Protein AF-0000000079093722 (afdb_homodimer)

Radius of gyration: 37.06 Å; Cα contacts (8 Å, |Δi|>4): 1617; chains: 2; bounding box: 80×133×93 Å

Foldseek 3Di:
DPPVPDPPPPDPDDVPDPPVVVVVPPPVDDPPVCVVVVPDPPDPPVVVVVVCLVVVLCVPVVSVVCCVVVNPVVSPPPPCPVLPDVPPPVVSVVVVVVVVVVVVVVVVCVFKVKFKEKEWEKEQAQCFDPDPVSRDHIDTFKIKMKMKIKGDPDPFKIKMKIKIKMDGPHDIWIKIKIWIWGDDPQKTKIWMWMDIPFKTKTKMKIKGAPDPFKIKIKMKMWMAGPVVRDIKIKIKIKIKGDDDPFKIKMWIWIDTPVWIKIKIKIFGDDPNHTAKIWMFMDIPPKTKIKIKGKDADVVFRKIKIWMWMDTPQWIKTKIKIKTDLEPFKIKIKMWIAIPPQGKIKIKIWMGGHRYIYMYIYTQHRHPVSNVRSCCVVPVVVVVVVVVCCVPPCVVVVCVVSVVVYCCVVVVVVVVVVVVVVVD/DDPPPDPPPPDPDPVPDPPVVVVVPPVVPDPPVCVVVVNDPPDPPVVVVVVCLVVVLCVPVVSVVCCVPVNPVVSPPPPQVVLPPVPPPVSSVVVVVVVVVVVVVVVVCVFKVKFKEKEWEKEQAQCFDPDPVSRDHIDTFKIKMKMKIKGDPDPFKIKMKIKIKMDGPHDIWIKIKIWIWGDDPQKTKIWMWMDIPFKTKTKMKIKGDPDPFKIKIKMKMWMAGPVVRDIKIKIKIKIKGDDDPFKIKMWIWIDTPVWIKIKIKIFGDDPNHTAKIWMFMDIPPKTKIKIKGKDADPVFRKIKIWMWMDTPQWIKTKIKIKTDLEPFKIKIKMWIAIPPQGKIKIKIWMGGHRYIYMYIYTQHRHPVSNVRSCCVVPVVVVVVVVVCCVPPCVVVVCVVSVVVYCCVVVVVVVVVVVVVVVD

Organism: Trichostrongylus colubriformis (NCBI:txid6319)

Sequence (846 aa):
NSVLSDMSVSSGSSLCGDHDQDLLLDEEEDIDFYAILNVPKDVSNRILCLLADRFLALLDPKKRAIYDALGVQGLDTQGWELVSRSANPENIRREYDFLQRLKEQELMLQRIHPASGFVVKTSCAGLFPEDPDDRYPPQLIGIAITQSVDCAMTDADRIGLIGRVKAGNGRGDGSVSVLWKKNAGKFHVENTFTASSDVLNLSCRLSRPLYTRAAIIIQPSIQYFPMQETFAPALSLIYSMRLRVRWQGSIILNLTPAGSALTTTLVHTENNQPKAVINFTLSPTNSNVRLVYFVRNPERDAFTESALQLSMFGVTPSIHFERRLSRFSRIGCALHFSFPSCMLSARFKLKTGQSSFEWHVVLCDDREALARSTIYGVVVPVVLFHLATKVVFRRWYDRFTSLFDDHSHDREVDTVKQEEAGRNSVLSDMSVSSGSSLCGDHDQDLLLDEEEDIDFYAILNVPKDVSNRILCLLADRFLALLDPKKRAIYDALGVQGLDTQGWELVSRSANPENIRREYDFLQRLKEQELMLQRIHPASGFVVKTSCAGLFPEDPDDRYPPQLIGIAITQSVDCAMTDADRIGLIGRVKAGNGRGDGSVSVLWKKNAGKFHVENTFTASSDVLNLSCRLSRPLYTRAAIIIQPSIQYFPMQETFAPALSLIYSMRLRVRWQGSIILNLTPAGSALTTTLVHTENNQPKAVINFTLSPTNSNVRLVYFVRNPERDAFTESALQLSMFGVTPSIHFERRLSRFSRIGCALHFSFPSCMLSARFKLKTGQSSFEWHVVLCDDREALARSTIYGVVVPVVLFHLATKVVFRRWYDRFTSLFDDHSHDREVDTVKQEEAGR

pLDDT: mean 71.66, std 21.74, range [17.41, 96.56]

Nearest PDB structures (foldseek):
  6ehc-assembly1_A  TM=3.561E-01  e=3.187E-03  Vibrio cholerae O395
  6ehb-assembly1_C  TM=3.870E-01  e=4.705E-03  Vibrio cholerae O395
  4fqe-assembly1_A  TM=3.759E-01  e=5.259E-03  Dickeya dadantii 3937
  1uyn-assembly1_X  TM=2.803E-01  e=1.656E-01  Neisseria meningitidis
  6ehc-assembly1_A  TM=3.559E-01  e=3.471E-03  Vibrio cholerae O395

Secondary structure (DSSP, 8-state):
--------------S--GGGHHHHHHS-S---HHHHHT--TT--HHHHHHHHHHHHHHHSHHHHHHHHHH-GGGG--GGGSTT-SS--HHHHHHHHHHHHHHHHHHHHHHHB--EEEEEEEEE-GGGS-SSGGG----EEEEEEEEEEEEEE-SSSEEEEEEEEEEEETTEEEEEEEEEEEEEETTEEEEEEEEEESS-EEEEEEEEEEEETTEEEEEEEEEEEETTTTEEEEEEEEEEEEE-SSSEEEEEEEEE-SS-EEEEEEEEEEETTEEEEEEEEEE-SS--EEEEEEEEEETTTTEEEEEEEEEETTEEEEEEEEEEE-SSSEEEEEEEEEEBTTTEEEEEEEEEETTEEEEEEEEEE-SSTTHHHHHIIIIIHHHHHHHHIIIIITHHHHHHHHHHHS-THHHHHHHHHHHHHHT-/--------------S--GGGGTHHHH--S---HHHHTT--TT--HHHHHHHHHHHHHHHSHHHHHHHHHH-GGGS--GGGSTT-SS-SHHHHHHHHHHHHHHHHHHHHHHHB--EEEEEEEEE-GGGS-SSGGG----EEEEEEEEEEEEEE-SSSEEEEEEEEEEEETTEEEEEEEEEEEEEETTEEEEEEEEEESS-EEEEEEEEEEEETTEEEEEEEEEEEETTTTEEEEEEEEEEEEE-SSSEEEEEEEEE-SS-EEEEEEEEEEETTEEEEEEEEEE-SS--EEEEEEEEEETTTTEEEEEEEEEETTEEEEEEEEEEE-SSSEEEEEEEEEEBTTTEEEEEEEEEETTEEEEEEEEEE--STTHHHHHIIIIIHHHHHHHHIIIIITHHHHHHHHHHHS-THHHHHHHHHHHHHHT-

Structure (mmCIF, N/CA/C/O backbone):
data_AF-0000000079093722-model_v1
#
loop_
_entity.id
_entity.type
_entity.pdbx_description
1 polymer 'DnaJ subfamily C member 11'
#
loop_
_atom_site.group_PDB
_atom_site.id
_atom_site.type_symbol
_atom_site.label_atom_id
_atom_site.label_alt_id
_atom_site.label_comp_id
_atom_site.label_asym_id
_atom_site.label_entity_id
_atom_site.label_seq_id
_atom_site.pdbx_PDB_ins_code
_atom_site.Cartn_x
_atom_site.Cartn_y
_atom_site.Cartn_z
_atom_site.occupancy
_atom_site.B_iso_or_equiv
_atom_site.auth_seq_id
_atom_site.auth_comp_id
_atom_site.auth_asym_id
_atom_site.auth_atom_id
_atom_site.pdbx_PDB_model_num
ATOM 1 N N . ASN A 1 1 ? 24.719 92.938 55.5 1 17.77 1 ASN A N 1
ATOM 2 C CA . ASN A 1 1 ? 24.641 92.438 54.156 1 17.77 1 ASN A CA 1
ATOM 3 C C . ASN A 1 1 ? 24.297 90.938 54.156 1 17.77 1 ASN A C 1
ATOM 5 O O . ASN A 1 1 ? 23.391 90.5 53.406 1 17.77 1 ASN A O 1
ATOM 9 N N . SER A 1 2 ? 25.25 89.938 54.438 1 20.56 2 SER A N 1
ATOM 10 C CA . SER A 1 2 ? 25.547 88.812 53.562 1 20.56 2 SER A CA 1
ATOM 11 C C . SER A 1 2 ? 24.656 87.625 53.906 1 20.56 2 SER A C 1
ATOM 13 O O . SER A 1 2 ? 25.031 86.75 54.719 1 20.56 2 SER A O 1
ATOM 15 N N . VAL A 1 3 ? 23.438 87.688 54.156 1 23.62 3 VAL A N 1
ATOM 16 C CA . VAL A 1 3 ? 22.344 86.875 54.656 1 23.62 3 VAL A CA 1
ATOM 17 C C . VAL A 1 3 ? 22.062 85.75 53.719 1 23.62 3 VAL A C 1
ATOM 19 O O . VAL A 1 3 ? 21.016 85.688 53.031 1 23.62 3 VAL A O 1
ATOM 22 N N . LEU A 1 4 ? 22.969 85.5 52.781 1 23.31 4 LEU A N 1
ATOM 23 C CA . LEU A 1 4 ? 22.641 84.562 51.688 1 23.31 4 LEU A CA 1
ATOM 24 C C . LEU A 1 4 ? 22.234 83.188 52.188 1 23.31 4 LEU A C 1
ATOM 26 O O . LEU A 1 4 ? 23.094 82.438 52.562 1 23.31 4 LEU A O 1
ATOM 30 N N . SER A 1 5 ? 21.344 83.125 53.156 1 22.7 5 SER A N 1
ATOM 31 C CA . SER A 1 5 ? 20.875 81.938 53.875 1 22.7 5 SER A CA 1
ATOM 32 C C . SER A 1 5 ? 20.5 80.812 52.906 1 22.7 5 SER A C 1
ATOM 34 O O . SER A 1 5 ? 19.781 81 51.938 1 22.7 5 SER A O 1
ATOM 36 N N . ASP A 1 6 ? 21.234 79.688 52.906 1 23.55 6 ASP A N 1
ATOM 37 C CA . ASP A 1 6 ? 21.5 78.5 52.094 1 23.55 6 ASP A CA 1
ATOM 38 C C . ASP A 1 6 ? 20.297 77.625 52.031 1 23.55 6 ASP A C 1
ATOM 40 O O . ASP A 1 6 ? 19.828 77.125 53.062 1 23.55 6 ASP A O 1
ATOM 44 N N . MET A 1 7 ? 19.203 77.938 51.344 1 21.92 7 MET A N 1
ATOM 45 C CA . MET A 1 7 ? 17.953 77.188 51.156 1 21.92 7 MET A CA 1
ATOM 46 C C . MET A 1 7 ? 18.234 75.75 50.75 1 21.92 7 MET A C 1
ATOM 48 O O . MET A 1 7 ? 18.688 75.438 49.656 1 21.92 7 MET A O 1
ATOM 52 N N . SER A 1 8 ? 18.656 74.812 51.625 1 23.27 8 SER A N 1
ATOM 53 C CA . SER A 1 8 ? 19.016 73.438 51.375 1 23.27 8 SER A CA 1
ATOM 54 C C . SER A 1 8 ? 17.844 72.625 50.781 1 23.27 8 SER A C 1
ATOM 56 O O . SER A 1 8 ? 16.734 72.688 51.344 1 23.27 8 SER A O 1
ATOM 58 N N . VAL A 1 9 ? 17.703 72.5 49.5 1 24.59 9 VAL A N 1
ATOM 59 C CA . VAL A 1 9 ? 16.734 71.812 48.625 1 24.59 9 VAL A CA 1
ATOM 60 C C . VAL A 1 9 ? 16.547 70.375 49.094 1 24.59 9 VAL A C 1
ATOM 62 O O . VAL A 1 9 ? 17.531 69.625 49.188 1 24.59 9 VAL A O 1
ATOM 65 N N . SER A 1 10 ? 15.68 70.125 50.031 1 24 10 SER A N 1
ATOM 66 C CA . SER A 1 10 ? 15.281 68.812 50.594 1 24 10 SER A CA 1
ATOM 67 C C . SER A 1 10 ? 15.086 67.812 49.469 1 24 10 SER A C 1
ATOM 69 O O . SER A 1 10 ? 14.523 68.062 48.438 1 24 10 SER A O 1
ATOM 71 N N . SER A 1 11 ? 15.852 66.688 49.406 1 25.22 11 SER A N 1
ATOM 72 C CA . SER A 1 11 ? 16.062 65.562 48.531 1 25.22 11 SER A CA 1
ATOM 73 C C . SER A 1 11 ? 14.758 64.812 48.312 1 25.22 11 SER A C 1
ATOM 75 O O . SER A 1 11 ? 14.023 64.5 49.25 1 25.22 11 SER A O 1
ATOM 77 N N . GLY A 1 12 ? 14.008 64.938 47.188 1 23.73 12 GLY A N 1
ATOM 78 C CA . GLY A 1 12 ? 12.781 64.375 46.656 1 23.73 12 GLY A CA 1
ATOM 79 C C . GLY A 1 12 ? 12.68 62.906 46.812 1 23.73 12 GLY A C 1
ATOM 80 O O . GLY A 1 12 ? 13.586 62.156 46.406 1 23.73 12 GLY A O 1
ATOM 81 N N . SER A 1 13 ? 12.102 62.406 47.906 1 26.27 13 SER A N 1
ATOM 82 C CA . SER A 1 13 ? 11.789 61.031 48.312 1 26.27 13 SER A CA 1
ATOM 83 C C . SER A 1 13 ? 11.203 60.25 47.156 1 26.27 13 SER A C 1
ATOM 85 O O . SER A 1 13 ? 10.234 60.688 46.531 1 26.27 13 SER A O 1
ATOM 87 N N . SER A 1 14 ? 11.984 59.531 46.406 1 27.42 14 SER A N 1
ATOM 88 C CA . SER A 1 14 ? 11.789 58.656 45.25 1 27.42 14 SER A CA 1
ATOM 89 C C . SER A 1 14 ? 10.633 57.688 45.5 1 27.42 14 SER A C 1
ATOM 91 O O . SER A 1 14 ? 10.633 56.938 46.469 1 27.42 14 SER A O 1
ATOM 93 N N . LEU A 1 15 ? 9.406 58 45.25 1 27.7 15 LEU A N 1
ATOM 94 C CA . LEU A 1 15 ? 8.117 57.312 45.281 1 27.7 15 LEU A CA 1
ATOM 95 C C . LEU A 1 15 ? 8.258 55.875 44.844 1 27.7 15 LEU A C 1
ATOM 97 O O . LEU A 1 15 ? 7.27 55.125 44.781 1 27.7 15 LEU A O 1
ATOM 101 N N . CYS A 1 16 ? 9.32 55.469 44.094 1 30.95 16 CYS A N 1
ATOM 102 C CA . CYS A 1 16 ? 9.398 54.094 43.656 1 30.95 16 CYS A CA 1
ATOM 103 C C . CYS A 1 16 ? 9.711 53.156 44.844 1 30.95 16 CYS A C 1
ATOM 105 O O . CYS A 1 16 ? 10.82 52.625 44.938 1 30.95 16 CYS A O 1
ATOM 107 N N . GLY A 1 17 ? 9.289 53.469 45.969 1 28.39 17 GLY A N 1
ATOM 108 C CA . GLY A 1 17 ? 9.703 52.562 47.062 1 28.39 17 GLY A CA 1
ATOM 109 C C . GLY A 1 17 ? 9.266 51.125 46.812 1 28.39 17 GLY A C 1
ATOM 110 O O . GLY A 1 17 ? 8.391 50.875 46 1 28.39 17 GLY A O 1
ATOM 111 N N . ASP A 1 18 ? 9.945 50.188 47.406 1 33.53 18 ASP A N 1
ATOM 112 C CA . ASP A 1 18 ? 9.891 48.75 47.344 1 33.53 18 ASP A CA 1
ATOM 113 C C . ASP A 1 18 ? 8.453 48.25 47.469 1 33.53 18 ASP A C 1
ATOM 115 O O . ASP A 1 18 ? 8.148 47.094 47.094 1 33.53 18 ASP A O 1
ATOM 119 N N . HIS A 1 19 ? 7.566 48.906 48.312 1 32.84 19 HIS A N 1
ATOM 120 C CA . HIS A 1 19 ? 6.238 48.438 48.719 1 32.84 19 HIS A CA 1
ATOM 121 C C . HIS A 1 19 ? 5.242 48.594 47.562 1 32.84 19 HIS A C 1
ATOM 123 O O . HIS A 1 19 ? 4.082 48.188 47.688 1 32.84 19 HIS A O 1
ATOM 129 N N . ASP A 1 20 ? 5.469 49.438 46.656 1 33.47 20 ASP A N 1
ATOM 130 C CA . ASP A 1 20 ? 4.453 49.812 45.688 1 33.47 20 ASP A CA 1
ATOM 131 C C . ASP A 1 20 ? 4.301 48.688 44.625 1 33.47 20 ASP A C 1
ATOM 133 O O . ASP A 1 20 ? 3.459 48.812 43.719 1 33.47 20 ASP A O 1
ATOM 137 N N . GLN A 1 21 ? 5.199 47.75 44.562 1 34.62 21 GLN A N 1
ATOM 138 C CA . GLN A 1 21 ? 5.066 46.625 43.625 1 34.62 21 GLN A CA 1
ATOM 139 C C . GLN A 1 21 ? 3.852 45.75 43.969 1 34.62 21 GLN A C 1
ATOM 141 O O . GLN A 1 21 ? 3.238 45.156 43.094 1 34.62 21 GLN A O 1
ATOM 146 N N . ASP A 1 22 ? 3.582 45.562 45.344 1 34.34 22 ASP A N 1
ATOM 147 C CA . ASP A 1 22 ? 2.541 44.656 45.812 1 34.34 22 ASP A CA 1
ATOM 148 C C . ASP A 1 22 ? 1.151 45.25 45.562 1 34.34 22 ASP A C 1
ATOM 150 O O . ASP A 1 22 ? 0.151 44.531 45.625 1 34.34 22 ASP A O 1
ATOM 154 N N . LEU A 1 23 ? 0.981 46.562 45.594 1 33.16 23 LEU A N 1
ATOM 155 C CA . LEU A 1 23 ? -0.346 47.156 45.469 1 33.16 23 LEU A CA 1
ATOM 156 C C . LEU A 1 23 ? -0.92 46.969 44.062 1 33.16 23 LEU A C 1
ATOM 158 O O . LEU A 1 23 ? -2.139 47 43.906 1 33.16 23 LEU A O 1
ATOM 162 N N . LEU A 1 24 ? -0.077 47 43.031 1 34.91 24 LEU A N 1
ATOM 163 C CA . LEU A 1 24 ? -0.658 46.969 41.719 1 34.91 24 LEU A CA 1
ATOM 164 C C . LEU A 1 24 ? -1.3 45.625 41.406 1 34.91 24 LEU A C 1
ATOM 166 O O . LEU A 1 24 ? -2.199 45.531 40.594 1 34.91 24 LEU A O 1
ATOM 170 N N . LEU A 1 25 ? -0.828 44.562 42.031 1 35.34 25 LEU A N 1
ATOM 171 C CA . LEU A 1 25 ? -1.316 43.219 41.75 1 35.34 25 LEU A CA 1
ATOM 172 C C . LEU A 1 25 ? -2.617 42.938 42.5 1 35.34 25 LEU A C 1
ATOM 174 O O . LEU A 1 25 ? -3.35 42 42.156 1 35.34 25 LEU A O 1
ATOM 178 N N . ASP A 1 26 ? -2.809 43.5 43.719 1 34.81 26 ASP A N 1
ATOM 179 C CA . ASP A 1 26 ? -3.906 43 44.562 1 34.81 26 ASP A CA 1
ATOM 180 C C . ASP A 1 26 ? -5.25 43.531 44.031 1 34.81 26 ASP A C 1
ATOM 182 O O . ASP A 1 26 ? -6.281 42.875 44.219 1 34.81 26 ASP A O 1
ATOM 186 N N . GLU A 1 27 ? -5.469 44.875 43.844 1 34.78 27 GLU A N 1
ATOM 187 C CA . GLU A 1 27 ? -6.797 45.344 43.5 1 34.78 27 GLU A CA 1
ATOM 188 C C . GLU A 1 27 ? -7.012 45.312 41.969 1 34.78 27 GLU A C 1
ATOM 190 O O . GLU A 1 27 ? -6.801 46.312 41.281 1 34.78 27 GLU A O 1
ATOM 195 N N . GLU A 1 28 ? -6.707 44.25 41.281 1 37.97 28 GLU A N 1
ATOM 196 C CA . GLU A 1 28 ? -6.699 43.75 39.938 1 37.97 28 GLU A CA 1
ATOM 197 C C . GLU A 1 28 ? -8.008 44.062 39.219 1 37.97 28 GLU A C 1
ATOM 199 O O . GLU A 1 28 ? -8.102 43.906 38 1 37.97 28 GLU A O 1
ATOM 204 N N . GLU A 1 29 ? -9.078 44.5 40.031 1 38.5 29 GLU A N 1
ATOM 205 C CA . GLU A 1 29 ? -10.43 44.594 39.5 1 38.5 29 GLU A CA 1
ATOM 206 C C . GLU A 1 29 ? -10.578 45.812 38.594 1 38.5 29 GLU A C 1
ATOM 208 O O . GLU A 1 29 ? -11.195 45.75 37.531 1 38.5 29 GLU A O 1
ATOM 213 N N . ASP A 1 30 ? -10.508 47.219 39.188 1 37.91 30 ASP A N 1
ATOM 214 C CA . ASP A 1 30 ? -11.062 48.406 38.594 1 37.91 30 ASP A CA 1
ATOM 215 C C . ASP A 1 30 ? -9.984 49.219 37.844 1 37.91 30 ASP A C 1
ATOM 217 O O . ASP A 1 30 ? -9.938 50.438 37.938 1 37.91 30 ASP A O 1
ATOM 221 N N . ILE A 1 31 ? -8.883 48.719 37.438 1 40.59 31 ILE A N 1
ATOM 222 C CA . ILE A 1 31 ? -7.938 49.625 36.781 1 40.59 31 ILE A CA 1
ATOM 223 C C . ILE A 1 31 ? -8.523 50.125 35.469 1 40.59 31 ILE A C 1
ATOM 225 O O . ILE A 1 31 ? -8.828 49.312 34.594 1 40.59 31 ILE A O 1
ATOM 229 N N . ASP A 1 32 ? -9.156 51.375 35.5 1 45.38 32 ASP A N 1
ATOM 230 C CA . ASP A 1 32 ? -9.672 52.094 34.344 1 45.38 32 ASP A CA 1
ATOM 231 C C . ASP A 1 32 ? -8.547 52.469 33.375 1 45.38 32 ASP A C 1
ATOM 233 O O . ASP A 1 32 ? -7.77 53.375 33.625 1 45.38 32 ASP A O 1
ATOM 237 N N . PHE A 1 33 ? -8.18 51.594 32.469 1 47.91 33 PHE A N 1
ATOM 238 C CA . PHE A 1 33 ? -7.117 51.719 31.484 1 47.91 33 PHE A CA 1
ATOM 239 C C . PHE A 1 33 ? -7.195 53.094 30.797 1 47.91 33 PHE A C 1
ATOM 241 O O . PHE A 1 33 ? -6.168 53.688 30.469 1 47.91 33 PHE A O 1
ATOM 248 N N . TYR A 1 34 ? -8.281 53.594 30.734 1 54.06 34 TYR A N 1
ATOM 249 C CA . TYR A 1 34 ? -8.422 54.906 30.109 1 54.06 34 TYR A CA 1
ATOM 250 C C . TYR A 1 34 ? -7.746 56 30.938 1 54.06 34 TYR A C 1
ATOM 252 O O . TYR A 1 34 ? -7.148 56.906 30.391 1 54.06 34 TYR A O 1
ATOM 260 N N . ALA A 1 35 ? -7.879 55.812 32.188 1 55.19 35 ALA A N 1
ATOM 261 C CA . ALA A 1 35 ? -7.328 56.812 33.094 1 55.19 35 ALA A CA 1
ATOM 262 C C . ALA A 1 35 ? -5.801 56.75 33.094 1 55.19 35 ALA A C 1
ATOM 264 O O . ALA A 1 35 ? -5.137 57.781 33.156 1 55.19 35 ALA A O 1
ATOM 265 N N . ILE A 1 36 ? -5.312 55.5 32.969 1 50.59 36 ILE A N 1
ATOM 266 C CA . ILE A 1 36 ? -3.861 55.375 33.031 1 50.59 36 ILE A CA 1
ATOM 267 C C . ILE A 1 36 ? -3.244 55.938 31.734 1 50.59 36 ILE A C 1
ATOM 269 O O . ILE A 1 36 ? -2.17 56.531 31.766 1 50.59 36 ILE A O 1
ATOM 273 N N . LEU A 1 37 ? -3.98 55.719 30.641 1 53.5 37 LEU A N 1
ATOM 274 C CA . LEU A 1 37 ? -3.471 56.219 29.359 1 53.5 37 LEU A CA 1
ATOM 275 C C . LEU A 1 37 ? -3.887 57.656 29.125 1 53.5 37 LEU A C 1
ATOM 277 O O . LEU A 1 37 ? -3.439 58.281 28.172 1 53.5 37 LEU A O 1
ATOM 281 N N . ASN A 1 38 ? -4.57 58.281 30.156 1 48.69 38 ASN A N 1
ATOM 282 C CA . ASN A 1 38 ? -5.082 59.656 30.078 1 48.69 38 ASN A CA 1
ATOM 283 C C . ASN A 1 38 ? -5.766 59.906 28.734 1 48.69 38 ASN A C 1
ATOM 285 O O . ASN A 1 38 ? -5.496 60.938 28.094 1 48.69 38 ASN A O 1
ATOM 289 N N . VAL A 1 39 ? -6.211 58.906 28.125 1 51.97 39 VAL A N 1
ATOM 290 C CA . VAL A 1 39 ? -7.012 59.094 26.922 1 51.97 39 VAL A CA 1
ATOM 291 C C . VAL A 1 39 ? -8.5 59.094 27.281 1 51.97 39 VAL A C 1
ATOM 293 O O . VAL A 1 39 ? -8.914 58.375 28.188 1 51.97 39 VAL A O 1
ATOM 296 N N . PRO A 1 40 ? -9.18 60.188 26.859 1 51.16 40 PRO A N 1
ATOM 297 C CA . PRO A 1 40 ? -10.617 60.188 27.141 1 51.16 40 PRO A CA 1
ATOM 298 C C . PRO A 1 40 ? -11.305 58.938 26.609 1 51.16 40 PRO A C 1
ATOM 300 O O . PRO A 1 40 ? -10.812 58.312 25.656 1 51.16 40 PRO A O 1
ATOM 303 N N . LYS A 1 41 ? -12.164 58.156 27.281 1 53.88 41 LYS A N 1
ATOM 304 C CA . LYS A 1 41 ? -12.945 56.969 26.922 1 53.88 41 LYS A CA 1
ATOM 305 C C . LYS A 1 41 ? -13.523 57.094 25.516 1 53.88 41 LYS A C 1
ATOM 307 O O . LYS A 1 41 ? -13.758 56.094 24.844 1 53.88 41 LYS A O 1
ATOM 312 N N . ASP A 1 42 ? -13.773 58.375 24.891 1 48.69 42 ASP A N 1
ATOM 313 C CA . ASP A 1 42 ? -14.359 58.656 23.578 1 48.69 42 ASP A CA 1
ATOM 314 C C . ASP A 1 42 ? -13.273 58.844 22.516 1 48.69 42 ASP A C 1
ATOM 316 O O . ASP A 1 42 ? -13.5 59.531 21.516 1 48.69 42 ASP A O 1
ATOM 320 N N . VAL A 1 43 ? -12.102 58.531 22.719 1 49.12 43 VAL A N 1
ATOM 321 C CA . VAL A 1 43 ? -11.07 58.781 21.719 1 49.12 43 VAL A CA 1
ATOM 322 C C . VAL A 1 43 ? -11.289 57.875 20.5 1 49.12 43 VAL A C 1
ATOM 324 O O . VAL A 1 43 ? -11.727 56.75 20.641 1 49.12 43 VAL A O 1
ATOM 327 N N . SER A 1 44 ? -11.352 58.469 19.25 1 49.09 44 SER A N 1
ATOM 328 C CA . SER A 1 44 ? -11.562 57.719 18.016 1 49.09 44 SER A CA 1
ATOM 329 C C . SER A 1 44 ? -10.555 56.594 17.875 1 49.09 44 SER A C 1
ATOM 331 O O . SER A 1 44 ? -9.438 56.688 18.375 1 49.09 44 SER A O 1
ATOM 333 N N . ASN A 1 45 ? -10.875 55.312 17.469 1 49.66 45 ASN A N 1
ATOM 334 C CA . ASN A 1 45 ? -10.117 54.062 17.281 1 49.66 45 ASN A CA 1
ATOM 335 C C . ASN A 1 45 ? -8.82 54.312 16.516 1 49.66 45 ASN A C 1
ATOM 337 O O . ASN A 1 45 ? -7.824 53.625 16.734 1 49.66 45 ASN A O 1
ATOM 341 N N . ARG A 1 46 ? -8.867 55.344 15.797 1 51.59 46 ARG A N 1
ATOM 342 C CA . ARG A 1 46 ? -7.699 55.625 14.969 1 51.59 46 ARG A CA 1
ATOM 343 C C . ARG A 1 46 ? -6.539 56.156 15.812 1 51.59 46 ARG A C 1
ATOM 345 O O . ARG A 1 46 ? -5.387 55.75 15.602 1 51.59 46 ARG A O 1
ATOM 352 N N . ILE A 1 47 ? -6.832 57 16.641 1 49.19 47 ILE A N 1
ATOM 353 C CA . ILE A 1 47 ? -5.77 57.594 17.438 1 49.19 47 ILE A CA 1
ATOM 354 C C . ILE A 1 47 ? -5.238 56.594 18.438 1 49.19 47 ILE A C 1
ATOM 356 O O . ILE A 1 47 ? -4.035 56.531 18.688 1 49.19 47 ILE A O 1
ATOM 360 N N . LEU A 1 48 ? -6.125 55.719 18.984 1 53.06 48 LEU A N 1
ATOM 361 C CA . LEU A 1 48 ? -5.703 54.656 19.875 1 53.06 48 LEU A CA 1
ATOM 362 C C . LEU A 1 48 ? -4.793 53.656 19.156 1 53.06 48 LEU A C 1
ATOM 364 O O . LEU A 1 48 ? -3.809 53.188 19.719 1 53.06 48 LEU A O 1
ATOM 368 N N . CYS A 1 49 ? -5.195 53.375 17.891 1 50.03 49 CYS A N 1
ATOM 369 C CA . CYS A 1 49 ? -4.352 52.531 17.062 1 50.03 49 CYS A CA 1
ATOM 370 C C . CYS A 1 49 ? -2.988 53.156 16.828 1 50.03 49 CYS A C 1
ATOM 372 O O . CYS A 1 49 ? -1.963 52.469 16.859 1 50.03 49 CYS A O 1
ATOM 374 N N . LEU A 1 50 ? -2.955 54.438 16.562 1 51 50 LEU A N 1
ATOM 375 C CA . LEU A 1 50 ? -1.688 55.125 16.328 1 51 50 LEU A CA 1
ATOM 376 C C . LEU A 1 50 ? -0.847 55.156 17.609 1 51 50 LEU A C 1
ATOM 378 O O . LEU A 1 50 ? 0.371 54.969 17.547 1 51 50 LEU A O 1
ATOM 382 N N . LEU A 1 51 ? -1.433 55.312 18.672 1 51.22 51 LEU A N 1
ATOM 383 C CA . LEU A 1 51 ? -0.706 55.375 19.938 1 51.22 51 LEU A CA 1
ATOM 384 C C . LEU A 1 51 ? -0.26 53.969 20.359 1 51.22 51 LEU A C 1
ATOM 386 O O . LEU A 1 51 ? 0.841 53.781 20.891 1 51.22 51 LEU A O 1
ATOM 390 N N . ALA A 1 52 ? -1.169 52.938 20.109 1 52.59 52 ALA A N 1
ATOM 391 C CA . ALA A 1 52 ? -0.839 51.562 20.359 1 52.59 52 ALA A CA 1
ATOM 392 C C . ALA A 1 52 ? 0.349 51.094 19.516 1 52.59 52 ALA A C 1
ATOM 394 O O . ALA A 1 52 ? 1.244 50.406 20.016 1 52.59 52 ALA A O 1
ATOM 395 N N . ASP A 1 53 ? 0.299 51.406 18.25 1 52.38 53 ASP A N 1
ATOM 396 C CA . ASP A 1 53 ? 1.425 51.094 17.375 1 52.38 53 ASP A CA 1
ATOM 397 C C . ASP A 1 53 ? 2.725 51.688 17.922 1 52.38 53 ASP A C 1
ATOM 399 O O . ASP A 1 53 ? 3.77 51.031 17.891 1 52.38 53 ASP A O 1
ATOM 403 N N . ARG A 1 54 ? 2.639 52.812 18.312 1 51 54 ARG A N 1
ATOM 404 C CA . ARG A 1 54 ? 3.844 53.469 18.797 1 51 54 ARG A CA 1
ATOM 405 C C . ARG A 1 54 ? 4.234 52.969 20.172 1 51 54 ARG A C 1
ATOM 407 O O . ARG A 1 54 ? 5.422 52.875 20.5 1 51 54 ARG A O 1
ATOM 414 N N . PHE A 1 55 ? 3.281 52.625 20.953 1 52.56 55 PHE A N 1
ATOM 415 C CA . PHE A 1 55 ? 3.572 52.094 22.281 1 52.56 55 PHE A CA 1
ATOM 416 C C . PHE A 1 55 ? 4.145 50.688 22.203 1 52.56 55 PHE A C 1
ATOM 418 O O . PHE A 1 55 ? 5.102 50.344 22.906 1 52.56 55 PHE A O 1
ATOM 425 N N . LEU A 1 56 ? 3.48 49.781 21.438 1 54.66 56 LEU A N 1
ATOM 426 C CA . LEU A 1 56 ? 3.982 48.438 21.219 1 54.66 56 LEU A CA 1
ATOM 427 C C . LEU A 1 56 ? 5.406 48.469 20.672 1 54.66 56 LEU A C 1
ATOM 429 O O . LEU A 1 56 ? 6.199 47.562 20.953 1 54.66 56 LEU A O 1
ATOM 433 N N . ALA A 1 57 ? 5.707 49.438 19.969 1 50.59 57 ALA A N 1
ATOM 434 C CA . ALA A 1 57 ? 7.082 49.625 19.516 1 50.59 57 ALA A CA 1
ATOM 435 C C . ALA A 1 57 ? 8.008 49.969 20.688 1 50.59 57 ALA A C 1
ATOM 437 O O . ALA A 1 57 ? 9.188 49.625 20.656 1 50.59 57 ALA A O 1
ATOM 438 N N . LEU A 1 58 ? 7.496 50.562 21.734 1 48.94 58 LEU A N 1
ATOM 439 C CA . LEU A 1 58 ? 8.352 50.938 22.844 1 48.94 58 LEU A CA 1
ATOM 440 C C . LEU A 1 58 ? 8.477 49.812 23.859 1 48.94 58 LEU A C 1
ATOM 442 O O . LEU A 1 58 ? 9.43 49.781 24.641 1 48.94 58 LEU A O 1
ATOM 446 N N . LEU A 1 59 ? 7.492 48.938 23.922 1 52.88 59 LEU A N 1
ATOM 447 C CA . LEU A 1 59 ? 7.512 47.844 24.891 1 52.88 59 LEU A CA 1
ATOM 448 C C . LEU A 1 59 ? 8.531 46.781 24.5 1 52.88 59 LEU A C 1
ATOM 450 O O . LEU A 1 59 ? 9.094 46.125 25.359 1 52.88 59 LEU A O 1
ATOM 454 N N . ASP A 1 60 ? 8.727 46.375 23.188 1 47.53 60 ASP A N 1
ATOM 455 C CA . ASP A 1 60 ? 9.805 45.5 22.781 1 47.53 60 ASP A CA 1
ATOM 456 C C . ASP A 1 60 ? 11.164 46.188 22.906 1 47.53 60 ASP A C 1
ATOM 458 O O . ASP A 1 60 ? 11.391 47.219 22.281 1 47.53 60 ASP A O 1
ATOM 462 N N . PRO A 1 61 ? 11.789 45.812 23.875 1 50.66 61 PRO A N 1
ATOM 463 C CA . PRO A 1 61 ? 13.117 46.438 23.984 1 50.66 61 PRO A CA 1
ATOM 464 C C . PRO A 1 61 ? 13.852 46.5 22.656 1 50.66 61 PRO A C 1
ATOM 466 O O . PRO A 1 61 ? 14.578 47.469 22.391 1 50.66 61 PRO A O 1
ATOM 469 N N . LYS A 1 62 ? 13.703 45.469 21.812 1 49.41 62 LYS A N 1
ATOM 470 C CA . LYS A 1 62 ? 14.375 45.5 20.516 1 49.41 62 LYS A CA 1
ATOM 471 C C . LYS A 1 62 ? 13.766 46.594 19.609 1 49.41 62 LYS A C 1
ATOM 473 O O . LYS A 1 62 ? 14.484 47.344 18.969 1 49.41 62 LYS A O 1
ATOM 478 N N . LYS A 1 63 ? 12.508 46.562 19.594 1 54.16 63 LYS A N 1
ATOM 479 C CA . LYS A 1 63 ? 11.93 47.625 18.781 1 54.16 63 LYS A CA 1
ATOM 480 C C . LYS A 1 63 ? 12.172 49 19.406 1 54.16 63 LYS A C 1
ATOM 482 O O . LYS A 1 63 ? 12.344 49.969 18.688 1 54.16 63 LYS A O 1
ATOM 487 N N . ARG A 1 64 ? 12.266 48.875 20.703 1 51.41 64 ARG A N 1
ATOM 488 C CA . ARG A 1 64 ? 12.656 50.094 21.375 1 51.41 64 ARG A CA 1
ATOM 489 C C . ARG A 1 64 ? 14.086 50.5 21.016 1 51.41 64 ARG A C 1
ATOM 491 O O . ARG A 1 64 ? 14.359 51.688 20.734 1 51.41 64 ARG A O 1
ATOM 498 N N . ALA A 1 65 ? 14.977 49.469 21.062 1 49.62 65 ALA A N 1
ATOM 499 C CA . ALA A 1 65 ? 16.359 49.75 20.656 1 49.62 65 ALA A CA 1
ATOM 500 C C . ALA A 1 65 ? 16.422 50.156 19.188 1 49.62 65 ALA A C 1
ATOM 502 O O . ALA A 1 65 ? 17.172 51.062 18.828 1 49.62 65 ALA A O 1
ATOM 503 N N . ILE A 1 66 ? 15.719 49.469 18.328 1 46.06 66 ILE A N 1
ATOM 504 C CA . ILE A 1 66 ? 15.695 49.844 16.922 1 46.06 66 ILE A CA 1
ATOM 505 C C . ILE A 1 66 ? 15.062 51.219 16.766 1 46.06 66 ILE A C 1
ATOM 507 O O . ILE A 1 66 ? 15.547 52.062 15.992 1 46.06 66 ILE A O 1
ATOM 511 N N . TYR A 1 67 ? 14 51.312 17.453 1 46.91 67 TYR A N 1
ATOM 512 C CA . TYR A 1 67 ? 13.398 52.625 17.438 1 46.91 67 TYR A CA 1
ATOM 513 C C . TYR A 1 67 ? 14.383 53.688 17.953 1 46.91 67 TYR A C 1
ATOM 515 O O . TYR A 1 67 ? 14.484 54.781 17.391 1 46.91 67 TYR A O 1
ATOM 523 N N . ASP A 1 68 ? 14.984 53.312 19.078 1 49.03 68 ASP A N 1
ATOM 524 C CA . ASP A 1 68 ? 15.969 54.25 19.625 1 49.03 68 ASP A CA 1
ATOM 525 C C . ASP A 1 68 ? 17.109 54.469 18.625 1 49.03 68 ASP A C 1
ATOM 527 O O . ASP A 1 68 ? 17.672 55.562 18.562 1 49.03 68 ASP A O 1
ATOM 531 N N . ALA A 1 69 ? 17.422 53.375 17.844 1 45.34 69 ALA A N 1
ATOM 532 C CA . ALA A 1 69 ? 18.547 53.5 16.906 1 45.34 69 ALA A CA 1
ATOM 533 C C . ALA A 1 69 ? 18.047 54 15.547 1 45.34 69 ALA A C 1
ATOM 535 O O . ALA A 1 69 ? 18.672 54.875 14.938 1 45.34 69 ALA A O 1
ATOM 536 N N . LEU A 1 70 ? 17 53.312 14.852 1 44.53 70 LEU A N 1
ATOM 537 C CA . LEU A 1 70 ? 16.688 53.594 13.453 1 44.53 70 LEU A CA 1
ATOM 538 C C . LEU A 1 70 ? 15.406 54.406 13.336 1 44.53 70 LEU A C 1
ATOM 540 O O . LEU A 1 70 ? 15.055 54.875 12.242 1 44.53 70 LEU A O 1
ATOM 544 N N . GLY A 1 71 ? 14.953 54.844 14.219 1 36.25 71 GLY A N 1
ATOM 545 C CA . GLY A 1 71 ? 13.781 55.688 14.25 1 36.25 71 GLY A CA 1
ATOM 546 C C . GLY A 1 71 ? 12.508 55 13.82 1 36.25 71 GLY A C 1
ATOM 547 O O . GLY A 1 71 ? 12.453 53.75 13.828 1 36.25 71 GLY A O 1
ATOM 548 N N . VAL A 1 72 ? 11.312 55.625 13.367 1 41.47 72 VAL A N 1
ATOM 549 C CA . VAL A 1 72 ? 9.953 55.219 13.016 1 41.47 72 VAL A CA 1
ATOM 550 C C . VAL A 1 72 ? 9.992 54.344 11.766 1 41.47 72 VAL A C 1
ATOM 552 O O . VAL A 1 72 ? 9.164 53.438 11.617 1 41.47 72 VAL A O 1
ATOM 555 N N . GLN A 1 73 ? 10.734 54.531 10.703 1 42.62 73 GLN A N 1
ATOM 556 C CA . GLN A 1 73 ? 10.82 53.844 9.406 1 42.62 73 GLN A CA 1
ATOM 557 C C . GLN A 1 73 ? 11.18 52.375 9.578 1 42.62 73 GLN A C 1
ATOM 559 O O . GLN A 1 73 ? 10.812 51.531 8.75 1 42.62 73 GLN A O 1
ATOM 564 N N . GLY A 1 74 ? 12.023 51.875 10.367 1 38.44 74 GLY A N 1
ATOM 565 C CA . GLY A 1 74 ? 12.398 50.531 10.672 1 38.44 74 GLY A CA 1
ATOM 566 C C . GLY A 1 74 ? 11.25 49.688 11.219 1 38.44 74 GLY A C 1
ATOM 567 O O . GLY A 1 74 ? 11.32 48.469 11.227 1 38.44 74 GLY A O 1
ATOM 568 N N . LEU A 1 75 ? 10.305 50.219 11.891 1 37.59 75 LEU A N 1
ATOM 569 C CA . LEU A 1 75 ? 9.156 49.594 12.516 1 37.59 75 LEU A CA 1
ATOM 570 C C . LEU A 1 75 ? 8.109 49.188 11.477 1 37.59 75 LEU A C 1
ATOM 572 O O . LEU A 1 75 ? 7.164 48.469 11.781 1 37.59 75 LEU A O 1
ATOM 576 N N . ASP A 1 76 ? 7.895 49.781 10.25 1 34.78 76 ASP A N 1
ATOM 577 C CA . ASP A 1 76 ? 6.816 49.562 9.289 1 34.78 76 ASP A CA 1
ATOM 578 C C . ASP A 1 76 ? 6.895 48.188 8.648 1 34.78 76 ASP A C 1
ATOM 580 O O . ASP A 1 76 ? 6.09 47.844 7.773 1 34.78 76 ASP A O 1
ATOM 584 N N . THR A 1 77 ? 8.039 47.438 8.492 1 32.66 77 THR A N 1
ATOM 585 C CA . THR A 1 77 ? 7.922 46.156 7.785 1 32.66 77 THR A CA 1
ATOM 586 C C . THR A 1 77 ? 7.121 45.156 8.609 1 32.66 77 THR A C 1
ATOM 588 O O . THR A 1 77 ? 7.559 44.75 9.68 1 32.66 77 THR A O 1
ATOM 591 N N . GLN A 1 78 ? 5.785 45.188 8.586 1 33.44 78 GLN A N 1
ATOM 592 C CA . GLN A 1 78 ? 4.625 44.594 9.258 1 33.44 78 GLN A CA 1
ATOM 593 C C . GLN A 1 78 ? 4.793 43.094 9.461 1 33.44 78 GLN A C 1
ATOM 595 O O . GLN A 1 78 ? 4.039 42.469 10.211 1 33.44 78 GLN A O 1
ATOM 600 N N . GLY A 1 79 ? 5.277 42.188 8.477 1 31.84 79 GLY A N 1
ATOM 601 C CA . GLY A 1 79 ? 5.254 40.75 8.477 1 31.84 79 GLY A CA 1
ATOM 602 C C . GLY A 1 79 ? 5.988 40.125 9.656 1 31.84 79 GLY A C 1
ATOM 603 O O . GLY A 1 79 ? 6.195 38.938 9.711 1 31.84 79 GLY A O 1
ATOM 604 N N . TRP A 1 80 ? 6.719 40.75 10.445 1 28.67 80 TRP A N 1
ATOM 605 C CA . TRP A 1 80 ? 7.641 40.25 11.461 1 28.67 80 TRP A CA 1
ATOM 606 C C . TRP A 1 80 ? 6.887 39.812 12.703 1 28.67 80 TRP A C 1
ATOM 608 O O . TRP A 1 80 ? 7.5 39.344 13.68 1 28.67 80 TRP A O 1
ATOM 618 N N . GLU A 1 81 ? 5.707 40.219 12.969 1 30.84 81 GLU A N 1
ATOM 619 C CA . GLU A 1 81 ? 5.125 40.125 14.305 1 30.84 81 GLU A CA 1
ATOM 620 C C . GLU A 1 81 ? 4.934 38.688 14.742 1 30.84 81 GLU A C 1
ATOM 622 O O . GLU A 1 81 ? 5.043 38.375 15.93 1 30.84 81 GLU A O 1
ATOM 627 N N . LEU A 1 82 ? 4.238 37.781 13.992 1 30.73 82 LEU A N 1
ATOM 628 C CA . LEU A 1 82 ? 3.914 36.438 14.5 1 30.73 82 LEU A CA 1
ATOM 629 C C . LEU A 1 82 ? 5.18 35.688 14.883 1 30.73 82 LEU A C 1
ATOM 631 O O . LEU A 1 82 ? 5.109 34.594 15.477 1 30.73 82 LEU A O 1
ATOM 635 N N . VAL A 1 83 ? 6.379 35.906 14.359 1 30.61 83 VAL A N 1
ATOM 636 C CA . VAL A 1 83 ? 7.707 35.438 14.727 1 30.61 83 VAL A CA 1
ATOM 637 C C . VAL A 1 83 ? 8.117 36.031 16.062 1 30.61 83 VAL A C 1
ATOM 639 O O . VAL A 1 83 ? 9.25 35.844 16.531 1 30.61 83 VAL A O 1
ATOM 642 N N . SER A 1 84 ? 7.406 36.875 16.641 1 31.98 84 SER A N 1
ATOM 643 C CA . SER A 1 84 ? 7.984 37.688 17.688 1 31.98 84 SER A CA 1
ATOM 644 C C . SER A 1 84 ? 8.391 36.875 18.891 1 31.98 84 SER A C 1
ATOM 646 O O . SER A 1 84 ? 9.188 37.312 19.734 1 31.98 84 SER A O 1
ATOM 648 N N . ARG A 1 85 ? 7.66 36.094 19.469 1 36.22 85 ARG A N 1
ATOM 649 C CA . ARG A 1 85 ? 8.156 35.625 20.766 1 36.22 85 ARG A CA 1
ATOM 650 C C . ARG A 1 85 ? 9.453 34.875 20.609 1 36.22 85 ARG A C 1
ATOM 652 O O . ARG A 1 85 ? 10.352 34.969 21.438 1 36.22 85 ARG A O 1
ATOM 659 N N . SER A 1 86 ? 9.578 33.562 20.25 1 36.03 86 SER A N 1
ATOM 660 C CA . SER A 1 86 ? 10.93 33 20.266 1 36.03 86 SER A CA 1
ATOM 661 C C . SER A 1 86 ? 11.852 33.781 19.312 1 36.03 86 SER A C 1
ATOM 663 O O . SER A 1 86 ? 11.68 33.719 18.094 1 36.03 86 SER A O 1
ATOM 665 N N . ALA A 1 87 ? 12.211 34.969 19.672 1 38.5 87 ALA A N 1
ATOM 666 C CA . ALA A 1 87 ? 12.648 36.188 18.984 1 38.5 87 ALA A CA 1
ATOM 667 C C . ALA A 1 87 ? 13.656 35.875 17.891 1 38.5 87 ALA A C 1
ATOM 669 O O . ALA A 1 87 ? 14.188 36.781 17.234 1 38.5 87 ALA A O 1
ATOM 670 N N . ASN A 1 88 ? 14.5 34.875 18.125 1 36.34 88 ASN A N 1
ATOM 671 C CA . ASN A 1 88 ? 15.555 34.688 17.125 1 36.34 88 ASN A CA 1
ATOM 672 C C . ASN A 1 88 ? 14.977 34.469 15.742 1 36.34 88 ASN A C 1
ATOM 674 O O . ASN A 1 88 ? 14.055 33.656 15.57 1 36.34 88 ASN A O 1
ATOM 678 N N . PRO A 1 89 ? 14.984 35.562 14.922 1 40.5 89 PRO A N 1
ATOM 679 C CA . PRO A 1 89 ? 14.555 35.438 13.531 1 40.5 89 PRO A CA 1
ATOM 680 C C . PRO A 1 89 ? 14.703 34.031 12.977 1 40.5 89 PRO A C 1
ATOM 682 O O . PRO A 1 89 ? 13.883 33.594 12.164 1 40.5 89 PRO A O 1
ATOM 685 N N . GLU A 1 90 ? 15.664 33.406 13.57 1 45.69 90 GLU A N 1
ATOM 686 C CA . GLU A 1 90 ? 15.898 32.062 13.047 1 45.69 90 GLU A CA 1
ATOM 687 C C . GLU A 1 90 ? 14.773 31.109 13.438 1 45.69 90 GLU A C 1
ATOM 689 O O . GLU A 1 90 ? 14.352 30.266 12.641 1 45.69 90 GLU A O 1
ATOM 694 N N . ASN A 1 91 ? 14.344 31.469 14.695 1 48.53 91 ASN A N 1
ATOM 695 C CA . ASN A 1 91 ? 13.281 30.578 15.164 1 48.53 91 ASN A CA 1
ATOM 696 C C . ASN A 1 91 ? 11.969 30.859 14.445 1 48.53 91 ASN A C 1
ATOM 698 O O . ASN A 1 91 ? 11.227 29.922 14.117 1 48.53 91 ASN A O 1
ATOM 702 N N . ILE A 1 92 ? 11.719 32.156 14.242 1 45.22 92 ILE A N 1
ATOM 703 C CA . ILE A 1 92 ? 10.516 32.531 13.508 1 45.22 92 ILE A CA 1
ATOM 704 C C . ILE A 1 92 ? 10.57 31.922 12.102 1 45.22 92 ILE A C 1
ATOM 706 O O . ILE A 1 92 ? 9.562 31.406 11.602 1 45.22 92 ILE A O 1
ATOM 710 N N . ARG A 1 93 ? 11.766 32.062 11.609 1 48.31 93 ARG A N 1
ATOM 711 C CA . ARG A 1 93 ? 11.938 31.484 10.281 1 48.31 93 ARG A CA 1
ATOM 712 C C . ARG A 1 93 ? 11.711 29.984 10.305 1 48.31 93 ARG A C 1
ATOM 714 O O . ARG A 1 93 ? 11.086 29.422 9.406 1 48.31 93 ARG A O 1
ATOM 721 N N . ARG A 1 94 ? 12.18 29.5 11.391 1 55.59 94 ARG A N 1
ATOM 722 C CA . ARG A 1 94 ? 12.016 28.062 11.508 1 55.59 94 ARG A CA 1
ATOM 723 C C . ARG A 1 94 ? 10.547 27.688 11.711 1 55.59 94 ARG A C 1
ATOM 725 O O . ARG A 1 94 ? 10.07 26.703 11.141 1 55.59 94 ARG A O 1
ATOM 732 N N . GLU A 1 95 ? 9.938 28.5 12.508 1 51.94 95 GLU A N 1
ATOM 733 C CA . GLU A 1 95 ? 8.523 28.234 12.734 1 51.94 95 GLU A CA 1
ATOM 734 C C . GLU A 1 95 ? 7.707 28.453 11.469 1 51.94 95 GLU A C 1
ATOM 736 O O . GLU A 1 95 ? 6.777 27.703 11.18 1 51.94 95 GLU A O 1
ATOM 741 N N . TYR A 1 96 ? 8.094 29.531 10.797 1 49.94 96 TYR A N 1
ATOM 742 C CA . TYR A 1 96 ? 7.402 29.797 9.539 1 49.94 96 TYR A CA 1
ATOM 743 C C . TYR A 1 96 ? 7.641 28.656 8.547 1 49.94 96 TYR A C 1
ATOM 745 O O . TYR A 1 96 ? 6.715 28.234 7.852 1 49.94 96 TYR A O 1
ATOM 753 N N . ASP A 1 97 ? 8.852 28.234 8.562 1 56.44 97 ASP A N 1
ATOM 754 C CA . ASP A 1 97 ? 9.172 27.125 7.664 1 56.44 97 ASP A CA 1
ATOM 755 C C . ASP A 1 97 ? 8.398 25.875 8.047 1 56.44 97 ASP A C 1
ATOM 757 O O . ASP A 1 97 ? 7.941 25.125 7.18 1 56.44 97 ASP A O 1
ATOM 761 N N . PHE A 1 98 ? 8.281 25.906 9.328 1 56.47 98 PHE A N 1
ATOM 762 C CA . PHE A 1 98 ? 7.535 24.75 9.812 1 56.47 98 PHE A CA 1
ATOM 763 C C . PHE A 1 98 ? 6.066 24.844 9.422 1 56.47 98 PHE A C 1
ATOM 765 O O . PHE A 1 98 ? 5.477 23.859 8.953 1 56.47 98 PHE A O 1
ATOM 772 N N . LEU A 1 99 ? 5.629 26.031 9.609 1 57.72 99 LEU A N 1
ATOM 773 C CA . LEU A 1 99 ? 4.223 26.219 9.258 1 57.72 99 LEU A CA 1
ATOM 774 C C . LEU A 1 99 ? 4.004 26.062 7.762 1 57.72 99 LEU A C 1
ATOM 776 O O . LEU A 1 99 ? 2.98 25.531 7.332 1 57.72 99 LEU A O 1
ATOM 780 N N . GLN A 1 100 ? 4.973 26.594 7.082 1 56.53 100 GLN A N 1
ATOM 781 C CA . GLN A 1 100 ? 4.875 26.438 5.633 1 56.53 100 GLN A CA 1
ATOM 782 C C . GLN A 1 100 ? 4.945 24.969 5.223 1 56.53 100 GLN A C 1
ATOM 784 O O . GLN A 1 100 ? 4.234 24.547 4.316 1 56.53 100 GLN A O 1
ATOM 789 N N . ARG A 1 101 ? 5.773 24.312 5.918 1 61.09 101 ARG A N 1
ATOM 790 C CA . ARG A 1 101 ? 5.871 22.891 5.621 1 61.09 101 ARG A CA 1
ATOM 791 C C . ARG A 1 101 ? 4.574 22.156 5.969 1 61.09 101 ARG A C 1
ATOM 793 O O . ARG A 1 101 ? 4.133 21.281 5.227 1 61.09 101 ARG A O 1
ATOM 800 N N . LEU A 1 102 ? 4.062 22.719 7.062 1 60.72 102 LEU A N 1
ATOM 801 C CA . LEU A 1 102 ? 2.807 22.094 7.473 1 60.72 102 LEU A CA 1
ATOM 802 C C . LEU A 1 102 ? 1.702 22.391 6.461 1 60.72 102 LEU A C 1
ATOM 804 O O . LEU A 1 102 ? 0.893 21.516 6.152 1 60.72 102 LEU A O 1
ATOM 808 N N . LYS A 1 103 ? 1.721 23.594 6.09 1 59.38 103 LYS A N 1
ATOM 809 C CA . LYS A 1 103 ? 0.731 23.969 5.086 1 59.38 103 LYS A CA 1
ATOM 810 C C . LYS A 1 103 ? 0.954 23.203 3.783 1 59.38 103 LYS A C 1
ATOM 812 O O . LYS A 1 103 ? -0.001 22.734 3.16 1 59.38 103 LYS A O 1
ATOM 817 N N . GLU A 1 104 ? 2.152 23.062 3.502 1 61.41 104 GLU A N 1
ATOM 818 C CA . GLU A 1 104 ? 2.477 22.359 2.262 1 61.41 104 GLU A CA 1
ATOM 819 C C . GLU A 1 104 ? 2.109 20.875 2.35 1 61.41 104 GLU A C 1
ATOM 821 O O . GLU A 1 104 ? 1.597 20.312 1.388 1 61.41 104 GLU A O 1
ATOM 826 N N . GLN A 1 105 ? 2.344 20.422 3.443 1 62.03 105 GLN A N 1
ATOM 827 C CA . GLN A 1 105 ? 1.991 19.016 3.619 1 62.03 105 GLN A CA 1
ATOM 828 C C . GLN A 1 105 ? 0.479 18.812 3.572 1 62.03 105 GLN A C 1
ATOM 830 O O . GLN A 1 105 ? -0.006 17.828 3.018 1 62.03 105 GLN A O 1
ATOM 835 N N . GLU A 1 106 ? -0.144 19.703 4.199 1 61.84 106 GLU A N 1
ATOM 836 C CA . GLU A 1 106 ? -1.6 19.609 4.156 1 61.84 106 GLU A CA 1
ATOM 837 C C . GLU A 1 106 ? -2.117 19.75 2.727 1 61.84 106 GLU A C 1
ATOM 839 O O . GLU A 1 106 ? -3.039 19.031 2.322 1 61.84 106 GLU A O 1
ATOM 844 N N . LEU A 1 107 ? -1.433 20.641 2.133 1 61.03 107 LEU A N 1
ATOM 845 C CA . LEU A 1 107 ? -1.864 20.812 0.751 1 61.03 107 LEU A CA 1
ATOM 846 C C . LEU A 1 107 ? -1.588 19.562 -0.067 1 61.03 107 LEU A C 1
ATOM 848 O O . LEU A 1 107 ? -2.396 19.172 -0.915 1 61.03 107 LEU A O 1
ATOM 852 N N . MET A 1 108 ? -0.538 19.031 0.302 1 62.25 108 MET A N 1
ATOM 853 C CA . MET A 1 108 ? -0.209 17.797 -0.41 1 62.25 108 MET A CA 1
ATOM 854 C C . MET A 1 108 ? -1.223 16.703 -0.098 1 62.25 108 MET A C 1
ATOM 856 O O . MET A 1 108 ? -1.691 16 -1.002 1 62.25 108 MET A O 1
ATOM 860 N N . LEU A 1 109 ? -1.529 16.656 1.149 1 63.84 109 LEU A N 1
ATOM 861 C CA . LEU A 1 109 ? -2.469 15.609 1.549 1 63.84 109 LEU A CA 1
ATOM 862 C C . LEU A 1 109 ? -3.855 15.883 0.976 1 63.84 109 LEU A C 1
ATOM 864 O O . LEU A 1 109 ? -4.598 14.945 0.67 1 63.84 109 LEU A O 1
ATOM 868 N N . GLN A 1 110 ? -4.09 17.125 0.871 1 61.78 110 GLN A N 1
ATOM 869 C CA . GLN A 1 110 ? -5.395 17.453 0.308 1 61.78 110 GLN A CA 1
ATOM 870 C C . GLN A 1 110 ? -5.438 17.172 -1.189 1 61.78 110 GLN A C 1
ATOM 872 O O . GLN A 1 110 ? -6.484 16.797 -1.724 1 61.78 110 GLN A O 1
ATOM 877 N N . ARG A 1 111 ? -4.293 17.203 -1.716 1 63.47 111 ARG A N 1
ATOM 878 C CA . ARG A 1 111 ? -4.262 16.969 -3.154 1 63.47 111 ARG A CA 1
ATOM 879 C C . ARG A 1 111 ? -4.109 15.484 -3.461 1 63.47 111 ARG A C 1
ATOM 881 O O . ARG A 1 111 ? -4.77 14.961 -4.359 1 63.47 111 ARG A O 1
ATOM 888 N N . ILE A 1 112 ? -3.205 15.008 -2.672 1 63.44 112 ILE A N 1
ATOM 889 C CA . ILE A 1 112 ? -2.98 13.578 -2.871 1 63.44 112 ILE A CA 1
ATOM 890 C C . ILE A 1 112 ? -3.494 12.805 -1.66 1 63.44 112 ILE A C 1
ATOM 892 O O . ILE A 1 112 ? -3 12.977 -0.545 1 63.44 112 ILE A O 1
ATOM 896 N N . HIS A 1 113 ? -4.609 12.211 -1.703 1 69.56 113 HIS A N 1
ATOM 897 C CA . HIS A 1 113 ? -5.203 11.391 -0.65 1 69.56 113 HIS A CA 1
ATOM 898 C C . HIS A 1 113 ? -4.793 9.93 -0.79 1 69.56 113 HIS A C 1
ATOM 900 O O . HIS A 1 113 ? -5.543 9.125 -1.345 1 69.56 113 HIS A O 1
ATOM 906 N N . PRO A 1 114 ? -3.623 9.68 -0.289 1 75.12 114 PRO A N 1
ATOM 907 C CA . PRO A 1 114 ? -3.217 8.273 -0.379 1 75.12 114 PRO A CA 1
ATOM 908 C C . PRO A 1 114 ? -3.877 7.398 0.683 1 75.12 114 PRO A C 1
ATOM 910 O O . PRO A 1 114 ? -4.109 7.855 1.806 1 75.12 114 PRO A O 1
ATOM 913 N N . ALA A 1 115 ? -4.418 6.305 0.302 1 81.38 115 ALA A N 1
ATOM 914 C CA . ALA A 1 115 ? -4.977 5.316 1.218 1 81.38 115 ALA A CA 1
ATOM 915 C C . ALA A 1 115 ? -4.395 3.932 0.951 1 81.38 115 ALA A C 1
ATOM 917 O O . ALA A 1 115 ? -4.105 3.582 -0.196 1 81.38 115 ALA A O 1
ATOM 918 N N . SER A 1 116 ? -4.129 3.305 2.055 1 85.56 116 SER A N 1
ATOM 919 C CA . SER A 1 116 ? -3.586 1.957 1.911 1 85.56 116 SER A CA 1
ATOM 920 C C . SER A 1 116 ? -4.324 0.966 2.803 1 85.56 116 SER A C 1
ATOM 922 O O . SER A 1 116 ? -4.84 1.337 3.861 1 85.56 116 SER A O 1
ATOM 924 N N . GLY A 1 117 ? -4.492 -0.199 2.291 1 88.75 117 GLY A N 1
ATOM 925 C CA . GLY A 1 117 ? -5.094 -1.302 3.021 1 88.75 117 GLY A CA 1
ATOM 926 C C . GLY A 1 117 ? -4.262 -2.57 2.982 1 88.75 117 GLY A C 1
ATOM 927 O O . GLY A 1 117 ? -3.734 -2.939 1.932 1 88.75 117 GLY A O 1
ATOM 928 N N . PHE A 1 118 ? -4.094 -3.094 4.207 1 90.31 118 PHE A N 1
ATOM 929 C CA . PHE A 1 118 ? -3.355 -4.344 4.348 1 90.31 118 PHE A CA 1
ATOM 930 C C . PHE A 1 118 ? -4.211 -5.41 5.016 1 90.31 118 PHE A C 1
ATOM 932 O O . PHE A 1 118 ? -4.762 -5.184 6.098 1 90.31 118 PHE A O 1
ATOM 939 N N . VAL A 1 119 ? -4.324 -6.578 4.336 1 92.31 119 VAL A N 1
ATOM 940 C CA . VAL A 1 119 ? -5.133 -7.676 4.859 1 92.31 119 VAL A CA 1
ATOM 941 C C . VAL A 1 119 ? -4.293 -8.953 4.926 1 92.31 119 VAL A C 1
ATOM 943 O O . VAL A 1 119 ? -3.645 -9.328 3.945 1 92.31 119 VAL A O 1
ATOM 946 N N . VAL A 1 120 ? -4.285 -9.578 6.062 1 91.69 120 VAL A N 1
ATOM 947 C CA . VAL A 1 120 ? -3.617 -10.859 6.25 1 91.69 120 VAL A CA 1
ATOM 948 C C . VAL A 1 120 ? -4.633 -11.914 6.688 1 91.69 120 VAL A C 1
ATOM 950 O O . VAL A 1 120 ? -5.461 -11.664 7.562 1 91.69 120 VAL A O 1
ATOM 953 N N . LYS A 1 121 ? -4.543 -13.023 6.055 1 91.12 121 LYS A N 1
ATOM 954 C CA . LYS A 1 121 ? -5.422 -14.141 6.395 1 91.12 121 LYS A CA 1
ATOM 955 C C . LYS A 1 121 ? -4.621 -15.336 6.898 1 91.12 121 LYS A C 1
ATOM 957 O O . LYS A 1 121 ? -3.717 -15.812 6.215 1 91.12 121 LYS A O 1
ATOM 962 N N . THR A 1 122 ? -4.949 -15.781 8.109 1 88.69 122 THR A N 1
ATOM 963 C CA . THR A 1 122 ? -4.293 -16.922 8.727 1 88.69 122 THR A CA 1
ATOM 964 C C . THR A 1 122 ? -5.32 -17.984 9.133 1 88.69 122 THR A C 1
ATOM 966 O O . THR A 1 122 ? -6.434 -17.656 9.539 1 88.69 122 THR A O 1
ATOM 969 N N . SER A 1 123 ? -4.953 -19.172 8.953 1 87.62 123 SER A N 1
ATOM 970 C CA . SER A 1 123 ? -5.805 -20.266 9.391 1 87.62 123 SER A CA 1
ATOM 971 C C . SER A 1 123 ? -5.258 -20.922 10.648 1 87.62 123 SER A C 1
ATOM 973 O O . SER A 1 123 ? -4.113 -21.375 10.672 1 87.62 123 SER A O 1
ATOM 975 N N . CYS A 1 124 ? -6.051 -20.969 11.727 1 84.62 124 CYS A N 1
ATOM 976 C CA . CYS A 1 124 ? -5.707 -21.656 12.961 1 84.62 124 CYS A CA 1
ATOM 977 C C . CYS A 1 124 ? -6.613 -22.859 13.195 1 84.62 124 CYS A C 1
ATOM 979 O O . CYS A 1 124 ? -6.781 -23.297 14.328 1 84.62 124 CYS A O 1
ATOM 981 N N . ALA A 1 125 ? -7.211 -23.25 12.156 1 78 125 ALA A N 1
ATOM 982 C CA . ALA A 1 125 ? -8.156 -24.359 12.289 1 78 125 ALA A CA 1
ATOM 983 C C . ALA A 1 125 ? -7.438 -25.641 12.703 1 78 125 ALA A C 1
ATOM 985 O O . ALA A 1 125 ? -8.031 -26.516 13.352 1 78 125 ALA A O 1
ATOM 986 N N . GLY A 1 126 ? -6.25 -25.766 12.469 1 76 126 GLY A N 1
ATOM 987 C CA . GLY A 1 126 ? -5.539 -27 12.766 1 76 126 GLY A CA 1
ATOM 988 C C . GLY A 1 126 ? -5.07 -27.078 14.203 1 76 126 GLY A C 1
ATOM 989 O O . GLY A 1 126 ? -4.629 -28.141 14.656 1 76 126 GLY A O 1
ATOM 990 N N . LEU A 1 127 ? -5.25 -26.125 14.984 1 77.44 127 LEU A N 1
ATOM 991 C CA . LEU A 1 127 ? -4.719 -26.125 16.344 1 77.44 127 LEU A CA 1
ATOM 992 C C . LEU A 1 127 ? -5.691 -26.781 17.312 1 77.44 127 LEU A C 1
ATOM 994 O O . LEU A 1 127 ? -5.297 -27.219 18.406 1 77.44 127 LEU A O 1
ATOM 998 N N . PHE A 1 128 ? -6.934 -27.016 16.812 1 75.31 128 PHE A N 1
ATOM 999 C CA . PHE A 1 128 ? -7.91 -27.281 17.859 1 75.31 128 PHE A CA 1
ATOM 1000 C C . PHE A 1 128 ? -8.438 -28.719 17.75 1 75.31 128 PHE A C 1
ATOM 1002 O O . PHE A 1 128 ? -9.203 -29.172 18.609 1 75.31 128 PHE A O 1
ATOM 1009 N N . PRO A 1 129 ? -7.984 -29.422 16.688 1 72.25 129 PRO A N 1
ATOM 1010 C CA . PRO A 1 129 ? -8.492 -30.797 16.672 1 72.25 129 PRO A CA 1
ATOM 1011 C C . PRO A 1 129 ? -8.062 -31.594 17.906 1 72.25 129 PRO A C 1
ATOM 1013 O O . PRO A 1 129 ? -7.059 -31.266 18.547 1 72.25 129 PRO A O 1
ATOM 1016 N N . GLU A 1 130 ? -8.992 -32.5 18.281 1 70.94 130 GLU A N 1
ATOM 1017 C CA . GLU A 1 130 ? -8.805 -33.312 19.484 1 70.94 130 GLU A CA 1
ATOM 1018 C C . GLU A 1 130 ? -7.609 -34.25 19.344 1 70.94 130 GLU A C 1
ATOM 1020 O O . GLU A 1 130 ? -6.852 -34.438 20.297 1 70.94 130 GLU A O 1
ATOM 1025 N N . ASP A 1 131 ? -7.434 -34.656 18.156 1 73.81 131 ASP A N 1
ATOM 1026 C CA . ASP A 1 131 ? -6.316 -35.562 17.953 1 73.81 131 ASP A CA 1
ATOM 1027 C C . ASP A 1 131 ? -5.016 -34.812 17.719 1 73.81 131 ASP A C 1
ATOM 1029 O O . ASP A 1 131 ? -4.934 -33.969 16.812 1 73.81 131 ASP A O 1
ATOM 1033 N N . PRO A 1 132 ? -4.145 -34.969 18.594 1 74.5 132 PRO A N 1
ATOM 1034 C CA . PRO A 1 132 ? -2.877 -34.219 18.5 1 74.5 132 PRO A CA 1
ATOM 1035 C C . PRO A 1 132 ? -2.152 -34.5 17.188 1 74.5 132 PRO A C 1
ATOM 1037 O O . PRO A 1 132 ? -1.375 -33.656 16.719 1 74.5 132 PRO A O 1
ATOM 1040 N N . ASP A 1 133 ? -2.449 -35.625 16.5 1 72.75 133 ASP A N 1
ATOM 1041 C CA . ASP A 1 133 ? -1.744 -35.906 15.266 1 72.75 133 ASP A CA 1
ATOM 1042 C C . ASP A 1 133 ? -2.248 -35.062 14.117 1 72.75 133 ASP A C 1
ATOM 1044 O O . ASP A 1 133 ? -1.529 -34.812 13.141 1 72.75 133 ASP A O 1
ATOM 1048 N N . ASP A 1 134 ? -3.443 -34.5 14.344 1 70.75 134 ASP A N 1
ATOM 1049 C CA . ASP A 1 134 ? -4.02 -33.719 13.266 1 70.75 134 ASP A CA 1
ATOM 1050 C C . ASP A 1 134 ? -3.734 -32.25 13.461 1 70.75 134 ASP A C 1
ATOM 1052 O O . ASP A 1 134 ? -4.113 -31.406 12.625 1 70.75 134 ASP A O 1
ATOM 1056 N N . ARG A 1 135 ? -2.975 -31.984 14.484 1 75.69 135 ARG A N 1
ATOM 1057 C CA . ARG A 1 135 ? -2.756 -30.562 14.758 1 75.69 135 ARG A CA 1
ATOM 1058 C C . ARG A 1 135 ? -1.633 -30.016 13.891 1 75.69 135 ARG A C 1
ATOM 1060 O O . ARG A 1 135 ? -0.615 -30.672 13.68 1 75.69 135 ARG A O 1
ATOM 1067 N N . TYR A 1 136 ? -1.991 -29.062 13.141 1 75.44 136 TYR A N 1
ATOM 1068 C CA . TYR A 1 136 ? -0.975 -28.375 12.359 1 75.44 136 TYR A CA 1
ATOM 1069 C C . TYR A 1 136 ? -0.858 -26.922 12.773 1 75.44 136 TYR A C 1
ATOM 1071 O O . TYR A 1 136 ? -1.807 -26.344 13.312 1 75.44 136 TYR A O 1
ATOM 1079 N N . PRO A 1 137 ? 0.3 -26.453 12.727 1 77.81 137 PRO A N 1
ATOM 1080 C CA . PRO A 1 137 ? 0.505 -25.062 13.109 1 77.81 137 PRO A CA 1
ATOM 1081 C C . PRO A 1 137 ? -0.247 -24.078 12.203 1 77.81 137 PRO A C 1
ATOM 1083 O O . PRO A 1 137 ? -0.705 -24.469 11.125 1 77.81 137 PRO A O 1
ATOM 1086 N N . PRO A 1 138 ? -0.471 -22.906 12.719 1 82.5 138 PRO A N 1
ATOM 1087 C CA . PRO A 1 138 ? -1.155 -21.891 11.906 1 82.5 138 PRO A CA 1
ATOM 1088 C C . PRO A 1 138 ? -0.444 -21.625 10.586 1 82.5 138 PRO A C 1
ATOM 1090 O O . PRO A 1 138 ? 0.788 -21.656 10.523 1 82.5 138 PRO A O 1
ATOM 1093 N N . GLN A 1 139 ? -1.354 -21.422 9.586 1 82.44 139 GLN A N 1
ATOM 1094 C CA . GLN A 1 139 ? -0.814 -21.203 8.242 1 82.44 139 GLN A CA 1
ATOM 1095 C C . GLN A 1 139 ? -1.275 -19.875 7.676 1 82.44 139 GLN A C 1
ATOM 1097 O O . GLN A 1 139 ? -2.395 -19.422 7.945 1 82.44 139 GLN A O 1
ATOM 1102 N N . LEU A 1 140 ? -0.377 -19.328 7.039 1 84.12 140 LEU A N 1
ATOM 1103 C CA . LEU A 1 140 ? -0.718 -18.109 6.305 1 84.12 140 LEU A CA 1
ATOM 1104 C C . LEU A 1 140 ? -1.383 -18.438 4.977 1 84.12 140 LEU A C 1
ATOM 1106 O O . LEU A 1 140 ? -0.764 -19.062 4.105 1 84.12 140 LEU A O 1
ATOM 1110 N N . ILE A 1 141 ? -2.627 -18.031 4.852 1 83.5 141 ILE A N 1
ATOM 1111 C CA . ILE A 1 141 ? -3.426 -18.422 3.691 1 83.5 141 ILE A CA 1
ATOM 1112 C C . ILE A 1 141 ? -3.322 -17.344 2.615 1 83.5 141 ILE A C 1
ATOM 1114 O O . ILE A 1 141 ? -3.307 -17.641 1.421 1 83.5 141 ILE A O 1
ATOM 1118 N N . GLY A 1 142 ? -3.338 -16.172 3.107 1 88.75 142 GLY A N 1
ATOM 1119 C CA . GLY A 1 142 ? -3.348 -15.148 2.076 1 88.75 142 GLY A CA 1
ATOM 1120 C C . GLY A 1 142 ? -2.963 -13.773 2.598 1 88.75 142 GLY A C 1
ATOM 1121 O O . GLY A 1 142 ? -3.094 -13.5 3.791 1 88.75 142 GLY A O 1
ATOM 1122 N N . ILE A 1 143 ? -2.42 -13.023 1.682 1 90.38 143 ILE A N 1
ATOM 1123 C CA . ILE A 1 143 ? -2.068 -11.633 1.948 1 90.38 143 ILE A CA 1
ATOM 1124 C C . ILE A 1 143 ? -2.545 -10.75 0.797 1 90.38 143 ILE A C 1
ATOM 1126 O O . ILE A 1 143 ? -2.463 -11.141 -0.369 1 90.38 143 ILE A O 1
ATOM 1130 N N . ALA A 1 144 ? -3.154 -9.617 1.138 1 92.94 144 ALA A N 1
ATOM 1131 C CA . ALA A 1 144 ? -3.623 -8.672 0.124 1 92.94 144 ALA A CA 1
ATOM 1132 C C . ALA A 1 144 ? -3.283 -7.234 0.512 1 92.94 144 ALA A C 1
ATOM 1134 O O . ALA A 1 144 ? -3.377 -6.863 1.684 1 92.94 144 ALA A O 1
ATOM 1135 N N . ILE A 1 145 ? -2.846 -6.488 -0.401 1 92.62 145 ILE A N 1
ATOM 1136 C CA . ILE A 1 145 ? -2.561 -5.07 -0.199 1 92.62 145 ILE A CA 1
ATOM 1137 C C . ILE A 1 145 ? -3.281 -4.242 -1.259 1 92.62 145 ILE A C 1
ATOM 1139 O O . ILE A 1 145 ? -3.334 -4.629 -2.43 1 92.62 145 ILE A O 1
ATOM 1143 N N . THR A 1 146 ? -3.865 -3.229 -0.814 1 90.94 146 THR A N 1
ATOM 1144 C CA . THR A 1 146 ? -4.527 -2.279 -1.702 1 90.94 146 THR A CA 1
ATOM 1145 C C . THR A 1 146 ? -4.0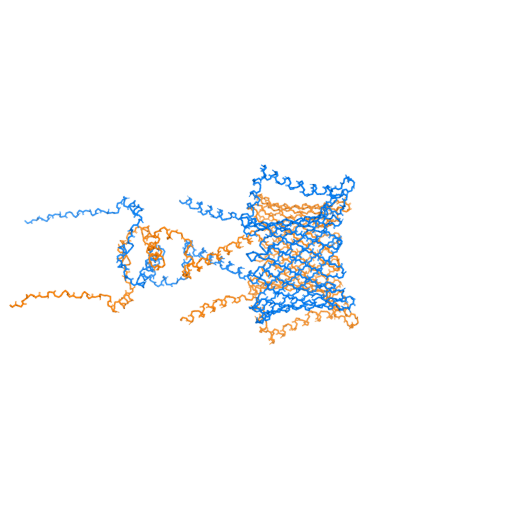08 -0.864 -1.466 1 90.94 146 THR A C 1
ATOM 1147 O O . THR A 1 146 ? -3.777 -0.465 -0.323 1 90.94 146 THR A O 1
ATOM 1150 N N . GLN A 1 147 ? -3.746 -0.204 -2.502 1 85.5 147 GLN A N 1
ATOM 1151 C CA . GLN A 1 147 ? -3.303 1.186 -2.441 1 85.5 147 GLN A CA 1
ATOM 1152 C C . GLN A 1 147 ? -4.109 2.062 -3.393 1 85.5 147 GLN A C 1
ATOM 1154 O O . GLN A 1 147 ? -4.41 1.656 -4.52 1 85.5 147 GLN A O 1
ATOM 1159 N N . SER A 1 148 ? -4.492 3.109 -2.871 1 86.44 148 SER A N 1
ATOM 1160 C CA . SER A 1 148 ? -5.266 4.023 -3.707 1 86.44 148 SER A CA 1
ATOM 1161 C C . SER A 1 148 ? -4.789 5.461 -3.541 1 86.44 148 SER A C 1
ATOM 1163 O O . SER A 1 148 ? -4.328 5.848 -2.465 1 86.44 148 SER A O 1
ATOM 1165 N N . VAL A 1 149 ? -4.766 6.242 -4.664 1 80.06 149 VAL A N 1
ATOM 1166 C CA . VAL A 1 149 ? -4.422 7.66 -4.676 1 80.06 149 VAL A CA 1
ATOM 1167 C C . VAL A 1 149 ? -5.469 8.438 -5.469 1 80.06 149 VAL A C 1
ATOM 1169 O O . VAL A 1 149 ? -5.918 7.988 -6.523 1 80.06 149 VAL A O 1
ATOM 1172 N N . ASP A 1 150 ? -5.891 9.461 -4.844 1 79.19 150 ASP A N 1
ATOM 1173 C CA . ASP A 1 150 ? -6.863 10.336 -5.496 1 79.19 150 ASP A CA 1
ATOM 1174 C C . ASP A 1 150 ? -6.312 11.75 -5.648 1 79.19 150 ASP A C 1
ATOM 1176 O O . ASP A 1 150 ? -5.801 12.328 -4.691 1 79.19 150 ASP A O 1
ATOM 1180 N N . CYS A 1 151 ? -6.297 12.266 -6.883 1 73.75 151 CYS A N 1
ATOM 1181 C CA . CYS A 1 151 ? -5.801 13.609 -7.156 1 73.75 151 CYS A CA 1
ATOM 1182 C C . CYS A 1 151 ? -6.895 14.484 -7.754 1 73.75 151 CYS A C 1
ATOM 1184 O O . CYS A 1 151 ? -7.555 14.086 -8.719 1 73.75 151 CYS A O 1
ATOM 1186 N N . ALA A 1 152 ? -7.156 15.523 -7.062 1 73.25 152 ALA A N 1
ATOM 1187 C CA . ALA A 1 152 ? -8.094 16.5 -7.613 1 73.25 152 ALA A CA 1
ATOM 1188 C C . ALA A 1 152 ? -7.406 17.406 -8.625 1 73.25 152 ALA A C 1
ATOM 1190 O O . ALA A 1 152 ? -6.473 18.141 -8.273 1 73.25 152 ALA A O 1
ATOM 1191 N N . MET A 1 153 ? -7.746 17.281 -9.961 1 68.62 153 MET A N 1
ATOM 1192 C CA . MET A 1 153 ? -7.156 18.125 -11 1 68.62 153 MET A CA 1
ATOM 1193 C C . MET A 1 153 ? -7.855 19.484 -11.07 1 68.62 153 MET A C 1
ATOM 1195 O O . MET A 1 153 ? -7.199 20.516 -11.141 1 68.62 153 MET A O 1
ATOM 1199 N N . THR A 1 154 ? -9.055 19.344 -11.188 1 70.88 154 THR A N 1
ATOM 1200 C CA . THR A 1 154 ? -9.891 20.547 -11.164 1 70.88 154 THR A CA 1
ATOM 1201 C C . THR A 1 154 ? -11.047 20.375 -10.188 1 70.88 154 THR A C 1
ATOM 1203 O O . THR A 1 154 ? -11.141 19.359 -9.484 1 70.88 154 THR A O 1
ATOM 1206 N N . ASP A 1 155 ? -11.711 21.391 -10 1 68.62 155 ASP A N 1
ATOM 1207 C CA . ASP A 1 155 ? -12.867 21.297 -9.117 1 68.62 155 ASP A CA 1
ATOM 1208 C C . ASP A 1 155 ? -13.906 20.328 -9.68 1 68.62 155 ASP A C 1
ATOM 1210 O O . ASP A 1 155 ? -14.672 19.719 -8.922 1 68.62 155 ASP A O 1
ATOM 1214 N N . ALA A 1 156 ? -13.766 20.078 -10.961 1 76.88 156 ALA A N 1
ATOM 1215 C CA . ALA A 1 156 ? -14.797 19.234 -11.57 1 76.88 156 ALA A CA 1
ATOM 1216 C C . ALA A 1 156 ? -14.234 17.859 -11.922 1 76.88 156 ALA A C 1
ATOM 1218 O O . ALA A 1 156 ? -14.992 16.891 -12.047 1 76.88 156 ALA A O 1
ATOM 1219 N N . ASP A 1 157 ? -12.961 17.859 -12.078 1 81.06 157 ASP A N 1
ATOM 1220 C CA . ASP A 1 157 ? -12.367 16.594 -12.516 1 81.06 157 ASP A CA 1
ATOM 1221 C C . ASP A 1 157 ? -11.43 16.031 -11.453 1 81.06 157 ASP A C 1
ATOM 1223 O O . ASP A 1 157 ? -10.594 16.75 -10.898 1 81.06 157 ASP A O 1
ATOM 1227 N N . ARG A 1 158 ? -11.719 14.789 -11.094 1 82.5 158 ARG A N 1
ATOM 1228 C CA . ARG A 1 158 ? -10.852 14.047 -10.188 1 82.5 158 ARG A CA 1
ATOM 1229 C C . ARG A 1 158 ? -10.352 12.758 -10.836 1 82.5 158 ARG A C 1
ATOM 1231 O O . ARG A 1 158 ? -11.109 12.078 -11.531 1 82.5 158 ARG A O 1
ATOM 1238 N N . ILE A 1 159 ? -9.109 12.5 -10.633 1 83.19 159 ILE A N 1
ATOM 1239 C CA . ILE A 1 159 ? -8.516 11.273 -11.172 1 83.19 159 ILE A CA 1
ATOM 1240 C C . ILE A 1 159 ? -7.93 10.453 -10.031 1 83.19 159 ILE A C 1
ATOM 1242 O O . ILE A 1 159 ? -7.332 11 -9.102 1 83.19 159 ILE A O 1
ATOM 1246 N N . GLY A 1 160 ? -8.289 9.188 -10.102 1 84.56 160 GLY A N 1
ATOM 1247 C CA . GLY A 1 160 ? -7.785 8.289 -9.086 1 84.56 160 GLY A CA 1
ATOM 1248 C C . GLY A 1 160 ? -7.117 7.051 -9.656 1 84.56 160 GLY A C 1
ATOM 1249 O O . GLY A 1 160 ? -7.41 6.648 -10.789 1 84.56 160 GLY A O 1
ATOM 1250 N N . LEU A 1 161 ? -6.152 6.574 -8.93 1 84.75 161 LEU A N 1
ATOM 1251 C CA . LEU A 1 161 ? -5.469 5.324 -9.25 1 84.75 161 LEU A CA 1
ATOM 1252 C C . LEU A 1 161 ? -5.555 4.344 -8.086 1 84.75 161 LEU A C 1
ATOM 1254 O O . LEU A 1 161 ? -5.328 4.715 -6.938 1 84.75 161 LEU A O 1
ATOM 1258 N N . ILE A 1 162 ? -5.984 3.109 -8.453 1 89.31 162 ILE A N 1
ATOM 1259 C CA . ILE A 1 162 ? -6.094 2.078 -7.426 1 89.31 162 ILE A CA 1
ATOM 1260 C C . ILE A 1 162 ? -5.305 0.841 -7.852 1 89.31 162 ILE A C 1
ATOM 1262 O O . ILE A 1 162 ? -5.434 0.376 -8.984 1 89.31 162 ILE A O 1
ATOM 1266 N N . GLY A 1 163 ? -4.484 0.387 -6.953 1 89.38 163 GLY A N 1
ATOM 1267 C CA . GLY A 1 163 ? -3.775 -0.869 -7.137 1 89.38 163 GLY A CA 1
ATOM 1268 C C . GLY A 1 163 ? -4.098 -1.898 -6.07 1 89.38 163 GLY A C 1
ATOM 1269 O O . GLY A 1 163 ? -4.168 -1.571 -4.887 1 89.38 163 GLY A O 1
ATOM 1270 N N . ARG A 1 164 ? -4.359 -3.127 -6.602 1 91.62 164 ARG A N 1
ATOM 1271 C CA . ARG A 1 164 ? -4.656 -4.219 -5.684 1 91.62 164 ARG A CA 1
ATOM 1272 C C . ARG A 1 164 ? -3.877 -5.477 -6.055 1 91.62 164 ARG A C 1
ATOM 1274 O O . ARG A 1 164 ? -3.779 -5.824 -7.234 1 91.62 164 ARG A O 1
ATOM 1281 N N . VAL A 1 165 ? -3.326 -6.074 -5.055 1 93.31 165 VAL A N 1
ATOM 1282 C CA . VAL A 1 165 ? -2.619 -7.336 -5.254 1 93.31 165 VAL A CA 1
ATOM 1283 C C . VAL A 1 165 ? -2.982 -8.312 -4.137 1 93.31 165 VAL A C 1
ATOM 1285 O O . VAL A 1 165 ? -3.074 -7.926 -2.971 1 93.31 165 VAL A O 1
ATOM 1288 N N . LYS A 1 166 ? -3.246 -9.508 -4.555 1 91.44 166 LYS A N 1
ATOM 1289 C CA . LYS A 1 166 ? -3.57 -10.57 -3.605 1 91.44 166 LYS A CA 1
ATOM 1290 C C . LYS A 1 166 ? -2.775 -11.836 -3.9 1 91.44 166 LYS A C 1
ATOM 1292 O O . LYS A 1 166 ? -2.553 -12.18 -5.062 1 91.44 166 LYS A O 1
ATOM 1297 N N . ALA A 1 167 ? -2.285 -12.391 -2.879 1 90.69 167 ALA A N 1
ATOM 1298 C CA . ALA A 1 167 ? -1.564 -13.656 -2.975 1 90.69 167 ALA A CA 1
ATOM 1299 C C . ALA A 1 167 ? -2.082 -14.664 -1.95 1 90.69 167 ALA A C 1
ATOM 1301 O O . ALA A 1 167 ? -2.355 -14.305 -0.803 1 90.69 167 ALA A O 1
ATOM 1302 N N . GLY A 1 168 ? -2.355 -15.844 -2.467 1 85.38 168 GLY A N 1
ATOM 1303 C CA . GLY A 1 168 ? -2.787 -16.906 -1.582 1 85.38 168 GLY A CA 1
ATOM 1304 C C . GLY A 1 168 ? -2.365 -18.281 -2.057 1 85.38 168 GLY A C 1
ATOM 1305 O O . GLY A 1 168 ? -2.629 -18.656 -3.201 1 85.38 168 GLY A O 1
ATOM 1306 N N . ASN A 1 169 ? -1.844 -19.031 -1.177 1 79.56 169 ASN A N 1
ATOM 1307 C CA . ASN A 1 169 ? -1.45 -20.406 -1.452 1 79.56 169 ASN A CA 1
ATOM 1308 C C . ASN A 1 169 ? -0.755 -20.531 -2.805 1 79.56 169 ASN A C 1
ATOM 1310 O O . ASN A 1 169 ? -1.088 -21.406 -3.6 1 79.56 169 ASN A O 1
ATOM 1314 N N . GLY A 1 170 ? 0.042 -19.656 -3.129 1 80.12 170 GLY A N 1
ATOM 1315 C CA . GLY A 1 170 ? 0.829 -19.734 -4.348 1 80.12 170 GLY A CA 1
ATOM 1316 C C . GLY A 1 170 ? 0.167 -19.047 -5.531 1 80.12 170 GLY A C 1
ATOM 1317 O O . GLY A 1 170 ? 0.782 -18.891 -6.586 1 80.12 170 GLY A O 1
ATOM 1318 N N . ARG A 1 171 ? -1.03 -18.766 -5.461 1 85.94 171 ARG A N 1
ATOM 1319 C CA . ARG A 1 171 ? -1.71 -18.062 -6.543 1 85.94 171 ARG A CA 1
ATOM 1320 C C . ARG A 1 171 ? -1.783 -16.562 -6.254 1 85.94 171 ARG A C 1
ATOM 1322 O O . ARG A 1 171 ? -1.849 -16.156 -5.094 1 85.94 171 ARG A O 1
ATOM 1329 N N . GLY A 1 172 ? -1.577 -15.906 -7.223 1 87.81 172 GLY A N 1
ATOM 1330 C CA . GLY A 1 172 ? -1.627 -14.461 -7.07 1 87.81 172 GLY A CA 1
ATOM 1331 C C . GLY A 1 172 ? -2.426 -13.773 -8.156 1 87.81 172 GLY A C 1
ATOM 1332 O O . GLY A 1 172 ? -2.467 -14.242 -9.297 1 87.81 172 GLY A O 1
ATOM 1333 N N . ASP A 1 173 ? -3.131 -12.68 -7.723 1 88.19 173 ASP A N 1
ATOM 1334 C CA . ASP A 1 173 ? -3.9 -11.844 -8.641 1 88.19 173 ASP A CA 1
ATOM 1335 C C . ASP A 1 173 ? -3.676 -10.359 -8.352 1 88.19 173 ASP A C 1
ATOM 1337 O O . ASP A 1 173 ? -3.559 -9.953 -7.195 1 88.19 173 ASP A O 1
ATOM 1341 N N . GLY A 1 174 ? -3.424 -9.695 -9.43 1 88.25 174 GLY A N 1
ATOM 1342 C CA . GLY A 1 174 ? -3.227 -8.258 -9.305 1 88.25 174 GLY A CA 1
ATOM 1343 C C . GLY A 1 174 ? -4.027 -7.461 -10.312 1 88.25 174 GLY A C 1
ATOM 1344 O O . GLY A 1 174 ? -4.309 -7.941 -11.414 1 88.25 174 GLY A O 1
ATOM 1345 N N . SER A 1 175 ? -4.488 -6.266 -9.812 1 90.44 175 SER A N 1
ATOM 1346 C CA . SER A 1 175 ? -5.227 -5.395 -10.727 1 90.44 175 SER A CA 1
ATOM 1347 C C . SER A 1 175 ? -4.859 -3.93 -10.5 1 90.44 175 SER A C 1
ATOM 1349 O O . SER A 1 175 ? -4.418 -3.555 -9.414 1 90.44 175 SER A O 1
ATOM 1351 N N . VAL A 1 176 ? -4.957 -3.207 -11.664 1 89.69 176 VAL A N 1
ATOM 1352 C CA . VAL A 1 176 ? -4.77 -1.761 -11.641 1 89.69 176 VAL A CA 1
ATOM 1353 C C . VAL A 1 176 ? -6.004 -1.068 -12.211 1 89.69 176 VAL A C 1
ATOM 1355 O O . VAL A 1 176 ? -6.516 -1.468 -13.258 1 89.69 176 VAL A O 1
ATOM 1358 N N . SER A 1 177 ? -6.422 -0.065 -11.422 1 92.94 177 SER A N 1
ATOM 1359 C CA . SER A 1 177 ? -7.629 0.636 -11.852 1 92.94 177 SER A CA 1
ATOM 1360 C C . SER A 1 177 ? -7.402 2.143 -11.914 1 92.94 177 SER A C 1
ATOM 1362 O O . SER A 1 177 ? -6.77 2.715 -11.023 1 92.94 177 SER A O 1
ATOM 1364 N N . VAL A 1 178 ? -7.855 2.734 -13.016 1 90.19 178 VAL A N 1
ATOM 1365 C CA . VAL A 1 178 ? -7.863 4.184 -13.18 1 90.19 178 VAL A CA 1
ATOM 1366 C C . VAL A 1 178 ? -9.297 4.703 -13.117 1 90.19 178 VAL A C 1
ATOM 1368 O O . VAL A 1 178 ? -10.188 4.16 -13.773 1 90.19 178 VAL A O 1
ATOM 1371 N N . LEU A 1 179 ? -9.398 5.66 -12.25 1 91.81 179 LEU A N 1
ATOM 1372 C CA . LEU A 1 179 ? -10.727 6.238 -12.062 1 91.81 179 LEU A CA 1
ATOM 1373 C C . LEU A 1 179 ? -10.742 7.711 -12.469 1 91.81 179 LEU A C 1
ATOM 1375 O O . LEU A 1 179 ? -9.828 8.461 -12.117 1 91.81 179 LEU A O 1
ATOM 1379 N N . TRP A 1 180 ? -11.648 8.07 -13.305 1 92.38 180 TRP A N 1
ATOM 1380 C CA . TRP A 1 180 ? -11.875 9.461 -13.703 1 92.38 180 TRP A CA 1
ATOM 1381 C C . TRP A 1 180 ? -13.289 9.906 -13.328 1 92.38 180 TRP A C 1
ATOM 1383 O O . TRP A 1 180 ? -14.273 9.367 -13.844 1 92.38 180 TRP A O 1
ATOM 1393 N N . LYS A 1 181 ? -13.344 10.867 -12.461 1 89.38 181 LYS A N 1
ATOM 1394 C CA . LYS A 1 181 ? -14.625 11.422 -12.023 1 89.38 181 LYS A CA 1
ATOM 1395 C C . LYS A 1 181 ? -14.828 12.836 -12.555 1 89.38 181 LYS A C 1
ATOM 1397 O O . LYS A 1 181 ? -13.914 13.656 -12.516 1 89.38 181 LYS A O 1
ATOM 1402 N N . LYS A 1 182 ? -15.977 13.086 -13.102 1 88.88 182 LYS A N 1
ATOM 1403 C CA . LYS A 1 182 ? -16.328 14.406 -13.617 1 88.88 182 LYS A CA 1
ATOM 1404 C C . LYS A 1 182 ? -17.703 14.844 -13.117 1 88.88 182 LYS A C 1
ATOM 1406 O O . LYS A 1 182 ? -18.672 14.078 -13.188 1 88.88 182 LYS A O 1
ATOM 1411 N N . ASN A 1 183 ? -17.719 15.992 -12.562 1 84.56 183 ASN A N 1
ATOM 1412 C CA . ASN A 1 183 ? -18.984 16.594 -12.141 1 84.56 183 ASN A CA 1
ATOM 1413 C C . ASN A 1 183 ? -19.453 17.656 -13.125 1 84.56 183 ASN A C 1
ATOM 1415 O O . ASN A 1 183 ? -18.812 18.703 -13.266 1 84.56 183 ASN A O 1
ATOM 1419 N N . ALA A 1 184 ? -20.328 17.25 -13.93 1 80.62 184 ALA A N 1
ATOM 1420 C CA . ALA A 1 184 ? -20.875 18.172 -14.914 1 80.62 184 ALA A CA 1
ATOM 1421 C C . ALA A 1 184 ? -22.25 18.688 -14.492 1 80.62 184 ALA A C 1
ATOM 1423 O O . ALA A 1 184 ? -23.281 18.188 -14.961 1 80.62 184 ALA A O 1
ATOM 1424 N N . GLY A 1 185 ? -22.344 19.672 -13.688 1 79.75 185 GLY A N 1
ATOM 1425 C CA . GLY A 1 185 ? -23.609 20.25 -13.281 1 79.75 185 GLY A CA 1
ATOM 1426 C C . GLY A 1 185 ? -24.5 19.266 -12.531 1 79.75 185 GLY A C 1
ATOM 1427 O O . GLY A 1 185 ? -24.188 18.891 -11.406 1 79.75 185 GLY A O 1
ATOM 1428 N N . LYS A 1 186 ? -25.531 18.781 -13.391 1 78.31 186 LYS A N 1
ATOM 1429 C CA . LYS A 1 186 ? -26.5 17.891 -12.758 1 78.31 186 LYS A CA 1
ATOM 1430 C C . LYS A 1 186 ? -26.109 16.422 -12.93 1 78.31 186 LYS A C 1
ATOM 1432 O O . LYS A 1 186 ? -26.688 15.539 -12.297 1 78.31 186 LYS A O 1
ATOM 1437 N N . PHE A 1 187 ? -25.094 16.203 -13.781 1 86.5 187 PHE A N 1
ATOM 1438 C CA . PHE A 1 187 ? -24.656 14.836 -14.023 1 86.5 187 PHE A CA 1
ATOM 1439 C C . PHE A 1 187 ? -23.297 14.578 -13.398 1 86.5 187 PHE A C 1
ATOM 1441 O O . PHE A 1 187 ? -22.422 15.453 -13.406 1 86.5 187 PHE A O 1
ATOM 1448 N N . HIS A 1 188 ? -23.359 13.461 -12.688 1 89.62 188 HIS A N 1
ATOM 1449 C CA . HIS A 1 188 ? -22.062 12.969 -12.203 1 89.62 188 HIS A CA 1
ATOM 1450 C C . HIS A 1 188 ? -21.625 11.727 -12.977 1 89.62 188 HIS A C 1
ATOM 1452 O O . HIS A 1 188 ? -22.375 10.766 -13.094 1 89.62 188 HIS A O 1
ATOM 1458 N N . VAL A 1 189 ? -20.453 11.852 -13.547 1 92.12 189 VAL A N 1
ATOM 1459 C CA . VAL A 1 189 ? -19.953 10.742 -14.359 1 92.12 189 VAL A CA 1
ATOM 1460 C C . VAL A 1 189 ? -18.656 10.219 -13.742 1 92.12 189 VAL A C 1
ATOM 1462 O O . VAL A 1 189 ? -17.781 11 -13.344 1 92.12 189 VAL A O 1
ATOM 1465 N N . GLU A 1 190 ? -18.625 8.891 -13.625 1 92.94 190 GLU A N 1
ATOM 1466 C CA . GLU A 1 190 ? -17.438 8.211 -13.164 1 92.94 190 GLU A CA 1
ATOM 1467 C C . GLU A 1 190 ? -17.016 7.102 -14.125 1 92.94 190 GLU A C 1
ATOM 1469 O O . GLU A 1 190 ? -17.781 6.156 -14.359 1 92.94 190 GLU A O 1
ATOM 1474 N N . ASN A 1 191 ? -15.867 7.219 -14.664 1 94.94 191 ASN A N 1
ATOM 1475 C CA . ASN A 1 191 ? -15.312 6.191 -15.531 1 94.94 191 ASN A CA 1
ATOM 1476 C C . ASN A 1 191 ? -14.18 5.426 -14.844 1 94.94 191 ASN A C 1
ATOM 1478 O O . ASN A 1 191 ? -13.344 6.023 -14.172 1 94.94 191 ASN A O 1
ATOM 1482 N N . THR A 1 192 ? -14.32 4.125 -15.008 1 95.19 192 THR A N 1
ATOM 1483 C CA . THR A 1 192 ? -13.289 3.287 -14.414 1 95.19 192 THR A CA 1
ATOM 1484 C C . THR A 1 192 ? -12.75 2.287 -15.43 1 95.19 192 THR A C 1
ATOM 1486 O O . THR A 1 192 ? -13.516 1.643 -16.141 1 95.19 192 THR A O 1
ATOM 1489 N N . PHE A 1 193 ? -11.469 2.252 -15.539 1 94.94 193 PHE A N 1
ATOM 1490 C CA . PHE A 1 193 ? -10.773 1.241 -16.328 1 94.94 193 PHE A CA 1
ATOM 1491 C C . PHE A 1 193 ? -9.891 0.376 -15.43 1 94.94 193 PHE A C 1
ATOM 1493 O O . PHE A 1 193 ? -9.031 0.89 -14.719 1 94.94 193 PHE A O 1
ATOM 1500 N N . THR A 1 194 ? -10.203 -0.901 -15.445 1 92.81 194 THR A N 1
ATOM 1501 C CA . THR A 1 194 ? -9.43 -1.834 -14.633 1 92.81 194 THR A CA 1
ATOM 1502 C C . THR A 1 194 ? -8.734 -2.867 -15.516 1 92.81 194 THR A C 1
ATOM 1504 O O . THR A 1 194 ? -9.359 -3.488 -16.375 1 92.81 194 THR A O 1
ATOM 1507 N N . ALA A 1 195 ? -7.508 -2.986 -15.273 1 89.31 195 ALA A N 1
ATOM 1508 C CA . ALA A 1 195 ? -6.715 -3.98 -15.992 1 89.31 195 ALA A CA 1
ATOM 1509 C C . ALA A 1 195 ? -6.137 -5.02 -15.031 1 89.31 195 ALA A C 1
ATOM 1511 O O . ALA A 1 195 ? -5.5 -4.664 -14.039 1 89.31 195 ALA A O 1
ATOM 1512 N N . SER A 1 196 ? -6.492 -6.176 -15.273 1 87.44 196 SER A N 1
ATOM 1513 C CA . SER A 1 196 ? -5.895 -7.309 -14.578 1 87.44 196 SER A CA 1
ATOM 1514 C C . SER A 1 196 ? -5.203 -8.258 -15.555 1 87.44 196 SER A C 1
ATOM 1516 O O . SER A 1 196 ? -5.184 -8.008 -16.766 1 87.44 196 SER A O 1
ATOM 1518 N N . SER A 1 197 ? -4.508 -9.242 -15.102 1 79.56 197 SER A N 1
ATOM 1519 C CA . SER A 1 197 ? -3.766 -10.156 -15.961 1 79.56 197 SER A CA 1
ATOM 1520 C C . SER A 1 197 ? -4.695 -10.883 -16.922 1 79.56 197 SER A C 1
ATOM 1522 O O . SER A 1 197 ? -4.355 -11.078 -18.094 1 79.56 197 SER A O 1
ATOM 1524 N N . ASP A 1 198 ? -5.91 -11.141 -16.453 1 81.69 198 ASP A N 1
ATOM 1525 C CA . ASP A 1 198 ? -6.746 -11.984 -17.297 1 81.69 198 ASP A CA 1
ATOM 1526 C C . ASP A 1 198 ? -7.98 -11.227 -17.781 1 81.69 198 ASP A C 1
ATOM 1528 O O . ASP A 1 198 ? -8.688 -11.695 -18.688 1 81.69 198 ASP A O 1
ATOM 1532 N N . VAL A 1 199 ? -8.258 -10.117 -17.234 1 86.25 199 VAL A N 1
ATOM 1533 C CA . VAL A 1 199 ? -9.516 -9.477 -17.578 1 86.25 199 VAL A CA 1
ATOM 1534 C C . VAL A 1 199 ? -9.312 -7.965 -17.672 1 86.25 199 VAL A C 1
ATOM 1536 O O . VAL A 1 199 ? -8.555 -7.379 -16.906 1 86.25 199 VAL A O 1
ATOM 1539 N N . LEU A 1 200 ? -9.859 -7.406 -18.719 1 90.44 200 LEU A N 1
ATOM 1540 C CA . LEU A 1 200 ? -9.984 -5.957 -18.844 1 90.44 200 LEU A CA 1
ATOM 1541 C C . LEU A 1 200 ? -11.43 -5.516 -18.609 1 90.44 200 LEU A C 1
ATOM 1543 O O . LEU A 1 200 ? -12.359 -6.086 -19.188 1 90.44 200 LEU A O 1
ATOM 1547 N N . ASN A 1 201 ? -11.531 -4.578 -17.703 1 93.44 201 ASN A N 1
ATOM 1548 C CA . ASN A 1 201 ? -12.875 -4.117 -17.344 1 93.44 201 ASN A CA 1
ATOM 1549 C C . ASN A 1 201 ? -13.023 -2.615 -17.578 1 93.44 201 ASN A C 1
ATOM 1551 O O . ASN A 1 201 ? -12.188 -1.83 -17.125 1 93.44 201 ASN A O 1
ATOM 1555 N N . LEU A 1 202 ? -13.984 -2.221 -18.312 1 95.56 202 LEU A N 1
ATOM 1556 C CA . LEU A 1 202 ? -14.383 -0.828 -18.484 1 95.56 202 LEU A CA 1
ATOM 1557 C C . LEU A 1 202 ? -15.781 -0.582 -17.938 1 95.56 202 LEU A C 1
ATOM 1559 O O . LEU A 1 202 ? -16.719 -1.329 -18.234 1 95.56 202 LEU A O 1
ATOM 1563 N N . SER A 1 203 ? -15.883 0.33 -17.078 1 95.44 203 SER A N 1
ATOM 1564 C CA . SER A 1 203 ? -17.172 0.641 -16.469 1 95.44 203 SER A CA 1
ATOM 1565 C C . SER A 1 203 ? -17.422 2.146 -16.422 1 95.44 203 SER A C 1
ATOM 1567 O O . SER A 1 203 ? -16.469 2.928 -16.281 1 95.44 203 SER A O 1
ATOM 1569 N N . CYS A 1 204 ? -18.609 2.521 -16.609 1 96 204 CYS A N 1
ATOM 1570 C CA . CYS A 1 204 ? -19.047 3.91 -16.516 1 96 204 CYS A CA 1
ATOM 1571 C C . CYS A 1 204 ? -20.25 4.043 -15.586 1 96 204 CYS A C 1
ATOM 1573 O O . CYS A 1 204 ? -21.156 3.211 -15.617 1 96 204 CYS A O 1
ATOM 1575 N N . ARG A 1 205 ? -20.172 4.945 -14.719 1 93.88 205 ARG A N 1
ATOM 1576 C CA . ARG A 1 205 ? -21.266 5.207 -13.789 1 93.88 205 ARG A CA 1
ATOM 1577 C C . ARG A 1 205 ? -21.844 6.605 -13.992 1 93.88 205 ARG A C 1
ATOM 1579 O O . ARG A 1 205 ? -21.141 7.602 -13.82 1 93.88 205 ARG A O 1
ATOM 1586 N N . LEU A 1 206 ? -23.094 6.66 -14.414 1 93.38 206 LEU A N 1
ATOM 1587 C CA . LEU A 1 206 ? -23.812 7.914 -14.602 1 93.38 206 LEU A CA 1
ATOM 1588 C C . LEU A 1 206 ? -24.875 8.086 -13.523 1 93.38 206 LEU A C 1
ATOM 1590 O O . LEU A 1 206 ? -25.703 7.195 -13.297 1 93.38 206 LEU A O 1
ATOM 1594 N N . SER A 1 207 ? -24.797 9.18 -12.82 1 91.12 207 SER A N 1
ATOM 1595 C CA . SER A 1 207 ? -25.766 9.461 -11.766 1 91.12 207 SER A CA 1
ATOM 1596 C C . SER A 1 207 ? -26.453 10.805 -11.992 1 91.12 207 SER A C 1
ATOM 1598 O O . SER A 1 207 ? -25.812 11.766 -12.414 1 91.12 207 SER A O 1
ATOM 1600 N N . ARG A 1 208 ? -27.734 10.812 -11.836 1 88.56 208 ARG A N 1
ATOM 1601 C CA . ARG A 1 208 ? -28.531 12.039 -11.953 1 88.56 208 ARG A CA 1
ATOM 1602 C C . ARG A 1 208 ? -29.625 12.094 -10.883 1 88.56 208 ARG A C 1
ATOM 1604 O O . ARG A 1 208 ? -30.391 11.141 -10.727 1 88.56 208 ARG A O 1
ATOM 1611 N N . PRO A 1 209 ? -29.578 13.133 -10.18 1 85.44 209 PRO A N 1
ATOM 1612 C CA . PRO A 1 209 ? -30.703 13.312 -9.25 1 85.44 209 PRO A CA 1
ATOM 1613 C C . PRO A 1 209 ? -31.984 13.766 -9.945 1 85.44 209 PRO A C 1
ATOM 1615 O O . PRO A 1 209 ? -31.938 14.648 -10.805 1 85.44 209 PRO A O 1
ATOM 1618 N N . LEU A 1 210 ? -33.062 13.008 -10.078 1 78.81 210 LEU A N 1
ATOM 1619 C CA . LEU A 1 210 ? -34.312 13.352 -10.719 1 78.81 210 LEU A CA 1
ATOM 1620 C C . LEU A 1 210 ? -35.094 14.391 -9.898 1 78.81 210 LEU A C 1
ATOM 1622 O O . LEU A 1 210 ? -35.562 15.391 -10.445 1 78.81 210 LEU A O 1
ATOM 1626 N N . TYR A 1 211 ? -35.344 14.039 -8.648 1 75.56 211 TYR A N 1
ATOM 1627 C CA . TYR A 1 211 ? -35.969 14.953 -7.715 1 75.56 211 TYR A CA 1
ATOM 1628 C C . TYR A 1 211 ? -35.188 15.078 -6.43 1 75.56 211 TYR A C 1
ATOM 1630 O O . TYR A 1 211 ? -34.094 14.492 -6.305 1 75.56 211 TYR A O 1
ATOM 1638 N N . THR A 1 212 ? -35.594 15.938 -5.57 1 72.5 212 THR A N 1
ATOM 1639 C CA . THR A 1 212 ? -34.938 16.109 -4.281 1 72.5 212 THR A CA 1
ATOM 1640 C C . THR A 1 212 ? -34.938 14.812 -3.486 1 72.5 212 THR A C 1
ATOM 1642 O O . THR A 1 212 ? -34.125 14.633 -2.59 1 72.5 212 THR A O 1
ATOM 1645 N N . ARG A 1 213 ? -35.75 13.836 -3.977 1 79.38 213 ARG A N 1
ATOM 1646 C CA . ARG A 1 213 ? -35.875 12.656 -3.129 1 79.38 213 ARG A CA 1
ATOM 1647 C C . ARG A 1 213 ? -35.469 11.391 -3.881 1 79.38 213 ARG A C 1
ATOM 1649 O O . ARG A 1 213 ? -35.531 10.289 -3.338 1 79.38 213 ARG A O 1
ATOM 1656 N N . ALA A 1 214 ? -35.188 11.547 -5.16 1 85.69 214 ALA A N 1
ATOM 1657 C CA . ALA A 1 214 ? -34.875 10.328 -5.902 1 85.69 214 ALA A CA 1
ATOM 1658 C C . ALA A 1 214 ? -33.656 10.516 -6.785 1 85.69 214 ALA A C 1
ATOM 1660 O O . ALA A 1 214 ? -33.344 11.641 -7.203 1 85.69 214 ALA A O 1
ATOM 1661 N N . ALA A 1 215 ? -32.938 9.5 -6.891 1 89.44 215 ALA A N 1
ATOM 1662 C CA . ALA A 1 215 ? -31.766 9.5 -7.758 1 89.44 215 ALA A CA 1
ATOM 1663 C C . ALA A 1 215 ? -31.688 8.211 -8.578 1 89.44 215 ALA A C 1
ATOM 1665 O O . ALA A 1 215 ? -32.125 7.152 -8.133 1 89.44 215 ALA A O 1
ATOM 1666 N N . ILE A 1 216 ? -31.266 8.375 -9.781 1 91.69 216 ILE A N 1
ATOM 1667 C CA . ILE A 1 216 ? -31.078 7.223 -10.656 1 91.69 216 ILE A CA 1
ATOM 1668 C C . ILE A 1 216 ? -29.609 7.117 -11.062 1 91.69 216 ILE A C 1
ATOM 1670 O O . ILE A 1 216 ? -28.938 8.133 -11.297 1 91.69 216 ILE A O 1
ATOM 1674 N N . ILE A 1 217 ? -29.141 5.922 -10.992 1 94.06 217 ILE A N 1
ATOM 1675 C CA . ILE A 1 217 ? -27.766 5.652 -11.391 1 94.06 217 ILE A CA 1
ATOM 1676 C C . ILE A 1 217 ? -27.734 4.551 -12.445 1 94.06 217 ILE A C 1
ATOM 1678 O O . ILE A 1 217 ? -28.344 3.49 -12.258 1 94.06 217 ILE A O 1
ATOM 1682 N N . ILE A 1 218 ? -27.141 4.785 -13.531 1 95.44 218 ILE A N 1
ATOM 1683 C CA . ILE A 1 218 ? -26.938 3.811 -14.602 1 95.44 218 ILE A CA 1
ATOM 1684 C C . ILE A 1 218 ? -25.453 3.477 -14.711 1 95.44 218 ILE A C 1
ATOM 1686 O O . ILE A 1 218 ? -24.609 4.375 -14.805 1 95.44 218 ILE A O 1
ATOM 1690 N N . GLN A 1 219 ? -25.203 2.188 -14.719 1 96.12 219 GLN A N 1
ATOM 1691 C CA . GLN A 1 219 ? -23.797 1.766 -14.734 1 96.12 219 GLN A CA 1
ATOM 1692 C C . GLN A 1 219 ? -23.578 0.654 -15.758 1 96.12 219 GLN A C 1
ATOM 1694 O O . GLN A 1 219 ? -23.594 -0.529 -15.414 1 96.12 219 GLN A O 1
ATOM 1699 N N . PRO A 1 220 ? -23.25 1.021 -16.953 1 95.69 220 PRO A N 1
ATOM 1700 C CA . PRO A 1 220 ? -22.844 0.013 -17.938 1 95.69 220 PRO A CA 1
ATOM 1701 C C . PRO A 1 220 ? -21.391 -0.421 -17.75 1 95.69 220 PRO A C 1
ATOM 1703 O O . PRO A 1 220 ? -20.547 0.385 -17.344 1 95.69 220 PRO A O 1
ATOM 1706 N N . SER A 1 221 ? -21.188 -1.727 -17.938 1 95.19 221 SER A N 1
ATOM 1707 C CA . SER A 1 221 ? -19.828 -2.244 -17.859 1 95.19 221 SER A CA 1
ATOM 1708 C C . SER A 1 221 ? -19.578 -3.32 -18.906 1 95.19 221 SER A C 1
ATOM 1710 O O . SER A 1 221 ? -20.516 -3.998 -19.344 1 95.19 221 SER A O 1
ATOM 1712 N N . ILE A 1 222 ? -18.328 -3.324 -19.391 1 95.12 222 ILE A N 1
ATOM 1713 C CA . ILE A 1 222 ? -17.922 -4.34 -20.359 1 95.12 222 ILE A CA 1
ATOM 1714 C C . ILE A 1 222 ? -16.609 -4.984 -19.922 1 95.12 222 ILE A C 1
ATOM 1716 O O . ILE A 1 222 ? -15.672 -4.289 -19.516 1 95.12 222 ILE A O 1
ATOM 1720 N N . GLN A 1 223 ? -16.625 -6.293 -19.875 1 92.5 223 GLN A N 1
ATOM 1721 C CA . GLN A 1 223 ? -15.438 -7.059 -19.531 1 92.5 223 GLN A CA 1
ATOM 1722 C C . GLN A 1 223 ? -14.906 -7.809 -20.75 1 92.5 223 GLN A C 1
ATOM 1724 O O . GLN A 1 223 ? -15.688 -8.383 -21.516 1 92.5 223 GLN A O 1
ATOM 1729 N N . TYR A 1 224 ? -13.648 -7.602 -21.016 1 91.88 224 TYR A N 1
ATOM 1730 C CA . TYR A 1 224 ? -12.984 -8.289 -22.109 1 91.88 224 TYR A CA 1
ATOM 1731 C C . TYR A 1 224 ? -11.969 -9.297 -21.594 1 91.88 224 TYR A C 1
ATOM 1733 O O . TYR A 1 224 ? -11.125 -8.961 -20.766 1 91.88 224 TYR A O 1
ATOM 1741 N N . PHE A 1 225 ? -12.133 -10.547 -22.094 1 87.12 225 PHE A N 1
ATOM 1742 C CA . PHE A 1 225 ? -11.188 -11.609 -21.781 1 87.12 225 PHE A CA 1
ATOM 1743 C C . PHE A 1 225 ? -10.266 -11.875 -22.969 1 87.12 225 PHE A C 1
ATOM 1745 O O . PHE A 1 225 ? -10.641 -12.586 -23.906 1 87.12 225 PHE A O 1
ATOM 1752 N N . PRO A 1 226 ? -9.109 -11.438 -22.891 1 80.62 226 PRO A N 1
ATOM 1753 C CA . PRO A 1 226 ? -8.211 -11.57 -24.031 1 80.62 226 PRO A CA 1
ATOM 1754 C C . PRO A 1 226 ? -7.898 -13.023 -24.375 1 80.62 226 PRO A C 1
ATOM 1756 O O . PRO A 1 226 ? -7.684 -13.352 -25.547 1 80.62 226 PRO A O 1
ATOM 1759 N N . MET A 1 227 ? -7.824 -13.844 -23.391 1 80.12 227 MET A N 1
ATOM 1760 C CA . MET A 1 227 ? -7.492 -15.242 -23.656 1 80.12 227 MET A CA 1
ATOM 1761 C C . MET A 1 227 ? -8.633 -15.938 -24.391 1 80.12 227 MET A C 1
ATOM 1763 O O . MET A 1 227 ? -8.406 -16.703 -25.328 1 80.12 227 MET A O 1
ATOM 1767 N N . GLN A 1 228 ? -9.805 -15.602 -24.062 1 82.12 228 GLN A N 1
ATOM 1768 C CA . GLN A 1 228 ? -10.969 -16.234 -24.688 1 82.12 228 GLN A CA 1
ATOM 1769 C C . GLN A 1 228 ? -11.531 -15.375 -25.797 1 82.12 228 GLN A C 1
ATOM 1771 O O . GLN A 1 228 ? -12.336 -15.844 -26.609 1 82.12 228 GLN A O 1
ATOM 1776 N N . GLU A 1 229 ? -11.039 -14.203 -25.938 1 83.69 229 GLU A N 1
ATOM 1777 C CA . GLU A 1 229 ? -11.516 -13.25 -26.938 1 83.69 229 GLU A CA 1
ATOM 1778 C C . GLU A 1 229 ? -13.023 -13.07 -26.859 1 83.69 229 GLU A C 1
ATOM 1780 O O . GLU A 1 229 ? -13.719 -13.148 -27.875 1 83.69 229 GLU A O 1
ATOM 1785 N N . THR A 1 230 ? -13.531 -13.047 -25.672 1 88.12 230 THR A N 1
ATOM 1786 C CA . THR A 1 230 ? -14.961 -12.867 -25.469 1 88.12 230 THR A CA 1
ATOM 1787 C C . THR A 1 230 ? -15.234 -11.578 -24.688 1 88.12 230 THR A C 1
ATOM 1789 O O . THR A 1 230 ? -14.383 -11.102 -23.938 1 88.12 230 THR A O 1
ATOM 1792 N N . PHE A 1 231 ? -16.391 -11.031 -25.062 1 91.06 231 PHE A N 1
ATOM 1793 C CA . PHE A 1 231 ? -16.859 -9.852 -24.359 1 91.06 231 PHE A CA 1
ATOM 1794 C C . PHE A 1 231 ? -18.062 -10.188 -23.484 1 91.06 231 PHE A C 1
ATOM 1796 O O . PHE A 1 231 ? -18.906 -11.008 -23.859 1 91.06 231 PHE A O 1
ATOM 1803 N N . ALA A 1 232 ? -18.094 -9.734 -22.281 1 91.81 232 ALA A N 1
ATOM 1804 C CA . ALA A 1 232 ? -19.219 -9.898 -21.359 1 91.81 232 ALA A CA 1
ATOM 1805 C C . ALA A 1 232 ? -19.781 -8.547 -20.938 1 91.81 232 ALA A C 1
ATOM 1807 O O . ALA A 1 232 ? -19.297 -7.941 -19.969 1 91.81 232 ALA A O 1
ATOM 1808 N N . PRO A 1 233 ? -20.844 -8.094 -21.641 1 93.56 233 PRO A N 1
ATOM 1809 C CA . PRO A 1 233 ? -21.469 -6.836 -21.25 1 93.56 233 PRO A CA 1
ATOM 1810 C C . PRO A 1 233 ? -22.344 -6.984 -20.016 1 93.56 233 PRO A C 1
ATOM 1812 O O . PRO A 1 233 ? -22.906 -8.055 -19.766 1 93.56 233 PRO A O 1
ATOM 1815 N N . ALA A 1 234 ? -22.312 -6.008 -19.156 1 94.5 234 ALA A N 1
ATOM 1816 C CA . ALA A 1 234 ? -23.156 -5.973 -17.953 1 94.5 234 ALA A CA 1
ATOM 1817 C C . ALA A 1 234 ? -23.781 -4.598 -17.75 1 94.5 234 ALA A C 1
ATOM 1819 O O . ALA A 1 234 ? -23.219 -3.588 -18.203 1 94.5 234 ALA A O 1
ATOM 1820 N N . LEU A 1 235 ? -24.953 -4.551 -17.234 1 95.75 235 LEU A N 1
ATOM 1821 C CA . LEU A 1 235 ? -25.672 -3.307 -16.953 1 95.75 235 LEU A CA 1
ATOM 1822 C C . LEU A 1 235 ? -26.281 -3.334 -15.562 1 95.75 235 LEU A C 1
ATOM 1824 O O . LEU A 1 235 ? -26.953 -4.305 -15.195 1 95.75 235 LEU A O 1
ATOM 1828 N N . SER A 1 236 ? -26.016 -2.354 -14.82 1 95.12 236 SER A N 1
ATOM 1829 C CA . SER A 1 236 ? -26.609 -2.188 -13.5 1 95.12 236 SER A CA 1
ATOM 1830 C C . SER A 1 236 ? -27.438 -0.911 -13.422 1 95.12 236 SER A C 1
ATOM 1832 O O . SER A 1 236 ? -26.969 0.167 -13.781 1 95.12 236 SER A O 1
ATOM 1834 N N . LEU A 1 237 ? -28.625 -1.054 -13.07 1 96.06 237 LEU A N 1
ATOM 1835 C CA . LEU A 1 237 ? -29.547 0.068 -12.852 1 96.06 237 LEU A CA 1
ATOM 1836 C C . LEU A 1 237 ? -29.875 0.218 -11.375 1 96.06 237 LEU A C 1
ATOM 1838 O O . LEU A 1 237 ? -30.312 -0.742 -10.734 1 96.06 237 LEU A O 1
ATOM 1842 N N . ILE A 1 238 ? -29.625 1.348 -10.859 1 94.44 238 ILE A N 1
ATOM 1843 C CA . ILE A 1 238 ? -29.891 1.601 -9.453 1 94.44 238 ILE A CA 1
ATOM 1844 C C . ILE A 1 238 ? -30.891 2.752 -9.305 1 94.44 238 ILE A C 1
ATOM 1846 O O . ILE A 1 238 ? -30.703 3.816 -9.906 1 94.44 238 ILE A O 1
ATOM 1850 N N . TYR A 1 239 ? -31.906 2.527 -8.617 1 94.06 239 TYR A N 1
ATOM 1851 C CA . TYR A 1 239 ? -32.906 3.543 -8.273 1 94.06 239 TYR A CA 1
ATOM 1852 C C . TYR A 1 239 ? -33 3.717 -6.762 1 94.06 239 TYR A C 1
ATOM 1854 O O . TYR A 1 239 ? -33.219 2.748 -6.031 1 94.06 239 TYR A O 1
ATOM 1862 N N . SER A 1 240 ? -32.75 4.93 -6.297 1 91.19 240 SER A N 1
ATOM 1863 C CA . SER A 1 240 ? -32.812 5.23 -4.871 1 91.19 240 SER A CA 1
ATOM 1864 C C . SER A 1 240 ? -33.844 6.32 -4.598 1 91.19 240 SER A C 1
ATOM 1866 O O . SER A 1 240 ? -34 7.266 -5.375 1 91.19 240 SER A O 1
ATOM 1868 N N . MET A 1 241 ? -34.625 6.094 -3.547 1 89.12 241 MET A N 1
ATOM 1869 C CA . MET A 1 241 ? -35.656 7.055 -3.18 1 89.12 241 MET A CA 1
ATOM 1870 C C . MET A 1 241 ? -35.781 7.184 -1.663 1 89.12 241 MET A C 1
ATOM 1872 O O . MET A 1 241 ? -35.656 6.191 -0.942 1 89.12 241 MET A O 1
ATOM 1876 N N . ARG A 1 242 ? -35.938 8.383 -1.28 1 86.12 242 ARG A N 1
ATOM 1877 C CA . ARG A 1 242 ? -36.281 8.625 0.123 1 86.12 242 ARG A CA 1
ATOM 1878 C C . ARG A 1 242 ? -37.781 8.5 0.366 1 86.12 242 ARG A C 1
ATOM 1880 O O . ARG A 1 242 ? -38.562 9.258 -0.207 1 86.12 242 ARG A O 1
ATOM 1887 N N . LEU A 1 243 ? -38.125 7.441 1.003 1 82.56 243 LEU A N 1
ATOM 1888 C CA . LEU A 1 243 ? -39.531 7.18 1.234 1 82.56 243 LEU A CA 1
ATOM 1889 C C . LEU A 1 243 ? -40.094 8.102 2.316 1 82.56 243 LEU A C 1
ATOM 1891 O O . LEU A 1 243 ? -41.094 8.773 2.109 1 82.56 243 LEU A O 1
ATOM 1895 N N . ARG A 1 244 ? -39.531 8.008 3.459 1 82.44 244 ARG A N 1
ATOM 1896 C CA . ARG A 1 244 ? -39.875 8.891 4.574 1 82.44 244 ARG A CA 1
ATOM 1897 C C . ARG A 1 244 ? -38.594 9.516 5.164 1 82.44 244 ARG A C 1
ATOM 1899 O O . ARG A 1 244 ? -37.5 9.328 4.633 1 82.44 244 ARG A O 1
ATOM 1906 N N . VAL A 1 245 ? -38.75 10.328 6.152 1 78.25 245 VAL A N 1
ATOM 1907 C CA . VAL A 1 245 ? -37.656 11.078 6.742 1 78.25 245 VAL A CA 1
ATOM 1908 C C . VAL A 1 245 ? -36.625 10.109 7.297 1 78.25 245 VAL A C 1
ATOM 1910 O O . VAL A 1 245 ? -35.406 10.359 7.195 1 78.25 245 VAL A O 1
ATOM 1913 N N . ARG A 1 246 ? -37.062 8.938 7.703 1 85.69 246 ARG A N 1
ATOM 1914 C CA . ARG A 1 246 ? -36.094 8.031 8.336 1 85.69 246 ARG A CA 1
ATOM 1915 C C . ARG A 1 246 ? -35.938 6.754 7.523 1 85.69 246 ARG A C 1
ATOM 1917 O O . ARG A 1 246 ? -35.219 5.84 7.934 1 85.69 246 ARG A O 1
ATOM 1924 N N . TRP A 1 247 ? -36.719 6.645 6.371 1 88.94 247 TRP A N 1
ATOM 1925 C CA . TRP A 1 247 ? -36.625 5.434 5.559 1 88.94 247 TRP A CA 1
ATOM 1926 C C . TRP A 1 247 ? -36.156 5.75 4.148 1 88.94 247 TRP A C 1
ATOM 1928 O O . TRP A 1 247 ? -36.625 6.695 3.52 1 88.94 247 TRP A O 1
ATOM 1938 N N . GLN A 1 248 ? -35.125 5.047 3.793 1 90.81 248 GLN A N 1
ATOM 1939 C CA . GLN A 1 248 ? -34.625 5.148 2.43 1 90.81 248 GLN A CA 1
ATOM 1940 C C . GLN A 1 248 ? -34.656 3.795 1.728 1 90.81 248 GLN A C 1
ATOM 1942 O O . GLN A 1 248 ? -34.375 2.764 2.346 1 90.81 248 GLN A O 1
ATOM 1947 N N . GLY A 1 249 ? -35.125 3.805 0.541 1 91.88 249 GLY A N 1
ATOM 1948 C CA . GLY A 1 249 ? -35.188 2.584 -0.247 1 91.88 249 GLY A CA 1
ATOM 1949 C C . GLY A 1 249 ? -34.375 2.67 -1.544 1 91.88 249 GLY A C 1
ATOM 1950 O O . GLY A 1 249 ? -34.281 3.748 -2.129 1 91.88 249 GLY A O 1
ATOM 1951 N N . SER A 1 250 ? -33.812 1.557 -1.835 1 93.75 250 SER A N 1
ATOM 1952 C CA . SER A 1 250 ? -33.125 1.472 -3.111 1 93.75 250 SER A CA 1
ATOM 1953 C C . SER A 1 250 ? -33.375 0.136 -3.799 1 93.75 250 SER A C 1
ATOM 1955 O O . SER A 1 250 ? -33.594 -0.879 -3.133 1 93.75 250 SER A O 1
ATOM 1957 N N . ILE A 1 251 ? -33.5 0.197 -5.129 1 95.69 251 ILE A N 1
ATOM 1958 C CA . ILE A 1 251 ? -33.625 -0.992 -5.961 1 95.69 251 ILE A CA 1
ATOM 1959 C C . ILE A 1 251 ? -32.469 -1.06 -6.961 1 95.69 251 ILE A C 1
ATOM 1961 O O . ILE A 1 251 ? -32.188 -0.085 -7.664 1 95.69 251 ILE A O 1
ATOM 1965 N N . ILE A 1 252 ? -31.844 -2.168 -6.922 1 95.19 252 ILE A N 1
ATOM 1966 C CA . ILE A 1 252 ? -30.719 -2.373 -7.82 1 95.19 252 ILE A CA 1
ATOM 1967 C C . ILE A 1 252 ? -31 -3.549 -8.75 1 95.19 252 ILE A C 1
ATOM 1969 O O . ILE A 1 252 ? -31.266 -4.664 -8.297 1 95.19 252 ILE A O 1
ATOM 1973 N N . LEU A 1 253 ? -30.969 -3.311 -9.992 1 96.19 253 LEU A N 1
ATOM 1974 C CA . LEU A 1 253 ? -31.125 -4.34 -11.016 1 96.19 253 LEU A CA 1
ATOM 1975 C C . LEU A 1 253 ? -29.797 -4.578 -11.742 1 96.19 253 LEU A C 1
ATOM 1977 O O . LEU A 1 253 ? -29.25 -3.662 -12.352 1 96.19 253 LEU A O 1
ATOM 1981 N N . ASN A 1 254 ? -29.328 -5.809 -11.625 1 94.44 254 ASN A N 1
ATOM 1982 C CA . ASN A 1 254 ? -28.109 -6.203 -12.32 1 94.44 254 ASN A CA 1
ATOM 1983 C C . ASN A 1 254 ? -28.406 -7.18 -13.453 1 94.44 254 ASN A C 1
ATOM 1985 O O . ASN A 1 254 ? -28.938 -8.266 -13.219 1 94.44 254 ASN A O 1
ATOM 1989 N N . LEU A 1 255 ? -28 -6.758 -14.656 1 94 255 LEU A N 1
ATOM 1990 C CA . LEU A 1 255 ? -28.188 -7.594 -15.836 1 94 255 LEU A CA 1
ATOM 1991 C C . LEU A 1 255 ? -26.844 -8.062 -16.375 1 94 255 LEU A C 1
ATOM 1993 O O . LEU A 1 255 ? -26.047 -7.254 -16.859 1 94 255 LEU A O 1
ATOM 1997 N N . THR A 1 256 ? -26.5 -9.266 -16.188 1 89.06 256 THR A N 1
ATOM 1998 C CA . THR A 1 256 ? -25.297 -9.891 -16.734 1 89.06 256 THR A CA 1
ATOM 1999 C C . THR A 1 256 ? -25.656 -11.109 -17.578 1 89.06 256 THR A C 1
ATOM 2001 O O . THR A 1 256 ? -26.75 -11.672 -17.438 1 89.06 256 THR A O 1
ATOM 2004 N N . PRO A 1 257 ? -24.766 -11.484 -18.5 1 86.12 257 PRO A N 1
ATOM 2005 C CA . PRO A 1 257 ? -25.031 -12.68 -19.297 1 86.12 257 PRO A CA 1
ATOM 2006 C C . PRO A 1 257 ? -25.109 -13.953 -18.453 1 86.12 257 PRO A C 1
ATOM 2008 O O . PRO A 1 257 ? -25.797 -14.898 -18.828 1 86.12 257 PRO A O 1
ATOM 2011 N N . ALA A 1 258 ? -24.375 -13.953 -17.375 1 80.69 258 ALA A N 1
ATOM 2012 C CA . ALA A 1 258 ? -24.375 -15.141 -16.516 1 80.69 258 ALA A CA 1
ATOM 2013 C C . ALA A 1 258 ? -25.656 -15.211 -15.695 1 80.69 258 ALA A C 1
ATOM 2015 O O . ALA A 1 258 ? -26.078 -16.297 -15.273 1 80.69 258 ALA A O 1
ATOM 2016 N N . GLY A 1 259 ? -26.297 -14.055 -15.43 1 83.75 259 GLY A N 1
ATOM 2017 C CA . GLY A 1 259 ? -27.531 -14.047 -14.656 1 83.75 259 GLY A CA 1
ATOM 2018 C C . GLY A 1 259 ? -27.938 -12.664 -14.195 1 83.75 259 GLY A C 1
ATOM 2019 O O . GLY A 1 259 ? -27.094 -11.773 -14.055 1 83.75 259 GLY A O 1
ATOM 2020 N N . SER A 1 260 ? -29.203 -12.516 -14.172 1 89.81 260 SER A N 1
ATOM 2021 C CA . SER A 1 260 ? -29.766 -11.258 -13.68 1 89.81 260 SER A CA 1
ATOM 2022 C C . SER A 1 260 ? -30.125 -11.352 -12.203 1 89.81 260 SER A C 1
ATOM 2024 O O . SER A 1 260 ? -30.438 -12.438 -11.711 1 89.81 260 SER A O 1
ATOM 2026 N N . ALA A 1 261 ? -29.875 -10.258 -11.461 1 93.19 261 ALA A N 1
ATOM 2027 C CA . ALA A 1 261 ? -30.188 -10.219 -10.039 1 93.19 261 ALA A CA 1
ATOM 2028 C C . ALA A 1 261 ? -30.891 -8.914 -9.672 1 93.19 261 ALA A C 1
ATOM 2030 O O . ALA A 1 261 ? -30.578 -7.855 -10.227 1 93.19 261 ALA A O 1
ATOM 2031 N N . LEU A 1 262 ? -31.859 -9.047 -8.836 1 95.12 262 LEU A N 1
ATOM 2032 C CA . LEU A 1 262 ? -32.594 -7.895 -8.305 1 95.12 262 LEU A CA 1
ATOM 2033 C C . LEU A 1 262 ? -32.406 -7.785 -6.797 1 95.12 262 LEU A C 1
ATOM 2035 O O . LEU A 1 262 ? -32.625 -8.758 -6.066 1 95.12 262 LEU A O 1
ATOM 2039 N N . THR A 1 263 ? -31.922 -6.676 -6.336 1 95.19 263 THR A N 1
ATOM 2040 C CA . THR A 1 263 ? -31.719 -6.438 -4.914 1 95.19 263 THR A CA 1
ATOM 2041 C C . THR A 1 263 ? -32.5 -5.219 -4.445 1 95.19 263 THR A C 1
ATOM 2043 O O . THR A 1 263 ? -32.406 -4.148 -5.047 1 95.19 263 THR A O 1
ATOM 2046 N N . THR A 1 264 ? -33.25 -5.41 -3.465 1 96.25 264 THR A N 1
ATOM 2047 C CA . THR A 1 264 ? -33.969 -4.32 -2.818 1 96.25 264 THR A CA 1
ATOM 2048 C C . THR A 1 264 ? -33.438 -4.059 -1.419 1 96.25 264 THR A C 1
ATOM 2050 O O . THR A 1 264 ? -33.281 -4.988 -0.622 1 96.25 264 THR A O 1
ATOM 2053 N N . THR A 1 265 ? -33.094 -2.846 -1.183 1 95.25 265 THR A N 1
ATOM 2054 C CA . THR A 1 265 ? -32.5 -2.473 0.104 1 95.25 265 THR A CA 1
ATOM 2055 C C . THR A 1 265 ? -33.375 -1.426 0.8 1 95.25 265 THR A C 1
ATOM 2057 O O . THR A 1 265 ? -33.844 -0.486 0.164 1 95.25 265 THR A O 1
ATOM 2060 N N . LEU A 1 266 ? -33.625 -1.628 2.047 1 94.69 266 LEU A N 1
ATOM 2061 C CA . LEU A 1 266 ? -34.312 -0.679 2.918 1 94.69 266 LEU A CA 1
ATOM 2062 C C . LEU A 1 266 ? -33.406 -0.274 4.086 1 94.69 266 LEU A C 1
ATOM 2064 O O . LEU A 1 266 ? -32.844 -1.134 4.773 1 94.69 266 LEU A O 1
ATOM 2068 N N . VAL A 1 267 ? -33.25 0.979 4.266 1 93.31 267 VAL A N 1
ATOM 2069 C CA . VAL A 1 267 ? -32.406 1.483 5.328 1 93.31 267 VAL A CA 1
ATOM 2070 C C . VAL A 1 267 ? -33.219 2.395 6.254 1 93.31 267 VAL A C 1
ATOM 2072 O O . VAL A 1 267 ? -33.906 3.307 5.793 1 93.31 267 VAL A O 1
ATOM 2075 N N . HIS A 1 268 ? -33.094 2.125 7.477 1 93.38 268 HIS A N 1
ATOM 2076 C CA . HIS A 1 268 ? -33.656 2.986 8.508 1 93.38 268 HIS A CA 1
ATOM 2077 C C . HIS A 1 268 ? -32.594 3.82 9.188 1 93.38 268 HIS A C 1
ATOM 2079 O O . HIS A 1 268 ? -31.641 3.271 9.75 1 93.38 268 HIS A O 1
ATOM 2085 N N . THR A 1 269 ? -32.688 5.098 9.078 1 88.19 269 THR A N 1
ATOM 2086 C CA . THR A 1 269 ? -31.641 5.973 9.617 1 88.19 269 THR A CA 1
ATOM 2087 C C . THR A 1 269 ? -32.156 6.703 10.859 1 88.19 269 THR A C 1
ATOM 2089 O O . THR A 1 269 ? -33.344 6.984 10.977 1 88.19 269 THR A O 1
ATOM 2092 N N . GLU A 1 270 ? -31.203 6.746 11.844 1 83.06 270 GLU A N 1
ATOM 2093 C CA . GLU A 1 270 ? -31.406 7.582 13.023 1 83.06 270 GLU A CA 1
ATOM 2094 C C . GLU A 1 270 ? -30.266 8.57 13.195 1 83.06 270 GLU A C 1
ATOM 2096 O O . GLU A 1 270 ? -29.094 8.18 13.25 1 83.06 270 GLU A O 1
ATOM 2101 N N . ASN A 1 271 ? -30.422 9.828 13.336 1 78.81 271 ASN A N 1
ATOM 2102 C CA . ASN A 1 271 ? -29.406 10.875 13.445 1 78.81 271 ASN A CA 1
ATOM 2103 C C . ASN A 1 271 ? -28.422 10.82 12.289 1 78.81 271 ASN A C 1
ATOM 2105 O O . ASN A 1 271 ? -27.203 10.859 12.492 1 78.81 271 ASN A O 1
ATOM 2109 N N . ASN A 1 272 ? -28.891 10.578 11.133 1 76 272 ASN A N 1
ATOM 2110 C CA . ASN A 1 272 ? -28.125 10.562 9.891 1 76 272 ASN A CA 1
ATOM 2111 C C . ASN A 1 272 ? -27.172 9.383 9.836 1 76 272 ASN A C 1
ATOM 2113 O O . ASN A 1 272 ? -26.188 9.414 9.086 1 76 272 ASN A O 1
ATOM 2117 N N . GLN A 1 273 ? -27.391 8.438 10.727 1 83.5 273 GLN A N 1
ATOM 2118 C CA . GLN A 1 273 ? -26.641 7.191 10.68 1 83.5 273 GLN A CA 1
ATOM 2119 C C . GLN A 1 273 ? -27.562 5.984 10.578 1 83.5 273 GLN A C 1
ATOM 2121 O O . GLN A 1 273 ? -28.688 6.016 11.094 1 83.5 273 GLN A O 1
ATOM 2126 N N . PRO A 1 274 ? -27.141 5.051 9.906 1 86.25 274 PRO A N 1
ATOM 2127 C CA . PRO A 1 274 ? -28 3.881 9.734 1 86.25 274 PRO A CA 1
ATOM 2128 C C . PRO A 1 274 ? -28.203 3.098 11.023 1 86.25 274 PRO A C 1
ATOM 2130 O O . PRO A 1 274 ? -27.25 2.859 11.766 1 86.25 274 PRO A O 1
ATOM 2133 N N . LYS A 1 275 ? -29.438 2.74 11.375 1 89.81 275 LYS A N 1
ATOM 2134 C CA . LYS A 1 275 ? -29.797 1.924 12.531 1 89.81 275 LYS A CA 1
ATOM 2135 C C . LYS A 1 275 ? -30.125 0.493 12.117 1 89.81 275 LYS A C 1
ATOM 2137 O O . LYS A 1 275 ? -29.719 -0.462 12.781 1 89.81 275 LYS A O 1
ATOM 2142 N N . ALA A 1 276 ? -30.844 0.407 11.023 1 93.62 276 ALA A N 1
ATOM 2143 C CA . ALA A 1 276 ? -31.203 -0.915 10.516 1 93.62 276 ALA A CA 1
ATOM 2144 C C . ALA A 1 276 ? -31.188 -0.943 8.992 1 93.62 276 ALA A C 1
ATOM 2146 O O . ALA A 1 276 ? -31.594 0.022 8.336 1 93.62 276 ALA A O 1
ATOM 2147 N N . VAL A 1 277 ? -30.688 -2.023 8.469 1 95.25 277 VAL A N 1
ATOM 2148 C CA . VAL A 1 277 ? -30.625 -2.217 7.027 1 95.25 277 VAL A CA 1
ATOM 2149 C C . VAL A 1 277 ? -31.188 -3.592 6.664 1 95.25 277 VAL A C 1
ATOM 2151 O O . VAL A 1 277 ? -30.797 -4.602 7.262 1 95.25 277 VAL A O 1
ATOM 2154 N N . ILE A 1 278 ? -32.031 -3.619 5.742 1 95.31 278 ILE A N 1
ATOM 2155 C CA . ILE A 1 278 ? -32.594 -4.859 5.223 1 95.31 278 ILE A CA 1
ATOM 2156 C C . ILE A 1 278 ? -32.312 -4.965 3.723 1 95.31 278 ILE A C 1
ATOM 2158 O O . ILE A 1 278 ? -32.625 -4.051 2.961 1 95.31 278 ILE A O 1
ATOM 2162 N N . ASN A 1 279 ? -31.766 -6.051 3.355 1 95.88 279 ASN A N 1
ATOM 2163 C CA . ASN A 1 279 ? -31.469 -6.316 1.953 1 95.88 279 ASN A CA 1
ATOM 2164 C C . ASN A 1 279 ? -32.125 -7.613 1.478 1 95.88 279 ASN A C 1
ATOM 2166 O O . ASN A 1 279 ? -31.953 -8.664 2.102 1 95.88 279 ASN A O 1
ATOM 2170 N N . PHE A 1 280 ? -32.875 -7.484 0.434 1 95.88 280 PHE A N 1
ATOM 2171 C CA . PHE A 1 280 ? -33.5 -8.633 -0.22 1 95.88 280 PHE A CA 1
ATOM 2172 C C . PHE A 1 280 ? -32.938 -8.812 -1.629 1 95.88 280 PHE A C 1
ATOM 2174 O O . PHE A 1 280 ? -33.094 -7.938 -2.479 1 95.88 280 PHE A O 1
ATOM 2181 N N . THR A 1 281 ? -32.312 -9.93 -1.847 1 95.06 281 THR A N 1
ATOM 2182 C CA . THR A 1 281 ? -31.734 -10.195 -3.158 1 95.06 281 THR A CA 1
ATOM 2183 C C . THR A 1 281 ? -32.406 -11.414 -3.803 1 95.06 281 THR A C 1
ATOM 2185 O O . THR A 1 281 ? -32.469 -12.477 -3.191 1 95.06 281 THR A O 1
ATOM 2188 N N . LEU A 1 282 ? -32.875 -11.203 -5.016 1 92.88 282 LEU A N 1
ATOM 2189 C CA . LEU A 1 282 ? -33.469 -12.281 -5.812 1 92.88 282 LEU A CA 1
ATOM 2190 C C . LEU A 1 282 ? -32.594 -12.609 -7.012 1 92.88 282 LEU A C 1
ATOM 2192 O O . LEU A 1 282 ? -32.312 -11.742 -7.844 1 92.88 282 LEU A O 1
ATOM 2196 N N . SER A 1 283 ? -32.031 -13.758 -7.016 1 90.38 283 SER A N 1
ATOM 2197 C CA . SER A 1 283 ? -31.266 -14.289 -8.133 1 90.38 283 SER A CA 1
ATOM 2198 C C . SER A 1 283 ? -31.516 -15.773 -8.336 1 90.38 283 SER A C 1
ATOM 2200 O O . SER A 1 283 ? -31.984 -16.469 -7.426 1 90.38 283 SER A O 1
ATOM 2202 N N . PRO A 1 284 ? -31.266 -16.234 -9.516 1 84.88 284 PRO A N 1
ATOM 2203 C CA . PRO A 1 284 ? -31.5 -17.656 -9.758 1 84.88 284 PRO A CA 1
ATOM 2204 C C . PRO A 1 284 ? -30.547 -18.562 -8.961 1 84.88 284 PRO A C 1
ATOM 2206 O O . PRO A 1 284 ? -30.938 -19.672 -8.57 1 84.88 284 PRO A O 1
ATOM 2209 N N . THR A 1 285 ? -29.406 -18.047 -8.648 1 82.38 285 THR A N 1
ATOM 2210 C CA . THR A 1 285 ? -28.422 -18.922 -8.031 1 82.38 285 THR A CA 1
ATOM 2211 C C . THR A 1 285 ? -28.281 -18.594 -6.543 1 82.38 285 THR A C 1
ATOM 2213 O O . THR A 1 285 ? -27.984 -19.484 -5.738 1 82.38 285 THR A O 1
ATOM 2216 N N . ASN A 1 286 ? -28.391 -17.359 -6.102 1 82.31 286 ASN A N 1
ATOM 2217 C CA . ASN A 1 286 ? -28.078 -17 -4.723 1 82.31 286 ASN A CA 1
ATOM 2218 C C . ASN A 1 286 ? -29.109 -16.031 -4.152 1 82.31 286 ASN A C 1
ATOM 2220 O O . ASN A 1 286 ? -28.797 -14.859 -3.914 1 82.31 286 ASN A O 1
ATOM 2224 N N . SER A 1 287 ? -30.328 -16.422 -3.977 1 90.31 287 SER A N 1
ATOM 2225 C CA . SER A 1 287 ? -31.297 -15.578 -3.299 1 90.31 287 SER A CA 1
ATOM 2226 C C . SER A 1 287 ? -31.062 -15.539 -1.794 1 90.31 287 SER A C 1
ATOM 2228 O O . SER A 1 287 ? -30.812 -16.578 -1.175 1 90.31 287 SER A O 1
ATOM 2230 N N . ASN A 1 288 ? -30.938 -14.328 -1.264 1 93.81 288 ASN A N 1
ATOM 2231 C CA . ASN A 1 288 ? -30.672 -14.211 0.165 1 93.81 288 ASN A CA 1
ATOM 2232 C C . ASN A 1 288 ? -31.328 -12.969 0.758 1 93.81 288 ASN A C 1
ATOM 2234 O O . ASN A 1 288 ? -31.75 -12.078 0.023 1 93.81 288 ASN A O 1
ATOM 2238 N N . VAL A 1 289 ? -31.5 -13.07 2.061 1 95.06 289 VAL A N 1
ATOM 2239 C CA . VAL A 1 289 ? -31.984 -11.953 2.859 1 95.06 289 VAL A CA 1
ATOM 2240 C C . VAL A 1 289 ? -30.953 -11.594 3.928 1 95.06 289 VAL A C 1
ATOM 2242 O O . VAL A 1 289 ? -30.453 -12.477 4.641 1 95.06 289 VAL A O 1
ATOM 2245 N N . ARG A 1 290 ? -30.625 -10.344 3.951 1 95.88 290 ARG A N 1
ATOM 2246 C CA . ARG A 1 290 ? -29.641 -9.875 4.926 1 95.88 290 ARG A CA 1
ATOM 2247 C C . ARG A 1 290 ? -30.234 -8.797 5.828 1 95.88 290 ARG A C 1
ATOM 2249 O O . ARG A 1 290 ? -30.812 -7.824 5.348 1 95.88 290 ARG A O 1
ATOM 2256 N N . LEU A 1 291 ? -30.062 -9.031 7.098 1 96.38 291 LEU A N 1
ATOM 2257 C CA . LEU A 1 291 ? -30.5 -8.086 8.117 1 96.38 291 LEU A CA 1
ATOM 2258 C C . LEU A 1 291 ? -29.328 -7.562 8.93 1 96.38 291 LEU A C 1
ATOM 2260 O O . LEU A 1 291 ? -28.5 -8.344 9.406 1 96.38 291 LEU A O 1
ATOM 2264 N N . VAL A 1 292 ? -29.219 -6.281 9.008 1 95.81 292 VAL A N 1
ATOM 2265 C CA . VAL A 1 292 ? -28.141 -5.668 9.773 1 95.81 292 VAL A CA 1
ATOM 2266 C C . VAL A 1 292 ? -28.719 -4.688 10.789 1 95.81 292 VAL A C 1
ATOM 2268 O O . VAL A 1 292 ? -29.609 -3.895 10.461 1 95.81 292 VAL A O 1
ATOM 2271 N N . TYR A 1 293 ? -28.266 -4.73 12.016 1 95 293 TYR A N 1
ATOM 2272 C CA . TYR A 1 293 ? -28.688 -3.838 13.086 1 95 293 TYR A CA 1
ATOM 2273 C C . TYR A 1 293 ? -27.5 -3.201 13.781 1 95 293 TYR A C 1
ATOM 2275 O O . TYR A 1 293 ? -26.516 -3.881 14.086 1 95 293 TYR A O 1
ATOM 2283 N N . PHE A 1 294 ? -27.625 -1.873 13.984 1 93.12 294 PHE A N 1
ATOM 2284 C CA . PHE A 1 294 ? -26.531 -1.123 14.594 1 93.12 294 PHE A CA 1
ATOM 2285 C C . PHE A 1 294 ? -26.922 -0.615 15.977 1 93.12 294 PHE A C 1
ATOM 2287 O O . PHE A 1 294 ? -28.016 -0.069 16.156 1 93.12 294 PHE A O 1
ATOM 2294 N N . VAL A 1 295 ? -26.078 -0.884 16.938 1 90.62 295 VAL A N 1
ATOM 2295 C CA . VAL A 1 295 ? -26.203 -0.288 18.266 1 90.62 295 VAL A CA 1
ATOM 2296 C C . VAL A 1 295 ? -25.016 0.625 18.531 1 90.62 295 VAL A C 1
ATOM 2298 O O . VAL A 1 295 ? -23.859 0.179 18.5 1 90.62 295 VAL A O 1
ATOM 2301 N N . ARG A 1 296 ? -25.312 1.881 18.719 1 89.31 296 ARG A N 1
ATOM 2302 C CA . ARG A 1 296 ? -24.234 2.852 18.891 1 89.31 296 ARG A CA 1
ATOM 2303 C C . ARG A 1 296 ? -24.234 3.42 20.312 1 89.31 296 ARG A C 1
ATOM 2305 O O . ARG A 1 296 ? -25.297 3.66 20.875 1 89.31 296 ARG A O 1
ATOM 2312 N N . ASN A 1 297 ? -23.016 3.451 20.828 1 85.94 297 ASN A N 1
ATOM 2313 C CA . ASN A 1 297 ? -22.781 4.125 22.109 1 85.94 297 ASN A CA 1
ATOM 2314 C C . ASN A 1 297 ? -22 5.418 21.922 1 85.94 297 ASN A C 1
ATOM 2316 O O . ASN A 1 297 ? -20.781 5.383 21.734 1 85.94 297 ASN A O 1
ATOM 2320 N N . PRO A 1 298 ? -22.516 6.547 21.953 1 79.25 298 PRO A N 1
ATOM 2321 C CA . PRO A 1 298 ? -21.844 7.82 21.688 1 79.25 298 PRO A CA 1
ATOM 2322 C C . PRO A 1 298 ? -20.828 8.188 22.766 1 79.25 298 PRO A C 1
ATOM 2324 O O . PRO A 1 298 ? -19.891 8.945 22.516 1 79.25 298 PRO A O 1
ATOM 2327 N N . GLU A 1 299 ? -20.922 7.652 23.969 1 74.19 299 GLU A N 1
ATOM 2328 C CA . GLU A 1 299 ? -19.969 8.016 25.031 1 74.19 299 GLU A CA 1
ATOM 2329 C C . GLU A 1 299 ? -18.578 7.484 24.719 1 74.19 299 GLU A C 1
ATOM 2331 O O . GLU A 1 299 ? -17.594 8.195 24.891 1 74.19 299 GLU A O 1
ATOM 2336 N N . ARG A 1 300 ? -18.609 6.398 24.25 1 70.56 300 ARG A N 1
ATOM 2337 C CA . ARG A 1 300 ? -17.312 5.793 23.969 1 70.56 300 ARG A CA 1
ATOM 2338 C C . ARG A 1 300 ? -17.031 5.781 22.469 1 70.56 300 ARG A C 1
ATOM 2340 O O . ARG A 1 300 ? -16.031 5.211 22.031 1 70.56 300 ARG A O 1
ATOM 2347 N N . ASP A 1 301 ? -17.766 6.387 21.688 1 81.62 301 ASP A N 1
ATOM 2348 C CA . ASP A 1 301 ? -17.656 6.363 20.219 1 81.62 301 ASP A CA 1
ATOM 2349 C C . ASP A 1 301 ? -17.484 4.938 19.703 1 81.62 301 ASP A C 1
ATOM 2351 O O . ASP A 1 301 ? -16.562 4.664 18.938 1 81.62 301 ASP A O 1
ATOM 2355 N N . ALA A 1 302 ? -18.266 4.125 20.25 1 86.62 302 ALA A N 1
ATOM 2356 C CA . ALA A 1 302 ? -18.234 2.715 19.859 1 86.62 302 ALA A CA 1
ATOM 2357 C C . ALA A 1 302 ? -19.562 2.285 19.25 1 86.62 302 ALA A C 1
ATOM 2359 O O . ALA A 1 302 ? -20.594 2.895 19.516 1 86.62 302 ALA A O 1
ATOM 2360 N N . PHE A 1 303 ? -19.438 1.396 18.297 1 88.44 303 PHE A N 1
ATOM 2361 C CA . PHE A 1 303 ? -20.672 0.832 17.766 1 88.44 303 PHE A CA 1
ATOM 2362 C C . PHE A 1 303 ? -20.547 -0.674 17.562 1 88.44 303 PHE A C 1
ATOM 2364 O O . PHE A 1 303 ? -19.438 -1.196 17.469 1 88.44 303 PHE A O 1
ATOM 2371 N N . THR A 1 304 ? -21.656 -1.28 17.75 1 91.69 304 THR A N 1
ATOM 2372 C CA . THR A 1 304 ? -21.781 -2.717 17.531 1 91.69 304 THR A CA 1
ATOM 2373 C C . THR A 1 304 ? -22.766 -3.008 16.406 1 91.69 304 THR A C 1
ATOM 2375 O O . THR A 1 304 ? -23.859 -2.434 16.359 1 91.69 304 THR A O 1
ATOM 2378 N N . GLU A 1 305 ? -22.312 -3.762 15.445 1 94.38 305 GLU A N 1
ATOM 2379 C CA . GLU A 1 305 ? -23.125 -4.168 14.297 1 94.38 305 GLU A CA 1
ATOM 2380 C C . GLU A 1 305 ? -23.438 -5.656 14.352 1 94.38 305 GLU A C 1
ATOM 2382 O O . GLU A 1 305 ? -22.531 -6.492 14.438 1 94.38 305 GLU A O 1
ATOM 2387 N N . SER A 1 306 ? -24.641 -5.992 14.414 1 95.19 306 SER A N 1
ATOM 2388 C CA . SER A 1 306 ? -25.109 -7.375 14.312 1 95.19 306 SER A CA 1
ATOM 2389 C C . SER A 1 306 ? -25.766 -7.641 12.969 1 95.19 306 SER A C 1
ATOM 2391 O O . SER A 1 306 ? -26.625 -6.867 12.523 1 95.19 306 SER A O 1
ATOM 2393 N N . ALA A 1 307 ? -25.281 -8.609 12.305 1 96.44 307 ALA A N 1
ATOM 2394 C CA . ALA A 1 307 ? -25.797 -8.93 10.969 1 96.44 307 ALA A CA 1
ATOM 2395 C C . ALA A 1 307 ? -26.219 -10.391 10.875 1 96.44 307 ALA A C 1
ATOM 2397 O O . ALA A 1 307 ? -25.609 -11.258 11.523 1 96.44 307 ALA A O 1
ATOM 2398 N N . LEU A 1 308 ? -27.281 -10.641 10.172 1 95.5 308 LEU A N 1
ATOM 2399 C CA . LEU A 1 308 ? -27.797 -11.977 9.898 1 95.5 308 LEU A CA 1
ATOM 2400 C C . LEU A 1 308 ? -28.125 -12.133 8.414 1 95.5 308 LEU A C 1
ATOM 2402 O O . LEU A 1 308 ? -28.859 -11.312 7.848 1 95.5 308 LEU A O 1
ATOM 2406 N N . GLN A 1 309 ? -27.547 -13.078 7.832 1 95.19 309 GLN A N 1
ATOM 2407 C CA . GLN A 1 309 ? -27.828 -13.391 6.438 1 95.19 309 GLN A CA 1
ATOM 2408 C C . GLN A 1 309 ? -28.484 -14.766 6.301 1 95.19 309 GLN A C 1
ATOM 2410 O O . GLN A 1 309 ? -27.953 -15.758 6.797 1 95.19 309 GLN A O 1
ATOM 2415 N N . LEU A 1 310 ? -29.641 -14.758 5.691 1 94.25 310 LEU A N 1
ATOM 2416 C CA . LEU A 1 310 ? -30.391 -15.984 5.453 1 94.25 310 LEU A CA 1
ATOM 2417 C C . LEU A 1 310 ? -30.375 -16.359 3.975 1 94.25 310 LEU A C 1
ATOM 2419 O O . LEU A 1 310 ? -30.719 -15.539 3.121 1 94.25 310 LEU A O 1
ATOM 2423 N N . SER A 1 311 ? -29.844 -17.359 3.691 1 90.69 311 SER A N 1
ATOM 2424 C CA . SER A 1 311 ? -29.859 -17.906 2.338 1 90.69 311 SER A CA 1
ATOM 2425 C C . SER A 1 311 ? -30.656 -19.203 2.273 1 90.69 311 SER A C 1
ATOM 2427 O O . SER A 1 311 ? -31.062 -19.734 3.307 1 90.69 311 SER A O 1
ATOM 2429 N N . MET A 1 312 ? -30.875 -19.672 1.027 1 87.75 312 MET A N 1
ATOM 2430 C CA . MET A 1 312 ? -31.656 -20.906 0.845 1 87.75 312 MET A CA 1
ATOM 2431 C C . MET A 1 312 ? -30.938 -22.094 1.481 1 87.75 312 MET A C 1
ATOM 2433 O O . MET A 1 312 ? -31.594 -23.031 1.945 1 87.75 312 MET A O 1
ATOM 2437 N N . PHE A 1 313 ? -29.594 -21.906 1.607 1 85.5 313 PHE A N 1
ATOM 2438 C CA . PHE A 1 313 ? -28.859 -23.094 2.037 1 85.5 313 PHE A CA 1
ATOM 2439 C C . PHE A 1 313 ? -28.109 -22.828 3.338 1 85.5 313 PHE A C 1
ATOM 2441 O O . PHE A 1 313 ? -27.297 -23.641 3.773 1 85.5 313 PHE A O 1
ATOM 2448 N N . GLY A 1 314 ? -28.375 -21.703 3.922 1 88.31 314 GLY A N 1
ATOM 2449 C CA . GLY A 1 314 ? -27.625 -21.531 5.152 1 88.31 314 GLY A CA 1
ATOM 2450 C C . GLY A 1 314 ? -27.891 -20.203 5.828 1 88.31 314 GLY A C 1
ATOM 2451 O O . GLY A 1 314 ? -28.609 -19.359 5.293 1 88.31 314 GLY A O 1
ATOM 2452 N N . VAL A 1 315 ? -27.453 -20.188 7.102 1 91.62 315 VAL A N 1
ATOM 2453 C CA . VAL A 1 315 ? -27.547 -18.969 7.918 1 91.62 315 VAL A CA 1
ATOM 2454 C C . VAL A 1 315 ? -26.156 -18.531 8.336 1 91.62 315 VAL A C 1
ATOM 2456 O O . VAL A 1 315 ? -25.312 -19.359 8.695 1 91.62 315 VAL A O 1
ATOM 2459 N N . THR A 1 316 ? -25.922 -17.25 8.172 1 93.44 316 THR A N 1
ATOM 2460 C CA . THR A 1 316 ? -24.609 -16.703 8.508 1 93.44 316 THR A CA 1
ATOM 2461 C C . THR A 1 316 ? -24.734 -15.516 9.453 1 93.44 316 THR A C 1
ATOM 2463 O O . THR A 1 316 ? -24.766 -14.359 9.016 1 93.44 316 THR A O 1
ATOM 2466 N N . PRO A 1 317 ? -24.688 -15.742 10.734 1 92.88 317 PRO A N 1
ATOM 2467 C CA . PRO A 1 317 ? -24.656 -14.625 11.688 1 92.88 317 PRO A CA 1
ATOM 2468 C C . PRO A 1 317 ? -23.266 -14.023 11.844 1 92.88 317 PRO A C 1
ATOM 2470 O O . PRO A 1 317 ? -22.266 -14.727 11.703 1 92.88 317 PRO A O 1
ATOM 2473 N N . SER A 1 318 ? -23.281 -12.734 12 1 95.19 318 SER A N 1
ATOM 2474 C CA . SER A 1 318 ? -22.016 -12.039 12.234 1 95.19 318 SER A CA 1
ATOM 2475 C C . SER A 1 318 ? -22.203 -10.867 13.195 1 95.19 318 SER A C 1
ATOM 2477 O O . SER A 1 318 ? -23.281 -10.281 13.266 1 95.19 318 SER A O 1
ATOM 2479 N N . ILE A 1 319 ? -21.156 -10.633 13.977 1 93.75 319 ILE A N 1
ATOM 2480 C CA . ILE A 1 319 ? -21.141 -9.5 14.891 1 93.75 319 ILE A CA 1
ATOM 2481 C C . ILE A 1 319 ? -19.828 -8.719 14.734 1 93.75 319 ILE A C 1
ATOM 2483 O O . ILE A 1 319 ? -18.766 -9.312 14.586 1 93.75 319 ILE A O 1
ATOM 2487 N N . HIS A 1 320 ? -20 -7.441 14.641 1 94.25 320 HIS A N 1
ATOM 2488 C CA . HIS A 1 320 ? -18.859 -6.551 14.469 1 94.25 320 HIS A CA 1
ATOM 2489 C C . HIS A 1 320 ? -18.844 -5.449 15.523 1 94.25 320 HIS A C 1
ATOM 2491 O O . HIS A 1 320 ? -19.875 -4.801 15.758 1 94.25 320 HIS A O 1
ATOM 2497 N N . PHE A 1 321 ? -17.703 -5.301 16.172 1 91.25 321 PHE A N 1
ATOM 2498 C CA . PHE A 1 321 ? -17.516 -4.262 17.188 1 91.25 321 PHE A CA 1
ATOM 2499 C C . PHE A 1 321 ? -16.375 -3.332 16.797 1 91.25 321 PHE A C 1
ATOM 2501 O O . PHE A 1 321 ? -15.344 -3.783 16.297 1 91.25 321 PHE A O 1
ATOM 2508 N N . GLU A 1 322 ? -16.625 -2.033 16.891 1 90.69 322 GLU A N 1
ATOM 2509 C CA . GLU A 1 322 ? -15.586 -1.045 16.625 1 90.69 322 GLU A CA 1
ATOM 2510 C C . GLU A 1 322 ? -15.57 0.056 17.672 1 90.69 322 GLU A C 1
ATOM 2512 O O . GLU A 1 322 ? -16.625 0.496 18.141 1 90.69 322 GLU A O 1
ATOM 2517 N N . ARG A 1 323 ? -14.352 0.467 18.078 1 85.81 323 ARG A N 1
ATOM 2518 C CA . ARG A 1 323 ? -14.203 1.528 19.062 1 85.81 323 ARG A CA 1
ATOM 2519 C C . ARG A 1 323 ? -13.031 2.441 18.719 1 85.81 323 ARG A C 1
ATOM 2521 O O . ARG A 1 323 ? -12.039 1.993 18.141 1 85.81 323 ARG A O 1
ATOM 2528 N N . ARG A 1 324 ? -13.281 3.67 19.078 1 80 324 ARG A N 1
ATOM 2529 C CA . ARG A 1 324 ? -12.195 4.633 18.891 1 80 324 ARG A CA 1
ATOM 2530 C C . ARG A 1 324 ? -11.156 4.504 20 1 80 324 ARG A C 1
ATOM 2532 O O . ARG A 1 324 ? -11.5 4.441 21.188 1 80 324 ARG A O 1
ATOM 2539 N N . LEU A 1 325 ? -9.953 4.215 19.688 1 70.69 325 LEU A N 1
ATOM 2540 C CA . LEU A 1 325 ? -8.859 4.113 20.641 1 70.69 325 LEU A CA 1
ATOM 2541 C C . LEU A 1 325 ? -8.195 5.469 20.859 1 70.69 325 LEU A C 1
ATOM 2543 O O . LEU A 1 325 ? -7.914 5.848 22 1 70.69 325 LEU A O 1
ATOM 2547 N N . SER A 1 326 ? -7.883 6.102 19.703 1 67.5 326 SER A N 1
ATOM 2548 C CA . SER A 1 326 ? -7.281 7.43 19.734 1 67.5 326 SER A CA 1
ATOM 2549 C C . SER A 1 326 ? -7.895 8.352 18.688 1 67.5 326 SER A C 1
ATOM 2551 O O . SER A 1 326 ? -8.789 7.938 17.938 1 67.5 326 SER A O 1
ATOM 2553 N N . ARG A 1 327 ? -7.465 9.516 18.719 1 63.22 327 ARG A N 1
ATOM 2554 C CA . ARG A 1 327 ? -8 10.484 17.766 1 63.22 327 ARG A CA 1
ATOM 2555 C C . ARG A 1 327 ? -7.75 10.023 16.328 1 63.22 327 ARG A C 1
ATOM 2557 O O . ARG A 1 327 ? -8.547 10.305 15.438 1 63.22 327 ARG A O 1
ATOM 2564 N N . PHE A 1 328 ? -6.746 9.219 16.219 1 66.19 328 PHE A N 1
ATOM 2565 C CA . PHE A 1 328 ? -6.418 8.875 14.836 1 66.19 328 PHE A CA 1
ATOM 2566 C C . PHE A 1 328 ? -6.492 7.367 14.617 1 66.19 328 PHE A C 1
ATOM 2568 O O . PHE A 1 328 ? -6.207 6.879 13.516 1 66.19 328 PHE A O 1
ATOM 2575 N N . SER A 1 329 ? -6.898 6.688 15.656 1 74.25 329 SER A N 1
ATOM 2576 C CA . SER A 1 329 ? -6.895 5.234 15.5 1 74.25 329 SER A CA 1
ATOM 2577 C C . SER A 1 329 ? -8.203 4.625 15.984 1 74.25 329 SER A C 1
ATOM 2579 O O . SER A 1 329 ? -8.797 5.098 16.953 1 74.25 329 SER A O 1
ATOM 2581 N N . ARG A 1 330 ? -8.625 3.719 15.234 1 82.94 330 ARG A N 1
ATOM 2582 C CA . ARG A 1 330 ? -9.812 2.932 15.562 1 82.94 330 ARG A CA 1
ATOM 2583 C C . ARG A 1 330 ? -9.5 1.439 15.531 1 82.94 330 ARG A C 1
ATOM 2585 O O . ARG A 1 330 ? -8.711 0.98 14.711 1 82.94 330 ARG A O 1
ATOM 2592 N N . ILE A 1 331 ? -10.109 0.771 16.531 1 85.38 331 ILE A N 1
ATOM 2593 C CA . ILE A 1 331 ? -9.914 -0.673 16.594 1 85.38 331 ILE A CA 1
ATOM 2594 C C . ILE A 1 331 ? -11.258 -1.38 16.484 1 85.38 331 ILE A C 1
ATOM 2596 O O . ILE A 1 331 ? -12.273 -0.878 16.984 1 85.38 331 ILE A O 1
ATOM 2600 N N . GLY A 1 332 ? -11.203 -2.422 15.727 1 90.19 332 GLY A N 1
ATOM 2601 C CA . GLY A 1 332 ? -12.422 -3.197 15.547 1 90.19 332 GLY A CA 1
ATOM 2602 C C . GLY A 1 332 ? -12.188 -4.695 15.57 1 90.19 332 GLY A C 1
ATOM 2603 O O . GLY A 1 332 ? -11.07 -5.156 15.305 1 90.19 332 GLY A O 1
ATOM 2604 N N . CYS A 1 333 ? -13.203 -5.434 16.031 1 90.5 333 CYS A N 1
ATOM 2605 C CA . CYS A 1 333 ? -13.219 -6.895 16.031 1 90.5 333 CYS A CA 1
ATOM 2606 C C . CYS A 1 333 ? -14.547 -7.422 15.492 1 90.5 333 CYS A C 1
ATOM 2608 O O . CYS A 1 333 ? -15.602 -6.84 15.758 1 90.5 333 CYS A O 1
ATOM 2610 N N . ALA A 1 334 ? -14.438 -8.453 14.688 1 94.06 334 ALA A N 1
ATOM 2611 C CA . ALA A 1 334 ? -15.633 -9.055 14.109 1 94.06 334 ALA A CA 1
ATOM 2612 C C . ALA A 1 334 ? -15.586 -10.578 14.195 1 94.06 334 ALA A C 1
ATOM 2614 O O . ALA A 1 334 ? -14.508 -11.172 14.125 1 94.06 334 ALA A O 1
ATOM 2615 N N . LEU A 1 335 ? -16.719 -11.195 14.484 1 92.56 335 LEU A N 1
ATOM 2616 C CA . LEU A 1 335 ? -16.891 -12.641 14.484 1 92.56 335 LEU A CA 1
ATOM 2617 C C . LEU A 1 335 ? -17.922 -13.07 13.438 1 92.56 335 LEU A C 1
ATOM 2619 O O . LEU A 1 335 ? -18.984 -12.461 13.32 1 92.56 335 LEU A O 1
ATOM 2623 N N . HIS A 1 336 ? -17.531 -14.023 12.664 1 92.38 336 HIS A N 1
ATOM 2624 C CA . HIS A 1 336 ? -18.391 -14.539 11.609 1 92.38 336 HIS A CA 1
ATOM 2625 C C . HIS A 1 336 ? -18.594 -16.047 11.742 1 92.38 336 HIS A C 1
ATOM 2627 O O . HIS A 1 336 ? -17.625 -16.781 12 1 92.38 336 HIS A O 1
ATOM 2633 N N . PHE A 1 337 ? -19.828 -16.453 11.664 1 90.81 337 PHE A N 1
ATOM 2634 C CA . PHE A 1 337 ? -20.172 -17.859 11.711 1 90.81 337 PHE A CA 1
ATOM 2635 C C . PHE A 1 337 ? -21.047 -18.25 10.523 1 90.81 337 PHE A C 1
ATOM 2637 O O . PHE A 1 337 ? -21.906 -17.469 10.109 1 90.81 337 PHE A O 1
ATOM 2644 N N . SER A 1 338 ? -20.719 -19.375 9.898 1 89.69 338 SER A N 1
ATOM 2645 C CA . SER A 1 338 ? -21.531 -19.859 8.781 1 89.69 338 SER A CA 1
ATOM 2646 C C . SER A 1 338 ? -22.062 -21.25 9.062 1 89.69 338 SER A C 1
ATOM 2648 O O . SER A 1 338 ? -21.328 -22.125 9.516 1 89.69 338 SER A O 1
ATOM 2650 N N . PHE A 1 339 ? -23.344 -21.422 8.93 1 87.94 339 PHE A N 1
ATOM 2651 C CA . PHE A 1 339 ? -24.031 -22.703 9.047 1 87.94 339 PHE A CA 1
ATOM 2652 C C . PHE A 1 339 ? -24.656 -23.109 7.723 1 87.94 339 PHE A C 1
ATOM 2654 O O . PHE A 1 339 ? -25.328 -22.297 7.074 1 87.94 339 PHE A O 1
ATOM 2661 N N . PRO A 1 340 ? -24.391 -24.297 7.109 1 86.69 340 PRO A N 1
ATOM 2662 C CA . PRO A 1 340 ? -24 -25.562 7.754 1 86.69 340 PRO A CA 1
ATOM 2663 C C . PRO A 1 340 ? -22.516 -25.844 7.637 1 86.69 340 PRO A C 1
ATOM 2665 O O . PRO A 1 340 ? -22.016 -26.828 8.195 1 86.69 340 PRO A O 1
ATOM 2668 N N . SER A 1 341 ? -21.719 -25.047 6.926 1 81.94 341 SER A N 1
ATOM 2669 C CA . SER A 1 341 ? -20.281 -25.297 6.785 1 81.94 341 SER A CA 1
ATOM 2670 C C . SER A 1 341 ? -19.562 -25.188 8.125 1 81.94 341 SER A C 1
ATOM 2672 O O . SER A 1 341 ? -18.484 -25.75 8.312 1 81.94 341 SER A O 1
ATOM 2674 N N . CYS A 1 342 ? -20.125 -24.562 9.102 1 82.5 342 CYS A N 1
ATOM 2675 C CA . CYS A 1 342 ? -19.594 -24.359 10.445 1 82.5 342 CYS A CA 1
ATOM 2676 C C . CYS A 1 342 ? -18.219 -23.719 10.391 1 82.5 342 CYS A C 1
ATOM 2678 O O . CYS A 1 342 ? -17.266 -24.203 11.023 1 82.5 342 CYS A O 1
ATOM 2680 N N . MET A 1 343 ? -18.188 -22.75 9.57 1 86.88 343 MET A N 1
ATOM 2681 C CA . MET A 1 343 ? -16.953 -21.984 9.484 1 86.88 343 MET A CA 1
ATOM 2682 C C . MET A 1 343 ? -16.984 -20.812 10.461 1 86.88 343 MET A C 1
ATOM 2684 O O . MET A 1 343 ? -17.953 -20.047 10.484 1 86.88 343 MET A O 1
ATOM 2688 N N . LEU A 1 344 ? -16.047 -20.812 11.328 1 88.44 344 LEU A N 1
ATOM 2689 C CA . LEU A 1 344 ? -15.914 -19.719 12.281 1 88.44 344 LEU A CA 1
ATOM 2690 C C . LEU A 1 344 ? -14.648 -18.906 12.008 1 88.44 344 LEU A C 1
ATOM 2692 O O . LEU A 1 344 ? -13.57 -19.484 11.828 1 88.44 344 LEU A O 1
ATOM 2696 N N . SER A 1 345 ? -14.836 -17.688 11.836 1 90.81 345 SER A N 1
ATOM 2697 C CA . SER A 1 345 ? -13.688 -16.828 11.57 1 90.81 345 SER A CA 1
ATOM 2698 C C . SER A 1 345 ? -13.75 -15.547 12.391 1 90.81 345 SER A C 1
ATOM 2700 O O . SER A 1 345 ? -14.836 -15.086 12.758 1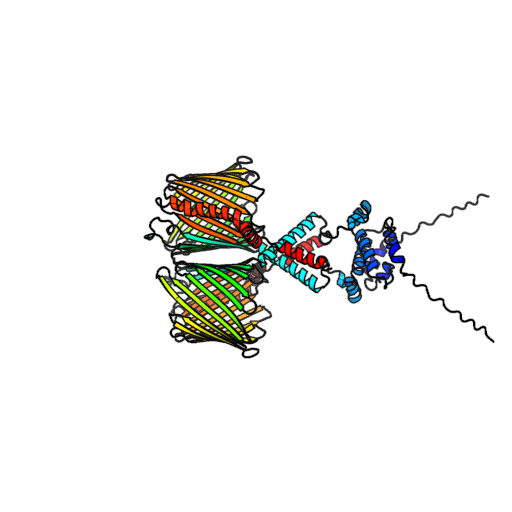 90.81 345 SER A O 1
ATOM 2702 N N . ALA A 1 346 ? -12.594 -15.031 12.719 1 91.62 346 ALA A N 1
ATOM 2703 C CA . ALA A 1 346 ? -12.438 -13.773 13.438 1 91.62 346 ALA A CA 1
ATOM 2704 C C . ALA A 1 346 ? -11.648 -12.766 12.609 1 91.62 346 ALA A C 1
ATOM 2706 O O . ALA A 1 346 ? -10.719 -13.133 11.891 1 91.62 346 ALA A O 1
ATOM 2707 N N . ARG A 1 347 ? -12.086 -11.586 12.695 1 92.81 347 ARG A N 1
ATOM 2708 C CA . ARG A 1 347 ? -11.422 -10.508 11.977 1 92.81 347 ARG A CA 1
ATOM 2709 C C . ARG A 1 347 ? -11.047 -9.367 12.914 1 92.81 347 ARG A C 1
ATOM 2711 O O . ARG A 1 347 ? -11.883 -8.891 13.68 1 92.81 347 ARG A O 1
ATOM 2718 N N . PHE A 1 348 ? -9.805 -8.984 12.875 1 91.62 348 PHE A N 1
ATOM 2719 C CA . PHE A 1 348 ? -9.32 -7.84 13.641 1 91.62 348 PHE A CA 1
ATOM 2720 C C . PHE A 1 348 ? -8.922 -6.695 12.711 1 91.62 348 PHE A C 1
ATOM 2722 O O . PHE A 1 348 ? -8.188 -6.902 11.742 1 91.62 348 PHE A O 1
ATOM 2729 N N . LYS A 1 349 ? -9.445 -5.547 13.055 1 91.5 349 LYS A N 1
ATOM 2730 C CA . LYS A 1 349 ? -9.195 -4.402 12.188 1 91.5 349 LYS A CA 1
ATOM 2731 C C . LYS A 1 349 ? -8.602 -3.232 12.977 1 91.5 349 LYS A C 1
ATOM 2733 O O . LYS A 1 349 ? -9.039 -2.949 14.094 1 91.5 349 LYS A O 1
ATOM 2738 N N . LEU A 1 350 ? -7.594 -2.652 12.453 1 84.81 350 LEU A N 1
ATOM 2739 C CA . LEU A 1 350 ? -6.965 -1.452 12.992 1 84.81 350 LEU A CA 1
ATOM 2740 C C . LEU A 1 350 ? -6.848 -0.372 11.922 1 84.81 350 LEU A C 1
ATOM 2742 O O . LEU A 1 350 ? -6.273 -0.605 10.859 1 84.81 350 LEU A O 1
ATOM 2746 N N . LYS A 1 351 ? -7.473 0.697 12.211 1 83.12 351 LYS A N 1
ATOM 2747 C CA . LYS A 1 351 ? -7.398 1.824 11.289 1 83.12 351 LYS A CA 1
ATOM 2748 C C . LYS A 1 351 ? -6.605 2.98 11.891 1 83.12 351 LYS A C 1
ATOM 2750 O O . LYS A 1 351 ? -6.918 3.445 12.992 1 83.12 351 LYS A O 1
ATOM 2755 N N . THR A 1 352 ? -5.621 3.447 11.211 1 76.19 352 THR A N 1
ATOM 2756 C CA . THR A 1 352 ? -4.801 4.574 11.656 1 76.19 352 THR A CA 1
ATOM 2757 C C . THR A 1 352 ? -4.586 5.562 10.516 1 76.19 352 THR A C 1
ATOM 2759 O O . THR A 1 352 ? -3.941 5.238 9.516 1 76.19 352 THR A O 1
ATOM 2762 N N . GLY A 1 353 ? -5.074 6.68 10.633 1 72.81 353 GLY A N 1
ATOM 2763 C CA . GLY A 1 353 ? -4.953 7.68 9.578 1 72.81 353 GLY A CA 1
ATOM 2764 C C . GLY A 1 353 ? -5.543 7.234 8.258 1 72.81 353 GLY A C 1
ATOM 2765 O O . GLY A 1 353 ? -6.738 6.945 8.172 1 72.81 353 GLY A O 1
ATOM 2766 N N . GLN A 1 354 ? -4.602 7.082 7.309 1 74.88 354 GLN A N 1
ATOM 2767 C CA . GLN A 1 354 ? -5.062 6.707 5.977 1 74.88 354 GLN A CA 1
ATOM 2768 C C . GLN A 1 354 ? -4.727 5.254 5.664 1 74.88 354 GLN A C 1
ATOM 2770 O O . GLN A 1 354 ? -4.93 4.789 4.539 1 74.88 354 GLN A O 1
ATOM 2775 N N . SER A 1 355 ? -4.352 4.562 6.668 1 79.06 355 SER A N 1
ATOM 2776 C CA . SER A 1 355 ? -3.998 3.158 6.477 1 79.06 355 SER A CA 1
ATOM 2777 C C . SER A 1 355 ? -4.871 2.246 7.328 1 79.06 355 SER A C 1
ATOM 2779 O O . SER A 1 355 ? -5.281 2.621 8.43 1 79.06 355 SER A O 1
ATOM 2781 N N . SER A 1 356 ? -5.227 1.193 6.734 1 87.75 356 SER A N 1
ATOM 2782 C CA . SER A 1 356 ? -6.016 0.192 7.449 1 87.75 356 SER A CA 1
ATOM 2783 C C . SER A 1 356 ? -5.32 -1.165 7.441 1 87.75 356 SER A C 1
ATOM 2785 O O . SER A 1 356 ? -4.719 -1.557 6.438 1 87.75 356 SER A O 1
ATOM 2787 N N . PHE A 1 357 ? -5.391 -1.831 8.617 1 87.31 357 PHE A N 1
ATOM 2788 C CA . PHE A 1 357 ? -4.824 -3.162 8.781 1 87.31 357 PHE A CA 1
ATOM 2789 C C . PHE A 1 357 ? -5.887 -4.148 9.25 1 87.31 357 PHE A C 1
ATOM 2791 O O . PHE A 1 357 ? -6.57 -3.906 10.25 1 87.31 357 PHE A O 1
ATOM 2798 N N . GLU A 1 358 ? -5.973 -5.172 8.508 1 93.75 358 GLU A N 1
ATOM 2799 C CA . GLU A 1 358 ? -6.953 -6.191 8.867 1 93.75 358 GLU A CA 1
ATOM 2800 C C . GLU A 1 358 ? -6.305 -7.566 8.984 1 93.75 358 GLU A C 1
ATOM 2802 O O . GLU A 1 358 ? -5.473 -7.938 8.148 1 93.75 358 GLU A O 1
ATOM 2807 N N . TRP A 1 359 ? -6.641 -8.266 10.008 1 92.75 359 TRP A N 1
ATOM 2808 C CA . TRP A 1 359 ? -6.195 -9.641 10.234 1 92.75 359 TRP A CA 1
ATOM 2809 C C . TRP A 1 359 ? -7.379 -10.594 10.297 1 92.75 359 TRP A C 1
ATOM 2811 O O . TRP A 1 359 ? -8.18 -10.539 11.242 1 92.75 359 TRP A O 1
ATOM 2821 N N . HIS A 1 360 ? -7.457 -11.406 9.305 1 94.38 360 HIS A N 1
ATOM 2822 C CA . HIS A 1 360 ? -8.5 -12.422 9.25 1 94.38 360 HIS A CA 1
ATOM 2823 C C . HIS A 1 360 ? -7.984 -13.766 9.75 1 94.38 360 HIS A C 1
ATOM 2825 O O . HIS A 1 360 ? -7.031 -14.312 9.195 1 94.38 360 HIS A O 1
ATOM 2831 N N . VAL A 1 361 ? -8.609 -14.328 10.75 1 91.25 361 VAL A N 1
ATOM 2832 C CA . VAL A 1 361 ? -8.211 -15.602 11.328 1 91.25 361 VAL A CA 1
ATOM 2833 C C . VAL A 1 361 ? -9.344 -16.609 11.188 1 91.25 361 VAL A C 1
ATOM 2835 O O . VAL A 1 361 ? -10.438 -16.406 11.719 1 91.25 361 VAL A O 1
ATOM 2838 N N . VAL A 1 362 ? -9.039 -17.656 10.516 1 89.5 362 VAL A N 1
ATOM 2839 C CA . VAL A 1 362 ? -10.008 -18.75 10.414 1 89.5 362 VAL A CA 1
ATOM 2840 C C . VAL A 1 362 ? -9.812 -19.719 11.578 1 89.5 362 VAL A C 1
ATOM 2842 O O . VAL A 1 362 ? -8.734 -20.281 11.742 1 89.5 362 VAL A O 1
ATOM 2845 N N . LEU A 1 363 ? -10.805 -19.938 12.367 1 85.94 363 LEU A N 1
ATOM 2846 C CA . LEU A 1 363 ? -10.688 -20.734 13.578 1 85.94 363 LEU A CA 1
ATOM 2847 C C . LEU A 1 363 ? -11.211 -22.156 13.344 1 85.94 363 LEU A C 1
ATOM 2849 O O . LEU A 1 363 ? -10.734 -23.109 13.961 1 85.94 363 LEU A O 1
ATOM 2853 N N . CYS A 1 364 ? -12.219 -22.25 12.562 1 83.38 364 CYS A N 1
ATOM 2854 C CA . CYS A 1 364 ? -12.781 -23.594 12.359 1 83.38 364 CYS A CA 1
ATOM 2855 C C . CYS A 1 364 ? -13.297 -23.75 10.93 1 83.38 364 CYS A C 1
ATOM 2857 O O . CYS A 1 364 ? -13.805 -22.797 10.336 1 83.38 364 CYS A O 1
ATOM 2859 N N . ASP A 1 365 ? -13.172 -24.984 10.43 1 77.25 365 ASP A N 1
ATOM 2860 C CA . ASP A 1 365 ? -13.703 -25.281 9.109 1 77.25 365 ASP A CA 1
ATOM 2861 C C . ASP A 1 365 ? -14.484 -26.594 9.109 1 77.25 365 ASP A C 1
ATOM 2863 O O . ASP A 1 365 ? -14.953 -27.047 8.07 1 77.25 365 ASP A O 1
ATOM 2867 N N . ASP A 1 366 ? -14.539 -27.125 10.328 1 78.94 366 ASP A N 1
ATOM 2868 C CA . ASP A 1 366 ? -15.227 -28.406 10.375 1 78.94 366 ASP A CA 1
ATOM 2869 C C . ASP A 1 366 ? -16.25 -28.453 11.508 1 78.94 366 ASP A C 1
ATOM 2871 O O . ASP A 1 366 ? -16.125 -27.703 12.492 1 78.94 366 ASP A O 1
ATOM 2875 N N . ARG A 1 367 ? -17.297 -29.328 11.359 1 76.94 367 ARG A N 1
ATOM 2876 C CA . ARG A 1 367 ? -18.391 -29.453 12.305 1 76.94 367 ARG A CA 1
ATOM 2877 C C . ARG A 1 367 ? -17.938 -30.109 13.594 1 76.94 367 ARG A C 1
ATOM 2879 O O . ARG A 1 367 ? -18.391 -29.75 14.68 1 76.94 367 ARG A O 1
ATOM 2886 N N . GLU A 1 368 ? -16.938 -30.938 13.406 1 75.56 368 GLU A N 1
ATOM 2887 C CA . GLU A 1 368 ? -16.531 -31.703 14.578 1 75.56 368 GLU A CA 1
ATOM 2888 C C . GLU A 1 368 ? -15.711 -30.859 15.539 1 75.56 368 GLU A C 1
ATOM 2890 O O . GLU A 1 368 ? -15.75 -31.062 16.75 1 75.56 368 GLU A O 1
ATOM 2895 N N . ALA A 1 369 ? -15.062 -29.875 15.055 1 76.62 369 ALA A N 1
ATOM 2896 C CA . ALA A 1 369 ? -14.172 -29.078 15.898 1 76.62 369 ALA A CA 1
ATOM 2897 C C . ALA A 1 369 ? -14.805 -27.734 16.266 1 76.62 369 ALA A C 1
ATOM 2899 O O . ALA A 1 369 ? -14.141 -26.859 16.812 1 76.62 369 ALA A O 1
ATOM 2900 N N . LEU A 1 370 ? -16.047 -27.688 16.047 1 78 370 LEU A N 1
ATOM 2901 C CA . LEU A 1 370 ? -16.688 -26.391 16.266 1 78 370 LEU A CA 1
ATOM 2902 C C . LEU A 1 370 ? -16.703 -26.031 17.75 1 78 370 LEU A C 1
ATOM 2904 O O . LEU A 1 370 ? -16.391 -24.906 18.109 1 78 370 LEU A O 1
ATOM 2908 N N . ALA A 1 371 ? -17.062 -26.938 18.516 1 76 371 ALA A N 1
ATOM 2909 C CA . ALA A 1 371 ? -17.156 -26.641 19.938 1 76 371 ALA A CA 1
ATOM 2910 C C . ALA A 1 371 ? -15.805 -26.281 20.531 1 76 371 ALA A C 1
ATOM 2912 O O . ALA A 1 371 ? -15.672 -25.297 21.234 1 76 371 ALA A O 1
ATOM 2913 N N . ARG A 1 372 ? -14.883 -27.016 20.156 1 78.31 372 ARG A N 1
ATOM 2914 C CA . ARG A 1 372 ? -13.555 -26.766 20.703 1 78.31 372 ARG A CA 1
ATOM 2915 C C . ARG A 1 372 ? -12.977 -25.469 20.156 1 78.31 372 ARG A C 1
ATOM 2917 O O . ARG A 1 372 ? -12.328 -24.719 20.891 1 78.31 372 ARG A O 1
ATOM 2924 N N . SER A 1 373 ? -13.273 -25.281 18.969 1 77.5 373 SER A N 1
ATOM 2925 C CA . SER A 1 373 ? -12.75 -24.062 18.375 1 77.5 373 SER A CA 1
ATOM 2926 C C . SER A 1 373 ? -13.414 -22.828 18.953 1 77.5 373 SER A C 1
ATOM 2928 O O . SER A 1 373 ? -12.781 -21.781 19.109 1 77.5 373 SER A O 1
ATOM 2930 N N . THR A 1 374 ? -14.602 -22.938 19.266 1 77.94 374 THR A N 1
ATOM 2931 C CA . THR A 1 374 ? -15.297 -21.797 19.844 1 77.94 374 THR A CA 1
ATOM 2932 C C . THR A 1 374 ? -14.805 -21.531 21.266 1 77.94 374 THR A C 1
ATOM 2934 O O . THR A 1 374 ? -14.594 -20.375 21.641 1 77.94 374 THR A O 1
ATOM 2937 N N . ILE A 1 375 ? -14.586 -22.547 21.891 1 75.12 375 ILE A N 1
ATOM 2938 C CA . ILE A 1 375 ? -14.172 -22.391 23.281 1 75.12 375 ILE A CA 1
ATOM 2939 C C . ILE A 1 375 ? -12.727 -21.891 23.328 1 75.12 375 ILE A C 1
ATOM 2941 O O . ILE A 1 375 ? -12.438 -20.875 23.938 1 75.12 375 ILE A O 1
ATOM 2945 N N . TYR A 1 376 ? -11.945 -22.578 22.625 1 74.69 376 TYR A N 1
ATOM 2946 C CA . TYR A 1 376 ? -10.531 -22.25 22.734 1 74.69 376 TYR A CA 1
ATOM 2947 C C . TYR A 1 376 ? -10.156 -2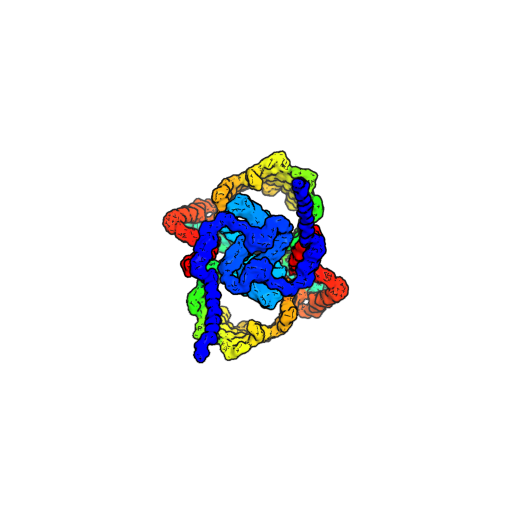1.094 21.828 1 74.69 376 TYR A C 1
ATOM 2949 O O . TYR A 1 376 ? -9.195 -20.359 22.094 1 74.69 376 TYR A O 1
ATOM 2957 N N . GLY A 1 377 ? -10.922 -20.953 20.844 1 74.12 377 GLY A N 1
ATOM 2958 C CA . GLY A 1 377 ? -10.555 -19.922 19.891 1 74.12 377 GLY A CA 1
ATOM 2959 C C . GLY A 1 377 ? -11.172 -18.562 20.219 1 74.12 377 GLY A C 1
ATOM 2960 O O . GLY A 1 377 ? -10.594 -17.531 19.922 1 74.12 377 GLY A O 1
ATOM 2961 N N . VAL A 1 378 ? -12.32 -18.609 20.812 1 77.69 378 VAL A N 1
ATOM 2962 C CA . VAL A 1 378 ? -13.008 -17.344 21.031 1 77.69 378 VAL A CA 1
ATOM 2963 C C . VAL A 1 378 ? -13.188 -17.109 22.531 1 77.69 378 VAL A C 1
ATOM 2965 O O . VAL A 1 378 ? -12.695 -16.125 23.078 1 77.69 378 VAL A O 1
ATOM 2968 N N . VAL A 1 379 ? -13.664 -18.109 23.234 1 75.81 379 VAL A N 1
ATOM 2969 C CA . VAL A 1 379 ? -14.062 -17.906 24.625 1 75.81 379 VAL A CA 1
ATOM 2970 C C . VAL A 1 379 ? -12.828 -17.75 25.5 1 75.81 379 VAL A C 1
ATOM 2972 O O . VAL A 1 379 ? -12.734 -16.797 26.297 1 75.81 379 VAL A O 1
ATOM 2975 N N . VAL A 1 380 ? -11.922 -18.547 25.266 1 74.81 380 VAL A N 1
ATOM 2976 C CA . VAL A 1 380 ? -10.742 -18.531 26.141 1 74.81 380 VAL A CA 1
ATOM 2977 C C . VAL A 1 380 ? -9.969 -17.234 25.938 1 74.81 380 VAL A C 1
ATOM 2979 O O . VAL A 1 380 ? -9.633 -16.547 26.906 1 74.81 380 VAL A O 1
ATOM 2982 N N . PRO A 1 381 ? -9.773 -16.906 24.719 1 76.19 381 PRO A N 1
ATOM 2983 C CA . PRO A 1 381 ? -9.039 -15.656 24.562 1 76.19 381 PRO A CA 1
ATOM 2984 C C . PRO A 1 381 ? -9.812 -14.445 25.078 1 76.19 381 PRO A C 1
ATOM 2986 O O . PRO A 1 381 ? -9.219 -13.523 25.641 1 76.19 381 PRO A O 1
ATOM 2989 N N . VAL A 1 382 ? -11.023 -14.445 24.953 1 75.31 382 VAL A N 1
ATOM 2990 C CA . VAL A 1 382 ? -11.82 -13.32 25.422 1 75.31 382 VAL A CA 1
ATOM 2991 C C . VAL A 1 382 ? -11.828 -13.289 26.953 1 75.31 382 VAL A C 1
ATOM 2993 O O . VAL A 1 382 ? -11.672 -12.219 27.562 1 75.31 382 VAL A O 1
ATOM 2996 N N . VAL A 1 383 ? -11.953 -14.438 27.562 1 72.44 383 VAL A N 1
ATOM 2997 C CA . VAL A 1 383 ? -11.961 -14.523 29.016 1 72.44 383 VAL A CA 1
ATOM 2998 C C . VAL A 1 383 ? -10.578 -14.172 29.562 1 72.44 383 VAL A C 1
ATOM 3000 O O . VAL A 1 383 ? -10.461 -13.438 30.547 1 72.44 383 VAL A O 1
ATOM 3003 N N . LEU A 1 384 ? -9.641 -14.617 28.859 1 66.94 384 LEU A N 1
ATOM 3004 C CA . LEU A 1 384 ? -8.281 -14.305 29.281 1 66.94 384 LEU A CA 1
ATOM 3005 C C . LEU A 1 384 ? -8.008 -12.805 29.172 1 66.94 384 LEU A C 1
ATOM 3007 O O . LEU A 1 384 ? -7.336 -12.227 30.031 1 66.94 384 LEU A O 1
ATOM 3011 N N . PHE A 1 385 ? -8.578 -12.297 28.234 1 69.81 385 PHE A N 1
ATOM 3012 C CA . PHE A 1 385 ? -8.391 -10.859 28.062 1 69.81 385 PHE A CA 1
ATOM 3013 C C . PHE A 1 385 ? -9.133 -10.07 29.125 1 69.81 385 PHE A C 1
ATOM 3015 O O . PHE A 1 385 ? -8.594 -9.102 29.672 1 69.81 385 PHE A O 1
ATOM 3022 N N . HIS A 1 386 ? -10.234 -10.477 29.438 1 67.5 386 HIS A N 1
ATOM 3023 C CA . HIS A 1 386 ? -11 -9.797 30.484 1 67.5 386 HIS A CA 1
ATOM 3024 C C . HIS A 1 386 ? -10.359 -9.969 31.844 1 67.5 386 HIS A C 1
ATOM 3026 O O . HIS A 1 386 ? -10.336 -9.039 32.656 1 67.5 386 HIS A O 1
ATOM 3032 N N . LEU A 1 387 ? -9.883 -11.109 32.062 1 64.44 387 LEU A N 1
ATOM 3033 C CA . LEU A 1 387 ? -9.211 -11.375 33.344 1 64.44 387 LEU A CA 1
ATOM 3034 C C . LEU A 1 387 ? -7.898 -10.602 33.438 1 64.44 387 LEU A C 1
ATOM 3036 O O . LEU A 1 387 ? -7.555 -10.07 34.469 1 64.44 387 LEU A O 1
ATOM 3040 N N . ALA A 1 388 ? -7.227 -10.664 32.281 1 61 388 ALA A N 1
ATOM 3041 C CA . ALA A 1 388 ? -5.953 -9.945 32.281 1 61 388 ALA A CA 1
ATOM 3042 C C . ALA A 1 388 ? -6.168 -8.445 32.438 1 61 388 ALA A C 1
ATOM 3044 O O . ALA A 1 388 ? -5.371 -7.777 33.125 1 61 388 ALA A O 1
ATOM 3045 N N . THR A 1 389 ? -7.113 -7.922 31.766 1 59.41 389 THR A N 1
ATOM 3046 C CA . THR A 1 389 ? -7.391 -6.496 31.906 1 59.41 389 THR A CA 1
ATOM 3047 C C . THR A 1 389 ? -7.82 -6.16 33.312 1 59.41 389 THR A C 1
ATOM 3049 O O . THR A 1 389 ? -7.523 -5.078 33.844 1 59.41 389 THR A O 1
ATOM 3052 N N . LYS A 1 390 ? -8.625 -6.984 33.906 1 56.88 390 LYS A N 1
ATOM 3053 C CA . LYS A 1 390 ? -9.055 -6.723 35.281 1 56.88 390 LYS A CA 1
ATOM 3054 C C . LYS A 1 390 ? -7.898 -6.926 36.281 1 56.88 390 LYS A C 1
ATOM 3056 O O . LYS A 1 390 ? -7.785 -6.199 37.25 1 56.88 390 LYS A O 1
ATOM 3061 N N . VAL A 1 391 ? -7.316 -7.953 36.156 1 53.91 391 VAL A N 1
ATOM 3062 C CA . VAL A 1 391 ? -6.293 -8.227 37.156 1 53.91 391 VAL A CA 1
ATOM 3063 C C . VAL A 1 391 ? -5.016 -7.465 36.812 1 53.91 391 VAL A C 1
ATOM 3065 O O . VAL A 1 391 ? -4.434 -6.793 37.656 1 53.91 391 VAL A O 1
ATOM 3068 N N . VAL A 1 392 ? -4.305 -8 35.938 1 50.72 392 VAL A N 1
ATOM 3069 C CA . VAL A 1 392 ? -2.912 -7.621 35.719 1 50.72 392 VAL A CA 1
ATOM 3070 C C . VAL A 1 392 ? -2.85 -6.305 34.969 1 50.72 392 VAL A C 1
ATOM 3072 O O . VAL A 1 392 ? -2.053 -5.422 35.281 1 50.72 392 VAL A O 1
ATOM 3075 N N . PHE A 1 393 ? -3.332 -6.145 33.656 1 51.12 393 PHE A N 1
ATOM 3076 C CA . PHE A 1 393 ? -2.781 -5.348 32.562 1 51.12 393 PHE A CA 1
ATOM 3077 C C . PHE A 1 393 ? -3.436 -3.973 32.5 1 51.12 393 PHE A C 1
ATOM 3079 O O . PHE A 1 393 ? -3.615 -3.404 31.422 1 51.12 393 PHE A O 1
ATOM 3086 N N . ARG A 1 394 ? -4.164 -3.619 33.406 1 52.66 394 ARG A N 1
ATOM 3087 C CA . ARG A 1 394 ? -4.492 -2.199 33.344 1 52.66 394 ARG A CA 1
ATOM 3088 C C . ARG A 1 394 ? -3.277 -1.377 32.938 1 52.66 394 ARG A C 1
ATOM 3090 O O . ARG A 1 394 ? -3.393 -0.462 32.125 1 52.66 394 ARG A O 1
ATOM 3097 N N . ARG A 1 395 ? -2.264 -1.75 33.562 1 53.38 395 ARG A N 1
ATOM 3098 C CA . ARG A 1 395 ? -1.069 -0.964 33.281 1 53.38 395 ARG A CA 1
ATOM 3099 C C . ARG A 1 395 ? -0.613 -1.173 31.844 1 53.38 395 ARG A C 1
ATOM 3101 O O . ARG A 1 395 ? -0.209 -0.222 31.172 1 53.38 395 ARG A O 1
ATOM 3108 N N . TRP A 1 396 ? -0.645 -2.396 31.516 1 52.16 396 TRP A N 1
ATOM 3109 C CA . TRP A 1 396 ? -0.182 -2.664 30.156 1 52.16 396 TRP A CA 1
ATOM 3110 C C . TRP A 1 396 ? -1.152 -2.092 29.141 1 52.16 396 TRP A C 1
ATOM 3112 O O . TRP A 1 396 ? -0.732 -1.561 28.109 1 52.16 396 TRP A O 1
ATOM 3122 N N . TYR A 1 397 ? -2.34 -2.244 29.469 1 54.97 397 TYR A N 1
ATOM 3123 C CA . TYR A 1 397 ? -3.328 -1.635 28.594 1 54.97 397 TYR A CA 1
ATOM 3124 C C . TYR A 1 397 ? -3.121 -0.128 28.5 1 54.97 397 TYR A C 1
ATOM 3126 O O . TYR A 1 397 ? -3.205 0.449 27.406 1 54.97 397 TYR A O 1
ATOM 3134 N N . ASP A 1 398 ? -2.879 0.433 29.641 1 56.59 398 ASP A N 1
ATOM 3135 C CA . ASP A 1 398 ? -2.619 1.869 29.609 1 56.59 398 ASP A CA 1
ATOM 3136 C C . ASP A 1 398 ? -1.345 2.182 28.828 1 56.59 398 ASP A C 1
ATOM 3138 O O . ASP A 1 398 ? -1.282 3.178 28.109 1 56.59 398 ASP A O 1
ATOM 3142 N N . ARG A 1 399 ? -0.458 1.312 28.938 1 55.78 399 ARG A N 1
ATOM 3143 C CA . ARG A 1 399 ? 0.779 1.536 28.203 1 55.78 399 ARG A CA 1
ATOM 3144 C C . ARG A 1 399 ? 0.563 1.343 26.703 1 55.78 399 ARG A C 1
ATOM 3146 O O . ARG A 1 399 ? 1.111 2.09 25.891 1 55.78 399 ARG A O 1
ATOM 3153 N N . PHE A 1 400 ? -0.173 0.388 26.469 1 55.22 400 PHE A N 1
ATOM 3154 C CA . PHE A 1 400 ? -0.457 0.14 25.062 1 55.22 400 PHE A CA 1
ATOM 3155 C C . PHE A 1 400 ? -1.261 1.286 24.469 1 55.22 400 PHE A C 1
ATOM 3157 O O . PHE A 1 400 ? -0.989 1.722 23.344 1 55.22 400 PHE A O 1
ATOM 3164 N N . THR A 1 401 ? -2.213 1.622 25.219 1 56.28 401 THR A N 1
ATOM 3165 C CA . THR A 1 401 ? -3.02 2.734 24.734 1 56.28 401 THR A CA 1
ATOM 3166 C C . THR A 1 401 ? -2.203 4.023 24.703 1 56.28 401 THR A C 1
ATOM 3168 O O . THR A 1 401 ? -2.473 4.918 23.906 1 56.28 401 THR A O 1
ATOM 3171 N N . SER A 1 402 ? -1.323 4.02 25.688 1 55.25 402 SER A N 1
ATOM 3172 C CA . SER A 1 402 ? -0.48 5.211 25.703 1 55.25 402 SER A CA 1
ATOM 3173 C C . SER A 1 402 ? 0.401 5.285 24.453 1 55.25 402 SER A C 1
ATOM 3175 O O . SER A 1 402 ? 0.81 6.371 24.047 1 55.25 402 SER A O 1
ATOM 3177 N N . LEU A 1 403 ? 0.643 4.129 24.016 1 54.28 403 LEU A N 1
ATOM 3178 C CA . LEU A 1 403 ? 1.471 4.082 22.812 1 54.28 403 LEU A CA 1
ATOM 3179 C C . LEU A 1 403 ? 0.779 4.781 21.656 1 54.28 403 LEU A C 1
ATOM 3181 O O . LEU A 1 403 ? 1.443 5.32 20.766 1 54.28 403 LEU A O 1
ATOM 3185 N N . PHE A 1 404 ? -0.447 4.57 21.797 1 52.97 404 PHE A N 1
ATOM 3186 C CA . PHE A 1 404 ? -1.212 5.191 20.719 1 52.97 404 PHE A CA 1
ATOM 3187 C C . PHE A 1 404 ? -1.687 6.582 21.125 1 52.97 404 PHE A C 1
ATOM 3189 O O . PHE A 1 404 ? -2.203 7.332 20.297 1 52.97 404 PHE A O 1
ATOM 3196 N N . ASP A 1 405 ? -1.762 6.781 22.484 1 50.56 405 ASP A N 1
ATOM 3197 C CA . ASP A 1 405 ? -2.178 8.094 22.969 1 50.56 405 ASP A CA 1
ATOM 3198 C C . ASP A 1 405 ? -1.05 9.109 22.828 1 50.56 405 ASP A C 1
ATOM 3200 O O . ASP A 1 405 ? 0.127 8.766 22.953 1 50.56 405 ASP A O 1
ATOM 3204 N N . ASP A 1 406 ? -1.145 9.945 21.938 1 47.38 406 ASP A N 1
ATOM 3205 C CA . ASP A 1 406 ? -0.286 11.102 21.703 1 47.38 406 ASP A CA 1
ATOM 3206 C C . ASP A 1 406 ? 0.038 11.82 23.016 1 47.38 406 ASP A C 1
ATOM 3208 O O . ASP A 1 406 ? -0.76 12.617 23.5 1 47.38 406 ASP A O 1
ATOM 3212 N N . HIS A 1 407 ? 0.583 11.141 23.922 1 45.78 407 HIS A N 1
ATOM 3213 C CA . HIS A 1 407 ? 0.927 12.008 25.047 1 45.78 407 HIS A CA 1
ATOM 3214 C C . HIS A 1 407 ? 1.855 13.133 24.609 1 45.78 407 HIS A C 1
ATOM 3216 O O . HIS A 1 407 ? 2.51 13.766 25.438 1 45.78 407 HIS A O 1
ATOM 3222 N N . SER A 1 408 ? 1.988 13.195 23.406 1 44.28 408 SER A N 1
ATOM 3223 C CA . SER A 1 408 ? 2.889 14.273 23.016 1 44.28 408 SER A CA 1
ATOM 3224 C C . SER A 1 408 ? 2.408 15.617 23.547 1 44.28 408 SER A C 1
ATOM 3226 O O . SER A 1 408 ? 3.221 16.5 23.844 1 44.28 408 SER A O 1
ATOM 3228 N N . HIS A 1 409 ? 1.141 15.727 23.609 1 41.97 409 HIS A N 1
ATOM 3229 C CA . HIS A 1 409 ? 0.681 16.969 24.203 1 41.97 409 HIS A CA 1
ATOM 3230 C C . HIS A 1 409 ? 1.145 17.094 25.656 1 41.97 409 HIS A C 1
ATOM 3232 O O . HIS A 1 409 ? 1.524 18.188 26.094 1 41.97 409 HIS A O 1
ATOM 3238 N N . ASP A 1 410 ? 1.126 15.992 26.234 1 45.56 410 ASP A N 1
ATOM 3239 C CA . ASP A 1 410 ? 1.504 16.109 27.641 1 45.56 410 ASP A CA 1
ATOM 3240 C C . ASP A 1 410 ? 3.01 16.312 27.797 1 45.56 410 ASP A C 1
ATOM 3242 O O . ASP A 1 410 ? 3.459 17.047 28.672 1 45.56 410 ASP A O 1
ATOM 3246 N N . ARG A 1 411 ? 3.713 15.781 26.875 1 46.84 411 ARG A N 1
ATOM 3247 C CA . ARG A 1 411 ? 5.152 15.992 26.984 1 46.84 411 ARG A CA 1
ATOM 3248 C C . ARG A 1 411 ? 5.527 17.406 26.547 1 46.84 411 ARG A C 1
ATOM 3250 O O . ARG A 1 411 ? 6.418 18.031 27.141 1 46.84 411 ARG A O 1
ATOM 3257 N N . GLU A 1 412 ? 4.945 17.797 25.5 1 43.31 412 GLU A N 1
ATOM 3258 C CA . GLU A 1 412 ? 5.207 19.188 25.156 1 43.31 412 GLU A CA 1
ATOM 3259 C C . GLU A 1 412 ? 4.723 20.141 26.25 1 43.31 412 GLU A C 1
ATOM 3261 O O . GLU A 1 412 ? 5.387 21.125 26.562 1 43.31 412 GLU A O 1
ATOM 3266 N N . VAL A 1 413 ? 3.611 19.766 26.797 1 42.25 413 VAL A N 1
ATOM 3267 C CA . VAL A 1 413 ? 3.154 20.578 27.922 1 42.25 413 VAL A CA 1
ATOM 3268 C C . VAL A 1 413 ? 4.129 20.422 29.094 1 42.25 413 VAL A C 1
ATOM 3270 O O . VAL A 1 413 ? 4.438 21.391 29.781 1 42.25 413 VAL A O 1
ATOM 3273 N N . ASP A 1 414 ? 4.633 19.297 29.188 1 45.31 414 ASP A N 1
ATOM 3274 C CA . ASP A 1 414 ? 5.574 19.125 30.297 1 45.31 414 ASP A CA 1
ATOM 3275 C C . ASP A 1 414 ? 6.902 19.828 30 1 45.31 414 ASP A C 1
ATOM 3277 O O . ASP A 1 414 ? 7.504 20.438 30.875 1 45.31 414 ASP A O 1
ATOM 3281 N N . THR A 1 415 ? 7.355 19.625 28.781 1 44.44 415 THR A N 1
ATOM 3282 C CA . THR A 1 415 ? 8.57 20.375 28.453 1 44.44 415 THR A CA 1
ATOM 3283 C C . THR A 1 415 ? 8.344 21.875 28.594 1 44.44 415 THR A C 1
ATOM 3285 O O . THR A 1 415 ? 9.219 22.594 29.062 1 44.44 415 THR A O 1
ATOM 3288 N N . VAL A 1 416 ? 7.242 22.281 28.172 1 41.72 416 VAL A N 1
ATOM 3289 C CA . VAL A 1 416 ? 6.898 23.688 28.359 1 41.72 416 VAL A CA 1
ATOM 3290 C C . VAL A 1 416 ? 6.758 24 29.844 1 41.72 416 VAL A C 1
ATOM 3292 O O . VAL A 1 416 ? 7.223 25.047 30.312 1 41.72 416 VAL A O 1
ATOM 3295 N N . LYS A 1 417 ? 6.156 23.109 30.562 1 44.16 417 LYS A N 1
ATOM 3296 C CA . LYS A 1 417 ? 6.059 23.297 32 1 44.16 417 LYS A CA 1
ATOM 3297 C C . LYS A 1 417 ? 7.438 23.25 32.656 1 44.16 417 LYS A C 1
ATOM 3299 O O . LYS A 1 417 ? 7.727 24.016 33.562 1 44.16 417 LYS A O 1
ATOM 3304 N N . GLN A 1 418 ? 8.164 22.297 32.25 1 44.53 418 GLN A N 1
ATOM 3305 C CA . GLN A 1 418 ? 9.5 22.25 32.844 1 44.53 418 GLN A CA 1
ATOM 3306 C C . GLN A 1 418 ? 10.312 23.484 32.469 1 44.53 418 GLN A C 1
ATOM 3308 O O . GLN A 1 418 ? 11.086 23.984 33.281 1 44.53 418 GLN A O 1
ATOM 3313 N N . GLU A 1 419 ? 10.227 23.766 31.266 1 40.53 419 GLU A N 1
ATOM 3314 C CA . GLU A 1 419 ? 10.922 25 30.891 1 40.53 419 GLU A CA 1
ATOM 3315 C C . GLU A 1 419 ? 10.359 26.203 31.641 1 40.53 419 GLU A C 1
ATOM 3317 O O . GLU A 1 419 ? 11.102 27.109 32 1 40.53 419 GLU A O 1
ATOM 3322 N N . GLU A 1 420 ? 9.117 26.172 31.938 1 39.12 420 GLU A N 1
ATOM 3323 C CA . GLU A 1 420 ? 8.516 27.219 32.75 1 39.12 420 GLU A CA 1
ATOM 3324 C C . GLU A 1 420 ? 8.922 27.094 34.219 1 39.12 420 GLU A C 1
ATOM 3326 O O . GLU A 1 420 ? 9.07 28.109 34.906 1 39.12 420 GLU A O 1
ATOM 3331 N N . ALA A 1 421 ? 8.977 25.891 34.656 1 43.94 421 ALA A N 1
ATOM 3332 C CA . ALA A 1 421 ? 9.391 25.719 36.062 1 43.94 421 ALA A CA 1
ATOM 3333 C C . ALA A 1 421 ? 10.867 26.047 36.219 1 43.94 421 ALA A C 1
ATOM 3335 O O . ALA A 1 421 ? 11.289 26.469 37.312 1 43.94 421 ALA A O 1
ATOM 3336 N N . GLY A 1 422 ? 11.578 25.719 35.25 1 39 422 GLY A N 1
ATOM 3337 C CA . GLY A 1 422 ? 12.977 26.047 35.406 1 39 422 GLY A CA 1
ATOM 3338 C C . GLY A 1 422 ? 13.25 27.531 35.312 1 39 422 GLY A C 1
ATOM 3339 O O . GLY A 1 422 ? 14.398 27.969 35.438 1 39 422 GLY A O 1
ATOM 3340 N N . ARG A 1 423 ? 12.32 28.312 35.031 1 33.09 423 ARG A N 1
ATOM 3341 C CA . ARG A 1 423 ? 12.508 29.75 35.188 1 33.09 423 ARG A CA 1
ATOM 3342 C C . ARG A 1 423 ? 12.055 30.234 36.562 1 33.09 423 ARG A C 1
ATOM 3344 O O . ARG A 1 423 ? 11.008 29.812 37.062 1 33.09 423 ARG A O 1
ATOM 3351 N N . ASN B 1 1 ? -38.625 97.062 36.188 1 17.41 1 ASN B N 1
ATOM 3352 C CA . ASN B 1 1 ? -37.625 97 35.125 1 17.41 1 ASN B CA 1
ATOM 3353 C C . ASN B 1 1 ? -36.781 95.75 35.219 1 17.41 1 ASN B C 1
ATOM 3355 O O . ASN B 1 1 ? -36.75 95.062 36.281 1 17.41 1 ASN B O 1
ATOM 3359 N N . SER B 1 2 ? -35.531 95.562 34.469 1 19.53 2 SER B N 1
ATOM 3360 C CA . SER B 1 2 ? -34.938 94.75 33.375 1 19.53 2 SER B CA 1
ATOM 3361 C C . SER B 1 2 ? -33.906 93.812 33.906 1 19.53 2 SER B C 1
ATOM 3363 O O . SER B 1 2 ? -33.562 92.812 33.219 1 19.53 2 SER B O 1
ATOM 3365 N N . VAL B 1 3 ? -33.062 94 34.812 1 23.36 3 VAL B N 1
ATOM 3366 C CA . VAL B 1 3 ? -31.641 93.688 34.594 1 23.36 3 VAL B CA 1
ATOM 3367 C C . VAL B 1 3 ? -31.375 92.25 34.875 1 23.36 3 VAL B C 1
ATOM 3369 O O . VAL B 1 3 ? -30.828 91.875 35.906 1 23.36 3 VAL B O 1
ATOM 3372 N N . LEU B 1 4 ? -32.406 91.438 35.125 1 24.78 4 LEU B N 1
ATOM 3373 C CA . LEU B 1 4 ? -32.125 90.062 35.5 1 24.78 4 LEU B CA 1
ATOM 3374 C C . LEU B 1 4 ? -31.203 89.438 34.469 1 24.78 4 LEU B C 1
ATOM 3376 O O . LEU B 1 4 ? -31.625 89.125 33.344 1 24.78 4 LEU B O 1
ATOM 3380 N N . SER B 1 5 ? -29.969 90 34.25 1 22.75 5 SER B N 1
ATOM 3381 C CA . SER B 1 5 ? -28.875 89.75 33.312 1 22.75 5 SER B CA 1
ATOM 3382 C C . SER B 1 5 ? -28.484 88.312 33.219 1 22.75 5 SER B C 1
ATOM 3384 O O . SER B 1 5 ? -28.156 87.688 34.25 1 22.75 5 SER B O 1
ATOM 3386 N N . ASP B 1 6 ? -28.969 87.562 32.312 1 23.23 6 ASP B N 1
ATOM 3387 C CA . ASP B 1 6 ? -29.062 86.188 31.812 1 23.23 6 ASP B CA 1
ATOM 3388 C C . ASP B 1 6 ? -27.688 85.625 31.5 1 23.23 6 ASP B C 1
ATOM 3390 O O . ASP B 1 6 ? -27 86.125 30.609 1 23.23 6 ASP B O 1
ATOM 3394 N N . MET B 1 7 ? -26.859 85.375 32.469 1 22.72 7 MET B N 1
ATOM 3395 C CA . MET B 1 7 ? -25.484 84.938 32.312 1 22.72 7 MET B CA 1
ATOM 3396 C C . MET B 1 7 ? -25.391 83.75 31.391 1 22.72 7 MET B C 1
ATOM 3398 O O . MET B 1 7 ? -25.828 82.625 31.766 1 22.72 7 MET B O 1
ATOM 3402 N N . SER B 1 8 ? -25.516 83.812 30.047 1 22.86 8 SER B N 1
ATOM 3403 C CA . SER B 1 8 ? -25.547 82.812 28.984 1 22.86 8 SER B CA 1
ATOM 3404 C C . SER B 1 8 ? -24.25 82 28.922 1 22.86 8 SER B C 1
ATOM 3406 O O . SER B 1 8 ? -23.156 82.562 28.844 1 22.86 8 SER B O 1
ATOM 3408 N N . VAL B 1 9 ? -24.141 80.938 29.594 1 25.69 9 VAL B N 1
ATOM 3409 C CA . VAL B 1 9 ? -23.047 79.938 29.734 1 25.69 9 VAL B CA 1
ATOM 3410 C C . VAL B 1 9 ? -22.516 79.562 28.359 1 25.69 9 VAL B C 1
ATOM 3412 O O . VAL B 1 9 ? -23.281 79.125 27.5 1 25.69 9 VAL B O 1
ATOM 3415 N N . SER B 1 10 ? -21.547 80.312 27.812 1 23.88 10 SER B N 1
ATOM 3416 C CA . SER B 1 10 ? -20.891 80.188 26.516 1 23.88 10 SER B CA 1
ATOM 3417 C C . SER B 1 10 ? -20.484 78.75 26.25 1 23.88 10 SER B C 1
ATOM 3419 O O . SER B 1 10 ? -20.047 78 27.141 1 23.88 10 SER B O 1
ATOM 3421 N N . SER B 1 11 ? -20.969 78.062 25.219 1 25.06 11 SER B N 1
ATOM 3422 C CA . SER B 1 11 ? -20.938 76.75 24.578 1 25.06 11 SER B CA 1
ATOM 3423 C C . SER B 1 11 ? -19.5 76.312 24.312 1 25.06 11 SER B C 1
ATOM 3425 O O . SER B 1 11 ? -18.703 77.062 23.766 1 25.06 11 SER B O 1
ATOM 3427 N N . GLY B 1 12 ? -18.875 75.5 25.141 1 24.16 12 GLY B N 1
ATOM 3428 C CA . GLY B 1 12 ? -17.547 74.875 25.188 1 24.16 12 GLY B CA 1
ATOM 3429 C C . GLY B 1 12 ? -17.078 74.375 23.844 1 24.16 12 GLY B C 1
ATOM 3430 O O . GLY B 1 12 ? -17.797 73.625 23.188 1 24.16 12 GLY B O 1
ATOM 3431 N N . SER B 1 13 ? -16.344 75.188 23.078 1 26.22 13 SER B N 1
ATOM 3432 C CA . SER B 1 13 ? -15.711 75 21.781 1 26.22 13 SER B CA 1
ATOM 3433 C C . SER B 1 13 ? -15 73.688 21.703 1 26.22 13 SER B C 1
ATOM 3435 O O . SER B 1 13 ? -14.195 73.312 22.562 1 26.22 13 SER B O 1
ATOM 3437 N N . SER B 1 14 ? -15.633 72.625 21.203 1 28.22 14 SER B N 1
ATOM 3438 C CA . SER B 1 14 ? -15.289 71.25 20.922 1 28.22 14 SER B CA 1
ATOM 3439 C C . SER B 1 14 ? -13.945 71.188 20.203 1 28.22 14 SER B C 1
ATOM 3441 O O . SER B 1 14 ? -13.773 71.75 19.109 1 28.22 14 SER B O 1
ATOM 3443 N N . LEU B 1 15 ? -12.852 71.188 20.891 1 27.72 15 LEU B N 1
ATOM 3444 C CA . LEU B 1 15 ? -11.445 71.188 20.5 1 27.72 15 LEU B CA 1
ATOM 3445 C C . LEU B 1 15 ? -11.219 70.125 19.406 1 27.72 15 LEU B C 1
ATOM 3447 O O . LEU B 1 15 ? -10.086 69.938 18.953 1 27.72 15 LEU B O 1
ATOM 3451 N N . CYS B 1 16 ? -12.055 69.062 19.219 1 31.7 16 CYS B N 1
ATOM 3452 C CA . CYS B 1 16 ? -11.781 68.125 18.156 1 31.7 16 CYS B CA 1
ATOM 3453 C C . CYS B 1 16 ? -12.023 68.75 16.781 1 31.7 16 CYS B C 1
ATOM 3455 O O . CYS B 1 16 ? -13.07 68.562 16.172 1 31.7 16 CYS B O 1
ATOM 3457 N N . GLY B 1 17 ? -11.727 69.938 16.625 1 28.55 17 GLY B N 1
ATOM 3458 C CA . GLY B 1 17 ? -12 70.5 15.32 1 28.55 17 GLY B CA 1
ATOM 3459 C C . GLY B 1 17 ? -11.266 69.812 14.195 1 28.55 17 GLY B C 1
ATOM 3460 O O . GLY B 1 17 ? -10.328 69.062 14.438 1 28.55 17 GLY B O 1
ATOM 3461 N N . ASP B 1 18 ? -11.727 69.875 13.008 1 33.47 18 ASP B N 1
ATOM 3462 C CA . ASP B 1 18 ? -11.359 69.25 11.734 1 33.47 18 ASP B CA 1
ATOM 3463 C C . ASP B 1 18 ? -9.859 69.375 11.492 1 33.47 18 ASP B C 1
ATOM 3465 O O . ASP B 1 18 ? -9.312 68.625 10.664 1 33.47 18 ASP B O 1
ATOM 3469 N N . HIS B 1 19 ? -9.141 70.438 11.961 1 32.81 19 HIS B N 1
ATOM 3470 C CA . HIS B 1 19 ? -7.766 70.812 11.609 1 32.81 19 HIS B CA 1
ATOM 3471 C C . HIS B 1 19 ? -6.766 69.938 12.359 1 32.81 19 HIS B C 1
ATOM 3473 O O . HIS B 1 19 ? -5.555 70.062 12.156 1 32.81 19 HIS B O 1
ATOM 3479 N N . ASP B 1 20 ? -7.109 69.375 13.438 1 33.44 20 ASP B N 1
ATOM 3480 C CA . ASP B 1 20 ? -6.125 68.75 14.32 1 33.44 20 ASP B CA 1
ATOM 3481 C C . ASP B 1 20 ? -5.656 67.438 13.773 1 33.44 20 ASP B C 1
ATOM 3483 O O . ASP B 1 20 ? -4.789 66.812 14.367 1 33.44 20 ASP B O 1
ATOM 3487 N N . GLN B 1 21 ? -6.277 66.875 12.758 1 34.78 21 GLN B N 1
ATOM 3488 C CA . GLN B 1 21 ? -5.84 65.625 12.109 1 34.78 21 GLN B CA 1
ATOM 3489 C C . GLN B 1 21 ? -4.488 65.812 11.43 1 34.78 21 GLN B C 1
ATOM 3491 O O . GLN B 1 21 ? -3.703 64.875 11.336 1 34.78 21 GLN B O 1
ATOM 3496 N N . ASP B 1 22 ? -4.262 67 10.773 1 34.44 22 ASP B N 1
ATOM 3497 C CA . ASP B 1 22 ? -3.092 67.312 9.953 1 34.44 22 ASP B CA 1
ATOM 3498 C C . ASP B 1 22 ? -1.844 67.5 10.812 1 34.44 22 ASP B C 1
ATOM 3500 O O . ASP B 1 22 ? -0.722 67.5 10.305 1 34.44 22 ASP B O 1
ATOM 3504 N N . LEU B 1 23 ? -1.973 68 12.031 1 33 23 LEU B N 1
ATOM 3505 C CA . LEU B 1 23 ? -0.792 68.375 12.82 1 33 23 LEU B CA 1
ATOM 3506 C C . LEU B 1 23 ? -0.057 67.125 13.273 1 33 23 LEU B C 1
ATOM 3508 O O . LEU B 1 23 ? 1.141 67.125 13.562 1 33 23 LEU B O 1
ATOM 3512 N N . LEU B 1 24 ? -0.792 66 13.562 1 35.38 24 LEU B N 1
ATOM 3513 C CA . LEU B 1 24 ? -0.073 64.875 14.141 1 35.38 24 LEU B CA 1
ATOM 3514 C C . LEU B 1 24 ? 0.867 64.25 13.109 1 35.38 24 LEU B C 1
ATOM 3516 O O . LEU B 1 24 ? 1.829 63.562 13.477 1 35.38 24 LEU B O 1
ATOM 3520 N N . LEU B 1 25 ? 0.584 64.375 11.828 1 35.28 25 LEU B N 1
ATOM 3521 C CA . LEU B 1 25 ? 1.365 63.75 10.773 1 35.28 25 LEU B CA 1
ATOM 3522 C C . LEU B 1 25 ? 2.627 64.562 10.469 1 35.28 25 LEU B C 1
ATOM 3524 O O . LEU B 1 25 ? 3.576 64 9.883 1 35.28 25 LEU B O 1
ATOM 3528 N N . ASP B 1 26 ? 2.551 65.875 10.516 1 34.94 26 ASP B N 1
ATOM 3529 C CA . ASP B 1 26 ? 3.65 66.625 9.906 1 34.94 26 ASP B CA 1
ATOM 3530 C C . ASP B 1 26 ? 4.91 66.562 10.766 1 34.94 26 ASP B C 1
ATOM 3532 O O . ASP B 1 26 ? 6.027 66.625 10.242 1 34.94 26 ASP B O 1
ATOM 3536 N N . GLU B 1 27 ? 4.887 67 12.078 1 35 27 GLU B N 1
ATOM 3537 C CA . GLU B 1 27 ? 6.141 67.062 12.82 1 35 27 GLU B CA 1
ATOM 3538 C C . GLU B 1 27 ? 6.508 65.688 13.422 1 35 27 GLU B C 1
ATOM 3540 O O . GLU B 1 27 ? 6.148 65.438 14.57 1 35 27 GLU B O 1
ATOM 3545 N N . GLU B 1 28 ? 6.535 64.625 12.711 1 38.31 28 GLU B N 1
ATOM 3546 C CA . GLU B 1 28 ? 6.805 63.219 12.758 1 38.31 28 GLU B CA 1
ATOM 3547 C C . GLU B 1 28 ? 8.055 62.906 13.578 1 38.31 28 GLU B C 1
ATOM 3549 O O . GLU B 1 28 ? 8.344 61.75 13.891 1 38.31 28 GLU B O 1
ATOM 3554 N N . GLU B 1 29 ? 8.945 64 13.805 1 38.47 29 GLU B N 1
ATOM 3555 C CA . GLU B 1 29 ? 10.297 63.812 14.312 1 38.47 29 GLU B CA 1
ATOM 3556 C C . GLU B 1 29 ? 10.281 63.375 15.773 1 38.47 29 GLU B C 1
ATOM 3558 O O . GLU B 1 29 ? 10.969 62.438 16.156 1 38.47 29 GLU B O 1
ATOM 3563 N N . ASP B 1 30 ? 10.086 64.438 16.812 1 37.25 30 ASP B N 1
ATOM 3564 C CA . ASP B 1 30 ? 10.492 64.375 18.203 1 37.25 30 ASP B CA 1
ATOM 3565 C C . ASP B 1 30 ? 9.359 63.875 19.094 1 37.25 30 ASP B C 1
ATOM 3567 O O . ASP B 1 30 ? 8.992 64.5 20.078 1 37.25 30 ASP B O 1
ATOM 3571 N N . ILE B 1 31 ? 8.375 63.188 18.641 1 40.28 31 ILE B N 1
ATOM 3572 C CA . ILE B 1 31 ? 7.359 62.781 19.609 1 40.28 31 ILE B CA 1
ATOM 3573 C C . ILE B 1 31 ? 7.977 61.844 20.641 1 40.28 31 ILE B C 1
ATOM 3575 O O . ILE B 1 31 ? 8.5 60.781 20.312 1 40.28 31 ILE B O 1
ATOM 3579 N N . ASP B 1 32 ? 8.461 62.469 21.812 1 45.09 32 ASP B N 1
ATOM 3580 C CA . ASP B 1 32 ? 8.969 61.781 23 1 45.09 32 ASP B CA 1
ATOM 3581 C C . ASP B 1 32 ? 7.898 60.875 23.594 1 45.09 32 ASP B C 1
ATOM 3583 O O . ASP B 1 32 ? 6.945 61.344 24.219 1 45.09 32 ASP B O 1
ATOM 3587 N N . PHE B 1 33 ? 7.781 59.656 23.094 1 46.69 33 PHE B N 1
ATOM 3588 C CA . PHE B 1 33 ? 6.824 58.656 23.484 1 46.69 33 PHE B CA 1
ATOM 3589 C C . PHE B 1 33 ? 6.742 58.531 25.016 1 46.69 33 PHE B C 1
ATOM 3591 O O . PHE B 1 33 ? 5.668 58.312 25.562 1 46.69 33 PHE B O 1
ATOM 3598 N N . TYR B 1 34 ? 7.723 58.812 25.609 1 52.66 34 TYR B N 1
ATOM 3599 C CA . TYR B 1 34 ? 7.703 58.781 27.078 1 52.66 34 TYR B CA 1
ATOM 3600 C C . TYR B 1 34 ? 6.77 59.875 27.625 1 52.66 34 TYR B C 1
ATOM 3602 O O . TYR B 1 34 ? 6.09 59.625 28.625 1 52.66 34 TYR B O 1
ATOM 3610 N N . ALA B 1 35 ? 6.793 60.938 26.984 1 54.31 35 ALA B N 1
ATOM 3611 C CA . ALA B 1 35 ? 5.984 62.062 27.469 1 54.31 35 ALA B CA 1
ATOM 3612 C C . ALA B 1 35 ? 4.5 61.781 27.234 1 54.31 35 ALA B C 1
ATOM 3614 O O . ALA B 1 35 ? 3.662 62.156 28.078 1 54.31 35 ALA B O 1
ATOM 3615 N N . ILE B 1 36 ? 4.234 61.125 26.094 1 50.22 36 ILE B N 1
ATOM 3616 C CA . ILE B 1 36 ? 2.83 60.875 25.781 1 50.22 36 ILE B CA 1
ATOM 3617 C C . ILE B 1 36 ? 2.273 59.812 26.734 1 50.22 36 ILE B C 1
ATOM 3619 O O . ILE B 1 36 ? 1.116 59.906 27.156 1 50.22 36 ILE B O 1
ATOM 3623 N N . LEU B 1 37 ? 3.135 58.875 27.094 1 52.59 37 LEU B N 1
ATOM 3624 C CA . LEU B 1 37 ? 2.707 57.812 28 1 52.59 37 LEU B CA 1
ATOM 3625 C C . LEU B 1 37 ? 2.91 58.25 29.453 1 52.59 37 LEU B C 1
ATOM 3627 O O . LEU B 1 37 ? 2.479 57.531 30.375 1 52.59 37 LEU B O 1
ATOM 3631 N N . ASN B 1 38 ? 3.357 59.531 29.672 1 48.47 38 ASN B N 1
ATOM 3632 C CA . ASN B 1 38 ? 3.664 60.062 30.984 1 48.47 38 ASN B CA 1
ATOM 3633 C C . ASN B 1 38 ? 4.457 59.094 31.828 1 48.47 38 ASN B C 1
ATOM 3635 O O . ASN B 1 38 ? 4.117 58.844 33 1 48.47 38 ASN B O 1
ATOM 3639 N N . VAL B 1 39 ? 5.133 58.219 31.203 1 51.03 39 VAL B N 1
ATOM 3640 C CA . VAL B 1 39 ? 6.039 57.344 31.922 1 51.03 39 VAL B CA 1
ATOM 3641 C C . VAL B 1 39 ? 7.453 57.906 31.891 1 51.03 39 VAL B C 1
ATOM 3643 O O . VAL B 1 39 ? 7.859 58.531 30.922 1 51.03 39 VAL B O 1
ATOM 3646 N N . PRO B 1 40 ? 8.016 58.094 33.125 1 51.22 40 PRO B N 1
ATOM 3647 C CA . PRO B 1 40 ? 9.398 58.594 33.125 1 51.22 40 PRO B CA 1
ATOM 3648 C C . PRO B 1 40 ? 10.32 57.719 32.25 1 51.22 40 PRO B C 1
ATOM 3650 O O . PRO B 1 40 ? 10.047 56.562 32.031 1 51.22 40 PRO B O 1
ATOM 3653 N N . LYS B 1 41 ? 11.156 58.188 31.359 1 54.06 41 LYS B N 1
ATOM 3654 C CA . LYS B 1 41 ? 12.148 57.531 30.5 1 54.06 41 LYS B CA 1
ATOM 3655 C C . LYS B 1 41 ? 12.867 56.406 31.234 1 54.06 41 LYS B C 1
ATOM 3657 O O . LYS B 1 41 ? 13.328 55.438 30.609 1 54.06 41 LYS B O 1
ATOM 3662 N N . ASP B 1 42 ? 13.031 56.375 32.688 1 48.72 42 ASP B N 1
ATOM 3663 C CA . ASP B 1 42 ? 13.711 55.406 33.531 1 48.72 42 ASP B CA 1
ATOM 3664 C C . ASP B 1 42 ? 12.742 54.344 34.031 1 48.72 42 ASP B C 1
ATOM 3666 O O . ASP B 1 42 ? 12.984 53.719 35.062 1 48.72 42 ASP B O 1
ATOM 3670 N N . VAL B 1 43 ? 11.641 54.219 33.5 1 47.94 43 VAL B N 1
ATOM 3671 C CA . VAL B 1 43 ? 10.703 53.25 34.031 1 47.94 43 VAL B CA 1
ATOM 3672 C C . VAL B 1 43 ? 11.188 51.844 33.719 1 47.94 43 VAL B C 1
ATOM 3674 O O . VAL B 1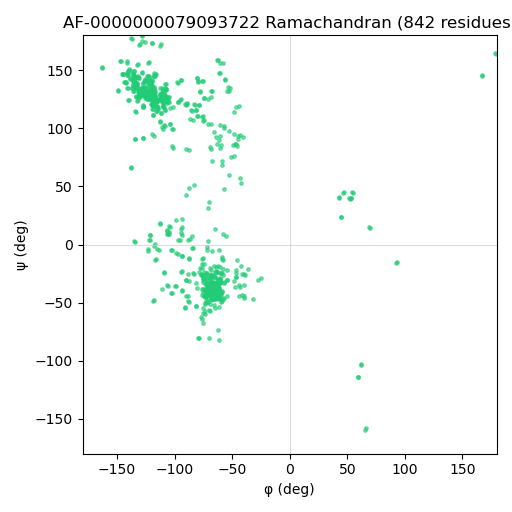 43 ? 11.773 51.594 32.656 1 47.94 43 VAL B O 1
ATOM 3677 N N . SER B 1 44 ? 11.336 50.938 34.781 1 48.59 44 SER B N 1
ATOM 3678 C CA . SER B 1 44 ? 11.805 49.562 34.594 1 48.59 44 SER B CA 1
ATOM 3679 C C . SER B 1 44 ? 11.016 48.844 33.531 1 48.59 44 SER B C 1
ATOM 3681 O O . SER B 1 44 ? 9.844 49.156 33.281 1 48.59 44 SER B O 1
ATOM 3683 N N . ASN B 1 45 ? 11.57 48.062 32.531 1 49.25 45 ASN B N 1
ATOM 3684 C CA . ASN B 1 45 ? 11.047 47.281 31.422 1 49.25 45 ASN B CA 1
ATOM 3685 C C . ASN B 1 45 ? 9.812 46.5 31.828 1 49.25 45 ASN B C 1
ATOM 3687 O O . ASN B 1 45 ? 8.922 46.25 31 1 49.25 45 ASN B O 1
ATOM 3691 N N . ARG B 1 46 ? 9.766 46.25 33.094 1 50.34 46 ARG B N 1
ATOM 3692 C CA . ARG B 1 46 ? 8.656 45.438 33.562 1 50.34 46 ARG B CA 1
ATOM 3693 C C . ARG B 1 46 ? 7.355 46.219 33.562 1 50.34 46 ARG B C 1
ATOM 3695 O O . ARG B 1 46 ? 6.305 45.688 33.188 1 50.34 46 ARG B O 1
ATOM 3702 N N . ILE B 1 47 ? 7.422 47.344 34.031 1 49.03 47 ILE B N 1
ATOM 3703 C CA . ILE B 1 47 ? 6.203 48.156 34.156 1 49.03 47 ILE B CA 1
ATOM 3704 C C . ILE B 1 47 ? 5.738 48.562 32.75 1 49.03 47 ILE B C 1
ATOM 3706 O O . ILE B 1 47 ? 4.535 48.562 32.469 1 49.03 47 ILE B O 1
ATOM 3710 N N . LEU B 1 48 ? 6.668 48.875 31.859 1 52.56 48 LEU B N 1
ATOM 3711 C CA . LEU B 1 48 ? 6.328 49.188 30.484 1 52.56 48 LEU B CA 1
ATOM 3712 C C . LEU B 1 48 ? 5.672 48 29.781 1 52.56 48 LEU B C 1
ATOM 3714 O O . LEU B 1 48 ? 4.723 48.188 29.016 1 52.56 48 LEU B O 1
ATOM 3718 N N . CYS B 1 49 ? 6.238 46.812 30.078 1 49.31 49 CYS B N 1
ATOM 3719 C CA . CYS B 1 49 ? 5.641 45.594 29.547 1 49.31 49 CYS B CA 1
ATOM 3720 C C . CYS B 1 49 ? 4.227 45.406 30.078 1 49.31 49 CYS B C 1
ATOM 3722 O O . CYS B 1 49 ? 3.33 45 29.344 1 49.31 49 CYS B O 1
ATOM 3724 N N . LEU B 1 50 ? 4.012 45.656 31.344 1 50.62 50 LEU B N 1
ATOM 3725 C CA . LEU B 1 50 ? 2.68 45.5 31.922 1 50.62 50 LEU B CA 1
ATOM 3726 C C . LEU B 1 50 ? 1.724 46.531 31.344 1 50.62 50 LEU B C 1
ATOM 3728 O O . LEU B 1 50 ? 0.562 46.25 31.062 1 50.62 50 LEU B O 1
ATOM 3732 N N . LEU B 1 51 ? 2.156 47.688 31.141 1 51.16 51 LEU B N 1
ATOM 3733 C CA . LEU B 1 51 ? 1.309 48.719 30.578 1 51.16 51 LEU B CA 1
ATOM 3734 C C . LEU B 1 51 ? 1.054 48.5 29.094 1 51.16 51 LEU B C 1
ATOM 3736 O O . LEU B 1 51 ? -0.052 48.75 28.609 1 51.16 51 LEU B O 1
ATOM 3740 N N . ALA B 1 52 ? 2.123 48.031 28.375 1 52.47 52 ALA B N 1
ATOM 3741 C CA . ALA B 1 52 ? 1.988 47.656 26.953 1 52.47 52 ALA B CA 1
ATOM 3742 C C . ALA B 1 52 ? 0.979 46.531 26.781 1 52.47 52 ALA B C 1
ATOM 3744 O O . ALA B 1 52 ? 0.154 46.562 25.859 1 52.47 52 ALA B O 1
ATOM 3745 N N . ASP B 1 53 ? 1.097 45.531 27.609 1 52.34 53 ASP B N 1
ATOM 3746 C CA . ASP B 1 53 ? 0.13 44.438 27.562 1 52.34 53 ASP B CA 1
ATOM 3747 C C . ASP B 1 53 ? -1.295 44.969 27.75 1 52.34 53 ASP B C 1
ATOM 3749 O O . ASP B 1 53 ? -2.217 44.5 27.062 1 52.34 53 ASP B O 1
ATOM 3753 N N . ARG B 1 54 ? -1.415 45.75 28.641 1 50.69 54 ARG B N 1
ATOM 3754 C CA . ARG B 1 54 ? -2.75 46.281 28.922 1 50.69 54 ARG B CA 1
ATOM 3755 C C . ARG B 1 54 ? -3.184 47.281 27.859 1 50.69 54 ARG B C 1
ATOM 3757 O O . ARG B 1 54 ? -4.363 47.344 27.5 1 50.69 54 ARG B O 1
ATOM 3764 N N . PHE B 1 55 ? -2.291 48 27.344 1 52.09 55 PHE B N 1
ATOM 3765 C CA . PHE B 1 55 ? -2.625 48.969 26.297 1 52.09 55 PHE B CA 1
ATOM 3766 C C . PHE B 1 55 ? -2.941 48.25 24.984 1 52.09 55 PHE B C 1
ATOM 3768 O O . PHE B 1 55 ? -3.896 48.625 24.297 1 52.09 55 PHE B O 1
ATOM 3775 N N . LEU B 1 56 ? -2.082 47.312 24.562 1 54.59 56 LEU B N 1
ATOM 3776 C CA . LEU B 1 56 ? -2.336 46.5 23.375 1 54.59 56 LEU B CA 1
ATOM 3777 C C . LEU B 1 56 ? -3.68 45.812 23.484 1 54.59 56 LEU B C 1
ATOM 3779 O O . LEU B 1 56 ? -4.34 45.562 22.469 1 54.59 56 LEU B O 1
ATOM 3783 N N . ALA B 1 57 ? -4.051 45.531 24.656 1 51.22 57 ALA B N 1
ATOM 3784 C CA . ALA B 1 57 ? -5.391 44.969 24.875 1 51.22 57 ALA B CA 1
ATOM 3785 C C . ALA B 1 57 ? -6.461 46.031 24.594 1 51.22 57 ALA B C 1
ATOM 3787 O O . ALA B 1 57 ? -7.57 45.688 24.172 1 51.22 57 ALA B O 1
ATOM 3788 N N . LEU B 1 58 ? -6.148 47.281 24.781 1 49.12 58 LEU B N 1
ATOM 3789 C CA . LEU B 1 58 ? -7.148 48.344 24.594 1 49.12 58 LEU B CA 1
ATOM 3790 C C . LEU B 1 58 ? -7.172 48.781 23.141 1 49.12 58 LEU B C 1
ATOM 3792 O O . LEU B 1 58 ? -8.172 49.344 22.672 1 49.12 58 LEU B O 1
ATOM 3796 N N . LEU B 1 59 ? -6.074 48.719 22.469 1 53.41 59 LEU B N 1
ATOM 3797 C CA . LEU B 1 59 ? -6 49.156 21.078 1 53.41 59 LEU B CA 1
ATOM 3798 C C . LEU B 1 59 ? -6.801 48.25 20.156 1 53.41 59 LEU B C 1
ATOM 3800 O O . LEU B 1 59 ? -7.32 48.688 19.141 1 53.41 59 LEU B O 1
ATOM 3804 N N . ASP B 1 60 ? -6.805 46.875 20.312 1 47.94 60 ASP B N 1
ATOM 3805 C CA . ASP B 1 60 ? -7.699 46.031 19.547 1 47.94 60 ASP B CA 1
ATOM 3806 C C . ASP B 1 60 ? -9.148 46.188 20 1 47.94 60 ASP B C 1
ATOM 3808 O O . ASP B 1 60 ? -9.461 46 21.188 1 47.94 60 ASP B O 1
ATOM 3812 N N . PRO B 1 61 ? -9.812 46.844 19.25 1 52 61 PRO B N 1
ATOM 3813 C CA . PRO B 1 61 ? -11.211 47 19.641 1 52 61 PRO B CA 1
ATOM 3814 C C . PRO B 1 61 ? -11.812 45.719 20.219 1 52 61 PRO B C 1
ATOM 3816 O O . PRO B 1 61 ? -12.648 45.781 21.125 1 52 61 PRO B O 1
ATOM 3819 N N . LYS B 1 62 ? -11.398 44.562 19.703 1 49.81 62 LYS B N 1
ATOM 3820 C CA . LYS B 1 62 ? -11.938 43.312 20.219 1 49.81 62 LYS B CA 1
ATOM 3821 C C . LYS B 1 62 ? -11.422 43.031 21.625 1 49.81 62 LYS B C 1
ATOM 3823 O O . LYS B 1 62 ? -12.195 42.656 22.5 1 49.81 62 LYS B O 1
ATOM 3828 N N . LYS B 1 63 ? -10.203 43.188 21.781 1 54.78 63 LYS B N 1
ATOM 3829 C CA . LYS B 1 63 ? -9.719 42.969 23.141 1 54.78 63 LYS B CA 1
ATOM 3830 C C . LYS B 1 63 ? -10.242 44.062 24.078 1 54.78 63 LYS B C 1
ATOM 3832 O O . LYS B 1 63 ? -10.516 43.781 25.25 1 54.78 63 LYS B O 1
ATOM 3837 N N . ARG B 1 64 ? -10.469 45.156 23.453 1 53 64 ARG B N 1
ATOM 3838 C CA . ARG B 1 64 ? -11.109 46.219 24.25 1 53 64 ARG B CA 1
ATOM 3839 C C . ARG B 1 64 ? -12.531 45.812 24.625 1 53 64 ARG B C 1
ATOM 3841 O O . ARG B 1 64 ? -12.953 46 25.766 1 53 64 ARG B O 1
ATOM 3848 N N . ALA B 1 65 ? -13.258 45.312 23.625 1 51.38 65 ALA B N 1
ATOM 3849 C CA . ALA B 1 65 ? -14.609 44.844 23.906 1 51.38 65 ALA B CA 1
ATOM 3850 C C . ALA B 1 65 ? -14.602 43.688 24.891 1 51.38 65 ALA B C 1
ATOM 3852 O O . ALA B 1 65 ? -15.43 43.594 25.797 1 51.38 65 ALA B O 1
ATOM 3853 N N . ILE B 1 66 ? -13.727 42.719 24.75 1 46.84 66 ILE B N 1
ATOM 3854 C CA . ILE B 1 66 ? -13.617 41.625 25.703 1 46.84 66 ILE B CA 1
ATOM 3855 C C . ILE B 1 66 ? -13.188 42.156 27.062 1 46.84 66 ILE B C 1
ATOM 3857 O O . ILE B 1 66 ? -13.719 41.719 28.094 1 46.84 66 ILE B O 1
ATOM 3861 N N . TYR B 1 67 ? -12.266 42.969 26.969 1 47.75 67 TYR B N 1
ATOM 3862 C CA . TYR B 1 67 ? -11.867 43.594 28.234 1 47.75 67 TYR B CA 1
ATOM 3863 C C . TYR B 1 67 ? -13.039 44.312 28.859 1 47.75 67 TYR B C 1
ATOM 3865 O O . TYR B 1 67 ? -13.242 44.25 30.078 1 47.75 67 TYR B O 1
ATOM 3873 N N . ASP B 1 68 ? -13.688 45.094 28.016 1 50.75 68 ASP B N 1
ATOM 3874 C CA . ASP B 1 68 ? -14.836 45.812 28.547 1 50.75 68 ASP B CA 1
ATOM 3875 C C . ASP B 1 68 ? -15.906 44.844 29.062 1 50.75 68 ASP B C 1
ATOM 3877 O O . ASP B 1 68 ? -16.609 45.156 30.031 1 50.75 68 ASP B O 1
ATOM 3881 N N . ALA B 1 69 ? -15.977 43.656 28.391 1 46.62 69 ALA B N 1
ATOM 3882 C CA . ALA B 1 69 ? -17 42.719 28.828 1 46.62 69 ALA B CA 1
ATOM 3883 C C . ALA B 1 69 ? -16.469 41.781 29.891 1 46.62 69 ALA B C 1
ATOM 3885 O O . ALA B 1 69 ? -17.156 41.5 30.875 1 46.62 69 ALA B O 1
ATOM 3886 N N . LEU B 1 70 ? -15.305 41.031 29.688 1 45.62 70 LEU B N 1
ATOM 3887 C CA . LEU B 1 70 ? -14.898 39.938 30.578 1 45.62 70 LEU B CA 1
ATOM 3888 C C . LEU B 1 70 ? -13.734 40.375 31.469 1 45.62 70 LEU B C 1
ATOM 3890 O O . LEU B 1 70 ? -13.344 39.625 32.375 1 45.62 70 LEU B O 1
ATOM 3894 N N . GLY B 1 71 ? -13.43 41.406 31.484 1 37.56 71 GLY B N 1
ATOM 3895 C CA . GLY B 1 71 ? -12.391 41.969 32.312 1 37.56 71 GLY B CA 1
ATOM 3896 C C . GLY B 1 71 ? -11 41.469 31.969 1 37.56 71 GLY B C 1
ATOM 3897 O O . GLY B 1 71 ? -10.781 40.938 30.875 1 37.56 71 GLY B O 1
ATOM 3898 N N . VAL B 1 72 ? -9.859 41.469 32.812 1 42.03 72 VAL B N 1
ATOM 3899 C CA . VAL B 1 72 ? -8.438 41.156 32.719 1 42.03 72 VAL B CA 1
ATOM 3900 C C . VAL B 1 72 ? -8.25 39.688 32.469 1 42.03 72 VAL B C 1
ATOM 3902 O O . VAL B 1 72 ? -7.316 39.25 31.781 1 42.03 72 VAL B O 1
ATOM 3905 N N . GLN B 1 73 ? -8.93 38.688 33.031 1 43.47 73 GLN B N 1
ATOM 3906 C CA . GLN B 1 73 ? -8.812 37.219 32.969 1 43.47 73 GLN B CA 1
ATOM 3907 C C . GLN B 1 73 ? -9 36.719 31.531 1 43.47 73 GLN B C 1
ATOM 3909 O O . GLN B 1 73 ? -8.461 35.688 31.172 1 43.47 73 GLN B O 1
ATOM 3914 N N . GLY B 1 74 ? -9.828 37.156 30.703 1 39.5 74 GLY B N 1
ATOM 3915 C CA . GLY B 1 74 ? -10.023 36.844 29.297 1 39.5 74 GLY B CA 1
ATOM 3916 C C . GLY B 1 74 ? -8.812 37.156 28.438 1 39.5 74 GLY B C 1
ATOM 3917 O O . GLY B 1 74 ? -8.688 36.625 27.328 1 39.5 74 GLY B O 1
ATOM 3918 N N . LEU B 1 75 ? -8.016 38.094 28.703 1 38.91 75 LEU B N 1
ATOM 3919 C CA . LEU B 1 75 ? -6.832 38.531 27.984 1 38.91 75 LEU B CA 1
ATOM 3920 C C . LEU B 1 75 ? -5.664 37.594 28.203 1 38.91 75 LEU B C 1
ATOM 3922 O O . LEU B 1 75 ? -4.668 37.625 27.484 1 38.91 75 LEU B O 1
ATOM 3926 N N . ASP B 1 76 ? -5.422 36.812 29.312 1 36.41 76 ASP B N 1
ATOM 3927 C CA . ASP B 1 76 ? -4.258 36 29.672 1 36.41 76 ASP B CA 1
ATOM 3928 C C . ASP B 1 76 ? -4.16 34.75 28.797 1 36.41 76 ASP B C 1
ATOM 3930 O O . ASP B 1 76 ? -3.242 33.938 28.969 1 36.41 76 ASP B O 1
ATOM 3934 N N . THR B 1 77 ? -5.188 34.125 28.141 1 33.47 77 THR B N 1
ATOM 3935 C CA . THR B 1 77 ? -4.891 32.938 27.328 1 33.47 77 THR B CA 1
ATOM 3936 C C . THR B 1 77 ? -4.09 33.312 26.094 1 33.47 77 THR B C 1
ATOM 3938 O O . THR B 1 77 ? -4.582 34.031 25.219 1 33.47 77 THR B O 1
ATOM 3941 N N . GLN B 1 78 ? -2.77 33.438 26.172 1 34.06 78 GLN B N 1
ATOM 3942 C CA . GLN B 1 78 ? -1.635 33.875 25.359 1 34.06 78 GLN B CA 1
ATOM 3943 C C . GLN B 1 78 ? -1.764 33.375 23.922 1 34.06 78 GLN B C 1
ATOM 3945 O O . GLN B 1 78 ? -1.056 33.844 23.031 1 34.06 78 GLN B O 1
ATOM 3950 N N . GLY B 1 79 ? -2.166 32.062 23.531 1 32.16 79 GLY B N 1
ATOM 3951 C CA . GLY B 1 79 ? -2.072 31.469 22.219 1 32.16 79 GLY B CA 1
ATOM 3952 C C . GLY B 1 79 ? -2.877 32.219 21.172 1 32.16 79 GLY B C 1
ATOM 3953 O O . GLY B 1 79 ? -3.078 31.703 20.062 1 32.16 79 GLY B O 1
ATOM 3954 N N . TRP B 1 80 ? -3.592 33.156 21.422 1 29.75 80 TRP B N 1
ATOM 3955 C CA . TRP B 1 80 ? -4.531 33.812 20.5 1 29.75 80 TRP B CA 1
ATOM 3956 C C . TRP B 1 80 ? -3.795 34.688 19.484 1 29.75 80 TRP B C 1
ATOM 3958 O O . TRP B 1 80 ? -4.422 35.344 18.672 1 29.75 80 TRP B O 1
ATOM 3968 N N . GLU B 1 81 ? -2.576 35.031 19.703 1 31.53 81 GLU B N 1
ATOM 3969 C CA . GLU B 1 81 ? -1.976 36.094 18.875 1 31.53 81 GLU B CA 1
ATOM 3970 C C . GLU B 1 81 ? -1.958 35.688 17.406 1 31.53 81 GLU B C 1
ATOM 3972 O O . GLU B 1 81 ? -2.104 36.531 16.516 1 31.53 81 GLU B O 1
ATOM 3977 N N . LEU B 1 82 ? -1.394 34.5 16.984 1 30.97 82 LEU B N 1
ATOM 3978 C CA . LEU B 1 82 ? -1.261 34.219 15.555 1 30.97 82 LEU B CA 1
ATOM 3979 C C . LEU B 1 82 ? -2.621 34.25 14.867 1 30.97 82 LEU B C 1
ATOM 3981 O O . LEU B 1 82 ? -2.703 34.188 13.641 1 30.97 82 LEU B O 1
ATOM 3985 N N . VAL B 1 83 ? -3.742 34.031 15.516 1 31.52 83 VAL B N 1
ATOM 3986 C CA . VAL B 1 83 ? -5.082 34.188 14.953 1 31.52 83 VAL B CA 1
ATOM 3987 C C . VAL B 1 83 ? -5.406 35.656 14.734 1 31.52 83 VAL B C 1
ATOM 3989 O O . VAL B 1 83 ? -6.543 36 14.406 1 31.52 83 VAL B O 1
ATOM 3992 N N . SER B 1 84 ? -4.547 36.531 14.969 1 32.5 84 SER B N 1
ATOM 3993 C CA . SER B 1 84 ? -4.98 37.938 15.023 1 32.5 84 SER B CA 1
ATOM 3994 C C . SER B 1 84 ? -5.594 38.375 13.695 1 32.5 84 SER B C 1
ATOM 3996 O O . SER B 1 84 ? -6.266 39.406 13.633 1 32.5 84 SER B O 1
ATOM 3998 N N . ARG B 1 85 ? -5.059 38.188 12.617 1 36.81 85 ARG B N 1
ATOM 3999 C CA . ARG B 1 85 ? -5.617 38.938 11.492 1 36.81 85 ARG B CA 1
ATOM 4000 C C . ARG B 1 85 ? -7.074 38.531 11.25 1 36.81 85 ARG B C 1
ATOM 4002 O O . ARG B 1 85 ? -7.875 39.344 10.805 1 36.81 85 ARG B O 1
ATOM 4009 N N . SER B 1 86 ? -7.461 37.344 10.695 1 36.09 86 SER B N 1
ATOM 4010 C CA . SER B 1 86 ? -8.875 37.188 10.375 1 36.09 86 SER B CA 1
ATOM 4011 C C . SER B 1 86 ? -9.742 37.312 11.617 1 36.09 86 SER B C 1
ATOM 4013 O O . SER B 1 86 ? -9.586 36.562 12.578 1 36.09 86 SER B O 1
ATOM 4015 N N . ALA B 1 87 ? -10.07 38.531 12.047 1 38.16 87 ALA B N 1
ATOM 4016 C CA . ALA B 1 87 ? -10.727 39.094 13.219 1 38.16 87 ALA B CA 1
ATOM 4017 C C . ALA B 1 87 ? -11.781 38.125 13.766 1 38.16 87 ALA B C 1
ATOM 4019 O O . ALA B 1 87 ? -12.312 38.344 14.859 1 38.16 87 ALA B O 1
ATOM 4020 N N . ASN B 1 88 ? -12.625 37.562 12.875 1 37.03 88 ASN B N 1
ATOM 4021 C CA . ASN B 1 88 ? -13.719 36.781 13.414 1 37.03 88 ASN B CA 1
ATOM 4022 C C . ASN B 1 88 ? -13.211 35.594 14.242 1 37.03 88 ASN B C 1
ATOM 4024 O O . ASN B 1 88 ? -12.328 34.844 13.789 1 37.03 88 ASN B O 1
ATOM 4028 N N . PRO B 1 89 ? -13.273 35.75 15.625 1 40.31 89 PRO B N 1
ATOM 4029 C CA . PRO B 1 89 ? -12.898 34.688 16.531 1 40.31 89 PRO B CA 1
ATOM 4030 C C . PRO B 1 89 ? -13.109 33.281 15.906 1 40.31 89 PRO B C 1
ATOM 4032 O O . PRO B 1 89 ? -12.328 32.375 16.156 1 40.31 89 PRO B O 1
ATOM 4035 N N . GLU B 1 90 ? -14.102 33.312 15.062 1 45.75 90 GLU B N 1
ATOM 4036 C CA . GLU B 1 90 ? -14.391 32 14.461 1 45.75 90 GLU B CA 1
ATOM 4037 C C . GLU B 1 90 ? -13.273 31.578 13.5 1 45.75 90 GLU B C 1
ATOM 4039 O O . GLU B 1 90 ? -12.914 30.406 13.438 1 45.75 90 GLU B O 1
ATOM 4044 N N . ASN B 1 91 ? -12.789 32.719 12.93 1 49.06 91 ASN B N 1
ATOM 4045 C CA . ASN B 1 91 ? -11.734 32.406 11.977 1 49.06 91 ASN B CA 1
ATOM 4046 C C . ASN B 1 91 ? -10.438 32.031 12.672 1 49.06 91 ASN B C 1
ATOM 4048 O O . ASN B 1 91 ? -9.734 31.109 12.219 1 49.06 91 ASN B O 1
ATOM 4052 N N . ILE B 1 92 ? -10.18 32.75 13.781 1 45.34 92 ILE B N 1
ATOM 4053 C CA . ILE B 1 92 ? -8.984 32.406 14.539 1 45.34 92 ILE B CA 1
ATOM 4054 C C . ILE B 1 92 ? -9.094 30.969 15.062 1 45.34 92 ILE B C 1
ATOM 4056 O O . ILE B 1 92 ? -8.117 30.203 15.031 1 45.34 92 ILE B O 1
ATOM 4060 N N . ARG B 1 93 ? -10.297 30.766 15.523 1 48.38 93 ARG B N 1
ATOM 4061 C CA . ARG B 1 93 ? -10.523 29.406 16.016 1 48.38 93 ARG B CA 1
ATOM 4062 C C . ARG B 1 93 ? -10.344 28.375 14.891 1 48.38 93 ARG B C 1
ATOM 4064 O O . ARG B 1 93 ? -9.758 27.312 15.102 1 48.38 93 ARG B O 1
ATOM 4071 N N . ARG B 1 94 ? -10.805 28.859 13.82 1 55.66 94 ARG B N 1
ATOM 4072 C CA . ARG B 1 94 ? -10.68 27.953 12.688 1 55.66 94 ARG B CA 1
ATOM 4073 C C . ARG B 1 94 ? -9.227 27.781 12.273 1 55.66 94 ARG B C 1
ATOM 4075 O O . ARG B 1 94 ? -8.789 26.688 11.945 1 55.66 94 ARG B O 1
ATOM 4082 N N . GLU B 1 95 ? -8.562 28.891 12.336 1 52.28 95 GLU B N 1
ATOM 4083 C CA . GLU B 1 95 ? -7.148 28.828 11.984 1 52.28 95 GLU B CA 1
ATOM 4084 C C . GLU B 1 95 ? -6.359 28.016 13.008 1 52.28 95 GLU B C 1
ATOM 4086 O O . GLU B 1 95 ? -5.461 27.25 12.656 1 52.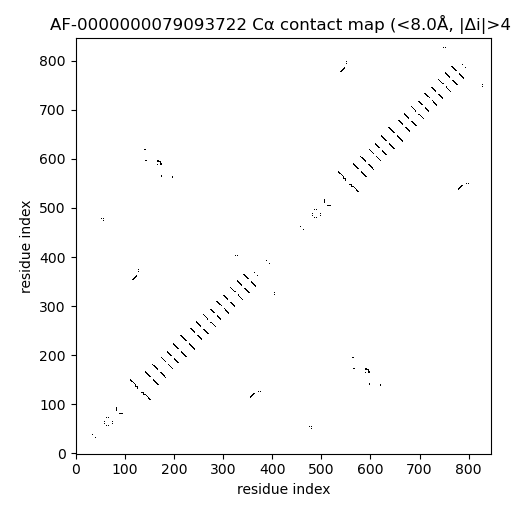28 95 GLU B O 1
ATOM 4091 N N . TYR B 1 96 ? -6.738 28.25 14.258 1 49.94 96 TYR B N 1
ATOM 4092 C CA . TYR B 1 96 ? -6.074 27.484 15.305 1 49.94 96 TYR B CA 1
ATOM 4093 C C . TYR B 1 96 ? -6.363 26 15.156 1 49.94 96 TYR B C 1
ATOM 4095 O O . TYR B 1 96 ? -5.465 25.172 15.305 1 49.94 96 TYR B O 1
ATOM 4103 N N . ASP B 1 97 ? -7.578 25.766 14.844 1 56.66 97 ASP B N 1
ATOM 4104 C CA . ASP B 1 97 ? -7.953 24.375 14.648 1 56.66 97 ASP B CA 1
ATOM 4105 C C . ASP B 1 97 ? -7.211 23.766 13.461 1 56.66 97 ASP B C 1
ATOM 4107 O O . ASP B 1 97 ? -6.797 22.609 13.5 1 56.66 97 ASP B O 1
ATOM 4111 N N . PHE B 1 98 ? -7.062 24.719 12.625 1 56.16 98 PHE B N 1
ATOM 4112 C CA . PHE B 1 98 ? -6.344 24.266 11.445 1 56.16 98 PHE B CA 1
ATOM 4113 C C . PHE B 1 98 ? -4.879 23.984 11.773 1 56.16 98 PHE B C 1
ATOM 4115 O O . PHE B 1 98 ? -4.328 22.969 11.375 1 56.16 98 PHE B O 1
ATOM 4122 N N . LEU B 1 99 ? -4.406 24.922 12.516 1 57.81 99 LEU B N 1
ATOM 4123 C CA . LEU B 1 99 ? -3.004 24.75 12.883 1 57.81 99 LEU B CA 1
ATOM 4124 C C . LEU B 1 99 ? -2.82 23.547 13.789 1 57.81 99 LEU B C 1
ATOM 4126 O O . LEU B 1 99 ? -1.82 22.828 13.68 1 57.81 99 LEU B O 1
ATOM 4130 N N . GLN B 1 100 ? -3.787 23.422 14.633 1 56.72 100 GLN B N 1
ATOM 4131 C CA . GLN B 1 100 ? -3.719 22.266 15.508 1 56.72 100 GLN B CA 1
ATOM 4132 C C . GLN B 1 100 ? -3.844 20.969 14.711 1 56.72 100 GLN B C 1
ATOM 4134 O O . GLN B 1 100 ? -3.158 19.984 15 1 56.72 100 GLN B O 1
ATOM 4139 N N . ARG B 1 101 ? -4.672 21.047 13.766 1 6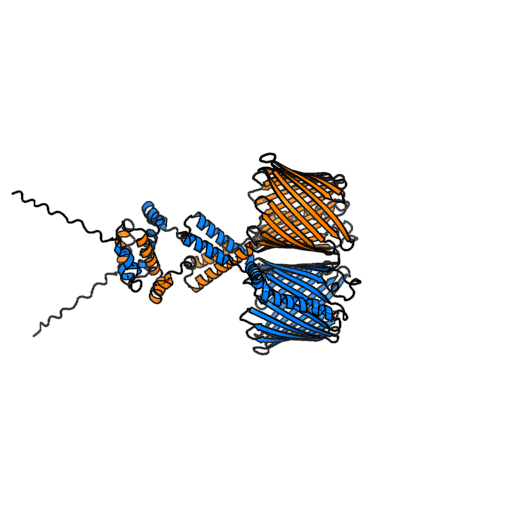1.25 101 ARG B N 1
ATOM 4140 C CA . ARG B 1 101 ? -4.816 19.859 12.914 1 61.25 101 ARG B CA 1
ATOM 4141 C C . ARG B 1 101 ? -3.533 19.594 12.141 1 61.25 101 ARG B C 1
ATOM 4143 O O . ARG B 1 101 ? -3.129 18.438 11.992 1 61.25 101 ARG B O 1
ATOM 4150 N N . LEU B 1 102 ? -2.984 20.75 11.805 1 60.59 102 LEU B N 1
ATOM 4151 C CA . LEU B 1 102 ? -1.737 20.594 11.062 1 60.59 102 LEU B CA 1
ATOM 4152 C C . LEU B 1 102 ? -0.645 20 11.945 1 60.59 102 LEU B C 1
ATOM 4154 O O . LEU B 1 102 ? 0.133 19.156 11.508 1 60.59 102 LEU B O 1
ATOM 4158 N N . LYS B 1 103 ? -0.632 20.547 13.086 1 59.34 103 LYS B N 1
ATOM 4159 C CA . LYS B 1 103 ? 0.352 20.031 14.031 1 59.34 103 LYS B CA 1
ATOM 4160 C C . LYS B 1 103 ? 0.085 18.562 14.352 1 59.34 103 LYS B C 1
ATOM 4162 O O . LYS B 1 103 ? 1.016 17.766 14.422 1 59.34 103 LYS B O 1
ATOM 4167 N N . GLU B 1 104 ? -1.115 18.312 14.445 1 61.34 104 GLU B N 1
ATOM 4168 C CA . GLU B 1 104 ? -1.481 16.938 14.773 1 61.34 104 GLU B CA 1
ATOM 4169 C C . GLU B 1 104 ? -1.154 15.984 13.625 1 61.34 104 GLU B C 1
ATOM 4171 O O . GLU B 1 104 ? -0.674 14.875 13.844 1 61.34 104 GLU B O 1
ATOM 4176 N N . GLN B 1 105 ? -1.388 16.484 12.547 1 61.91 105 GLN B N 1
ATOM 4177 C CA . GLN B 1 105 ? -1.07 15.648 11.391 1 61.91 105 GLN B CA 1
ATOM 4178 C C . GLN B 1 105 ? 0.435 15.438 11.266 1 61.91 105 GLN B C 1
ATOM 4180 O O . GLN B 1 105 ? 0.884 14.344 10.914 1 61.91 105 GLN B O 1
ATOM 4185 N N . GLU B 1 106 ? 1.093 16.469 11.477 1 61.91 106 GLU B N 1
ATOM 4186 C CA . GLU B 1 106 ? 2.545 16.328 11.422 1 61.91 106 GLU B CA 1
ATOM 4187 C C . GLU B 1 106 ? 3.047 15.359 12.484 1 61.91 106 GLU B C 1
ATOM 4189 O O . GLU B 1 106 ? 3.941 14.555 12.227 1 61.91 106 GLU B O 1
ATOM 4194 N N . LEU B 1 107 ? 2.383 15.547 13.555 1 61.03 107 LEU B N 1
ATOM 4195 C CA . LEU B 1 107 ? 2.803 14.633 14.609 1 61.03 107 LEU B CA 1
ATOM 4196 C C . LEU B 1 107 ? 2.479 13.188 14.242 1 61.03 107 LEU B C 1
ATOM 4198 O O . LEU B 1 107 ? 3.266 12.281 14.523 1 61.03 107 LEU B O 1
ATOM 4202 N N . MET B 1 108 ? 1.422 13.125 13.625 1 62.16 108 MET B N 1
ATOM 4203 C CA . MET B 1 108 ? 1.049 11.773 13.203 1 62.16 108 MET B CA 1
ATOM 4204 C C . MET B 1 108 ? 2.033 11.234 12.172 1 62.16 108 MET B C 1
ATOM 4206 O O . MET B 1 108 ? 2.475 10.094 12.266 1 62.16 108 MET B O 1
ATOM 4210 N N . LEU B 1 109 ? 2.35 12.117 11.297 1 63.81 109 LEU B N 1
ATOM 4211 C CA . LEU B 1 109 ? 3.262 11.68 10.25 1 63.81 109 LEU B CA 1
ATOM 4212 C C . LEU B 1 109 ? 4.652 11.406 10.812 1 63.81 109 LEU B C 1
ATOM 4214 O O . LEU B 1 109 ? 5.363 10.531 10.328 1 63.81 109 LEU B O 1
ATOM 4218 N N . GLN B 1 110 ? 4.922 12.156 11.789 1 61.88 110 GLN B N 1
ATOM 4219 C CA . GLN B 1 110 ? 6.227 11.938 12.398 1 61.88 110 GLN B CA 1
ATOM 4220 C C . GLN B 1 110 ? 6.25 10.641 13.203 1 61.88 110 GLN B C 1
ATOM 4222 O O . GLN B 1 110 ? 7.281 9.969 13.273 1 61.88 110 GLN B O 1
ATOM 4227 N N . ARG B 1 111 ? 5.094 10.32 13.609 1 63.5 111 ARG B N 1
ATOM 4228 C CA . ARG B 1 111 ? 5.043 9.094 14.406 1 63.5 111 ARG B CA 1
ATOM 4229 C C . ARG B 1 111 ? 4.855 7.871 13.523 1 63.5 111 ARG B C 1
ATOM 4231 O O . ARG B 1 111 ? 5.496 6.84 13.734 1 63.5 111 ARG B O 1
ATOM 4238 N N . ILE B 1 112 ? 3.941 8.141 12.648 1 63.16 112 ILE B N 1
ATOM 4239 C CA . ILE B 1 112 ? 3.682 7.035 11.734 1 63.16 112 ILE B CA 1
ATOM 4240 C C . ILE B 1 112 ? 4.195 7.387 10.344 1 63.16 112 ILE B C 1
ATOM 4242 O O . ILE B 1 112 ? 3.719 8.336 9.719 1 63.16 112 ILE B O 1
ATOM 4246 N N . HIS B 1 113 ? 5.309 6.953 9.93 1 69.62 113 HIS B N 1
ATOM 4247 C CA . HIS B 1 113 ? 5.895 7.16 8.609 1 69.62 113 HIS B CA 1
ATOM 4248 C C . HIS B 1 113 ? 5.441 6.082 7.629 1 69.62 113 HIS B C 1
ATOM 4250 O O . HIS B 1 113 ? 6.16 5.102 7.402 1 69.62 113 HIS B O 1
ATOM 4256 N N . PRO B 1 114 ? 4.262 6.316 7.121 1 75.12 114 PRO B N 1
ATOM 4257 C CA . PRO B 1 114 ? 3.814 5.312 6.148 1 75.12 114 PRO B CA 1
ATOM 4258 C C . PRO B 1 114 ? 4.469 5.488 4.781 1 75.12 114 PRO B C 1
ATOM 4260 O O . PRO B 1 114 ? 4.73 6.617 4.359 1 75.12 114 PRO B O 1
ATOM 4263 N N . ALA B 1 115 ? 4.969 4.449 4.223 1 81.5 115 ALA B N 1
ATOM 4264 C CA . ALA B 1 115 ? 5.512 4.441 2.865 1 81.5 115 ALA B CA 1
ATOM 4265 C C . ALA B 1 115 ? 4.887 3.328 2.031 1 81.5 115 ALA B C 1
ATOM 4267 O O . ALA B 1 115 ? 4.582 2.252 2.549 1 81.5 115 ALA B O 1
ATOM 4268 N N . SER B 1 116 ? 4.613 3.73 0.835 1 85.5 116 SER B N 1
ATOM 4269 C CA . SER B 1 116 ? 4.031 2.73 -0.057 1 85.5 116 SER B CA 1
ATOM 4270 C C . SER B 1 116 ? 4.758 2.701 -1.398 1 85.5 116 SER B C 1
ATOM 4272 O O . SER B 1 116 ? 5.289 3.721 -1.845 1 85.5 116 SER B O 1
ATOM 4274 N N . GLY B 1 117 ? 4.887 1.534 -1.915 1 88.94 117 GLY B N 1
ATOM 4275 C CA . GLY B 1 117 ? 5.469 1.315 -3.23 1 88.94 117 GLY B CA 1
ATOM 4276 C C . GLY B 1 117 ? 4.602 0.452 -4.129 1 88.94 117 GLY B C 1
ATOM 4277 O O . GLY B 1 117 ? 4.055 -0.559 -3.686 1 88.94 117 GLY B O 1
ATOM 4278 N N . PHE B 1 118 ? 4.434 0.999 -5.344 1 90.56 118 PHE B N 1
ATOM 4279 C CA . PHE B 1 118 ? 3.662 0.279 -6.352 1 90.56 118 PHE B CA 1
ATOM 4280 C C . PHE B 1 118 ? 4.496 0.036 -7.602 1 90.56 118 PHE B C 1
ATOM 4282 O O . PHE B 1 118 ? 5.062 0.973 -8.172 1 90.56 118 PHE B O 1
ATOM 4289 N N . VAL B 1 119 ? 4.574 -1.267 -8.008 1 92.38 119 VAL B N 1
ATOM 4290 C CA . VAL B 1 119 ? 5.355 -1.638 -9.18 1 92.38 119 VAL B CA 1
ATOM 4291 C C . VAL B 1 119 ? 4.484 -2.426 -10.156 1 92.38 119 VAL B C 1
ATOM 4293 O O . VAL B 1 119 ? 3.818 -3.387 -9.766 1 92.38 119 VAL B O 1
ATOM 4296 N N . VAL B 1 120 ? 4.465 -2.008 -11.383 1 91.75 120 VAL B N 1
ATOM 4297 C CA . VAL B 1 120 ? 3.766 -2.717 -12.453 1 91.75 120 VAL B CA 1
ATOM 4298 C C . VAL B 1 120 ? 4.758 -3.127 -13.539 1 91.75 120 VAL B C 1
ATOM 4300 O O . VAL B 1 120 ? 5.598 -2.328 -13.953 1 91.75 120 VAL B O 1
ATOM 4303 N N . LYS B 1 121 ? 4.645 -4.34 -13.922 1 91.19 121 LYS B N 1
ATOM 4304 C CA . LYS B 1 121 ? 5.496 -4.863 -14.992 1 91.19 121 LYS B CA 1
ATOM 4305 C C . LYS B 1 121 ? 4.672 -5.277 -16.203 1 91.19 121 LYS B C 1
ATOM 4307 O O . LYS B 1 121 ? 3.75 -6.086 -16.094 1 91.19 121 LYS B O 1
ATOM 4312 N N . THR B 1 122 ? 5 -4.684 -17.344 1 88.88 122 THR B N 1
ATOM 4313 C CA . THR B 1 122 ? 4.32 -4.992 -18.609 1 88.88 122 THR B CA 1
ATOM 4314 C C . THR B 1 122 ? 5.324 -5.426 -19.672 1 88.88 122 THR B C 1
ATOM 4316 O O . THR B 1 122 ? 6.445 -4.922 -19.719 1 88.88 122 THR B O 1
ATOM 4319 N N . SER B 1 123 ? 4.918 -6.363 -20.422 1 87.88 123 SER B N 1
ATOM 4320 C CA . SER B 1 123 ? 5.75 -6.801 -21.531 1 87.88 123 SER B CA 1
ATOM 4321 C C . SER B 1 123 ? 5.199 -6.293 -22.859 1 87.88 123 SER B C 1
ATOM 4323 O O . SER B 1 123 ? 4.039 -6.547 -23.203 1 87.88 123 SER B O 1
ATOM 4325 N N . CYS B 1 124 ? 5.996 -5.547 -23.625 1 84.75 124 CYS B N 1
ATOM 4326 C CA . CYS B 1 124 ? 5.648 -5.074 -24.953 1 84.75 124 CYS B CA 1
ATOM 4327 C C . CYS B 1 124 ? 6.527 -5.734 -26.016 1 84.75 124 CYS B C 1
ATOM 4329 O O . CYS B 1 124 ? 6.695 -5.199 -27.109 1 84.75 124 CYS B O 1
ATOM 4331 N N . ALA B 1 125 ? 7.117 -6.785 -25.625 1 78.19 125 ALA B N 1
ATOM 4332 C CA . ALA B 1 125 ? 8.031 -7.457 -26.547 1 78.19 125 ALA B CA 1
ATOM 4333 C C . ALA B 1 125 ? 7.289 -7.996 -27.766 1 78.19 125 ALA B C 1
ATOM 4335 O O . ALA B 1 125 ? 7.863 -8.117 -28.844 1 78.19 125 ALA B O 1
ATOM 4336 N N . GLY B 1 126 ? 6.09 -8.219 -27.688 1 75.88 126 GLY B N 1
ATOM 4337 C CA . GLY B 1 126 ? 5.352 -8.812 -28.797 1 75.88 126 GLY B CA 1
ATOM 4338 C C . GLY B 1 126 ? 4.891 -7.793 -29.828 1 75.88 126 GLY B C 1
ATOM 4339 O O . GLY B 1 126 ? 4.426 -8.164 -30.906 1 75.88 126 GLY B O 1
ATOM 4340 N N . LEU B 1 127 ? 5.102 -6.586 -29.641 1 77.62 127 LEU B N 1
ATOM 4341 C CA . LEU B 1 127 ? 4.582 -5.562 -30.547 1 77.62 127 LEU B CA 1
ATOM 4342 C C . LEU B 1 127 ? 5.543 -5.316 -31.703 1 77.62 127 LEU B C 1
ATOM 4344 O O . LEU B 1 127 ? 5.145 -4.797 -32.75 1 77.62 127 LEU B O 1
ATOM 4348 N N . PHE B 1 128 ? 6.777 -5.855 -31.547 1 75.31 128 PHE B N 1
ATOM 4349 C CA . PHE B 1 128 ? 7.754 -5.293 -32.469 1 75.31 128 PHE B CA 1
ATOM 4350 C C . PHE B 1 128 ? 8.242 -6.352 -33.469 1 75.31 128 PHE B C 1
ATOM 4352 O O . PHE B 1 128 ? 9.008 -6.051 -34.375 1 75.31 128 PHE B O 1
ATOM 4359 N N . PRO B 1 129 ? 7.762 -7.609 -33.25 1 72.19 129 PRO B N 1
ATOM 4360 C CA . PRO B 1 129 ? 8.234 -8.555 -34.281 1 72.19 129 PRO B CA 1
ATOM 4361 C C . PRO B 1 129 ? 7.801 -8.18 -35.688 1 72.19 129 PRO B C 1
ATOM 4363 O O . PRO B 1 129 ? 6.809 -7.469 -35.844 1 72.19 129 PRO B O 1
ATOM 4366 N N . GLU B 1 130 ? 8.703 -8.539 -36.625 1 71.19 130 GLU B N 1
ATOM 4367 C CA . GLU B 1 130 ? 8.5 -8.188 -38.031 1 71.19 130 GLU B CA 1
ATOM 4368 C C . GLU B 1 130 ? 7.281 -8.898 -38.594 1 71.19 130 GLU B C 1
ATOM 4370 O O . GLU B 1 130 ? 6.523 -8.312 -39.375 1 71.19 130 GLU B O 1
ATOM 4375 N N . ASP B 1 131 ? 7.09 -10.062 -38.125 1 73.88 131 ASP B N 1
ATOM 4376 C CA . ASP B 1 131 ? 5.949 -10.805 -38.656 1 73.88 131 ASP B CA 1
ATOM 4377 C C . ASP B 1 131 ? 4.664 -10.445 -37.906 1 73.88 131 ASP B C 1
ATOM 4379 O O . ASP B 1 131 ? 4.598 -10.547 -36.688 1 73.88 131 ASP B O 1
ATOM 4383 N N . PRO B 1 132 ? 3.799 -9.859 -38.594 1 74.44 132 PRO B N 1
ATOM 4384 C CA . PRO B 1 132 ? 2.551 -9.414 -37.969 1 74.44 132 PRO B CA 1
ATOM 4385 C C . PRO B 1 132 ? 1.807 -10.547 -37.25 1 74.44 132 PRO B C 1
ATOM 4387 O O . PRO B 1 132 ? 1.05 -10.305 -36.312 1 74.44 132 PRO B O 1
ATOM 4390 N N . ASP B 1 133 ? 2.086 -11.789 -37.625 1 72.75 133 ASP B N 1
ATOM 4391 C CA . ASP B 1 133 ? 1.361 -12.898 -37.031 1 72.75 133 ASP B CA 1
ATOM 4392 C C . ASP B 1 133 ? 1.879 -13.172 -35.594 1 72.75 133 ASP B C 1
ATOM 4394 O O . ASP B 1 133 ? 1.156 -13.719 -34.781 1 72.75 133 ASP B O 1
ATOM 4398 N N . ASP B 1 134 ? 3.08 -12.688 -35.375 1 71.06 134 ASP B N 1
ATOM 4399 C CA . ASP B 1 134 ? 3.67 -12.961 -34.062 1 71.06 134 ASP B CA 1
ATOM 4400 C C . ASP B 1 134 ? 3.424 -11.812 -33.094 1 71.06 134 ASP B C 1
ATOM 4402 O O . ASP B 1 134 ? 3.811 -11.883 -31.938 1 71.06 134 ASP B O 1
ATOM 4406 N N . ARG B 1 135 ? 2.684 -10.867 -33.594 1 75.75 135 ARG B N 1
ATOM 4407 C CA . ARG B 1 135 ? 2.502 -9.711 -32.75 1 75.75 135 ARG B CA 1
ATOM 4408 C C . ARG B 1 135 ? 1.385 -9.945 -31.719 1 75.75 135 ARG B C 1
ATOM 4410 O O . ARG B 1 135 ? 0.35 -10.523 -32.062 1 75.75 135 ARG B O 1
ATOM 4417 N N . TYR B 1 136 ? 1.753 -9.859 -30.531 1 75.44 136 TYR B N 1
ATOM 4418 C CA . TYR B 1 136 ? 0.748 -9.953 -29.484 1 75.44 136 TYR B CA 1
ATOM 4419 C C . TYR B 1 136 ? 0.677 -8.656 -28.688 1 75.44 136 TYR B C 1
ATOM 4421 O O . TYR B 1 136 ? 1.646 -7.898 -28.641 1 75.44 136 TYR B O 1
ATOM 4429 N N . PRO B 1 137 ? -0.475 -8.352 -28.281 1 77.88 137 PRO B N 1
ATOM 4430 C CA . PRO B 1 137 ? -0.639 -7.121 -27.516 1 77.88 137 PRO B CA 1
ATOM 4431 C C . PRO B 1 137 ? 0.127 -7.148 -26.188 1 77.88 137 PRO B C 1
ATOM 4433 O O . PRO B 1 137 ? 0.563 -8.219 -25.75 1 77.88 137 PRO B O 1
ATOM 4436 N N . PRO B 1 138 ? 0.386 -5.977 -25.672 1 82.56 138 PRO B N 1
ATOM 4437 C CA . PRO B 1 138 ? 1.087 -5.914 -24.375 1 82.56 138 PRO B CA 1
ATOM 4438 C C . PRO B 1 138 ? 0.367 -6.691 -23.281 1 82.56 138 PRO B C 1
ATOM 4440 O O . PRO B 1 138 ? -0.865 -6.723 -23.25 1 82.56 138 PRO B O 1
ATOM 4443 N N . GLN B 1 139 ? 1.268 -7.324 -22.469 1 82.56 139 GLN B N 1
ATOM 4444 C CA . GLN B 1 139 ? 0.722 -8.156 -21.406 1 82.56 139 GLN B CA 1
ATOM 4445 C C . GLN B 1 139 ? 1.211 -7.684 -20.031 1 82.56 139 GLN B C 1
ATOM 4447 O O . GLN B 1 139 ? 2.344 -7.215 -19.906 1 82.56 139 GLN B O 1
ATOM 4452 N N . LEU B 1 140 ? 0.322 -7.766 -19.188 1 84.62 140 LEU B N 1
ATOM 4453 C CA . LEU B 1 140 ? 0.686 -7.496 -17.812 1 84.62 140 LEU B CA 1
ATOM 4454 C C . LEU B 1 140 ? 1.329 -8.719 -17.156 1 84.62 140 LEU B C 1
ATOM 4456 O O . LEU B 1 140 ? 0.683 -9.758 -17.016 1 84.62 140 LEU B O 1
ATOM 4460 N N . ILE B 1 141 ? 2.586 -8.57 -16.797 1 83.69 141 ILE B N 1
ATOM 4461 C CA . ILE B 1 141 ? 3.363 -9.703 -16.312 1 83.69 141 ILE B CA 1
ATOM 4462 C C . ILE B 1 141 ? 3.283 -9.766 -14.781 1 83.69 141 ILE B C 1
ATOM 4464 O O . ILE B 1 141 ? 3.25 -10.852 -14.203 1 83.69 141 ILE B O 1
ATOM 4468 N N . GLY B 1 142 ? 3.328 -8.617 -14.25 1 88.88 142 GLY B N 1
ATOM 4469 C CA . GLY B 1 142 ? 3.355 -8.68 -12.797 1 88.88 142 GLY B CA 1
ATOM 4470 C C . GLY B 1 142 ? 3.004 -7.363 -12.133 1 88.88 142 GLY B C 1
ATOM 4471 O O . GLY B 1 142 ? 3.145 -6.301 -12.742 1 88.88 142 GLY B O 1
ATOM 4472 N N . ILE B 1 143 ? 2.48 -7.516 -10.953 1 90.5 143 ILE B N 1
ATOM 4473 C CA . ILE B 1 143 ? 2.164 -6.371 -10.102 1 90.5 143 ILE B CA 1
ATOM 4474 C C . ILE B 1 143 ? 2.648 -6.637 -8.68 1 90.5 143 ILE B C 1
ATOM 4476 O O . ILE B 1 143 ? 2.551 -7.762 -8.18 1 90.5 143 ILE B O 1
ATOM 4480 N N . ALA B 1 144 ? 3.293 -5.637 -8.078 1 92.94 144 ALA B N 1
ATOM 4481 C CA . ALA B 1 144 ? 3.771 -5.762 -6.699 1 92.94 144 ALA B CA 1
ATOM 4482 C C . ALA B 1 144 ? 3.471 -4.5 -5.898 1 92.94 144 ALA B C 1
ATOM 4484 O O . ALA B 1 144 ? 3.584 -3.387 -6.418 1 92.94 144 ALA B O 1
ATOM 4485 N N . ILE B 1 145 ? 3.043 -4.66 -4.727 1 92.81 145 ILE B N 1
ATOM 4486 C CA . ILE B 1 145 ? 2.791 -3.551 -3.816 1 92.81 145 ILE B CA 1
ATOM 4487 C C . ILE B 1 145 ? 3.521 -3.791 -2.496 1 92.81 145 ILE B C 1
ATOM 4489 O O . ILE B 1 145 ? 3.551 -4.918 -1.992 1 92.81 145 ILE B O 1
ATOM 4493 N N . THR B 1 146 ? 4.137 -2.791 -2.055 1 90.94 146 THR B N 1
ATOM 4494 C CA . THR B 1 146 ? 4.812 -2.82 -0.762 1 90.94 146 THR B CA 1
ATOM 4495 C C . THR B 1 146 ? 4.332 -1.678 0.127 1 90.94 146 THR B C 1
ATOM 4497 O O . THR B 1 146 ? 4.121 -0.561 -0.35 1 90.94 146 THR B O 1
ATOM 4500 N N . GLN B 1 147 ? 4.07 -1.993 1.311 1 85.81 147 GLN B N 1
ATOM 4501 C CA . GLN B 1 147 ? 3.666 -0.999 2.301 1 85.81 147 GLN B CA 1
ATOM 4502 C C . GLN B 1 147 ? 4.484 -1.133 3.58 1 85.81 147 GLN B C 1
ATOM 4504 O O . GLN B 1 147 ? 4.758 -2.244 4.035 1 85.81 147 GLN B O 1
ATOM 4509 N N . SER B 1 148 ? 4.902 -0.04 4 1 86.56 148 SER B N 1
ATOM 4510 C CA . SER B 1 148 ? 5.691 -0.065 5.227 1 86.56 148 SER B CA 1
ATOM 4511 C C . SER B 1 148 ? 5.258 1.041 6.184 1 86.56 148 SER B C 1
ATOM 4513 O O . SER B 1 148 ? 4.82 2.107 5.75 1 86.56 148 SER B O 1
ATOM 4515 N N . VAL B 1 149 ? 5.242 0.738 7.52 1 80.06 149 VAL B N 1
ATOM 4516 C CA . VAL B 1 149 ? 4.945 1.696 8.578 1 80.06 149 VAL B CA 1
ATOM 4517 C C . VAL B 1 149 ? 6.008 1.607 9.672 1 80.06 149 VAL B C 1
ATOM 4519 O O . VAL B 1 149 ? 6.434 0.512 10.047 1 80.06 149 VAL B O 1
ATOM 4522 N N . ASP B 1 150 ? 6.457 2.75 10.008 1 79.19 150 ASP B N 1
ATOM 4523 C CA . ASP B 1 150 ? 7.453 2.832 11.07 1 79.19 150 ASP B CA 1
ATOM 4524 C C . ASP B 1 150 ? 6.941 3.688 12.227 1 79.19 150 ASP B C 1
ATOM 4526 O O . ASP B 1 150 ? 6.469 4.809 12.023 1 79.19 150 ASP B O 1
ATOM 4530 N N . CYS B 1 151 ? 6.93 3.113 13.445 1 73.56 151 CYS B N 1
ATOM 4531 C CA . CYS B 1 151 ? 6.465 3.832 14.625 1 73.56 151 CYS B CA 1
ATOM 4532 C C . CYS B 1 151 ? 7.578 3.951 15.664 1 73.56 151 CYS B C 1
ATOM 4534 O O . CYS B 1 151 ? 8.211 2.955 16.016 1 73.56 151 CYS B O 1
ATOM 4536 N N . ALA B 1 152 ? 7.891 5.156 15.953 1 73.25 152 ALA B N 1
ATOM 4537 C CA . ALA B 1 152 ? 8.852 5.379 17.031 1 73.25 152 ALA B CA 1
ATOM 4538 C C . ALA B 1 152 ? 8.172 5.262 18.406 1 73.25 152 ALA B C 1
ATOM 4540 O O . ALA B 1 152 ? 7.27 6.035 18.719 1 73.25 152 ALA B O 1
ATOM 4541 N N . MET B 1 153 ? 8.492 4.18 19.203 1 68.88 153 MET B N 1
ATOM 4542 C CA . MET B 1 153 ? 7.91 3.988 20.531 1 68.88 153 MET B CA 1
ATOM 4543 C C . MET B 1 153 ? 8.641 4.824 21.578 1 68.88 153 MET B C 1
ATOM 4545 O O . MET B 1 153 ? 8.016 5.492 22.391 1 68.88 153 MET B O 1
ATOM 4549 N N . THR B 1 154 ? 9.844 4.629 21.547 1 70.88 154 THR B N 1
ATOM 4550 C CA . THR B 1 154 ? 10.703 5.426 22.406 1 70.88 154 THR B CA 1
ATOM 4551 C C . THR B 1 154 ? 11.867 6.012 21.609 1 70.88 154 THR B C 1
ATOM 4553 O O . THR B 1 154 ? 11.945 5.84 20.391 1 70.88 154 THR B O 1
ATOM 4556 N N . ASP B 1 155 ? 12.547 6.828 22.219 1 68.44 155 ASP B N 1
ATOM 4557 C CA . ASP B 1 155 ? 13.719 7.387 21.547 1 68.44 155 ASP B CA 1
ATOM 4558 C C . ASP B 1 155 ? 14.727 6.289 21.188 1 68.44 155 ASP B C 1
ATOM 4560 O O . ASP B 1 155 ? 15.484 6.426 20.234 1 68.44 155 ASP B O 1
ATOM 4564 N N . ALA B 1 156 ? 14.555 5.188 21.875 1 77 156 ALA B N 1
ATOM 4565 C CA . ALA B 1 156 ? 15.547 4.145 21.656 1 77 156 ALA B CA 1
ATOM 4566 C C . ALA B 1 156 ? 14.953 2.973 20.875 1 77 156 ALA B C 1
ATOM 4568 O O . ALA B 1 156 ? 15.68 2.209 20.234 1 77 156 ALA B O 1
ATOM 4569 N N . ASP B 1 157 ? 13.68 2.881 21 1 81.19 157 ASP B N 1
ATOM 4570 C CA . ASP B 1 157 ? 13.047 1.722 20.375 1 81.19 157 ASP B CA 1
ATOM 4571 C C . ASP B 1 157 ? 12.109 2.146 19.25 1 81.19 157 ASP B C 1
ATOM 4573 O O . ASP B 1 157 ? 11.297 3.061 19.422 1 81.19 157 ASP B O 1
ATOM 4577 N N . ARG B 1 158 ? 12.367 1.572 18.078 1 82.38 158 ARG B N 1
ATOM 4578 C CA . ARG B 1 158 ? 11.484 1.765 16.938 1 82.38 158 ARG B CA 1
ATOM 4579 C C . ARG B 1 158 ? 10.945 0.43 16.438 1 82.38 158 ARG B C 1
ATOM 4581 O O . ARG B 1 158 ? 11.68 -0.56 16.375 1 82.38 158 ARG B O 1
ATOM 4588 N N . ILE B 1 159 ? 9.703 0.433 16.125 1 83.19 159 ILE B N 1
ATOM 4589 C CA . ILE B 1 159 ? 9.07 -0.77 15.586 1 83.19 159 ILE B CA 1
ATOM 4590 C C . ILE B 1 159 ? 8.469 -0.471 14.211 1 83.19 159 ILE B C 1
ATOM 4592 O O . ILE B 1 159 ? 7.902 0.601 14 1 83.19 159 ILE B O 1
ATOM 4596 N N . GLY B 1 160 ? 8.789 -1.388 13.32 1 84.69 160 GLY B N 1
ATOM 4597 C CA . GLY B 1 160 ? 8.273 -1.228 11.969 1 84.69 160 GLY B CA 1
ATOM 4598 C C . GLY B 1 160 ? 7.57 -2.467 11.445 1 84.69 160 GLY B C 1
ATOM 4599 O O . GLY B 1 160 ? 7.84 -3.578 11.906 1 84.69 160 GLY B O 1
ATOM 4600 N N . LEU B 1 161 ? 6.602 -2.229 10.641 1 84.88 161 LEU B N 1
ATOM 4601 C CA . LEU B 1 161 ? 5.883 -3.289 9.938 1 84.88 161 LEU B CA 1
ATOM 4602 C C . LEU B 1 161 ? 5.953 -3.092 8.43 1 84.88 161 LEU B C 1
ATOM 4604 O O . LEU B 1 161 ? 5.742 -1.982 7.934 1 84.88 161 LEU B O 1
ATOM 4608 N N . ILE B 1 162 ? 6.34 -4.203 7.754 1 89.31 162 ILE B N 1
ATOM 4609 C CA . ILE B 1 162 ? 6.43 -4.145 6.297 1 89.31 162 ILE B CA 1
ATOM 4610 C C . ILE B 1 162 ? 5.605 -5.273 5.684 1 89.31 162 ILE B C 1
ATOM 4612 O O . ILE B 1 162 ? 5.711 -6.426 6.102 1 89.31 162 ILE B O 1
ATOM 4616 N N . GLY B 1 163 ? 4.793 -4.902 4.746 1 89.38 163 GLY B N 1
ATOM 4617 C CA . GLY B 1 163 ? 4.047 -5.867 3.955 1 89.38 163 GLY B CA 1
ATOM 4618 C C . GLY B 1 163 ? 4.352 -5.781 2.471 1 89.38 163 GLY B C 1
ATOM 4619 O O . GLY B 1 163 ? 4.438 -4.688 1.911 1 89.38 163 GLY B O 1
ATOM 4620 N N . ARG B 1 164 ? 4.574 -7 1.922 1 91.69 164 ARG B N 1
ATOM 4621 C CA . ARG B 1 164 ? 4.852 -7.062 0.491 1 91.69 164 ARG B CA 1
ATOM 4622 C C . ARG B 1 164 ? 4.039 -8.164 -0.175 1 91.69 164 ARG B C 1
ATOM 4624 O O . ARG B 1 164 ? 3.922 -9.273 0.363 1 91.69 164 ARG B O 1
ATOM 4631 N N . VAL B 1 165 ? 3.477 -7.82 -1.29 1 93.12 165 VAL B N 1
ATOM 4632 C CA . VAL B 1 165 ? 2.736 -8.805 -2.08 1 93.12 165 VAL B CA 1
ATOM 4633 C C . VAL B 1 165 ? 3.086 -8.648 -3.557 1 93.12 165 VAL B C 1
ATOM 4635 O O . VAL B 1 165 ? 3.197 -7.523 -4.059 1 93.12 165 VAL B O 1
ATOM 4638 N N . LYS B 1 166 ? 3.314 -9.766 -4.148 1 91.44 166 LYS B N 1
ATOM 4639 C CA . LYS B 1 166 ? 3.627 -9.781 -5.578 1 91.44 166 LYS B CA 1
ATOM 4640 C C . LYS B 1 166 ? 2.801 -10.836 -6.305 1 91.44 166 LYS B C 1
ATOM 4642 O O . LYS B 1 166 ? 2.557 -11.922 -5.773 1 91.44 166 LYS B O 1
ATOM 4647 N N . ALA B 1 167 ? 2.305 -10.453 -7.41 1 90.75 167 ALA B N 1
ATOM 4648 C CA . ALA B 1 167 ? 1.558 -11.359 -8.273 1 90.75 167 ALA B CA 1
ATOM 4649 C C . ALA B 1 167 ? 2.068 -11.297 -9.711 1 90.75 167 ALA B C 1
ATOM 4651 O O . ALA B 1 167 ? 2.369 -10.211 -10.219 1 90.75 167 ALA B O 1
ATOM 4652 N N . GLY B 1 168 ? 2.297 -12.469 -10.242 1 85.44 168 GLY B N 1
ATOM 4653 C CA . GLY B 1 168 ? 2.721 -12.547 -11.633 1 85.44 168 GLY B CA 1
ATOM 4654 C C . GLY B 1 168 ? 2.266 -13.812 -12.32 1 85.44 168 GLY B C 1
ATOM 4655 O O . GLY B 1 168 ? 2.508 -14.922 -11.828 1 85.44 168 GLY B O 1
ATOM 4656 N N . ASN B 1 169 ? 1.737 -13.648 -13.453 1 79.75 169 ASN B N 1
ATOM 4657 C CA . ASN B 1 169 ? 1.313 -14.773 -14.281 1 79.75 169 ASN B CA 1
ATOM 4658 C C . ASN B 1 169 ? 0.602 -15.844 -13.453 1 79.75 169 ASN B C 1
ATOM 4660 O O . ASN B 1 169 ? 0.91 -17.031 -13.57 1 79.75 169 ASN B O 1
ATOM 4664 N N . GLY B 1 170 ? -0.174 -15.484 -12.578 1 80.5 170 GLY B N 1
ATOM 4665 C CA . GLY B 1 170 ? -0.977 -16.422 -11.805 1 80.5 170 GLY B CA 1
ATOM 4666 C C . GLY B 1 170 ? -0.314 -16.844 -10.508 1 80.5 170 GLY B C 1
ATOM 4667 O O . GLY B 1 170 ? -0.934 -17.5 -9.68 1 80.5 170 GLY B O 1
ATOM 4668 N N . ARG B 1 171 ? 0.881 -16.625 -10.359 1 86.19 171 ARG B N 1
ATOM 4669 C CA . ARG B 1 171 ? 1.565 -16.969 -9.117 1 86.19 171 ARG B CA 1
ATOM 4670 C C . ARG B 1 171 ? 1.675 -15.742 -8.211 1 86.19 171 ARG B C 1
ATOM 4672 O O . ARG B 1 171 ? 1.759 -14.609 -8.688 1 86.19 171 ARG B O 1
ATOM 4679 N N . GLY B 1 172 ? 1.479 -16.016 -7.066 1 87.81 172 GLY B N 1
ATOM 4680 C CA . GLY B 1 172 ? 1.564 -14.93 -6.102 1 87.81 172 GLY B CA 1
ATOM 4681 C C . GLY B 1 172 ? 2.369 -15.289 -4.867 1 87.81 172 GLY B C 1
ATOM 4682 O O . GLY B 1 172 ? 2.387 -16.453 -4.445 1 87.81 172 GLY B O 1
ATOM 4683 N N . ASP B 1 173 ? 3.098 -14.242 -4.367 1 88.25 173 ASP B N 1
ATOM 4684 C CA . ASP B 1 173 ? 3.877 -14.375 -3.141 1 88.25 173 ASP B CA 1
ATOM 4685 C C . ASP B 1 173 ? 3.688 -13.164 -2.234 1 88.25 173 ASP B C 1
ATOM 4687 O O . ASP B 1 173 ? 3.607 -12.031 -2.715 1 88.25 173 ASP B O 1
ATOM 4691 N N . GLY B 1 174 ? 3.432 -13.484 -1.012 1 88.25 174 GLY B N 1
ATOM 4692 C CA . GLY B 1 174 ? 3.27 -12.422 -0.03 1 88.25 174 GLY B CA 1
ATOM 4693 C C . GLY B 1 174 ? 4.078 -12.656 1.233 1 88.25 174 GLY B C 1
ATOM 4694 O O . GLY B 1 174 ? 4.336 -13.797 1.615 1 88.25 174 GLY B O 1
ATOM 4695 N N . SER B 1 175 ? 4.582 -11.5 1.768 1 90.38 175 SER B N 1
ATOM 4696 C CA . SER B 1 175 ? 5.332 -11.594 3.014 1 90.38 175 SER B CA 1
ATOM 4697 C C . SER B 1 175 ? 5.012 -10.438 3.947 1 90.38 175 SER B C 1
ATOM 4699 O O . SER B 1 175 ? 4.594 -9.367 3.498 1 90.38 175 SER B O 1
ATOM 4701 N N . VAL B 1 176 ? 5.117 -10.812 5.254 1 89.62 176 VAL B N 1
ATOM 4702 C CA . VAL B 1 176 ? 4.973 -9.812 6.309 1 89.62 176 VAL B CA 1
ATOM 4703 C C . VAL B 1 176 ? 6.223 -9.797 7.188 1 89.62 176 VAL B C 1
ATOM 4705 O O . VAL B 1 176 ? 6.707 -10.852 7.602 1 89.62 176 VAL B O 1
ATOM 4708 N N . SER B 1 177 ? 6.68 -8.547 7.391 1 93 177 SER B N 1
ATOM 4709 C CA . SER B 1 177 ? 7.898 -8.422 8.18 1 93 177 SER B CA 1
ATOM 4710 C C . SER B 1 177 ? 7.711 -7.445 9.336 1 93 177 SER B C 1
ATOM 4712 O O . SER B 1 177 ? 7.113 -6.383 9.172 1 93 177 SER B O 1
ATOM 4714 N N . VAL B 1 178 ? 8.156 -7.875 10.523 1 90.12 178 VAL B N 1
ATOM 4715 C CA . VAL B 1 178 ? 8.211 -7.023 11.703 1 90.12 178 VAL B CA 1
ATOM 4716 C C . VAL B 1 178 ? 9.656 -6.668 12.023 1 90.12 178 VAL B C 1
ATOM 4718 O O . VAL B 1 178 ? 10.523 -7.543 12.055 1 90.12 178 VAL B O 1
ATOM 4721 N N . LEU B 1 179 ? 9.789 -5.387 12.148 1 91.88 179 LEU B N 1
ATOM 4722 C CA . LEU B 1 179 ? 11.141 -4.895 12.43 1 91.88 179 LEU B CA 1
ATOM 4723 C C . LEU B 1 179 ? 11.188 -4.203 13.789 1 91.88 179 LEU B C 1
ATOM 4725 O O . LEU B 1 179 ? 10.297 -3.414 14.125 1 91.88 179 LEU B O 1
ATOM 4729 N N . TRP B 1 180 ? 12.094 -4.594 14.609 1 92.44 180 TRP B N 1
ATOM 4730 C CA . TRP B 1 180 ? 12.352 -3.961 15.898 1 92.44 180 TRP B CA 1
ATOM 4731 C C . TRP B 1 180 ? 13.781 -3.422 15.961 1 92.44 180 TRP B C 1
ATOM 4733 O O . TRP B 1 180 ? 14.742 -4.191 15.898 1 92.44 180 TRP B O 1
ATOM 4743 N N . LYS B 1 181 ? 13.875 -2.133 16.094 1 89.38 181 LYS B N 1
ATOM 4744 C CA . LYS B 1 181 ? 15.172 -1.47 16.188 1 89.38 181 LYS B CA 1
ATOM 4745 C C . LYS B 1 181 ? 15.406 -0.92 17.594 1 89.38 181 LYS B C 1
ATOM 4747 O O . LYS B 1 181 ? 14.516 -0.313 18.188 1 89.38 181 LYS B O 1
ATOM 4752 N N . LYS B 1 182 ? 16.562 -1.177 18.125 1 88.94 182 LYS B N 1
ATOM 4753 C CA . LYS B 1 182 ? 16.953 -0.68 19.438 1 88.94 182 LYS B CA 1
ATOM 4754 C C . LYS B 1 182 ? 18.344 -0.058 19.406 1 88.94 182 LYS B C 1
ATOM 4756 O O . LYS B 1 182 ? 19.281 -0.652 18.875 1 88.94 182 LYS B O 1
ATOM 4761 N N . ASN B 1 183 ? 18.406 1.127 19.891 1 84.69 183 ASN B N 1
ATOM 4762 C CA . ASN B 1 183 ? 19.688 1.801 20.047 1 84.69 183 ASN B CA 1
ATOM 4763 C C . ASN B 1 183 ? 20.172 1.771 21.5 1 84.69 183 ASN B C 1
ATOM 4765 O O . ASN B 1 183 ? 19.562 2.385 22.375 1 84.69 183 ASN B O 1
ATOM 4769 N N . ALA B 1 184 ? 21.031 0.876 21.734 1 80.94 184 ALA B N 1
ATOM 4770 C CA . ALA B 1 184 ? 21.594 0.752 23.078 1 80.94 184 ALA B CA 1
ATOM 4771 C C . ALA B 1 184 ? 22.984 1.368 23.141 1 80.94 184 ALA B C 1
ATOM 4773 O O . ALA B 1 184 ? 23.984 0.655 23.078 1 80.94 184 ALA B O 1
ATOM 4774 N N . GLY B 1 185 ? 23.109 2.617 23.344 1 80 185 GLY B N 1
ATOM 4775 C CA . GLY B 1 185 ? 24.406 3.268 23.484 1 80 185 GLY B CA 1
ATOM 4776 C C . GLY B 1 185 ? 25.266 3.137 22.234 1 80 185 GLY B C 1
ATOM 4777 O O . GLY B 1 185 ? 24.969 3.727 21.203 1 80 185 GLY B O 1
ATOM 4778 N N . LYS B 1 186 ? 26.281 2.15 22.422 1 78.69 186 LYS B N 1
ATOM 4779 C CA . LYS B 1 186 ? 27.234 1.993 21.328 1 78.69 186 LYS B CA 1
ATOM 4780 C C . LYS B 1 186 ? 26.797 0.895 20.375 1 78.69 186 LYS B C 1
ATOM 4782 O O . LYS B 1 186 ? 27.359 0.755 19.281 1 78.69 186 LYS B O 1
ATOM 4787 N N . PHE B 1 187 ? 25.766 0.15 20.797 1 86.56 187 PHE B N 1
ATOM 4788 C CA . PHE B 1 187 ? 25.281 -0.939 19.953 1 86.56 187 PHE B CA 1
ATOM 4789 C C . PHE B 1 187 ? 23.922 -0.604 19.359 1 86.56 187 PHE B C 1
ATOM 4791 O O . PHE B 1 187 ? 23.078 0.007 20.016 1 86.56 187 PHE B O 1
ATOM 4798 N N . HIS B 1 188 ? 23.953 -0.816 18.047 1 89.75 188 HIS B N 1
ATOM 4799 C CA . HIS B 1 188 ? 22.656 -0.749 17.359 1 89.75 188 HIS B CA 1
ATOM 4800 C C . HIS B 1 188 ? 22.172 -2.139 16.969 1 89.75 188 HIS B C 1
ATOM 4802 O O . HIS B 1 188 ? 22.891 -2.893 16.312 1 89.75 188 HIS B O 1
ATOM 4808 N N . VAL B 1 189 ? 21 -2.465 17.469 1 92.25 189 VAL B N 1
ATOM 4809 C CA . VAL B 1 189 ? 20.453 -3.789 17.203 1 92.25 189 VAL B CA 1
ATOM 4810 C C . VAL B 1 189 ? 19.141 -3.654 16.406 1 92.25 189 VAL B C 1
ATOM 4812 O O . VAL B 1 189 ? 18.297 -2.816 16.734 1 92.25 189 VAL B O 1
ATOM 4815 N N . GLU B 1 190 ? 19.094 -4.457 15.359 1 92.94 190 GLU B N 1
ATOM 4816 C CA . GLU B 1 190 ? 17.875 -4.539 14.547 1 92.94 190 GLU B CA 1
ATOM 4817 C C . GLU B 1 190 ? 17.422 -5.988 14.383 1 92.94 190 GLU B C 1
ATOM 4819 O O . GLU B 1 190 ? 18.156 -6.812 13.828 1 92.94 190 GLU B O 1
ATOM 4824 N N . ASN B 1 191 ? 16.281 -6.273 14.844 1 95 191 ASN B N 1
ATOM 4825 C CA . ASN B 1 191 ? 15.68 -7.594 14.68 1 95 191 ASN B CA 1
ATOM 4826 C C . ASN B 1 191 ? 14.539 -7.57 13.672 1 95 191 ASN B C 1
ATOM 4828 O O . ASN B 1 191 ? 13.719 -6.648 13.664 1 95 191 ASN B O 1
ATOM 4832 N N . THR B 1 192 ? 14.641 -8.57 12.82 1 95.25 192 THR B N 1
ATOM 4833 C CA . THR B 1 192 ? 13.594 -8.672 11.805 1 95.25 192 THR B CA 1
ATOM 4834 C C . THR B 1 192 ? 13.016 -10.078 11.766 1 95.25 192 THR B C 1
ATOM 4836 O O . THR B 1 192 ? 13.758 -11.062 11.758 1 95.25 192 THR B O 1
ATOM 4839 N N . PHE B 1 193 ? 11.742 -10.164 11.836 1 95 193 PHE B N 1
ATOM 4840 C CA . PHE B 1 193 ? 11.008 -11.406 11.625 1 95 193 PHE B CA 1
ATOM 4841 C C . PHE B 1 193 ? 10.109 -11.305 10.398 1 95 193 PHE B C 1
ATOM 4843 O O . PHE B 1 193 ? 9.266 -10.414 10.312 1 95 193 PHE B O 1
ATOM 4850 N N . THR B 1 194 ? 10.383 -12.18 9.461 1 92.88 194 THR B N 1
ATOM 4851 C CA . THR B 1 194 ? 9.594 -12.188 8.234 1 92.88 194 THR B CA 1
ATOM 4852 C C . THR B 1 194 ? 8.859 -13.516 8.078 1 92.88 194 THR B C 1
ATOM 4854 O O . THR B 1 194 ? 9.461 -14.578 8.188 1 92.88 194 THR B O 1
ATOM 4857 N N . ALA B 1 195 ? 7.641 -13.391 7.832 1 89.25 195 ALA B N 1
ATOM 4858 C CA . ALA B 1 195 ? 6.812 -14.57 7.594 1 89.25 195 ALA B CA 1
ATOM 4859 C C . ALA B 1 195 ? 6.215 -14.547 6.191 1 89.25 195 ALA B C 1
ATOM 4861 O O . ALA B 1 195 ? 5.598 -13.555 5.789 1 89.25 195 ALA B O 1
ATOM 4862 N N . SER B 1 196 ? 6.523 -15.5 5.504 1 87.31 196 SER B N 1
ATOM 4863 C CA . SER B 1 196 ? 5.902 -15.734 4.203 1 87.31 196 SER B CA 1
ATOM 4864 C C . SER B 1 196 ? 5.176 -17.078 4.176 1 87.31 196 SER B C 1
ATOM 4866 O O . SER B 1 196 ? 5.152 -17.797 5.176 1 87.31 196 SER B O 1
ATOM 4868 N N . SER B 1 197 ? 4.461 -17.406 3.141 1 79.44 197 SER B N 1
ATOM 4869 C CA . SER B 1 197 ? 3.684 -18.641 3.055 1 79.44 197 SER B CA 1
ATOM 4870 C C . SER B 1 197 ? 4.582 -19.859 3.158 1 79.44 197 SER B C 1
ATOM 4872 O O . SER B 1 197 ? 4.223 -20.844 3.805 1 79.44 197 SER B O 1
ATOM 4874 N N . ASP B 1 198 ? 5.789 -19.719 2.643 1 81.62 198 ASP B N 1
ATOM 4875 C CA . ASP B 1 198 ? 6.594 -20.938 2.576 1 81.62 198 ASP B CA 1
ATOM 4876 C C . ASP B 1 198 ? 7.84 -20.812 3.449 1 81.62 198 ASP B C 1
ATOM 4878 O O . ASP B 1 198 ? 8.523 -21.812 3.703 1 81.62 198 ASP B O 1
ATOM 4882 N N . VAL B 1 199 ? 8.164 -19.672 3.885 1 86.31 199 VAL B N 1
ATOM 4883 C CA . VAL B 1 199 ? 9.438 -19.516 4.582 1 86.31 199 VAL B CA 1
ATOM 4884 C C . VAL B 1 199 ? 9.273 -18.578 5.77 1 86.31 199 VAL B C 1
ATOM 4886 O O . VAL B 1 199 ? 8.531 -17.594 5.691 1 86.31 199 VAL B O 1
ATOM 4889 N N . LEU B 1 200 ? 9.828 -18.969 6.871 1 90.56 200 LEU B N 1
ATOM 4890 C CA . LEU B 1 200 ? 9.992 -18.094 8.023 1 90.56 200 LEU B CA 1
ATOM 4891 C C . LEU B 1 200 ? 11.445 -17.656 8.172 1 90.56 200 LEU B C 1
ATOM 4893 O O . LEU B 1 200 ? 12.352 -18.5 8.125 1 90.56 200 LEU B O 1
ATOM 4897 N N . ASN B 1 201 ? 11.594 -16.359 8.25 1 93.44 201 ASN B N 1
ATOM 4898 C CA . ASN B 1 201 ? 12.953 -15.836 8.336 1 93.44 201 ASN B CA 1
ATOM 4899 C C . ASN B 1 201 ? 13.148 -14.984 9.586 1 93.44 201 ASN B C 1
ATOM 4901 O O . ASN B 1 201 ? 12.336 -14.094 9.867 1 93.44 201 ASN B O 1
ATOM 4905 N N . LEU B 1 202 ? 14.102 -15.289 10.359 1 95.56 202 LEU B N 1
ATOM 4906 C CA . LEU B 1 202 ? 14.531 -14.492 11.5 1 95.56 202 LEU B CA 1
ATOM 4907 C C . LEU B 1 202 ? 15.938 -13.953 11.289 1 95.56 202 LEU B C 1
ATOM 4909 O O . LEU B 1 202 ? 16.844 -14.703 10.93 1 95.56 202 LEU B O 1
ATOM 4913 N N . SER B 1 203 ? 16.078 -12.703 11.383 1 95.5 203 SER B N 1
ATOM 4914 C CA . SER B 1 203 ? 17.391 -12.078 11.188 1 95.5 203 SER B CA 1
ATOM 4915 C C . SER B 1 203 ? 17.672 -11.039 12.266 1 95.5 203 SER B C 1
ATOM 4917 O O . SER B 1 203 ? 16.75 -10.383 12.758 1 95.5 203 SER B O 1
ATOM 4919 N N . CYS B 1 204 ? 18.859 -10.961 12.656 1 96 204 CYS B N 1
ATOM 4920 C CA . CYS B 1 204 ? 19.344 -9.969 13.617 1 96 204 CYS B CA 1
ATOM 4921 C C . CYS B 1 204 ? 20.562 -9.227 13.078 1 96 204 CYS B C 1
ATOM 4923 O O . CYS B 1 204 ? 21.453 -9.836 12.477 1 96 204 CYS B O 1
ATOM 4925 N N . ARG B 1 205 ? 20.516 -7.973 13.148 1 93.94 205 ARG B N 1
ATOM 4926 C CA . ARG B 1 205 ? 21.625 -7.137 12.703 1 93.94 205 ARG B CA 1
ATOM 4927 C C . ARG B 1 205 ? 22.234 -6.363 13.867 1 93.94 205 ARG B C 1
ATOM 4929 O O . ARG B 1 205 ? 21.547 -5.539 14.492 1 93.94 205 ARG B O 1
ATOM 4936 N N . LEU B 1 206 ? 23.469 -6.656 14.188 1 93.44 206 LEU B N 1
ATOM 4937 C CA . LEU B 1 206 ? 24.219 -5.969 15.227 1 93.44 206 LEU B CA 1
ATOM 4938 C C . LEU B 1 206 ? 25.297 -5.078 14.617 1 93.44 206 LEU B C 1
ATOM 4940 O O . LEU B 1 206 ? 26.109 -5.539 13.797 1 93.44 206 LEU B O 1
ATOM 4944 N N . SER B 1 207 ? 25.266 -3.83 14.945 1 91.12 207 SER B N 1
ATOM 4945 C CA . SER B 1 207 ? 26.266 -2.893 14.438 1 91.12 207 SER B CA 1
ATOM 4946 C C . SER B 1 207 ? 26.984 -2.176 15.578 1 91.12 207 SER B C 1
ATOM 4948 O O . SER B 1 207 ? 26.359 -1.809 16.578 1 91.12 207 SER B O 1
ATOM 4950 N N . ARG B 1 208 ? 28.266 -2.07 15.453 1 88.75 208 ARG B N 1
ATOM 4951 C CA . ARG B 1 208 ? 29.094 -1.362 16.422 1 88.75 208 ARG B CA 1
ATOM 4952 C C . ARG B 1 208 ? 30.188 -0.564 15.734 1 88.75 208 ARG B C 1
ATOM 4954 O O . ARG B 1 208 ? 30.938 -1.107 14.914 1 88.75 208 ARG B O 1
ATOM 4961 N N . PRO B 1 209 ? 30.188 0.656 16.031 1 85.38 209 PRO B N 1
ATOM 4962 C CA . PRO B 1 209 ? 31.312 1.44 15.523 1 85.38 209 PRO B CA 1
ATOM 4963 C C . PRO B 1 209 ? 32.594 1.199 16.312 1 85.38 209 PRO B C 1
ATOM 4965 O O . PRO B 1 209 ? 32.562 1.162 17.547 1 85.38 209 PRO B O 1
ATOM 4968 N N . LEU B 1 210 ? 33.625 0.556 15.836 1 79.25 210 LEU B N 1
ATOM 4969 C CA . LEU B 1 210 ? 34.906 0.282 16.516 1 79.25 210 LEU B CA 1
ATOM 4970 C C . LEU B 1 210 ? 35.719 1.564 16.703 1 79.25 210 LEU B C 1
ATOM 4972 O O . LEU B 1 210 ? 36.188 1.83 17.797 1 79.25 210 LEU B O 1
ATOM 4976 N N . TYR B 1 211 ? 36 2.236 15.602 1 75.75 211 TYR B N 1
ATOM 4977 C CA . TYR B 1 211 ? 36.688 3.521 15.641 1 75.75 211 TYR B CA 1
ATOM 4978 C C . TYR B 1 211 ? 35.875 4.586 14.883 1 75.75 211 TYR B C 1
ATOM 4980 O O . TYR B 1 211 ? 34.812 4.309 14.375 1 75.75 211 TYR B O 1
ATOM 4988 N N . THR B 1 212 ? 36.312 5.789 14.93 1 72.88 212 THR B N 1
ATOM 4989 C CA . THR B 1 212 ? 35.688 6.887 14.211 1 72.88 212 THR B CA 1
ATOM 4990 C C . THR B 1 212 ? 35.656 6.602 12.711 1 72.88 212 THR B C 1
ATOM 4992 O O . THR B 1 212 ? 34.812 7.16 11.984 1 72.88 212 THR B O 1
ATOM 4995 N N . ARG B 1 213 ? 36.438 5.57 12.297 1 79.38 213 ARG B N 1
ATOM 4996 C CA . ARG B 1 213 ? 36.531 5.402 10.852 1 79.38 213 ARG B CA 1
ATOM 4997 C C . ARG B 1 213 ? 36.094 4.004 10.43 1 79.38 213 ARG B C 1
ATOM 4999 O O . ARG B 1 213 ? 36.125 3.662 9.25 1 79.38 213 ARG B O 1
ATOM 5006 N N . ALA B 1 214 ? 35.781 3.168 11.406 1 86 214 ALA B N 1
ATOM 5007 C CA . ALA B 1 214 ? 35.438 1.803 11.008 1 86 214 ALA B CA 1
ATOM 5008 C C . ALA B 1 214 ? 34.219 1.309 11.766 1 86 214 ALA B C 1
ATOM 5010 O O . ALA B 1 214 ? 33.938 1.761 12.875 1 86 214 ALA B O 1
ATOM 5011 N N . ALA B 1 215 ? 33.469 0.558 11.086 1 89.31 215 ALA B N 1
ATOM 5012 C CA . ALA B 1 215 ? 32.281 -0.054 11.688 1 89.31 215 ALA B CA 1
ATOM 5013 C C . ALA B 1 215 ? 32.156 -1.525 11.297 1 89.31 215 ALA B C 1
ATOM 5015 O O . ALA B 1 215 ? 32.562 -1.917 10.203 1 89.31 215 ALA B O 1
ATOM 5016 N N . ILE B 1 216 ? 31.734 -2.289 12.234 1 91.75 216 ILE B N 1
ATOM 5017 C CA . ILE B 1 216 ? 31.516 -3.707 11.984 1 91.75 216 ILE B CA 1
ATOM 5018 C C . ILE B 1 216 ? 30.031 -4.039 12.195 1 91.75 216 ILE B C 1
ATOM 5020 O O . ILE B 1 216 ? 29.391 -3.512 13.109 1 91.75 216 ILE B O 1
ATOM 5024 N N . ILE B 1 217 ? 29.547 -4.785 11.258 1 94.06 217 ILE B N 1
ATOM 5025 C CA . ILE B 1 217 ? 28.156 -5.223 11.344 1 94.06 217 ILE B CA 1
ATOM 5026 C C . ILE B 1 217 ? 28.094 -6.746 11.234 1 94.06 217 ILE B C 1
ATOM 5028 O O . ILE B 1 217 ? 28.672 -7.336 10.32 1 94.06 217 ILE B O 1
ATOM 5032 N N . ILE B 1 218 ? 27.484 -7.371 12.156 1 95.44 218 ILE B N 1
ATOM 5033 C CA . ILE B 1 218 ? 27.234 -8.812 12.156 1 95.44 218 ILE B CA 1
ATOM 5034 C C . ILE B 1 218 ? 25.734 -9.078 12.008 1 95.44 218 ILE B C 1
ATOM 5036 O O . ILE B 1 218 ? 24.922 -8.516 12.75 1 95.44 218 ILE B O 1
ATOM 5040 N N . GLN B 1 219 ? 25.469 -9.945 11.062 1 96.19 219 GLN B N 1
ATOM 5041 C CA . GLN B 1 219 ? 24.062 -10.203 10.781 1 96.19 219 GLN B CA 1
ATOM 5042 C C . GLN B 1 219 ? 23.797 -11.703 10.648 1 96.19 219 GLN B C 1
ATOM 5044 O O . GLN B 1 219 ? 23.781 -12.242 9.539 1 96.19 219 GLN B O 1
ATOM 5049 N N . PRO B 1 220 ? 23.469 -12.328 11.719 1 95.69 220 PRO B N 1
ATOM 5050 C CA . PRO B 1 220 ? 23.016 -13.719 11.641 1 95.69 220 PRO B CA 1
ATOM 5051 C C . PRO B 1 220 ? 21.562 -13.836 11.211 1 95.69 220 PRO B C 1
ATOM 5053 O O . PRO B 1 220 ? 20.734 -12.977 11.555 1 95.69 220 PRO B O 1
ATOM 5056 N N . SER B 1 221 ? 21.312 -14.836 10.367 1 95.19 221 SER B N 1
ATOM 5057 C CA . SER B 1 221 ? 19.938 -15.094 9.953 1 95.19 221 SER B CA 1
ATOM 5058 C C . SER B 1 221 ? 19.656 -16.594 9.875 1 95.19 221 SER B C 1
ATOM 5060 O O . SER B 1 221 ? 20.562 -17.391 9.641 1 95.19 221 SER B O 1
ATOM 5062 N N . ILE B 1 222 ? 18.391 -16.922 10.219 1 95.19 222 ILE B N 1
ATOM 5063 C CA . ILE B 1 222 ? 17.953 -18.312 10.133 1 95.19 222 ILE B CA 1
ATOM 5064 C C . ILE B 1 222 ? 16.625 -18.391 9.375 1 95.19 222 ILE B C 1
ATOM 5066 O O . ILE B 1 222 ? 15.711 -17.609 9.641 1 95.19 222 ILE B O 1
ATOM 5070 N N . GLN B 1 223 ? 16.625 -19.234 8.375 1 92.5 223 GLN B N 1
ATOM 5071 C CA . GLN B 1 223 ? 15.406 -19.484 7.605 1 92.5 223 GLN B CA 1
ATOM 5072 C C . GLN B 1 223 ? 14.852 -20.875 7.883 1 92.5 223 GLN B C 1
ATOM 5074 O O . GLN B 1 223 ? 15.602 -21.844 7.961 1 92.5 223 GLN B O 1
ATOM 5079 N N . TYR B 1 224 ? 13.594 -20.875 8.211 1 91.88 224 TYR B N 1
ATOM 5080 C CA . TYR B 1 224 ? 12.898 -22.141 8.461 1 91.88 224 TYR B CA 1
ATOM 5081 C C . TYR B 1 224 ? 11.859 -22.422 7.387 1 91.88 224 TYR B C 1
ATOM 5083 O O . TYR B 1 224 ? 11.031 -21.547 7.078 1 91.88 224 TYR B O 1
ATOM 5091 N N . PHE B 1 225 ? 11.984 -23.625 6.801 1 87.12 225 PHE B N 1
ATOM 5092 C CA . PHE B 1 225 ? 11.008 -24.094 5.824 1 87.12 225 PHE B CA 1
ATOM 5093 C C . PHE B 1 225 ? 10.078 -25.125 6.441 1 87.12 225 PHE B C 1
ATOM 5095 O O . PHE B 1 225 ? 10.43 -26.297 6.551 1 87.12 225 PHE B O 1
ATOM 5102 N N . PRO B 1 226 ? 8.938 -24.75 6.73 1 80.75 226 PRO B N 1
ATOM 5103 C CA . PRO B 1 226 ? 8.023 -25.656 7.426 1 80.75 226 PRO B CA 1
ATOM 5104 C C . PRO B 1 226 ? 7.676 -26.891 6.59 1 80.75 226 PRO B C 1
ATOM 5106 O O . PRO B 1 226 ? 7.445 -27.969 7.141 1 80.75 226 PRO B O 1
ATOM 5109 N N . MET B 1 227 ? 7.59 -26.703 5.324 1 79.94 227 MET B N 1
ATOM 5110 C CA . MET B 1 227 ? 7.219 -27.844 4.484 1 79.94 227 MET B CA 1
ATOM 5111 C C . MET B 1 227 ? 8.336 -28.875 4.445 1 79.94 227 MET B C 1
ATOM 5113 O O . MET B 1 227 ? 8.078 -30.078 4.504 1 79.94 227 MET B O 1
ATOM 5117 N N . GLN B 1 228 ? 9.516 -28.438 4.441 1 81.88 228 GLN B N 1
ATOM 5118 C CA . GLN B 1 228 ? 10.656 -29.344 4.375 1 81.88 228 GLN B CA 1
ATOM 5119 C C . GLN B 1 228 ? 11.234 -29.609 5.762 1 81.88 228 GLN B C 1
ATOM 5121 O O . GLN B 1 228 ? 12.023 -30.531 5.945 1 81.88 228 GLN B O 1
ATOM 5126 N N . GLU B 1 229 ? 10.773 -28.906 6.715 1 83.5 229 GLU B N 1
ATOM 5127 C CA . GLU B 1 229 ? 11.258 -29 8.086 1 83.5 229 GLU B CA 1
ATOM 5128 C C . GLU B 1 229 ? 12.781 -28.875 8.148 1 83.5 229 GLU B C 1
ATOM 5130 O O . GLU B 1 229 ? 13.461 -29.688 8.773 1 83.5 229 GLU B O 1
ATOM 5135 N N . THR B 1 230 ? 13.289 -28 7.352 1 88.12 230 THR B N 1
ATOM 5136 C CA . THR B 1 230 ? 14.727 -27.75 7.324 1 88.12 230 THR B CA 1
ATOM 5137 C C . THR B 1 230 ? 15.047 -26.328 7.754 1 88.12 230 THR B C 1
ATOM 5139 O O . THR B 1 230 ? 14.211 -25.422 7.605 1 88.12 230 THR B O 1
ATOM 5142 N N . PHE B 1 231 ? 16.203 -26.266 8.406 1 91.06 231 PHE B N 1
ATOM 5143 C CA . PHE B 1 231 ? 16.719 -24.953 8.789 1 91.06 231 PHE B CA 1
ATOM 5144 C C . PHE B 1 231 ? 17.922 -24.562 7.934 1 91.06 231 PHE B C 1
ATOM 5146 O O . PHE B 1 231 ? 18.734 -25.422 7.57 1 91.06 231 PHE B O 1
ATOM 5153 N N . ALA B 1 232 ? 17.969 -23.391 7.445 1 91.81 232 ALA B N 1
ATOM 5154 C CA . ALA B 1 232 ? 19.094 -22.844 6.688 1 91.81 232 ALA B CA 1
ATOM 5155 C C . ALA B 1 232 ? 19.703 -21.641 7.387 1 91.81 232 ALA B C 1
ATOM 5157 O O . ALA B 1 232 ? 19.25 -20.5 7.188 1 91.81 232 ALA B O 1
ATOM 5158 N N . PRO B 1 233 ? 20.75 -21.875 8.203 1 93.5 233 PRO B N 1
ATOM 5159 C CA . PRO B 1 233 ? 21.422 -20.75 8.859 1 93.5 233 PRO B CA 1
ATOM 5160 C C . PRO B 1 233 ? 22.312 -19.953 7.902 1 93.5 233 PRO B C 1
ATOM 5162 O O . PRO B 1 233 ? 22.859 -20.516 6.949 1 93.5 233 PRO B O 1
ATOM 5165 N N . ALA B 1 234 ? 22.312 -18.672 8.039 1 94.5 234 ALA B N 1
ATOM 5166 C CA . ALA B 1 234 ? 23.156 -17.781 7.242 1 94.5 234 ALA B CA 1
ATOM 5167 C C . ALA B 1 234 ? 23.812 -16.719 8.117 1 94.5 234 ALA B C 1
ATOM 5169 O O . ALA B 1 234 ? 23.281 -16.359 9.172 1 94.5 234 ALA B O 1
ATOM 5170 N N . LEU B 1 235 ? 25.016 -16.344 7.793 1 95.88 235 LEU B N 1
ATOM 5171 C CA . LEU B 1 235 ? 25.75 -15.32 8.516 1 95.88 235 LEU B CA 1
ATOM 5172 C C . LEU B 1 235 ? 26.391 -14.32 7.551 1 95.88 235 LEU B C 1
ATOM 5174 O O . LEU B 1 235 ? 27.031 -14.719 6.578 1 95.88 235 LEU B O 1
ATOM 5178 N N . SER B 1 236 ? 26.141 -13.102 7.766 1 95.25 236 SER B N 1
ATOM 5179 C CA . SER B 1 236 ? 26.766 -12.031 6.992 1 95.25 236 SER B CA 1
ATOM 5180 C C . SER B 1 236 ? 27.625 -11.141 7.875 1 95.25 236 SER B C 1
ATOM 5182 O O . SER B 1 236 ? 27.172 -10.664 8.922 1 95.25 236 SER B O 1
ATOM 5184 N N . LEU B 1 237 ? 28.812 -11 7.52 1 96.19 237 LEU B N 1
ATOM 5185 C CA . LEU B 1 237 ? 29.766 -10.109 8.195 1 96.19 237 LEU B CA 1
ATOM 5186 C C . LEU B 1 237 ? 30.125 -8.922 7.301 1 96.19 237 LEU B C 1
ATOM 5188 O O . LEU B 1 237 ? 30.531 -9.102 6.156 1 96.19 237 LEU B O 1
ATOM 5192 N N . ILE B 1 238 ? 29.891 -7.777 7.793 1 94.44 238 ILE B N 1
ATOM 5193 C CA . ILE B 1 238 ? 30.172 -6.57 7.027 1 94.44 238 ILE B CA 1
ATOM 5194 C C . ILE B 1 238 ? 31.203 -5.715 7.766 1 94.44 238 ILE B C 1
ATOM 5196 O O . ILE B 1 238 ? 31.047 -5.438 8.961 1 94.44 238 ILE B O 1
ATOM 5200 N N . TYR B 1 239 ? 32.219 -5.371 7.121 1 94.12 239 TYR B N 1
ATOM 5201 C CA . TYR B 1 239 ? 33.25 -4.457 7.625 1 94.12 239 TYR B CA 1
ATOM 5202 C C . TYR B 1 239 ? 33.375 -3.227 6.734 1 94.12 239 TYR B C 1
ATOM 5204 O O . TYR B 1 239 ? 33.562 -3.348 5.527 1 94.12 239 TYR B O 1
ATOM 5212 N N . SER B 1 240 ? 33.156 -2.064 7.312 1 91.19 240 SER B N 1
ATOM 5213 C CA . SER B 1 240 ? 33.25 -0.811 6.574 1 91.19 240 SER B CA 1
ATOM 5214 C C . SER B 1 240 ? 34.312 0.097 7.176 1 91.19 240 SER B C 1
ATOM 5216 O O . SER B 1 240 ? 34.469 0.156 8.398 1 91.19 240 SER B O 1
ATOM 5218 N N . MET B 1 241 ? 35.094 0.705 6.297 1 89.12 241 MET B N 1
ATOM 5219 C CA . MET B 1 241 ? 36.156 1.595 6.742 1 89.12 241 MET B CA 1
ATOM 5220 C C . MET B 1 241 ? 36.281 2.799 5.816 1 89.12 241 MET B C 1
ATOM 5222 O O . MET B 1 241 ? 36.156 2.67 4.598 1 89.12 241 MET B O 1
ATOM 5226 N N . ARG B 1 242 ? 36.5 3.891 6.438 1 86.19 242 ARG B N 1
ATOM 5227 C CA . ARG B 1 242 ? 36.844 5.078 5.664 1 86.19 242 ARG B CA 1
ATOM 5228 C C . ARG B 1 242 ? 38.344 5.141 5.398 1 86.19 242 ARG B C 1
ATOM 5230 O O . ARG B 1 242 ? 39.156 5.203 6.332 1 86.19 242 ARG B O 1
ATOM 5237 N N . LEU B 1 243 ? 38.688 4.906 4.176 1 83.19 243 LEU B N 1
ATOM 5238 C CA . LEU B 1 243 ? 40.094 4.867 3.809 1 83.19 243 LEU B CA 1
ATOM 5239 C C . LEU B 1 243 ? 40.688 6.273 3.752 1 83.19 243 LEU B C 1
ATOM 5241 O O . LEU B 1 243 ? 41.688 6.547 4.375 1 83.19 243 LEU B O 1
ATOM 5245 N N . ARG B 1 244 ? 40.125 7.059 2.924 1 82.94 244 ARG B N 1
ATOM 5246 C CA . ARG B 1 244 ? 40.5 8.469 2.822 1 82.94 244 ARG B CA 1
ATOM 5247 C C . ARG B 1 244 ? 39.25 9.352 2.908 1 82.94 244 ARG B C 1
ATOM 5249 O O . ARG B 1 244 ? 38.156 8.859 3.143 1 82.94 244 ARG B O 1
ATOM 5256 N N . VAL B 1 245 ? 39.406 10.625 2.836 1 78.5 245 VAL B N 1
ATOM 5257 C CA . VAL B 1 245 ? 38.344 11.586 3.012 1 78.5 245 VAL B CA 1
ATOM 5258 C C . VAL B 1 245 ? 37.281 11.367 1.935 1 78.5 245 VAL B C 1
ATOM 5260 O O . VAL B 1 245 ? 36.062 11.484 2.201 1 78.5 245 VAL B O 1
ATOM 5263 N N . ARG B 1 246 ? 37.719 10.875 0.782 1 85.94 246 ARG B N 1
ATOM 5264 C CA . ARG B 1 246 ? 36.719 10.758 -0.298 1 85.94 246 ARG B CA 1
ATOM 5265 C C . ARG B 1 246 ? 36.531 9.297 -0.695 1 85.94 246 ARG B C 1
ATOM 5267 O O . ARG B 1 246 ? 35.781 9 -1.633 1 85.94 246 ARG B O 1
ATOM 5274 N N . TRP B 1 247 ? 37.281 8.359 -0.015 1 89 247 TRP B N 1
ATOM 5275 C CA . TRP B 1 247 ? 37.156 6.945 -0.363 1 89 247 TRP B CA 1
ATOM 5276 C C . TRP B 1 247 ? 36.688 6.133 0.827 1 89 247 TRP B C 1
ATOM 5278 O O . TRP B 1 247 ? 37.156 6.293 1.945 1 89 247 TRP B O 1
ATOM 5288 N N . GLN B 1 248 ? 35.656 5.414 0.569 1 90.81 248 GLN B N 1
ATOM 5289 C CA . GLN B 1 248 ? 35.125 4.492 1.569 1 90.81 248 GLN B CA 1
ATOM 5290 C C . GLN B 1 248 ? 35.125 3.061 1.043 1 90.81 248 GLN B C 1
ATOM 5292 O O . GLN B 1 248 ? 34.812 2.828 -0.133 1 90.81 248 GLN B O 1
ATOM 5297 N N . GLY B 1 249 ? 35.562 2.174 1.846 1 91.94 249 GLY B N 1
ATOM 5298 C CA . GLY B 1 249 ? 35.562 0.768 1.475 1 91.94 249 GLY B CA 1
ATOM 5299 C C . GLY B 1 249 ? 34.781 -0.111 2.424 1 91.94 249 GLY B C 1
ATOM 5300 O O . GLY B 1 249 ? 34.688 0.185 3.617 1 91.94 249 GLY B O 1
ATOM 5301 N N . SER B 1 250 ? 34.188 -1.064 1.804 1 93.88 250 SER B N 1
ATOM 5302 C CA . SER B 1 250 ? 33.469 -2.049 2.609 1 93.88 250 SER B CA 1
ATOM 5303 C C . SER B 1 250 ? 33.688 -3.461 2.082 1 93.88 250 SER B C 1
ATOM 5305 O O . SER B 1 250 ? 33.875 -3.658 0.88 1 93.88 250 SER B O 1
ATOM 5307 N N . ILE B 1 251 ? 33.781 -4.406 3.025 1 95.75 251 ILE B N 1
ATOM 5308 C CA . ILE B 1 251 ? 33.906 -5.828 2.705 1 95.75 251 ILE B CA 1
ATOM 5309 C C . ILE B 1 251 ? 32.719 -6.582 3.342 1 95.75 251 ILE B C 1
ATOM 5311 O O . ILE B 1 251 ? 32.469 -6.441 4.539 1 95.75 251 ILE B O 1
ATOM 5315 N N . ILE B 1 252 ? 32.062 -7.285 2.506 1 95.31 252 ILE B N 1
ATOM 5316 C CA . ILE B 1 252 ? 30.922 -8.062 2.975 1 95.31 252 ILE B CA 1
ATOM 5317 C C . ILE B 1 252 ? 31.172 -9.547 2.73 1 95.31 252 ILE B C 1
ATOM 5319 O O . ILE B 1 252 ? 31.406 -9.969 1.593 1 95.31 252 ILE B O 1
ATOM 5323 N N . LEU B 1 253 ? 31.125 -10.305 3.746 1 96.25 253 LEU B N 1
ATOM 5324 C CA . LEU B 1 253 ? 31.234 -11.758 3.672 1 96.25 253 LEU B CA 1
ATOM 5325 C C . LEU B 1 253 ? 29.906 -12.422 4.004 1 96.25 253 LEU B C 1
ATOM 5327 O O . LEU B 1 253 ? 29.375 -12.242 5.102 1 96.25 253 LEU B O 1
ATOM 5331 N N . ASN B 1 254 ? 29.406 -13.141 3.02 1 94.44 254 ASN B N 1
ATOM 5332 C CA . ASN B 1 254 ? 28.172 -13.891 3.215 1 94.44 254 ASN B CA 1
ATOM 5333 C C . ASN B 1 254 ? 28.422 -15.398 3.256 1 94.44 254 ASN B C 1
ATOM 5335 O O . ASN B 1 254 ? 28.922 -15.969 2.287 1 94.44 254 ASN B O 1
ATOM 5339 N N . LEU B 1 255 ? 28.016 -15.984 4.379 1 94.06 255 LEU B N 1
ATOM 5340 C CA . LEU B 1 255 ? 28.172 -17.422 4.555 1 94.06 255 LEU B CA 1
ATOM 5341 C C . LEU B 1 255 ? 26.812 -18.109 4.59 1 94.06 255 LEU B C 1
ATOM 5343 O O . LEU B 1 255 ? 26.031 -17.906 5.523 1 94.06 255 LEU B O 1
ATOM 5347 N N . THR B 1 256 ? 26.438 -18.781 3.584 1 89.06 256 THR B N 1
ATOM 5348 C CA . THR B 1 256 ? 25.219 -19.562 3.502 1 89.06 256 THR B CA 1
ATOM 5349 C C . THR B 1 256 ? 25.531 -21.016 3.172 1 89.06 256 THR B C 1
ATOM 5351 O O . THR B 1 256 ? 26.609 -21.328 2.643 1 89.06 256 THR B O 1
ATOM 5354 N N . PRO B 1 257 ? 24.625 -21.922 3.529 1 86.12 257 PRO B N 1
ATOM 5355 C CA . PRO B 1 257 ? 24.859 -23.328 3.188 1 86.12 257 PRO B CA 1
ATOM 5356 C C . PRO B 1 257 ? 24.906 -23.562 1.68 1 86.12 257 PRO B C 1
ATOM 5358 O O . PRO B 1 257 ? 25.578 -24.5 1.221 1 86.12 257 PRO B O 1
ATOM 5361 N N . ALA B 1 258 ? 24.172 -22.75 0.956 1 80.75 258 ALA B N 1
ATOM 5362 C CA . ALA B 1 258 ? 24.156 -22.922 -0.495 1 80.75 258 ALA B CA 1
ATOM 5363 C C . ALA B 1 258 ? 25.453 -22.406 -1.117 1 80.75 258 ALA B C 1
ATOM 5365 O O . ALA B 1 258 ? 25.844 -22.844 -2.201 1 80.75 258 ALA B O 1
ATOM 5366 N N . GLY B 1 259 ? 26.125 -21.453 -0.457 1 83.75 259 GLY B N 1
ATOM 5367 C CA . GLY B 1 259 ? 27.359 -20.906 -0.988 1 83.75 259 GLY B CA 1
ATOM 5368 C C . GLY B 1 259 ? 27.812 -19.641 -0.284 1 83.75 259 GLY B C 1
ATOM 5369 O O . GLY B 1 259 ? 27 -18.922 0.285 1 83.75 259 GLY B O 1
ATOM 5370 N N . SER B 1 260 ? 29.078 -19.562 -0.207 1 89.94 260 SER B N 1
ATOM 5371 C CA . SER B 1 260 ? 29.672 -18.359 0.382 1 89.94 260 SER B CA 1
ATOM 5372 C C . SER B 1 260 ? 30.047 -17.344 -0.69 1 89.94 260 SER B C 1
ATOM 5374 O O . SER B 1 260 ? 30.328 -17.719 -1.829 1 89.94 260 SER B O 1
ATOM 5376 N N . ALA B 1 261 ? 29.828 -16.062 -0.384 1 93.19 261 ALA B N 1
ATOM 5377 C CA . ALA B 1 261 ? 30.156 -14.992 -1.316 1 93.19 261 ALA B CA 1
ATOM 5378 C C . ALA B 1 261 ? 30.906 -13.859 -0.609 1 93.19 261 ALA B C 1
ATOM 5380 O O . ALA B 1 261 ? 30.609 -13.555 0.553 1 93.19 261 ALA B O 1
ATOM 5381 N N . LEU B 1 262 ? 31.891 -13.352 -1.277 1 95.25 262 LEU B N 1
ATOM 5382 C CA . LEU B 1 262 ? 32.656 -12.195 -0.798 1 95.25 262 LEU B CA 1
ATOM 5383 C C . LEU B 1 262 ? 32.469 -11.008 -1.73 1 95.25 262 LEU B C 1
ATOM 5385 O O . LEU B 1 262 ? 32.656 -11.125 -2.941 1 95.25 262 LEU B O 1
ATOM 5389 N N . THR B 1 263 ? 32.031 -9.906 -1.214 1 95.25 263 THR B N 1
ATOM 5390 C CA . THR B 1 263 ? 31.844 -8.688 -1.993 1 95.25 263 THR B CA 1
ATOM 5391 C C . THR B 1 263 ? 32.656 -7.539 -1.416 1 95.25 263 THR B C 1
ATOM 5393 O O . THR B 1 263 ? 32.594 -7.266 -0.215 1 95.25 263 THR B O 1
ATOM 5396 N N . THR B 1 264 ? 33.406 -6.945 -2.223 1 96.31 264 THR B N 1
ATOM 5397 C CA . THR B 1 264 ? 34.188 -5.754 -1.861 1 96.31 264 THR B CA 1
ATOM 5398 C C . THR B 1 264 ? 33.656 -4.531 -2.605 1 96.31 264 THR B C 1
ATOM 5400 O O . THR B 1 264 ? 33.469 -4.562 -3.826 1 96.31 264 THR B O 1
ATOM 5403 N N . THR B 1 265 ? 33.312 -3.535 -1.866 1 95.25 265 THR B N 1
ATOM 5404 C CA . THR B 1 265 ? 32.781 -2.32 -2.451 1 95.25 265 THR B CA 1
ATOM 5405 C C . THR B 1 265 ? 33.656 -1.12 -2.158 1 95.25 265 THR B C 1
ATOM 5407 O O . THR B 1 265 ? 34.156 -0.972 -1.043 1 95.25 265 THR B O 1
ATOM 5410 N N . LEU B 1 266 ? 33.938 -0.344 -3.143 1 94.75 266 LEU B N 1
ATOM 5411 C CA . LEU B 1 266 ? 34.656 0.922 -3.039 1 94.75 266 LEU B CA 1
ATOM 5412 C C . LEU B 1 266 ? 33.781 2.08 -3.52 1 94.75 266 LEU B C 1
ATOM 5414 O O . LEU B 1 266 ? 33.219 2.021 -4.609 1 94.75 266 LEU B O 1
ATOM 5418 N N . VAL B 1 267 ? 33.688 3.066 -2.717 1 93.31 267 VAL B N 1
ATOM 5419 C CA . VAL B 1 267 ? 32.844 4.215 -3.053 1 93.31 267 VAL B CA 1
ATOM 5420 C C . VAL B 1 267 ? 33.656 5.492 -3.012 1 93.31 267 VAL B C 1
ATOM 5422 O O . VAL B 1 267 ? 34.375 5.746 -2.035 1 93.31 267 VAL B O 1
ATOM 5425 N N . HIS B 1 268 ? 33.594 6.223 -4.039 1 93.44 268 HIS B N 1
ATOM 5426 C CA . HIS B 1 268 ? 34.188 7.551 -4.102 1 93.44 268 HIS B CA 1
ATOM 5427 C C . HIS B 1 268 ? 33.125 8.641 -3.934 1 93.44 268 HIS B C 1
ATOM 5429 O O . HIS B 1 268 ? 32.156 8.711 -4.707 1 93.44 268 HIS B O 1
ATOM 5435 N N . THR B 1 269 ? 33.25 9.422 -2.918 1 88.31 269 THR B N 1
ATOM 5436 C CA . THR B 1 269 ? 32.25 10.438 -2.627 1 88.31 269 THR B CA 1
ATOM 5437 C C . THR B 1 269 ? 32.781 11.836 -2.934 1 88.31 269 THR B C 1
ATOM 5439 O O . THR B 1 269 ? 34 12.078 -2.824 1 88.31 269 THR B O 1
ATOM 5442 N N . GLU B 1 270 ? 31.844 12.609 -3.555 1 83.19 270 GLU B N 1
ATOM 5443 C CA . GLU B 1 270 ? 32.0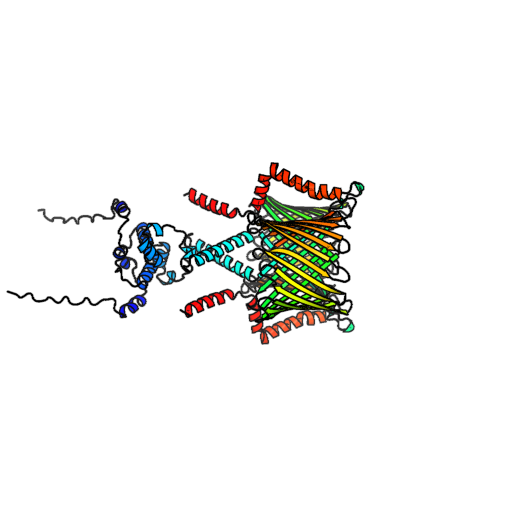94 14.039 -3.742 1 83.19 270 GLU B CA 1
ATOM 5444 C C . GLU B 1 270 ? 30.969 14.875 -3.115 1 83.19 270 GLU B C 1
ATOM 5446 O O . GLU B 1 270 ? 29.781 14.672 -3.424 1 83.19 270 GLU B O 1
ATOM 5451 N N . ASN B 1 271 ? 31.172 15.82 -2.301 1 79 271 ASN B N 1
ATOM 5452 C CA . ASN B 1 271 ? 30.188 16.625 -1.589 1 79 271 ASN B CA 1
ATOM 5453 C C . ASN B 1 271 ? 29.188 15.766 -0.83 1 79 271 ASN B C 1
ATOM 5455 O O . ASN B 1 271 ? 27.984 15.977 -0.932 1 79 271 ASN B O 1
ATOM 5459 N N . ASN B 1 272 ? 29.641 14.742 -0.233 1 76.19 272 ASN B N 1
ATOM 5460 C CA . ASN B 1 272 ? 28.859 13.836 0.609 1 76.19 272 ASN B CA 1
ATOM 5461 C C . ASN B 1 272 ? 27.859 13.023 -0.21 1 76.19 272 ASN B C 1
ATOM 5463 O O . ASN B 1 272 ? 26.875 12.516 0.328 1 76.19 272 ASN B O 1
ATOM 5467 N N . GLN B 1 273 ? 28.078 13.031 -1.518 1 83.69 273 GLN B N 1
ATOM 5468 C CA . GLN B 1 273 ? 27.281 12.172 -2.393 1 83.69 273 GLN B CA 1
ATOM 5469 C C . GLN B 1 273 ? 28.172 11.266 -3.232 1 83.69 273 GLN B C 1
ATOM 5471 O O . GLN B 1 273 ? 29.312 11.633 -3.566 1 83.69 273 GLN B O 1
ATOM 5476 N N . PRO B 1 274 ? 27.719 10.141 -3.447 1 86.44 274 PRO B N 1
ATOM 5477 C CA . PRO B 1 274 ? 28.547 9.203 -4.203 1 86.44 274 PRO B CA 1
ATOM 5478 C C . PRO B 1 274 ? 28.734 9.625 -5.656 1 86.44 274 PRO B C 1
ATOM 5480 O O . PRO B 1 274 ? 27.781 10.039 -6.32 1 86.44 274 PRO B O 1
ATOM 5483 N N . LYS B 1 275 ? 29.984 9.617 -6.184 1 90 275 LYS B N 1
ATOM 5484 C CA . LYS B 1 275 ? 30.328 9.914 -7.57 1 90 275 LYS B CA 1
ATOM 5485 C C . LYS B 1 275 ? 30.609 8.633 -8.352 1 90 275 LYS B C 1
ATOM 5487 O O . LYS B 1 275 ? 30.188 8.484 -9.5 1 90 275 LYS B O 1
ATOM 5492 N N . ALA B 1 276 ? 31.312 7.746 -7.684 1 93.88 276 ALA B N 1
ATOM 5493 C CA . ALA B 1 276 ? 31.625 6.473 -8.32 1 93.88 276 ALA B CA 1
ATOM 5494 C C . ALA B 1 276 ? 31.594 5.328 -7.309 1 93.88 276 ALA B C 1
ATOM 5496 O O . ALA B 1 276 ? 32 5.488 -6.164 1 93.88 276 ALA B O 1
ATOM 5497 N N . VAL B 1 277 ? 31.062 4.223 -7.746 1 95.38 277 VAL B N 1
ATOM 5498 C CA . VAL B 1 277 ? 30.984 3.027 -6.918 1 95.38 277 VAL B CA 1
ATOM 5499 C C . VAL B 1 277 ? 31.5 1.82 -7.695 1 95.38 277 VAL B C 1
ATOM 5501 O O . VAL B 1 277 ? 31.094 1.591 -8.836 1 95.38 277 VAL B O 1
ATOM 5504 N N . ILE B 1 278 ? 32.344 1.108 -7.102 1 95.38 278 ILE B N 1
ATOM 5505 C CA . ILE B 1 278 ? 32.875 -0.127 -7.672 1 95.38 278 ILE B CA 1
ATOM 5506 C C . ILE B 1 278 ? 32.562 -1.296 -6.738 1 95.38 278 ILE B C 1
ATOM 5508 O O . ILE B 1 278 ? 32.906 -1.251 -5.551 1 95.38 278 ILE B O 1
ATOM 5512 N N . ASN B 1 279 ? 31.969 -2.291 -7.281 1 95.94 279 ASN B N 1
ATOM 5513 C CA . ASN B 1 279 ? 31.656 -3.5 -6.527 1 95.94 279 ASN B CA 1
ATOM 5514 C C . ASN B 1 279 ? 32.281 -4.742 -7.176 1 95.94 279 ASN B C 1
ATOM 5516 O O . ASN B 1 279 ? 32.094 -4.98 -8.367 1 95.94 279 ASN B O 1
ATOM 5520 N N . PHE B 1 280 ? 33.031 -5.457 -6.391 1 96 280 PHE B N 1
ATOM 5521 C CA . PHE B 1 280 ? 33.594 -6.73 -6.809 1 96 280 PHE B CA 1
ATOM 5522 C C . PHE B 1 280 ? 33.031 -7.879 -5.984 1 96 280 PHE B C 1
ATOM 5524 O O . PHE B 1 280 ? 33.188 -7.914 -4.766 1 96 280 PHE B O 1
ATOM 5531 N N . THR B 1 281 ? 32.375 -8.773 -6.656 1 95.12 281 THR B N 1
ATOM 5532 C CA . THR B 1 281 ? 31.781 -9.906 -5.965 1 95.12 281 THR B CA 1
ATOM 5533 C C . THR B 1 281 ? 32.406 -11.219 -6.434 1 95.12 281 THR B C 1
ATOM 5535 O O . THR B 1 281 ? 32.469 -11.484 -7.637 1 95.12 281 THR B O 1
ATOM 5538 N N . LEU B 1 282 ? 32.875 -11.992 -5.477 1 93.06 282 LEU B N 1
ATOM 5539 C CA . LEU B 1 282 ? 33.438 -13.32 -5.742 1 93.06 282 LEU B CA 1
ATOM 5540 C C . LEU B 1 282 ? 32.531 -14.406 -5.164 1 93.06 282 LEU B C 1
ATOM 5542 O O . LEU B 1 282 ? 32.281 -14.43 -3.957 1 93.06 282 LEU B O 1
ATOM 5546 N N . SER B 1 283 ? 31.953 -15.172 -5.996 1 90.38 283 SER B N 1
ATOM 5547 C CA . SER B 1 283 ? 31.141 -16.328 -5.625 1 90.38 283 SER B CA 1
ATOM 5548 C C . SER B 1 283 ? 31.359 -17.484 -6.59 1 90.38 283 SER B C 1
ATOM 5550 O O . SER B 1 283 ? 31.812 -17.281 -7.719 1 90.38 283 SER B O 1
ATOM 5552 N N . PRO B 1 284 ? 31.094 -18.656 -6.137 1 84.94 284 PRO B N 1
ATOM 5553 C CA . PRO B 1 284 ? 31.281 -19.797 -7.031 1 84.94 284 PRO B CA 1
ATOM 5554 C C . PRO B 1 284 ? 30.328 -19.797 -8.211 1 84.94 284 PRO B C 1
ATOM 5556 O O . PRO B 1 284 ? 30.672 -20.25 -9.305 1 84.94 284 PRO B O 1
ATOM 5559 N N . THR B 1 285 ? 29.188 -19.188 -8.023 1 82.19 285 THR B N 1
ATOM 5560 C CA . THR B 1 285 ? 28.188 -19.281 -9.078 1 82.19 285 THR B CA 1
ATOM 5561 C C . THR B 1 285 ? 28.078 -17.969 -9.844 1 82.19 285 THR B C 1
ATOM 5563 O O . THR B 1 285 ? 27.766 -17.969 -11.039 1 82.19 285 THR B O 1
ATOM 5566 N N . ASN B 1 286 ? 28.219 -16.812 -9.227 1 82.38 286 ASN B N 1
ATOM 5567 C CA . ASN B 1 286 ? 27.938 -15.547 -9.891 1 82.38 286 ASN B CA 1
ATOM 5568 C C . ASN B 1 286 ? 29 -14.5 -9.562 1 82.38 286 ASN B C 1
ATOM 5570 O O . ASN B 1 286 ? 28.719 -13.531 -8.852 1 82.38 286 ASN B O 1
ATOM 5574 N N . SER B 1 287 ? 30.203 -14.664 -9.992 1 90.25 287 SER B N 1
ATOM 5575 C CA . SER B 1 287 ? 31.219 -13.625 -9.836 1 90.25 287 SER B CA 1
ATOM 5576 C C . SER B 1 287 ? 30.984 -12.484 -10.82 1 90.25 287 SER B C 1
ATOM 5578 O O . SER B 1 287 ? 30.734 -12.719 -12.008 1 90.25 287 SER B O 1
ATOM 5580 N N . ASN B 1 288 ? 30.906 -11.273 -10.289 1 93.81 288 ASN B N 1
ATOM 5581 C CA . ASN B 1 288 ? 30.656 -10.133 -11.156 1 93.81 288 ASN B CA 1
ATOM 5582 C C . ASN B 1 288 ? 31.344 -8.875 -10.648 1 93.81 288 ASN B C 1
ATOM 5584 O O . ASN B 1 288 ? 31.781 -8.828 -9.5 1 93.81 288 ASN B O 1
ATOM 5588 N N . VAL B 1 289 ? 31.531 -7.984 -11.602 1 95.19 289 VAL B N 1
ATOM 5589 C CA . VAL B 1 289 ? 32.062 -6.648 -11.32 1 95.19 289 VAL B CA 1
ATOM 5590 C C . VAL B 1 289 ? 31.047 -5.594 -11.758 1 95.19 289 VAL B C 1
ATOM 5592 O O . VAL B 1 289 ? 30.531 -5.648 -12.883 1 95.19 289 VAL B O 1
ATOM 5595 N N . ARG B 1 290 ? 30.734 -4.719 -10.844 1 95.94 290 ARG B N 1
ATOM 5596 C CA . ARG B 1 290 ? 29.781 -3.662 -11.141 1 95.94 290 ARG B CA 1
ATOM 5597 C C . ARG B 1 290 ? 30.406 -2.283 -10.969 1 95.94 290 ARG B C 1
ATOM 5599 O O . ARG B 1 290 ? 31 -1.999 -9.93 1 95.94 290 ARG B O 1
ATOM 5606 N N . LEU B 1 291 ? 30.266 -1.488 -11.984 1 96.56 291 LEU B N 1
ATOM 5607 C CA . LEU B 1 291 ? 30.734 -0.11 -11.977 1 96.56 291 LEU B CA 1
ATOM 5608 C C . LEU B 1 291 ? 29.578 0.868 -12.125 1 96.56 291 LEU B C 1
ATOM 5610 O O . LEU B 1 291 ? 28.75 0.715 -13.016 1 96.56 291 LEU B O 1
ATOM 5614 N N . VAL B 1 292 ? 29.5 1.788 -11.234 1 96 292 VAL B N 1
ATOM 5615 C CA . VAL B 1 292 ? 28.438 2.793 -11.281 1 96 292 VAL B CA 1
ATOM 5616 C C . VAL B 1 292 ? 29.062 4.191 -11.25 1 96 292 VAL B C 1
ATOM 5618 O O . VAL B 1 292 ? 29.953 4.461 -10.453 1 96 292 VAL B O 1
ATOM 5621 N N . TYR B 1 293 ? 28.609 5.07 -12.109 1 94.94 293 TYR B N 1
ATOM 5622 C CA . TYR B 1 293 ? 29.078 6.453 -12.172 1 94.94 293 TYR B CA 1
ATOM 5623 C C . TYR B 1 293 ? 27.906 7.426 -12.156 1 94.94 293 TYR B C 1
ATOM 5625 O O . TYR B 1 293 ? 26.906 7.215 -12.852 1 94.94 293 TYR B O 1
ATOM 5633 N N . PHE B 1 294 ? 28.062 8.477 -11.32 1 93.19 294 PHE B N 1
ATOM 5634 C CA . PHE B 1 294 ? 26.984 9.453 -11.164 1 93.19 294 PHE B CA 1
ATOM 5635 C C . PHE B 1 294 ? 27.406 10.805 -11.727 1 93.19 294 PHE B C 1
ATOM 5637 O O . PHE B 1 294 ? 28.516 11.281 -11.445 1 93.19 294 PHE B O 1
ATOM 5644 N N . VAL B 1 295 ? 26.578 11.352 -12.562 1 90.75 295 VAL B N 1
ATOM 5645 C CA . VAL B 1 295 ? 26.734 12.734 -13.016 1 90.75 295 VAL B CA 1
ATOM 5646 C C . VAL B 1 295 ? 25.562 13.578 -12.516 1 90.75 295 VAL B C 1
ATOM 5648 O O . VAL B 1 295 ? 24.406 13.281 -12.812 1 90.75 295 VAL B O 1
ATOM 5651 N N . ARG B 1 296 ? 25.891 14.539 -11.695 1 89.56 296 ARG B N 1
ATOM 5652 C CA . ARG B 1 296 ? 24.844 15.352 -11.086 1 89.56 296 ARG B CA 1
ATOM 5653 C C . ARG B 1 296 ? 24.875 16.781 -11.625 1 89.56 296 ARG B C 1
ATOM 5655 O O . ARG B 1 296 ? 25.938 17.344 -11.859 1 89.56 296 ARG B O 1
ATOM 5662 N N . ASN B 1 297 ? 23.656 17.219 -11.938 1 85.94 297 ASN B N 1
ATOM 5663 C CA . ASN B 1 297 ? 23.438 18.609 -12.297 1 85.94 297 ASN B CA 1
ATOM 5664 C C . ASN B 1 297 ? 22.688 19.359 -11.211 1 85.94 297 ASN B C 1
ATOM 5666 O O . ASN B 1 297 ? 21.469 19.25 -11.102 1 85.94 297 ASN B O 1
ATOM 5670 N N . PRO B 1 298 ? 23.266 20.141 -10.406 1 79.31 298 PRO B N 1
ATOM 5671 C CA . PRO B 1 298 ? 22.609 20.812 -9.281 1 79.31 298 PRO B CA 1
ATOM 5672 C C . PRO B 1 298 ? 21.609 21.891 -9.727 1 79.31 298 PRO B C 1
ATOM 5674 O O . PRO B 1 298 ? 20.703 22.234 -8.977 1 79.31 298 PRO B O 1
ATOM 5677 N N . GLU B 1 299 ? 21.703 22.406 -10.922 1 74.62 299 GLU B N 1
ATOM 5678 C CA . GLU B 1 299 ? 20.766 23.453 -11.352 1 74.62 299 GLU B CA 1
ATOM 5679 C C . GLU B 1 299 ? 19.359 22.906 -11.516 1 74.62 299 GLU B C 1
ATOM 5681 O O . GLU B 1 299 ? 18.391 23.531 -11.094 1 74.62 299 GLU B O 1
ATOM 5686 N N . ARG B 1 300 ? 19.344 21.844 -12.008 1 69.38 300 ARG B N 1
ATOM 5687 C CA . ARG B 1 300 ? 18.031 21.266 -12.242 1 69.38 300 ARG B CA 1
ATOM 5688 C C . ARG B 1 300 ? 17.734 20.156 -11.242 1 69.38 300 ARG B C 1
ATOM 5690 O O . ARG B 1 300 ? 16.703 19.469 -11.344 1 69.38 300 ARG B O 1
ATOM 5697 N N . ASP B 1 301 ? 18.484 19.969 -10.281 1 81.75 301 ASP B N 1
ATOM 5698 C CA . ASP B 1 301 ? 18.359 18.875 -9.312 1 81.75 301 ASP B CA 1
ATOM 5699 C C . ASP B 1 301 ? 18.141 17.531 -10.023 1 81.75 301 ASP B C 1
ATOM 5701 O O . ASP B 1 301 ? 17.203 16.797 -9.688 1 81.75 301 ASP B O 1
ATOM 5705 N N . ALA B 1 302 ? 18.922 17.375 -11 1 86.81 302 ALA B N 1
ATOM 5706 C CA . ALA B 1 302 ? 18.844 16.141 -11.789 1 86.81 302 ALA B CA 1
ATOM 5707 C C . ALA B 1 302 ? 20.156 15.359 -11.703 1 86.81 302 ALA B C 1
ATOM 5709 O O . ALA B 1 302 ? 21.219 15.938 -11.438 1 86.81 302 ALA B O 1
ATOM 5710 N N . PHE B 1 303 ? 20 14.047 -11.703 1 88.62 303 PHE B N 1
ATOM 5711 C CA . PHE B 1 303 ? 21.219 13.242 -11.773 1 88.62 303 PHE B CA 1
ATOM 5712 C C . PHE B 1 303 ? 21.047 12.094 -12.758 1 88.62 303 PHE B C 1
ATOM 5714 O O . PHE B 1 303 ? 19.922 11.695 -13.062 1 88.62 303 PHE B O 1
ATOM 5721 N N . THR B 1 304 ? 22.141 11.797 -13.359 1 92.06 304 THR B N 1
ATOM 5722 C CA . THR B 1 304 ? 22.234 10.664 -14.273 1 92.06 304 THR B CA 1
ATOM 5723 C C . THR B 1 304 ? 23.203 9.609 -13.734 1 92.06 304 THR B C 1
ATOM 5725 O O . THR B 1 304 ? 24.297 9.938 -13.289 1 92.06 304 THR B O 1
ATOM 5728 N N . GLU B 1 305 ? 22.703 8.406 -13.633 1 94.44 305 GLU B N 1
ATOM 5729 C CA . GLU B 1 305 ? 23.484 7.262 -13.172 1 94.44 305 GLU B CA 1
ATOM 5730 C C . GLU B 1 305 ? 23.781 6.289 -14.312 1 94.44 305 GLU B C 1
ATOM 5732 O O . GLU B 1 305 ? 22.859 5.816 -14.977 1 94.44 305 GLU B O 1
ATOM 5737 N N . SER B 1 306 ? 24.984 6.094 -14.617 1 95.19 306 SER B N 1
ATOM 5738 C CA . SER B 1 306 ? 25.406 5.074 -15.57 1 95.19 306 SER B CA 1
ATOM 5739 C C . SER B 1 306 ? 26.047 3.885 -14.867 1 95.19 306 SER B C 1
ATOM 5741 O O . SER B 1 306 ? 26.922 4.059 -14.008 1 95.19 306 SER B O 1
ATOM 5743 N N . ALA B 1 307 ? 25.547 2.752 -15.125 1 96.5 307 ALA B N 1
ATOM 5744 C CA . ALA B 1 307 ? 26.031 1.545 -14.469 1 96.5 307 ALA B CA 1
ATOM 5745 C C . ALA B 1 307 ? 26.406 0.477 -15.492 1 96.5 307 ALA B C 1
ATOM 5747 O O . ALA B 1 307 ? 25.797 0.384 -16.562 1 96.5 307 ALA B O 1
ATOM 5748 N N . LEU B 1 308 ? 27.469 -0.226 -15.227 1 95.56 308 LEU B N 1
ATOM 5749 C CA . LEU B 1 308 ? 27.938 -1.348 -16.031 1 95.56 308 LEU B CA 1
ATOM 5750 C C . LEU B 1 308 ? 28.25 -2.553 -15.148 1 95.56 308 LEU B C 1
ATOM 5752 O O . LEU B 1 308 ? 29 -2.438 -14.172 1 95.56 308 LEU B O 1
ATOM 5756 N N . GLN B 1 309 ? 27.641 -3.609 -15.453 1 95.31 309 GLN B N 1
ATOM 5757 C CA . GLN B 1 309 ? 27.906 -4.855 -14.742 1 95.31 309 GLN B CA 1
ATOM 5758 C C . GLN B 1 309 ? 28.516 -5.898 -15.672 1 95.31 309 GLN B C 1
ATOM 5760 O O . GLN B 1 309 ? 27.969 -6.188 -16.734 1 95.31 309 GLN B O 1
ATOM 5765 N N . LEU B 1 310 ? 29.672 -6.371 -15.273 1 94.38 310 LEU B N 1
ATOM 5766 C CA . LEU B 1 310 ? 30.391 -7.395 -16.031 1 94.38 310 LEU B CA 1
ATOM 5767 C C . LEU B 1 310 ? 30.344 -8.734 -15.297 1 94.38 310 LEU B C 1
ATOM 5769 O O . LEU B 1 310 ? 30.719 -8.828 -14.125 1 94.38 310 LEU B O 1
ATOM 5773 N N . SER B 1 311 ? 29.766 -9.609 -15.852 1 90.62 311 SER B N 1
ATOM 5774 C CA . SER B 1 311 ? 29.766 -10.977 -15.336 1 90.62 311 SER B CA 1
ATOM 5775 C C . SER B 1 311 ? 30.547 -11.914 -16.25 1 90.62 311 SER B C 1
ATOM 5777 O O . SER B 1 311 ? 30.953 -11.523 -17.344 1 90.62 311 SER B O 1
ATOM 5779 N N . MET B 1 312 ? 30.734 -13.164 -15.766 1 87.69 312 MET B N 1
ATOM 5780 C CA . MET B 1 312 ? 31.484 -14.148 -16.547 1 87.69 312 MET B CA 1
ATOM 5781 C C . MET B 1 312 ? 30.766 -14.461 -17.859 1 87.69 312 MET B C 1
ATOM 5783 O O . MET B 1 312 ? 31.406 -14.766 -18.875 1 87.69 312 MET B O 1
ATOM 5787 N N . PHE B 1 313 ? 29.422 -14.203 -17.797 1 85.56 313 PHE B N 1
ATOM 5788 C CA . PHE B 1 313 ? 28.672 -14.664 -18.969 1 85.56 313 PHE B CA 1
ATOM 5789 C C . PHE B 1 313 ? 27.938 -13.508 -19.641 1 85.56 313 PHE B C 1
ATOM 5791 O O . PHE B 1 313 ? 27.109 -13.719 -20.531 1 85.56 313 PHE B O 1
ATOM 5798 N N . GLY B 1 314 ? 28.234 -12.328 -19.188 1 88.25 314 GLY B N 1
ATOM 5799 C CA . GLY B 1 314 ? 27.484 -11.281 -19.875 1 88.25 314 GLY B CA 1
ATOM 5800 C C . GLY B 1 314 ? 27.797 -9.891 -19.359 1 88.25 314 GLY B C 1
ATOM 5801 O O . GLY B 1 314 ? 28.531 -9.734 -18.391 1 88.25 314 GLY B O 1
ATOM 5802 N N . VAL B 1 315 ? 27.375 -8.945 -20.203 1 91.81 315 VAL B N 1
ATOM 5803 C CA . VAL B 1 315 ? 27.516 -7.531 -19.875 1 91.81 315 VAL B CA 1
ATOM 5804 C C . VAL B 1 315 ? 26.141 -6.887 -19.797 1 91.81 315 VAL B C 1
ATOM 5806 O O . VAL B 1 315 ? 25.266 -7.16 -20.641 1 91.81 315 VAL B O 1
ATOM 5809 N N . THR B 1 316 ? 25.938 -6.133 -18.734 1 93.56 316 THR B N 1
ATOM 5810 C CA . THR B 1 316 ? 24.641 -5.492 -18.547 1 93.56 316 THR B CA 1
ATOM 5811 C C . THR B 1 316 ? 24.797 -3.994 -18.312 1 93.56 316 THR B C 1
ATOM 5813 O O . THR B 1 316 ? 24.859 -3.543 -17.156 1 93.56 316 THR B O 1
ATOM 5816 N N . PRO B 1 317 ? 24.75 -3.199 -19.344 1 93 317 PRO B N 1
ATOM 5817 C CA . PRO B 1 317 ? 24.75 -1.745 -19.156 1 93 317 PRO B CA 1
ATOM 5818 C C . PRO B 1 317 ? 23.375 -1.188 -18.797 1 93 317 PRO B C 1
ATOM 5820 O O . PRO B 1 317 ? 22.359 -1.736 -19.219 1 93 317 PRO B O 1
ATOM 5823 N N . SER B 1 318 ? 23.422 -0.204 -17.953 1 95.31 318 SER B N 1
ATOM 5824 C CA . SER B 1 318 ? 22.188 0.464 -17.578 1 95.31 318 SER B CA 1
ATOM 5825 C C . SER B 1 318 ? 22.406 1.957 -17.359 1 95.31 318 SER B C 1
ATOM 5827 O O . SER B 1 318 ? 23.5 2.379 -16.984 1 95.31 318 SER B O 1
ATOM 5829 N N . ILE B 1 319 ? 21.375 2.717 -17.688 1 93.75 319 ILE B N 1
ATOM 5830 C CA . ILE B 1 319 ? 21.391 4.16 -17.484 1 93.75 319 ILE B CA 1
ATOM 5831 C C . ILE B 1 319 ? 20.109 4.598 -16.781 1 93.75 319 ILE B C 1
ATOM 5833 O O . ILE B 1 319 ? 19.031 4.109 -17.094 1 93.75 319 ILE B O 1
ATOM 5837 N N . HIS B 1 320 ? 20.312 5.387 -15.773 1 94.38 320 HIS B N 1
ATOM 5838 C CA . HIS B 1 320 ? 19.188 5.887 -14.984 1 94.38 320 HIS B CA 1
ATOM 5839 C C . HIS B 1 320 ? 19.219 7.406 -14.883 1 94.38 320 HIS B C 1
ATOM 5841 O O . HIS B 1 320 ? 20.266 7.988 -14.562 1 94.38 320 HIS B O 1
ATOM 5847 N N . PHE B 1 321 ? 18.094 8.008 -15.211 1 91.5 321 PHE B N 1
ATOM 5848 C CA . PHE B 1 321 ? 17.938 9.461 -15.125 1 91.5 321 PHE B CA 1
ATOM 5849 C C . PHE B 1 321 ? 16.812 9.828 -14.164 1 91.5 321 PHE B C 1
ATOM 5851 O O . PHE B 1 321 ? 15.766 9.188 -14.148 1 91.5 321 PHE B O 1
ATOM 5858 N N . GLU B 1 322 ? 17.094 10.781 -13.266 1 90.69 322 GLU B N 1
ATOM 5859 C CA . GLU B 1 322 ? 16.078 11.266 -12.336 1 90.69 322 GLU B CA 1
ATOM 5860 C C . GLU B 1 322 ? 16.109 12.789 -12.234 1 90.69 322 GLU B C 1
ATOM 5862 O O . GLU B 1 322 ? 17.188 13.391 -12.234 1 90.69 322 GLU B O 1
ATOM 5867 N N . ARG B 1 323 ? 14.906 13.391 -12.18 1 85.81 323 ARG B N 1
ATOM 5868 C CA . ARG B 1 323 ? 14.797 14.844 -12.062 1 85.81 323 ARG B CA 1
ATOM 5869 C C . ARG B 1 323 ? 13.648 15.227 -11.141 1 85.81 323 ARG B C 1
ATOM 5871 O O . ARG B 1 323 ? 12.633 14.523 -11.07 1 85.81 323 ARG B O 1
ATOM 5878 N N . ARG B 1 324 ? 13.906 16.328 -10.492 1 80 324 ARG B N 1
ATOM 5879 C CA . ARG B 1 324 ? 12.844 16.875 -9.648 1 80 324 ARG B CA 1
ATOM 5880 C C . ARG B 1 324 ? 11.812 17.625 -10.484 1 80 324 ARG B C 1
ATOM 5882 O O . ARG B 1 324 ? 12.164 18.438 -11.336 1 80 324 ARG B O 1
ATOM 5889 N N . LEU B 1 325 ? 10.602 17.219 -10.453 1 71 325 LEU B N 1
ATOM 5890 C CA . LEU B 1 325 ? 9.508 17.891 -11.164 1 71 325 LEU B CA 1
ATOM 5891 C C . LEU B 1 325 ? 8.883 18.969 -10.305 1 71 325 LEU B C 1
ATOM 5893 O O . LEU B 1 325 ? 8.609 20.078 -10.789 1 71 325 LEU B O 1
ATOM 5897 N N . SER B 1 326 ? 8.578 18.562 -9.047 1 67.75 326 SER B N 1
ATOM 5898 C CA . SER B 1 326 ? 8.008 19.5 -8.086 1 67.75 326 SER B CA 1
ATOM 5899 C C . SER B 1 326 ? 8.641 19.328 -6.707 1 67.75 326 SER B C 1
ATOM 5901 O O . SER B 1 326 ? 9.523 18.5 -6.52 1 67.75 326 SER B O 1
ATOM 5903 N N . ARG B 1 327 ? 8.219 20.141 -5.867 1 63.34 327 ARG B N 1
ATOM 5904 C CA . ARG B 1 327 ? 8.773 20.078 -4.516 1 63.34 327 ARG B CA 1
ATOM 5905 C C . ARG B 1 327 ? 8.508 18.719 -3.883 1 63.34 327 ARG B C 1
ATOM 5907 O O . ARG B 1 327 ? 9.312 18.25 -3.078 1 63.34 327 ARG B O 1
ATOM 5914 N N . PHE B 1 328 ? 7.492 18.109 -4.387 1 66.38 328 PHE B N 1
ATOM 5915 C CA . PHE B 1 328 ? 7.148 16.859 -3.701 1 66.38 328 PHE B CA 1
ATOM 5916 C C . PHE B 1 328 ? 7.184 15.688 -4.664 1 66.38 328 PHE B C 1
ATOM 5918 O O . PHE B 1 328 ? 6.879 14.555 -4.281 1 66.38 328 PHE B O 1
ATOM 5925 N N . SER B 1 329 ? 7.582 15.984 -5.879 1 74.56 329 SER B N 1
ATOM 5926 C CA . SER B 1 329 ? 7.539 14.891 -6.848 1 74.56 329 SER B CA 1
ATOM 5927 C C . SER B 1 329 ? 8.844 14.805 -7.637 1 74.56 329 SER B C 1
ATOM 5929 O O . SER B 1 329 ? 9.453 15.828 -7.949 1 74.56 329 SER B O 1
ATOM 5931 N N . ARG B 1 330 ? 9.234 13.641 -7.812 1 82.75 330 ARG B N 1
ATOM 5932 C CA . ARG B 1 330 ? 10.398 13.32 -8.625 1 82.75 330 ARG B CA 1
ATOM 5933 C C . ARG B 1 330 ? 10.055 12.305 -9.703 1 82.75 330 ARG B C 1
ATOM 5935 O O . ARG B 1 330 ? 9.242 11.406 -9.484 1 82.75 330 ARG B O 1
ATOM 5942 N N . ILE B 1 331 ? 10.648 12.555 -10.867 1 85.56 331 ILE B N 1
ATOM 5943 C CA . ILE B 1 331 ? 10.414 11.633 -11.977 1 85.56 331 ILE B CA 1
ATOM 5944 C C . ILE B 1 331 ? 11.75 11.047 -12.445 1 85.56 331 ILE B C 1
ATOM 5946 O O . ILE B 1 331 ? 12.773 11.727 -12.414 1 85.56 331 ILE B O 1
ATOM 5950 N N . GLY B 1 332 ? 11.656 9.797 -12.711 1 90.25 332 GLY B N 1
ATOM 5951 C CA . GLY B 1 332 ? 12.859 9.117 -13.18 1 90.25 332 GLY B CA 1
ATOM 5952 C C . GLY B 1 332 ? 12.578 8.125 -14.297 1 90.25 332 GLY B C 1
ATOM 5953 O O . GLY B 1 332 ? 11.453 7.645 -14.445 1 90.25 332 GLY B O 1
ATOM 5954 N N . CYS B 1 333 ? 13.586 7.934 -15.156 1 90.5 333 CYS B N 1
ATOM 5955 C CA . CYS B 1 333 ? 13.57 6.949 -16.234 1 90.5 333 CYS B CA 1
ATOM 5956 C C . CYS B 1 333 ? 14.875 6.168 -16.281 1 90.5 333 CYS B C 1
ATOM 5958 O O . CYS B 1 333 ? 15.945 6.73 -16.031 1 90.5 333 CYS B O 1
ATOM 5960 N N . ALA B 1 334 ? 14.719 4.875 -16.5 1 94.19 334 ALA B N 1
ATOM 5961 C CA . ALA B 1 334 ? 15.898 4.016 -16.562 1 94.19 334 ALA B CA 1
ATOM 5962 C C . ALA B 1 334 ? 15.812 3.055 -17.734 1 94.19 334 ALA B C 1
ATOM 5964 O O . ALA B 1 334 ? 14.719 2.631 -18.125 1 94.19 334 ALA B O 1
ATOM 5965 N N . LEU B 1 335 ? 16.953 2.84 -18.406 1 92.75 335 LEU B N 1
ATOM 5966 C CA . LEU B 1 335 ? 17.078 1.86 -19.484 1 92.75 335 LEU B CA 1
ATOM 5967 C C . LEU B 1 335 ? 18.078 0.775 -19.109 1 92.75 335 LEU B C 1
ATOM 5969 O O . LEU B 1 335 ? 19.156 1.074 -18.594 1 92.75 335 LEU B O 1
ATOM 5973 N N . HIS B 1 336 ? 17.672 -0.442 -19.281 1 92.5 336 HIS B N 1
ATOM 5974 C CA . HIS B 1 336 ? 18.5 -1.593 -18.953 1 92.5 336 HIS B CA 1
ATOM 5975 C C . HIS B 1 336 ? 18.656 -2.512 -20.172 1 92.5 336 HIS B C 1
ATOM 5977 O O . HIS B 1 336 ? 17.688 -2.789 -20.875 1 92.5 336 HIS B O 1
ATOM 5983 N N . PHE B 1 337 ? 19.891 -2.869 -20.422 1 90.94 337 PHE B N 1
ATOM 5984 C CA . PHE B 1 337 ? 20.188 -3.799 -21.5 1 90.94 337 PHE B CA 1
ATOM 5985 C C . PHE B 1 337 ? 21.047 -4.949 -21 1 90.94 337 PHE B C 1
ATOM 5987 O O . PHE B 1 337 ? 21.922 -4.754 -20.141 1 90.94 337 PHE B O 1
ATOM 5994 N N . SER B 1 338 ? 20.672 -6.164 -21.406 1 89.94 338 SER B N 1
ATOM 5995 C CA . SER B 1 338 ? 21.469 -7.332 -21.031 1 89.94 338 SER B CA 1
ATOM 5996 C C . SER B 1 338 ? 21.969 -8.078 -22.25 1 89.94 338 SER B C 1
ATOM 5998 O O . SER B 1 338 ? 21.219 -8.312 -23.203 1 89.94 338 SER B O 1
ATOM 6000 N N . PHE B 1 339 ? 23.266 -8.305 -22.297 1 88.19 339 PHE B N 1
ATOM 6001 C CA . PHE B 1 339 ? 23.906 -9.094 -23.344 1 88.19 339 PHE B CA 1
ATOM 6002 C C . PHE B 1 339 ? 24.531 -10.359 -22.75 1 88.19 339 PHE B C 1
ATOM 6004 O O . PHE B 1 339 ? 25.203 -10.305 -21.719 1 88.19 339 PHE B O 1
ATOM 6011 N N . PRO B 1 340 ? 24.219 -11.617 -23.219 1 87.06 340 PRO B N 1
ATOM 6012 C CA . PRO B 1 340 ? 23.812 -11.969 -24.578 1 87.06 340 PRO B CA 1
ATOM 6013 C C . PRO B 1 340 ? 22.312 -12.211 -24.688 1 87.06 340 PRO B C 1
ATOM 6015 O O . PRO B 1 340 ? 21.797 -12.445 -25.797 1 87.06 340 PRO B O 1
ATOM 6018 N N . SER B 1 341 ? 21.531 -12.188 -23.625 1 82 341 SER B N 1
ATOM 6019 C CA . SER B 1 341 ? 20.094 -12.438 -23.703 1 82 341 SER B CA 1
ATOM 6020 C C . SER B 1 341 ? 19.391 -11.344 -24.5 1 82 341 SER B C 1
ATOM 6022 O O . SER B 1 341 ? 18.297 -11.562 -25.031 1 82 341 SER B O 1
ATOM 6024 N N . CYS B 1 342 ? 19.953 -10.227 -24.703 1 82.81 342 CYS B N 1
ATOM 6025 C CA . CYS B 1 342 ? 19.438 -9.086 -25.453 1 82.81 342 CYS B CA 1
ATOM 6026 C C . CYS B 1 342 ? 18.078 -8.656 -24.922 1 82.81 342 CYS B C 1
ATOM 6028 O O . CYS B 1 342 ? 17.125 -8.492 -25.688 1 82.81 342 CYS B O 1
ATOM 6030 N N . MET B 1 343 ? 18.078 -8.625 -23.672 1 87 343 MET B N 1
ATOM 6031 C CA . MET B 1 343 ? 16.859 -8.141 -23.016 1 87 343 MET B CA 1
ATOM 6032 C C . MET B 1 343 ? 16.922 -6.633 -22.797 1 87 343 MET B C 1
ATOM 6034 O O . MET B 1 343 ? 17.906 -6.117 -22.266 1 87 343 MET B O 1
ATOM 6038 N N . LEU B 1 344 ? 15.992 -5.973 -23.375 1 88.62 344 LEU B N 1
ATOM 6039 C CA . LEU B 1 344 ? 15.891 -4.523 -23.203 1 88.62 344 LEU B CA 1
ATOM 6040 C C . LEU B 1 344 ? 14.648 -4.156 -22.406 1 88.62 344 LEU B C 1
ATOM 6042 O O . LEU B 1 344 ? 13.547 -4.645 -22.703 1 88.62 344 LEU B O 1
ATOM 6046 N N . SER B 1 345 ? 14.867 -3.457 -21.391 1 90.94 345 SER B N 1
ATOM 6047 C CA . SER B 1 345 ? 13.742 -3.051 -20.562 1 90.94 345 SER B CA 1
ATOM 6048 C C . SER B 1 345 ? 13.844 -1.582 -20.172 1 90.94 345 SER B C 1
ATOM 6050 O O . SER B 1 345 ? 14.945 -1.03 -20.094 1 90.94 345 SER B O 1
ATOM 6052 N N . ALA B 1 346 ? 12.703 -0.969 -20 1 91.69 346 ALA B N 1
ATOM 6053 C CA . ALA B 1 346 ? 12.586 0.415 -19.547 1 91.69 346 ALA B CA 1
ATOM 6054 C C . ALA B 1 346 ? 11.812 0.501 -18.234 1 91.69 346 ALA B C 1
ATOM 6056 O O . ALA B 1 346 ? 10.867 -0.258 -18.016 1 91.69 346 ALA B O 1
ATOM 6057 N N . ARG B 1 347 ? 12.281 1.346 -17.422 1 92.94 347 ARG B N 1
ATOM 6058 C CA . ARG B 1 347 ? 11.641 1.556 -16.141 1 92.94 347 ARG B CA 1
ATOM 6059 C C . ARG B 1 347 ? 11.297 3.027 -15.93 1 92.94 347 ARG B C 1
ATOM 6061 O O . ARG B 1 347 ? 12.148 3.898 -16.094 1 92.94 347 ARG B O 1
ATOM 6068 N N . PHE B 1 348 ? 10.07 3.289 -15.609 1 91.75 348 PHE B N 1
ATOM 6069 C CA . PHE B 1 348 ? 9.609 4.633 -15.273 1 91.75 348 PHE B CA 1
ATOM 6070 C C . PHE B 1 348 ? 9.242 4.73 -13.797 1 91.75 348 PHE B C 1
ATOM 6072 O O . PHE B 1 348 ? 8.484 3.896 -13.289 1 91.75 348 PHE B O 1
ATOM 6079 N N . LYS B 1 349 ? 9.797 5.75 -13.188 1 91.69 349 LYS B N 1
ATOM 6080 C CA . LYS B 1 349 ? 9.562 5.887 -11.75 1 91.69 349 LYS B CA 1
ATOM 6081 C C . LYS B 1 349 ? 9.016 7.266 -11.414 1 91.69 349 LYS B C 1
ATOM 6083 O O . LYS B 1 349 ? 9.461 8.273 -11.969 1 91.69 349 LYS B O 1
ATOM 6088 N N . LEU B 1 350 ? 8.016 7.289 -10.617 1 84.94 350 LEU B N 1
ATOM 6089 C CA . LEU B 1 350 ? 7.422 8.516 -10.086 1 84.94 350 LEU B CA 1
ATOM 6090 C C . LEU B 1 350 ? 7.324 8.453 -8.57 1 84.94 350 LEU B C 1
ATOM 6092 O O . LEU B 1 350 ? 6.73 7.527 -8.016 1 84.94 350 LEU B O 1
ATOM 6096 N N . LYS B 1 351 ? 7.977 9.383 -7.984 1 83.31 351 LYS B N 1
ATOM 6097 C CA . LYS B 1 351 ? 7.922 9.469 -6.527 1 83.31 351 LYS B CA 1
ATOM 6098 C C . LYS B 1 351 ? 7.16 10.711 -6.074 1 83.31 351 LYS B C 1
ATOM 6100 O O . LYS B 1 351 ? 7.492 11.828 -6.48 1 83.31 351 LYS B O 1
ATOM 6105 N N . THR B 1 352 ? 6.176 10.547 -5.258 1 76.25 352 THR B N 1
ATOM 6106 C CA . THR B 1 352 ? 5.391 11.648 -4.715 1 76.25 352 THR B CA 1
ATOM 6107 C C . THR B 1 352 ? 5.195 11.484 -3.211 1 76.25 352 THR B C 1
ATOM 6109 O O . THR B 1 352 ? 4.527 10.547 -2.768 1 76.25 352 THR B O 1
ATOM 6112 N N . GLY B 1 353 ? 5.719 12.312 -2.479 1 72.94 353 GLY B N 1
ATOM 6113 C CA . GLY B 1 353 ? 5.609 12.211 -1.031 1 72.94 353 GLY B CA 1
ATOM 6114 C C . GLY B 1 353 ? 6.18 10.922 -0.474 1 72.94 353 GLY B C 1
ATOM 6115 O O . GLY B 1 353 ? 7.367 10.641 -0.642 1 72.94 353 GLY B O 1
ATOM 6116 N N . GLN B 1 354 ? 5.227 10.141 0.067 1 75.25 354 GLN B N 1
ATOM 6117 C CA . GLN B 1 354 ? 5.668 8.898 0.687 1 75.25 354 GLN B CA 1
ATOM 6118 C C . GLN B 1 354 ? 5.297 7.691 -0.174 1 75.25 354 GLN B C 1
ATOM 6120 O O . GLN B 1 354 ? 5.492 6.547 0.235 1 75.25 354 GLN B O 1
ATOM 6125 N N . SER B 1 355 ? 4.898 7.969 -1.349 1 79.31 355 SER B N 1
ATOM 6126 C CA . SER B 1 355 ? 4.508 6.887 -2.248 1 79.31 355 SER B CA 1
ATOM 6127 C C . SER B 1 355 ? 5.367 6.883 -3.51 1 79.31 355 SER B C 1
ATOM 6129 O O . SER B 1 355 ? 5.793 7.938 -3.982 1 79.31 355 SER B O 1
ATOM 6131 N N . SER B 1 356 ? 5.699 5.73 -3.896 1 87.94 356 SER B N 1
ATOM 6132 C CA . SER B 1 356 ? 6.465 5.562 -5.125 1 87.94 356 SER B CA 1
ATOM 6133 C C . SER B 1 356 ? 5.738 4.66 -6.113 1 87.94 356 SER B C 1
ATOM 6135 O O . SER B 1 356 ? 5.121 3.666 -5.719 1 87.94 356 SER B O 1
ATOM 6137 N N . PHE B 1 357 ? 5.801 5.078 -7.398 1 87.56 357 PHE B N 1
ATOM 6138 C CA . PHE B 1 357 ? 5.199 4.316 -8.484 1 87.56 357 PHE B CA 1
ATOM 6139 C C . PHE B 1 357 ? 6.242 3.973 -9.547 1 87.56 357 PHE B C 1
ATOM 6141 O O . PHE B 1 357 ? 6.941 4.855 -10.047 1 87.56 357 PHE B O 1
ATOM 6148 N N . GLU B 1 358 ? 6.293 2.723 -9.805 1 93.94 358 GLU B N 1
ATOM 6149 C CA . GLU B 1 358 ? 7.25 2.277 -10.812 1 93.94 358 GLU B CA 1
ATOM 6150 C C . GLU B 1 358 ? 6.566 1.448 -11.898 1 93.94 358 GLU B C 1
ATOM 6152 O O . GLU B 1 358 ? 5.715 0.606 -11.602 1 93.94 358 GLU B O 1
ATOM 6157 N N . TRP B 1 359 ? 6.895 1.735 -13.102 1 92.94 359 TRP B N 1
ATOM 6158 C CA . TRP B 1 359 ? 6.418 0.991 -14.266 1 92.94 359 TRP B CA 1
ATOM 6159 C C . TRP B 1 359 ? 7.578 0.367 -15.031 1 92.94 359 TRP B C 1
ATOM 6161 O O . TRP B 1 359 ? 8.391 1.078 -15.633 1 92.94 359 TRP B O 1
ATOM 6171 N N . HIS B 1 360 ? 7.625 -0.921 -14.961 1 94.44 360 HIS B N 1
ATOM 6172 C CA . HIS B 1 360 ? 8.641 -1.672 -15.688 1 94.44 360 HIS B CA 1
ATOM 6173 C C . HIS B 1 360 ? 8.102 -2.197 -17.016 1 94.44 360 HIS B C 1
ATOM 6175 O O . HIS B 1 360 ? 7.125 -2.953 -17.031 1 94.44 360 HIS B O 1
ATOM 6181 N N . VAL B 1 361 ? 8.719 -1.851 -18.109 1 91.38 361 VAL B N 1
ATOM 6182 C CA . VAL B 1 361 ? 8.297 -2.273 -19.438 1 91.38 361 VAL B CA 1
ATOM 6183 C C . VAL B 1 361 ? 9.398 -3.09 -20.094 1 91.38 361 VAL B C 1
ATOM 6185 O O . VAL B 1 361 ? 10.508 -2.586 -20.312 1 91.38 361 VAL B O 1
ATOM 6188 N N . VAL B 1 362 ? 9.062 -4.281 -20.406 1 89.69 362 VAL B N 1
ATOM 6189 C CA . VAL B 1 362 ? 10 -5.109 -21.156 1 89.69 362 VAL B CA 1
ATOM 6190 C C . VAL B 1 362 ? 9.797 -4.906 -22.656 1 89.69 362 VAL B C 1
ATOM 6192 O O . VAL B 1 362 ? 8.695 -5.137 -23.172 1 89.69 362 VAL B O 1
ATOM 6195 N N . LEU B 1 363 ? 10.781 -4.48 -23.359 1 86.25 363 LEU B N 1
ATOM 6196 C CA . LEU B 1 363 ? 10.648 -4.129 -24.766 1 86.25 363 LEU B CA 1
ATOM 6197 C C . LEU B 1 363 ? 11.133 -5.27 -25.656 1 86.25 363 LEU B C 1
ATOM 6199 O O . LEU B 1 363 ? 10.633 -5.445 -26.781 1 86.25 363 LEU B O 1
ATOM 6203 N N . CYS B 1 364 ? 12.141 -5.938 -25.219 1 83.56 364 CYS B N 1
ATOM 6204 C CA . CYS B 1 364 ? 12.672 -7 -26.078 1 83.56 364 CYS B CA 1
ATOM 6205 C C . CYS B 1 364 ? 13.164 -8.172 -25.234 1 83.56 364 CYS B C 1
ATOM 6207 O O . CYS B 1 364 ? 13.695 -7.98 -24.141 1 83.56 364 CYS B O 1
ATOM 6209 N N . ASP B 1 365 ? 13.008 -9.359 -25.812 1 77.62 365 ASP B N 1
ATOM 6210 C CA . ASP B 1 365 ? 13.523 -10.547 -25.141 1 77.62 365 ASP B CA 1
ATOM 6211 C C . ASP B 1 365 ? 14.266 -11.453 -26.125 1 77.62 365 ASP B C 1
ATOM 6213 O O . ASP B 1 365 ? 14.711 -12.539 -25.766 1 77.62 365 ASP B O 1
ATOM 6217 N N . ASP B 1 366 ? 14.336 -10.922 -27.344 1 78.94 366 ASP B N 1
ATOM 6218 C CA . ASP B 1 366 ? 14.984 -11.766 -28.328 1 78.94 366 ASP B CA 1
ATOM 6219 C C . ASP B 1 366 ? 16.016 -10.984 -29.141 1 78.94 366 ASP B C 1
ATOM 6221 O O . ASP B 1 366 ? 15.914 -9.758 -29.25 1 78.94 366 ASP B O 1
ATOM 6225 N N . ARG B 1 367 ? 17.047 -11.711 -29.703 1 77 367 ARG B N 1
ATOM 6226 C CA . ARG B 1 367 ? 18.156 -11.125 -30.453 1 77 367 ARG B CA 1
ATOM 6227 C C . ARG B 1 367 ? 17.688 -10.617 -31.812 1 77 367 ARG B C 1
ATOM 6229 O O . ARG B 1 367 ? 18.156 -9.57 -32.281 1 77 367 ARG B O 1
ATOM 6236 N N . GLU B 1 368 ? 16.672 -11.289 -32.281 1 75.56 368 GLU B N 1
ATOM 6237 C CA . GLU B 1 368 ? 16.266 -10.938 -33.625 1 75.56 368 GLU B CA 1
ATOM 6238 C C . GLU B 1 368 ? 15.461 -9.633 -33.656 1 75.56 368 GLU B C 1
ATOM 6240 O O . GLU B 1 368 ? 15.5 -8.883 -34.625 1 75.56 368 GLU B O 1
ATOM 6245 N N . ALA B 1 369 ? 14.828 -9.312 -32.562 1 76.88 369 ALA B N 1
ATOM 6246 C CA . ALA B 1 369 ? 13.969 -8.133 -32.562 1 76.88 369 ALA B CA 1
ATOM 6247 C C . ALA B 1 369 ? 14.633 -6.977 -31.812 1 76.88 369 ALA B C 1
ATOM 6249 O O . ALA B 1 369 ? 13.992 -5.965 -31.531 1 76.88 369 ALA B O 1
ATOM 6250 N N . LEU B 1 370 ? 15.867 -7.125 -31.625 1 78.12 370 LEU B N 1
ATOM 6251 C CA . LEU B 1 370 ? 16.547 -6.109 -30.844 1 78.12 370 LEU B CA 1
ATOM 6252 C C . LEU B 1 370 ? 16.578 -4.773 -31.578 1 78.12 370 LEU B C 1
ATOM 6254 O O . LEU B 1 370 ? 16.297 -3.727 -30.984 1 78.12 370 LEU B O 1
ATOM 6258 N N . ALA B 1 371 ? 16.922 -4.828 -32.75 1 76.25 371 ALA B N 1
ATOM 6259 C CA . ALA B 1 371 ? 17.047 -3.584 -33.531 1 76.25 371 ALA B CA 1
ATOM 6260 C C . ALA B 1 371 ? 15.695 -2.875 -33.625 1 76.25 371 ALA B C 1
ATOM 6262 O O . ALA B 1 371 ? 15.602 -1.672 -33.375 1 76.25 371 ALA B O 1
ATOM 6263 N N . ARG B 1 372 ? 14.758 -3.611 -33.906 1 78.19 372 ARG B N 1
ATOM 6264 C CA . ARG B 1 372 ? 13.445 -3.006 -34.062 1 78.19 372 ARG B CA 1
ATOM 6265 C C . ARG B 1 372 ? 12.898 -2.516 -32.719 1 78.19 372 ARG B C 1
ATOM 6267 O O . ARG B 1 372 ? 12.273 -1.455 -32.656 1 78.19 372 ARG B O 1
ATOM 6274 N N . SER B 1 373 ? 13.18 -3.289 -31.812 1 77.69 373 SER B N 1
ATOM 6275 C CA . SER B 1 373 ? 12.68 -2.896 -30.5 1 77.69 373 SER B CA 1
ATOM 6276 C C . SER B 1 373 ? 13.391 -1.645 -29.984 1 77.69 373 SER B C 1
ATOM 6278 O O . SER B 1 373 ? 12.781 -0.817 -29.297 1 77.69 373 SER B O 1
ATOM 6280 N N . THR B 1 374 ? 14.578 -1.528 -30.281 1 77.88 374 THR B N 1
ATOM 6281 C CA . THR B 1 374 ? 15.312 -0.348 -29.828 1 77.88 374 THR B CA 1
ATOM 6282 C C . THR B 1 374 ? 14.844 0.894 -30.594 1 77.88 374 THR B C 1
ATOM 6284 O O . THR B 1 374 ? 14.664 1.959 -29.984 1 77.88 374 THR B O 1
ATOM 6287 N N . ILE B 1 375 ? 14.609 0.685 -31.766 1 75.31 375 ILE B N 1
ATOM 6288 C CA . ILE B 1 375 ? 14.211 1.832 -32.562 1 75.31 375 ILE B CA 1
ATOM 6289 C C . ILE B 1 375 ? 12.781 2.236 -32.219 1 75.31 375 ILE B C 1
ATOM 6291 O O . ILE B 1 375 ? 12.523 3.391 -31.875 1 75.31 375 ILE B O 1
ATOM 6295 N N . TYR B 1 376 ? 11.977 1.27 -32.25 1 74.75 376 TYR B N 1
ATOM 6296 C CA . TYR B 1 376 ? 10.57 1.609 -32.062 1 74.75 376 TYR B CA 1
ATOM 6297 C C . TYR B 1 376 ? 10.219 1.731 -30.594 1 74.75 376 TYR B C 1
ATOM 6299 O O . TYR B 1 376 ? 9.281 2.445 -30.219 1 74.75 376 TYR B O 1
ATOM 6307 N N . GLY B 1 377 ? 10.969 1.077 -29.844 1 73.94 377 GLY B N 1
ATOM 6308 C CA . GLY B 1 377 ? 10.625 1.09 -28.422 1 73.94 377 GLY B CA 1
ATOM 6309 C C . GLY B 1 377 ? 11.281 2.225 -27.656 1 73.94 377 GLY B C 1
ATOM 6310 O O . GLY B 1 377 ? 10.72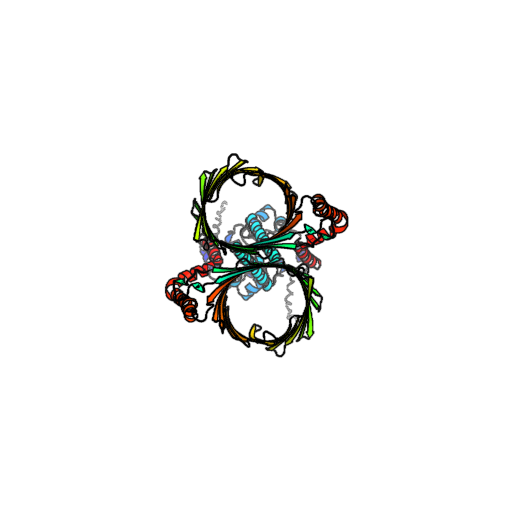7 2.721 -26.672 1 73.94 377 GLY B O 1
ATOM 6311 N N . VAL B 1 378 ? 12.43 2.602 -28.109 1 77.75 378 VAL B N 1
ATOM 6312 C CA . VAL B 1 378 ? 13.156 3.602 -27.328 1 77.75 378 VAL B CA 1
ATOM 6313 C C . VAL B 1 378 ? 13.359 4.859 -28.172 1 77.75 378 VAL B C 1
ATOM 6315 O O . VAL B 1 378 ? 12.891 5.941 -27.797 1 77.75 378 VAL B O 1
ATOM 6318 N N . VAL B 1 379 ? 13.82 4.695 -29.391 1 76 379 VAL B N 1
ATOM 6319 C CA . VAL B 1 379 ? 14.234 5.852 -30.172 1 76 379 VAL B CA 1
ATOM 6320 C C . VAL B 1 379 ? 13.008 6.637 -30.625 1 76 379 VAL B C 1
ATOM 6322 O O . VAL B 1 379 ? 12.945 7.859 -30.453 1 76 379 VAL B O 1
ATOM 6325 N N . VAL B 1 380 ? 12.078 5.957 -31.078 1 75.06 380 VAL B N 1
ATOM 6326 C CA . VAL B 1 380 ? 10.914 6.633 -31.625 1 75.06 380 VAL B CA 1
ATOM 6327 C C . VAL B 1 380 ? 10.172 7.375 -30.516 1 75.06 380 VAL B C 1
ATOM 6329 O O . VAL B 1 380 ? 9.867 8.562 -30.656 1 75.06 380 VAL B O 1
ATOM 6332 N N . PRO B 1 381 ? 9.977 6.688 -29.453 1 76.19 381 PRO B N 1
ATOM 6333 C CA . PRO B 1 381 ? 9.266 7.434 -28.422 1 76.19 381 PRO B CA 1
ATOM 6334 C C . PRO B 1 381 ? 10.078 8.609 -27.875 1 76.19 381 PRO B C 1
ATOM 6336 O O . PRO B 1 381 ? 9.516 9.664 -27.562 1 76.19 381 PRO B O 1
ATOM 6339 N N . VAL B 1 382 ? 11.289 8.492 -27.812 1 75.25 382 VAL B N 1
ATOM 6340 C CA . VAL B 1 382 ? 12.117 9.578 -27.297 1 75.25 382 VAL B CA 1
ATOM 6341 C C . VAL B 1 382 ? 12.141 10.734 -28.297 1 75.25 382 VAL B C 1
ATOM 6343 O O . VAL B 1 382 ? 12.023 11.898 -27.906 1 75.25 382 VAL B O 1
ATOM 6346 N N . VAL B 1 383 ? 12.242 10.414 -29.562 1 72.75 383 VAL B N 1
ATOM 6347 C CA . VAL B 1 383 ? 12.258 11.438 -30.609 1 72.75 383 VAL B CA 1
ATOM 6348 C C . VAL B 1 383 ? 10.898 12.109 -30.688 1 72.75 383 VAL B C 1
ATOM 6350 O O . VAL B 1 383 ? 10.805 13.336 -30.812 1 72.75 383 VAL B O 1
ATOM 6353 N N . LEU B 1 384 ? 9.945 11.305 -30.547 1 67.25 384 LEU B N 1
ATOM 6354 C CA . LEU B 1 384 ? 8.602 11.867 -30.578 1 67.25 384 LEU B CA 1
ATOM 6355 C C . LEU B 1 384 ? 8.359 12.789 -29.391 1 67.25 384 LEU B C 1
ATOM 6357 O O . LEU B 1 384 ? 7.707 13.828 -29.531 1 67.25 384 LEU B O 1
ATOM 6361 N N . PHE B 1 385 ? 8.938 12.422 -28.406 1 69.81 385 PHE B N 1
ATOM 6362 C CA . PHE B 1 385 ? 8.781 13.242 -27.203 1 69.81 385 PHE B CA 1
ATOM 6363 C C . PHE B 1 385 ? 9.547 14.555 -27.359 1 69.81 385 PHE B C 1
ATOM 6365 O O . PHE B 1 385 ? 9.039 15.617 -26.984 1 69.81 385 PHE B O 1
ATOM 6372 N N . HIS B 1 386 ? 10.641 14.492 -27.875 1 67.94 386 HIS B N 1
ATOM 6373 C CA . HIS B 1 386 ? 11.438 15.703 -28.062 1 67.94 386 HIS B CA 1
ATOM 6374 C C . HIS B 1 386 ? 10.797 16.609 -29.109 1 67.94 386 HIS B C 1
ATOM 6376 O O . HIS B 1 386 ? 10.812 17.844 -28.953 1 67.94 386 HIS B O 1
ATOM 6382 N N . LEU B 1 387 ? 10.297 16.016 -30.094 1 64.56 387 LEU B N 1
ATOM 6383 C CA . LEU B 1 387 ? 9.633 16.797 -31.125 1 64.56 387 LEU B CA 1
ATOM 6384 C C . LEU B 1 387 ? 8.344 17.422 -30.594 1 64.56 387 LEU B C 1
ATOM 6386 O O . LEU B 1 387 ? 8.023 18.562 -30.906 1 64.56 387 LEU B O 1
ATOM 6390 N N . ALA B 1 388 ? 7.652 16.547 -29.891 1 60.88 388 ALA B N 1
ATOM 6391 C CA . ALA B 1 388 ? 6.398 17.047 -29.328 1 60.88 388 ALA B CA 1
ATOM 6392 C C . ALA B 1 388 ? 6.652 18.172 -28.328 1 60.88 388 ALA B C 1
ATOM 6394 O O . ALA B 1 388 ? 5.879 19.141 -28.266 1 60.88 388 ALA B O 1
ATOM 6395 N N . THR B 1 389 ? 7.59 17.984 -27.5 1 59.28 389 THR B N 1
ATOM 6396 C CA . THR B 1 389 ? 7.902 19.031 -26.531 1 59.28 389 THR B CA 1
ATOM 6397 C C . THR B 1 389 ? 8.352 20.312 -27.25 1 59.28 389 THR B C 1
ATOM 6399 O O . THR B 1 389 ? 8.094 21.422 -26.766 1 59.28 389 THR B O 1
ATOM 6402 N N . LYS B 1 390 ? 9.141 20.172 -28.25 1 56.81 390 LYS B N 1
ATOM 6403 C CA . LYS B 1 390 ? 9.578 21.359 -28.984 1 56.81 390 LYS B CA 1
ATOM 6404 C C . LYS B 1 390 ? 8.422 21.984 -29.766 1 56.81 390 LYS B C 1
ATOM 6406 O O . LYS B 1 390 ? 8.328 23.203 -29.875 1 56.81 390 LYS B O 1
ATOM 6411 N N . VAL B 1 391 ? 7.812 21.219 -30.453 1 53.66 391 VAL B N 1
ATOM 6412 C CA . VAL B 1 391 ? 6.781 21.797 -31.312 1 53.66 391 VAL B CA 1
ATOM 6413 C C . VAL B 1 391 ? 5.531 22.094 -30.484 1 53.66 391 VAL B C 1
ATOM 6415 O O . VAL B 1 391 ? 4.977 23.188 -30.547 1 53.66 391 VAL B O 1
ATOM 6418 N N . VAL B 1 392 ? 4.812 21.109 -30.266 1 50.16 392 VAL B N 1
ATOM 6419 C CA . VAL B 1 392 ? 3.439 21.234 -29.797 1 50.16 392 VAL B CA 1
ATOM 6420 C C . VAL B 1 392 ? 3.439 21.562 -28.297 1 50.16 392 VAL B C 1
ATOM 6422 O O . VAL B 1 392 ? 2.67 22.422 -27.844 1 50.16 392 VAL B O 1
ATOM 6425 N N . PHE B 1 393 ? 3.965 20.703 -27.312 1 50.81 393 PHE B N 1
ATOM 6426 C CA . PHE B 1 393 ? 3.463 20.453 -25.969 1 50.81 393 PHE B CA 1
ATOM 6427 C C . PHE B 1 393 ? 4.137 21.359 -24.953 1 50.81 393 PHE B C 1
ATOM 6429 O O . PHE B 1 393 ? 4.41 20.953 -23.828 1 50.81 393 PHE B O 1
ATOM 6436 N N . ARG B 1 394 ? 4.867 22.25 -25.359 1 52.19 394 ARG B N 1
ATOM 6437 C CA . ARG B 1 394 ? 5.203 23.188 -24.281 1 52.19 394 ARG B CA 1
ATOM 6438 C C . ARG B 1 394 ? 3.994 23.453 -23.391 1 52.19 394 ARG B C 1
ATOM 6440 O O . ARG B 1 394 ? 4.113 23.484 -22.172 1 52.19 394 ARG B O 1
ATOM 6447 N N . ARG B 1 395 ? 2.982 23.672 -24.109 1 53.09 395 ARG B N 1
ATOM 6448 C CA . ARG B 1 395 ? 1.793 24.016 -23.328 1 53.09 395 ARG B CA 1
ATOM 6449 C C . ARG B 1 395 ? 1.31 22.828 -22.516 1 53.09 395 ARG B C 1
ATOM 6451 O O . ARG B 1 395 ? 0.908 22.984 -21.359 1 53.09 395 ARG B O 1
ATOM 6458 N N . TRP B 1 396 ? 1.319 21.75 -23.203 1 51.94 396 TRP B N 1
ATOM 6459 C CA . TRP B 1 396 ? 0.832 20.578 -22.484 1 51.94 396 TRP B CA 1
ATOM 6460 C C . TRP B 1 396 ? 1.797 20.172 -21.375 1 51.94 396 TRP B C 1
ATOM 6462 O O . TRP B 1 396 ? 1.372 19.781 -20.281 1 51.94 396 TRP B O 1
ATOM 6472 N N . TYR B 1 397 ? 2.994 20.297 -21.719 1 54.5 397 TYR B N 1
ATOM 6473 C CA . TYR B 1 397 ? 3.979 20.031 -20.672 1 54.5 397 TYR B CA 1
ATOM 6474 C C . TYR B 1 397 ? 3.797 20.984 -19.5 1 54.5 397 TYR B C 1
ATOM 6476 O O . TYR B 1 397 ? 3.873 20.562 -18.328 1 54.5 397 TYR B O 1
ATOM 6484 N N . ASP B 1 398 ? 3.576 22.219 -19.844 1 55.97 398 ASP B N 1
ATOM 6485 C CA . ASP B 1 398 ? 3.336 23.172 -18.766 1 55.97 398 ASP B CA 1
ATOM 6486 C C . ASP B 1 398 ? 2.057 22.828 -18 1 55.97 398 ASP B C 1
ATOM 6488 O O . ASP B 1 398 ? 2.002 22.953 -16.781 1 55.97 398 ASP B O 1
ATOM 6492 N N . ARG B 1 399 ? 1.155 22.344 -18.734 1 55.34 399 ARG B N 1
ATOM 6493 C CA . ARG B 1 399 ? -0.086 21.969 -18.062 1 55.34 399 ARG B CA 1
ATOM 6494 C C . ARG B 1 399 ? 0.11 20.719 -17.203 1 55.34 399 ARG B C 1
ATOM 6496 O O . ARG B 1 399 ? -0.435 20.625 -16.109 1 55.34 399 ARG B O 1
ATOM 6503 N N . PHE B 1 400 ? 0.828 19.906 -17.75 1 55.09 400 PHE B N 1
ATOM 6504 C CA . PHE B 1 400 ? 1.09 18.688 -17 1 55.09 400 PHE B CA 1
ATOM 6505 C C . PHE B 1 400 ? 1.907 18.984 -15.75 1 55.09 400 PHE B C 1
ATOM 6507 O O . PHE B 1 400 ? 1.63 18.453 -14.672 1 55.09 400 PHE B O 1
ATOM 6514 N N . THR B 1 401 ? 2.867 19.75 -16.016 1 55.78 401 THR B N 1
ATOM 6515 C CA . THR B 1 401 ? 3.686 20.125 -14.859 1 55.78 401 THR B CA 1
ATOM 6516 C C . THR B 1 401 ? 2.889 20.984 -13.891 1 55.78 401 THR B C 1
ATOM 6518 O O . THR B 1 401 ? 3.164 21 -12.688 1 55.78 401 THR B O 1
ATOM 6521 N N . SER B 1 402 ? 2.018 21.719 -14.547 1 54.91 402 SER B N 1
ATOM 6522 C CA . SER B 1 402 ? 1.192 22.547 -13.672 1 54.91 402 SER B CA 1
ATOM 6523 C C . SER B 1 402 ? 0.302 21.688 -12.781 1 54.91 402 SER B C 1
ATOM 6525 O O . SER B 1 402 ? -0.097 22.125 -11.695 1 54.91 402 SER B O 1
ATOM 6527 N N . LEU B 1 403 ? 0.042 20.594 -13.32 1 53.75 403 LEU B N 1
ATOM 6528 C CA . LEU B 1 403 ? -0.794 19.688 -12.547 1 53.75 403 LEU B CA 1
ATOM 6529 C C . LEU B 1 403 ? -0.1 19.281 -11.25 1 53.75 403 LEU B C 1
ATOM 6531 O O . LEU B 1 403 ? -0.761 19.016 -10.25 1 53.75 403 LEU B O 1
ATOM 6535 N N . PHE B 1 404 ? 1.132 19.234 -11.516 1 52.88 404 PHE B N 1
ATOM 6536 C CA . PHE B 1 404 ? 1.901 18.844 -10.344 1 52.88 404 PHE B CA 1
ATOM 6537 C C . PHE B 1 404 ? 2.414 20.078 -9.602 1 52.88 404 PHE B C 1
ATOM 6539 O O . PHE B 1 404 ? 2.943 19.969 -8.492 1 52.88 404 PHE B O 1
ATOM 6546 N N . ASP B 1 405 ? 2.521 21.219 -10.367 1 50.56 405 ASP B N 1
ATOM 6547 C CA . ASP B 1 405 ? 2.979 22.453 -9.742 1 50.56 405 ASP B CA 1
ATOM 6548 C C . ASP B 1 405 ? 1.882 23.047 -8.867 1 50.56 405 ASP B C 1
ATOM 6550 O O . ASP B 1 405 ? 0.694 22.922 -9.164 1 50.56 405 ASP B O 1
ATOM 6554 N N . ASP B 1 406 ? 2.01 22.984 -7.641 1 47.25 406 ASP B N 1
ATOM 6555 C CA . ASP B 1 406 ? 1.207 23.625 -6.605 1 47.25 406 ASP B CA 1
ATOM 6556 C C . ASP B 1 406 ? 0.878 25.062 -6.977 1 47.25 406 ASP B C 1
ATOM 6558 O O . ASP B 1 406 ? 1.687 25.969 -6.758 1 47.25 406 ASP B O 1
ATOM 6562 N N . HIS B 1 407 ? 0.356 25.266 -8.102 1 45.59 407 HIS B N 1
ATOM 6563 C CA . HIS B 1 407 ? 0.028 26.688 -8.234 1 45.59 407 HIS B CA 1
ATOM 6564 C C . HIS B 1 407 ? -0.853 27.156 -7.09 1 45.59 407 HIS B C 1
ATOM 6566 O O . HIS B 1 407 ? -1.473 28.219 -7.176 1 45.59 407 HIS B O 1
ATOM 6572 N N . SER B 1 408 ? -0.995 26.328 -6.234 1 44.28 408 SER B N 1
ATOM 6573 C CA . SER B 1 408 ? -1.843 26.828 -5.152 1 44.28 408 SER B CA 1
ATOM 6574 C C . SER B 1 408 ? -1.288 28.109 -4.551 1 44.28 408 SER B C 1
ATOM 6576 O O . SER B 1 408 ? -2.047 28.953 -4.074 1 44.28 408 SER B O 1
ATOM 6578 N N . HIS B 1 409 ? -0.02 28.188 -4.555 1 42.22 409 HIS B N 1
ATOM 6579 C CA . HIS B 1 409 ? 0.506 29.453 -4.062 1 42.22 409 HIS B CA 1
ATOM 6580 C C . HIS B 1 409 ? 0.058 30.625 -4.941 1 42.22 409 HIS B C 1
ATOM 6582 O O . HIS B 1 409 ? -0.261 31.703 -4.434 1 42.22 409 HIS B O 1
ATOM 6588 N N . ASP B 1 410 ? 0.05 30.312 -6.152 1 45.5 410 ASP B N 1
ATOM 6589 C CA . ASP B 1 410 ? -0.309 31.438 -7 1 45.5 410 ASP B CA 1
ATOM 6590 C C . ASP B 1 410 ? -1.804 31.75 -6.914 1 45.5 410 ASP B C 1
ATOM 6592 O O . ASP B 1 410 ? -2.213 32.906 -6.957 1 45.5 410 ASP B O 1
ATOM 6596 N N . ARG B 1 411 ? -2.537 30.734 -6.688 1 46.47 411 ARG B N 1
ATOM 6597 C CA . ARG B 1 411 ? -3.965 31.031 -6.57 1 46.47 411 ARG B CA 1
ATOM 6598 C C . ARG B 1 411 ? -4.281 31.672 -5.227 1 46.47 411 ARG B C 1
ATOM 6600 O O . ARG B 1 411 ? -5.133 32.562 -5.148 1 46.47 411 ARG B O 1
ATOM 6607 N N . GLU B 1 412 ? -3.676 31.172 -4.23 1 43.56 412 GLU B N 1
ATOM 6608 C CA . GLU B 1 412 ? -3.871 31.875 -2.961 1 43.56 412 GLU B CA 1
ATOM 6609 C C . GLU B 1 412 ? -3.316 33.281 -3.018 1 43.56 412 GLU B C 1
ATOM 6611 O O . GLU B 1 412 ? -3.924 34.219 -2.482 1 43.56 412 GLU B O 1
ATOM 6616 N N . VAL B 1 413 ? -2.209 33.406 -3.684 1 43.62 413 VAL B N 1
ATOM 6617 C CA . VAL B 1 413 ? -1.693 34.75 -3.869 1 43.62 413 VAL B CA 1
ATOM 6618 C C . VAL B 1 413 ? -2.648 35.531 -4.754 1 43.62 413 VAL B C 1
ATOM 6620 O O . VAL B 1 413 ? -2.9 36.719 -4.496 1 43.62 413 VAL B O 1
ATOM 6623 N N . ASP B 1 414 ? -3.176 34.875 -5.664 1 45.91 414 ASP B N 1
ATOM 6624 C CA . ASP B 1 414 ? -4.102 35.625 -6.516 1 45.91 414 ASP B CA 1
ATOM 6625 C C . ASP B 1 414 ? -5.402 35.938 -5.777 1 45.91 414 ASP B C 1
ATOM 6627 O O . ASP B 1 414 ? -5.965 37.031 -5.926 1 45.91 414 ASP B O 1
ATOM 6631 N N . THR B 1 415 ? -5.887 34.938 -5.074 1 44.66 415 THR B N 1
ATOM 6632 C CA . THR B 1 415 ? -7.07 35.25 -4.285 1 44.66 415 THR B CA 1
ATOM 6633 C C . THR B 1 415 ? -6.773 36.375 -3.291 1 44.66 415 THR B C 1
ATOM 6635 O O . THR B 1 415 ? -7.609 37.25 -3.061 1 44.66 415 THR B O 1
ATOM 6638 N N . VAL B 1 416 ? -5.652 36.312 -2.736 1 42.56 416 VAL B N 1
ATOM 6639 C CA . VAL B 1 416 ? -5.242 37.375 -1.841 1 42.56 416 VAL B CA 1
ATOM 6640 C C . VAL B 1 416 ? -5.062 38.656 -2.633 1 42.56 416 VAL B C 1
ATOM 6642 O O . VAL B 1 416 ? -5.465 39.75 -2.182 1 42.56 416 VAL B O 1
ATOM 6645 N N . LYS B 1 417 ? -4.484 38.625 -3.785 1 46.59 417 LYS B N 1
ATOM 6646 C CA . LYS B 1 417 ? -4.348 39.781 -4.633 1 46.59 417 LYS B CA 1
ATOM 6647 C C . LYS B 1 417 ? -5.711 40.312 -5.09 1 46.59 417 LYS B C 1
ATOM 6649 O O . LYS B 1 417 ? -5.938 41.531 -5.145 1 46.59 417 LYS B O 1
ATOM 6654 N N . GLN B 1 418 ? -6.453 39.406 -5.504 1 45.28 418 GLN B N 1
ATOM 6655 C CA . GLN B 1 418 ? -7.777 39.844 -5.922 1 45.28 418 GLN B CA 1
ATOM 6656 C C . GLN B 1 418 ? -8.539 40.469 -4.754 1 45.28 418 GLN B C 1
ATOM 6658 O O . GLN B 1 418 ? -9.273 41.438 -4.93 1 45.28 418 GLN B O 1
ATOM 6663 N N . GLU B 1 419 ? -8.453 39.781 -3.736 1 40.25 419 GLU B N 1
ATOM 6664 C CA . GLU B 1 419 ? -9.102 40.375 -2.57 1 40.25 419 GLU B CA 1
ATOM 6665 C C . GLU B 1 419 ? -8.461 41.719 -2.213 1 40.25 419 GLU B C 1
ATOM 6667 O O . GLU B 1 419 ? -9.156 42.625 -1.776 1 40.25 419 GLU B O 1
ATOM 6672 N N . GLU B 1 420 ? -7.215 41.812 -2.459 1 40.12 420 GLU B N 1
ATOM 6673 C CA . GLU B 1 420 ? -6.551 43.125 -2.25 1 40.12 420 GLU B CA 1
ATOM 6674 C C . GLU B 1 420 ? -6.938 44.125 -3.332 1 40.12 420 GLU B C 1
ATOM 6676 O O . GLU B 1 420 ? -7.039 45.312 -3.066 1 40.12 420 GLU B O 1
ATOM 6681 N N . ALA B 1 421 ? -7.016 43.656 -4.543 1 45.31 421 ALA B N 1
ATOM 6682 C CA . ALA B 1 421 ? -7.398 44.562 -5.613 1 45.31 421 ALA B CA 1
ATOM 6683 C C . ALA B 1 421 ? -8.859 45 -5.465 1 45.31 421 ALA B C 1
ATOM 6685 O O . ALA B 1 421 ? -9.227 46.094 -5.883 1 45.31 421 ALA B O 1
ATOM 6686 N N . GLY B 1 422 ? -9.594 44.094 -5.039 1 39.03 422 GLY B N 1
ATOM 6687 C CA . GLY B 1 422 ? -10.969 44.531 -4.883 1 39.03 422 GLY B CA 1
ATOM 6688 C C . GLY B 1 422 ? -11.172 45.469 -3.719 1 39.03 422 GLY B C 1
ATOM 6689 O O . GLY B 1 422 ? -12.297 45.906 -3.457 1 39.03 422 GLY B O 1
ATOM 6690 N N . ARG B 1 423 ? -10.188 45.75 -2.98 1 33.66 423 ARG B N 1
ATOM 6691 C CA . ARG B 1 423 ? -10.297 46.844 -2.025 1 33.66 423 ARG B CA 1
ATOM 6692 C C . ARG B 1 423 ? -9.766 48.125 -2.619 1 33.66 423 ARG B C 1
ATOM 6694 O O . ARG B 1 423 ? -8.727 48.156 -3.281 1 33.66 423 ARG B O 1
#

InterPro domains:
  IPR052243 Mitochondrial inner membrane organizing protein [PTHR44157] (58-418)
  IPR055225 DNAJC11-like, beta-barrel domain [PF22774] (144-350)

Solvent-accessible surface area (backbone atoms only — not comparable to full-atom values): 42874 Å² total; per-residue (Å²): 133,92,70,77,74,80,78,76,80,76,81,77,80,70,81,80,46,86,71,62,68,62,58,66,66,69,68,66,80,78,75,57,62,40,65,72,59,68,41,67,90,80,60,59,69,62,59,44,39,54,50,30,57,54,41,54,35,54,43,38,61,62,43,26,47,40,36,72,70,60,36,77,74,71,67,65,72,70,86,55,59,84,36,44,75,69,55,52,65,64,48,22,48,47,48,48,48,45,49,48,48,38,50,48,47,47,50,44,45,69,33,43,45,60,33,38,38,39,40,38,32,36,36,42,40,31,64,47,45,88,49,73,86,63,42,38,78,70,39,62,45,31,31,34,43,36,39,35,37,37,38,64,78,47,98,42,35,34,41,30,43,37,40,38,31,34,13,37,84,53,32,17,48,34,38,40,32,42,34,43,35,38,54,57,89,72,37,38,40,36,38,37,42,34,44,36,73,65,40,38,36,42,35,38,37,40,36,37,66,78,49,101,48,30,37,41,35,45,33,48,32,40,34,38,28,73,89,72,70,43,75,50,59,33,39,34,41,36,42,38,36,54,75,50,98,43,34,36,39,34,40,36,40,37,44,37,85,92,50,52,35,41,34,40,37,40,36,33,43,54,94,92,35,73,37,34,39,39,37,42,34,48,34,92,85,67,38,34,37,36,41,37,40,49,48,75,42,78,90,61,54,26,39,36,37,43,34,39,35,42,41,89,79,32,43,36,47,33,42,36,38,37,34,55,75,35,99,56,29,36,40,32,44,32,42,38,39,34,38,79,62,33,32,33,34,40,36,40,37,40,37,44,78,54,35,37,41,35,41,36,36,33,39,24,69,37,71,86,36,36,65,50,22,45,42,63,60,47,47,44,53,51,50,49,46,53,48,36,46,68,67,70,31,49,60,51,48,48,48,54,49,43,69,61,38,70,51,54,61,55,45,52,48,40,51,51,43,47,58,52,64,73,95,143,79,78,78,77,75,81,73,79,78,80,78,77,70,81,83,46,88,69,63,70,62,59,69,65,68,73,68,77,78,76,56,62,38,66,72,60,69,40,65,89,81,60,59,70,63,60,46,39,54,49,33,56,55,40,54,34,51,38,38,62,62,44,28,49,43,36,73,69,61,37,74,74,70,67,66,68,70,85,54,59,81,34,52,74,60,70,52,65,65,46,20,49,46,47,46,50,45,48,48,48,38,50,48,48,47,49,43,44,69,35,44,44,61,35,38,39,38,39,38,31,33,36,42,39,32,65,47,44,85,50,71,86,65,42,38,77,71,39,62,47,31,33,33,42,34,39,35,38,37,38,64,78,46,98,42,35,36,40,31,44,38,40,38,30,34,12,36,84,54,33,18,46,36,39,42,33,43,35,43,36,37,56,56,89,71,36,38,39,37,39,37,43,33,45,38,71,65,42,38,37,41,37,40,37,40,34,36,66,77,50,101,48,31,36,42,34,44,31,47,32,40,34,38,28,73,88,74,70,42,77,50,59,31,40,36,42,36,41,37,36,54,74,47,98,43,35,36,37,35,43,36,40,37,43,36,85,92,50,52,36,41,35,40,36,41,36,34,44,54,93,91,34,75,36,34,38,40,38,43,34,50,34,91,86,66,39,34,39,37,41,37,39,48,48,75,40,78,88,60,55,26,39,36,37,41,35,41,33,41,40,89,79,32,45,36,47,32,41,35,38,38,33,55,77,35,99,54,30,36,40,32,43,33,43,39,40,34,39,80,63,32,33,31,34,38,36,39,36,39,36,45,78,53,35,36,41,35,41,36,36,34,39,25,69,37,72,86,38,36,66,49,21,45,42,63,62,46,47,44,52,52,50,50,47,53,48,36,45,68,66,69,29,50,58,51,49,48,48,53,48,44,69,60,38,70,50,54,62,55,47,52,48,42,51,51,44,47,58,50,62,74,95